Protein 2OVL (pdb70)

Secondary structure (DSSP, 8-state):
-EEEEEEEEEEEPPSS--B-TTT---EEEEEEEEEETTS-EEEEEEEEESSSHHHHH--TTTTHHHHTTS-TT-HHHHHH---TT-TT-SSTHHHHHHHHHHHHHHHHHHHHTTSBHHHHTT---SEEE--B---BTTS-HHHHHHHHHHHHHTT-S-B-----SSHHHHHHHHHHHHHHH-TTS---B-----HHHHHHHHHHHGGG--S-EE--S-TT-HHHHHHHHHHH-S-EEE-TT--SHHHHHHHHHHT--SEE---TTTTTSHHHHHHHHHHHHHT--B---S-HHHHHHHHTS-TTB------TT------BTTEEE---SSBT-----HHHHHTTB-/-EEEEEEEEEEE---TT-BBTTTB--EEEEEEEEEETTS-EEEEEEEEESSSHHHHH--TTTTHHHHTTS-TT-HHHHHH---TT-TT-SSTTHHHHHHHHHHHHHHHHHHHTTSBHHHHTT---SEEE--B---BTTS-HHHHHHHHHHHHHTT-S-B-----SSHHHHHHHHHHHHHHH-TTS---B-----HHHHHHHHHHHGGG--S-EE--S-TT-HHHHHHHHHHH-S-EEE-TT--SHHHHHHHHHHT--SEE---HHHHTHHHHHHHHHHHHHHT--B---S-HHHHHHHHTT-TTB---B--TT------BTTEEE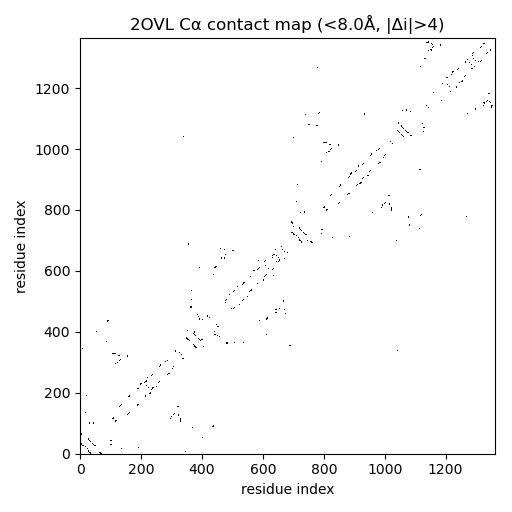---SSBT-----HHHHHTTB-/-EEEEEEEEEEEPPSS--B-TTT---EEEEEEEEEETTS-EEEEEEEESSSSHHHHH--TTTTHHHHBTS-TT-HHHHHH---TT-TT-SSTHHHHHHHHHHHHHHHHHHHHTTSBHHHHTT---SEEE--B---BSSS-HHHHHHHHHHHHHTT-S-B-----SSHHHHHHHHHHHHHHH-SSS---B-----HHHHHHHHHHHGGG--S-EE--S-TT-HHHHHHHHHHH-S-EEE-TT--SHHHHHHHHHTT--SEE---HHHHTSHHHHHHHHHHHHHT--B---S-HHHHHHHHTT-TTB---B--TT------BTTEEE---SSBT-----HHHHTTTB-/-EEEEEEEEEEE---EEEEEEEEEETTS-EEEEEEEEESSSHHHHH--TTTTHHHHTTS-TT-HHHHHH---TTTTTTSSTTHHHHHHHHHHHHHHHHHHHTTSBHHHHTT-S-SEEE--B----TTS-HHHHHHHHHHHHHTT---B-----SSHHHHHHHHHHHHHHH-TTS---B-----HHHHHHHHHHHGGG--S-EE--S-TT-HHHHHHHHHHH-S-EEE-TT--SHHHHHHHHHHT--SEE---TTTTTHHHHHHHHHHHHHHT--B---S-HHHHHHHHHT-TTB-------BTTEEE---SSBT-----HHHHHH-

Sequence (1364 aa):
LIERVRTDLYRIPLPTRLTDSTHGADFELITVRIEDSDGATGLGYTYTVNHGGAAVATVDKDLRGCLLGADAEQIEKIWQSWWRLHYAGRGGHATSAISAVDIALWDLKGIRARTPLWKLFGGYDPVVPVYAGGIDLELPVADLKTQADRFLAGGFRAIKKVGRPDLKED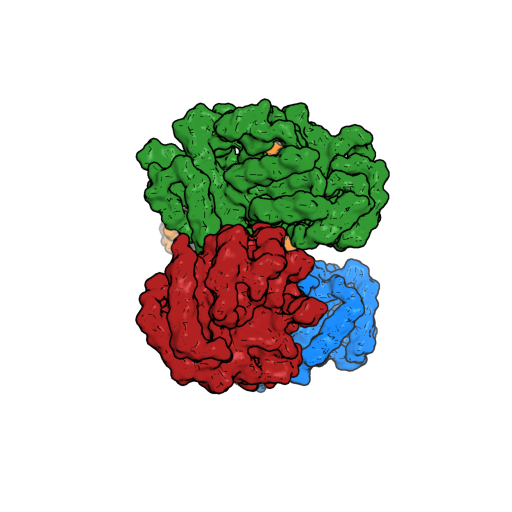VDRVSALREHLGDSFPLVDANKWTVDGAIRAARALAPFDLHWIEEPTIPDDLVGNARIVRESGHTIAGGENLHTLYDFHNAVRAGSLTLPEPDVSNIGGYTTFRKVAALAEANNLLTSHGVHDLTVHALASVPHRTYEAHLHAYAEPAVTDGCVSAPDRPGHGVVLDFERLGRLAVLIERVRTDLYRIPLPTRLTDSTHGADFELITVRIEDSDGATGLGYTYTVNHGGAAVATVDKDLRGCLLGADAEQIEKIWQSWWRLHYAGRGGHATSAISAVDIALWDLKGIRARTPLWKLFGGYDPVVPVYAGGIDLELPVADLKTQADRFLAGGFRAIKKVGRPDLKEDVDRVSALREHLGDSFPLVDANKWTVDGAIRAARALAPFDLHWIEEPTIPDDLVGNARIVRESGHTIAGGENLHTLYDFHNAVRAGSLTLPEPDVSNIGGYTTFRKVAALAEANNLLTSHGVHDLTVHALASVPHRTYEAHLHAYAEPAVTDGCVSAPDRPGHGVVLDFERLGRLAVLIERVRTDLYRIPLPTRLTDSTHGADFELITVRIEDSDGATGLGYTYTVNHGGAAVATVDKDLRGCLLGADAEQIEKIWQSWWRLHYAGRGGHATSAISAVDIALWDLKGIRARTPLWKLFGGYDPVVPVYAGGIDLELPVADLKTQADRFLAGGFRAIKKVGRPDLKEDVDRVSALREHLGDSFPLVDANKWTVDGAIRAARALAPFDLHWIEEPTIPDDLVGNARIVRESGHTIAGGENLHTLYDFHNAVRAGSLTLPEPDVSNIGGYTTFRKVAALAEANNLLTSHGVHDLTVHALASVPHRTYEAHLHAYAEPAVTDGCVSAPDRPGHGVVLDFERLGRLAVLIERVRTDLYRIPLDFELITVRIEDSDGATGLGYTYTVNHGGAAVATVDKDLRGCLLGADAEQIEKIWQSWWRLHYAGRGGHATSAISAVDIALWDLKGIRARTPLWKLFGGYDPVVPVYAGGIDLELPVADLKTQADRFLAGGFRAIKKVGRPDLKEDVDRVSALREHLGDSFPLVDANKWTVDGAIRAARALAPFDLHWIEEPTIPDDLVGNARIVRESGHTIAGGENLHTLYDFHNAVRAGSLTLPEPDVSNIGGYTTFRKVAALAEANNLLTSHGVHDLTVHALASVPHRTYEAHAVTDGCVSAPDRPGHGVVLDFERLGRL

Organism: Streptomyces coelicolor (strain ATCC BAA-471 / A3(2) / M145) (NCBI:txid100226)

Foldseek 3Di:
DWADKDKFKFFADDPDQFAAQPRSGGKIKIKIWIADPVGDIFIFIFIGRPDDNVVLSVLVVFLVVLGHPDDLVPLVVSLVCVVSPVVVPPAPSPLLSLLRVSQRSQLRVLQVVFWELLVVLPFDAQKAFAEAEGRDAPPDLVVVLVVVVVCVVQQAQAYEEDAPPDLVVRLVSLVSNLVSSDQPGAYYENVHDDLVRLLVSLVSCVVSVHQAYECSDDLVDLPSLQVCQVRNPGQYEYACRGAELVSLVSNLVSNSGREYAHESSRNRHLVSVLVSLVVCVVSPAYEYDDDVLSVSSSQRNHDRYHYYDNLVVFPDGGHHNRIDGQDTGGGSPDDGNVVVSVVRTD/DWADKDKFKFFADDDWQQAAQPVGTTKIKIWIWIADPVGFIFIFIFIGPPDDNVVLSVLVVQLVVLGHPDDLVPLVVSLVVVVSPVVVCVAPSPLLSLLRSSQRSQLSVLVVVFWELLVVLPFDAQWAFAEEEGSHAVPDLVVVLVVVVVVVVQQAQAYEEDAPPDLVVRLVSLVSNLVSNDLVGAYYENVHDDLVRLLVSLVSNVVSPHQAYEPSDDLVDLPSLQVSQVRRPGQYEYACRGAELVSLVSNVVSVSGREYAHESSRNRHLVRVLVSLVVNVVSPAYEYDDDCLSVSSSLRNHDRYHYYDDLPVFPDDGHHNRTDGQDTGGGSPDDGNVVVSVVRTD/DWADKDKFKFFADDPDAFAAQPPTGGKIKIKIWIADPVGFIFIFIFIDHPDPNVVLSVLVVQLVVLGHPDDLQCLVVSLVVVVSQVVVPVAPSPLLSLLRSSQRSQLRVLQVVFWELLVVLPFDAQKAFAEEEGRDAPPDLVVVLVVVVVCVVQQAQAYEEDADPDLVVRLVSLVSVLVSNDLPGAYYENVHDDLVRLLVSLVSCVVSPHQAYECSDDLVDLPSLQVCQVRNPGQYEYACRPAELVSLVSNLVSVSGREYAYESSRNRHLVSVLVSLVVCVVSPAYEYDDDCLSVSSSQRNHDRYHYYDHLCVFPDGGRHNSIDGQDTGRGSPDDGNVVVSVVRGD/DWADWDWDWFQVPCGKTKIKIWIAHPVGQIFIFIFIDGPDDNVVLSVLVVFLVVLGHPDDLVPLVVSLVVVVSQVVVPVAPSPLLSLLRVSLRSQLSVLVVVFWELLVVLPFDAQKAFAEEEDPDAVPDLVVVLVVVVVCVVLQAQAYEEDAPPDLVVVLVSLVSNLVSSDQPGAYYEDVHADLVRLLVSLVSNVVSPHQAYEPSDDLVDLPSLQVCQVRNPGQYEYACRQAELVSLVSNVVSVSGREYAHESSRNRHLVSVVVSLVVCVVSPAYEYDDDCLSCSSSLRNHDRYHYYDVNHHNRIDGQDTGGGSPDDDPVVVSVVD

Structure (mmCIF, N/CA/C/O backbone):
data_2OVL
#
_entry.id   2OVL
#
_cell.length_a   177.603
_cell.length_b   177.603
_cell.length_c   111.812
_cell.angle_alpha   90.00
_cell.angle_beta   90.00
_cell.angle_gamma   90.00
#
_symmetry.space_group_name_H-M   'P 4 21 2'
#
loop_
_entity.id
_entity.type
_entity.pdbx_description
1 polymer 'Putative racemase'
2 non-polymer 'SODIUM ION'
3 water water
#
loop_
_atom_site.group_PDB
_atom_site.id
_atom_site.type_symbol
_atom_site.label_atom_id
_atom_site.label_alt_id
_atom_site.label_comp_id
_atom_site.label_asym_id
_atom_site.label_entity_id
_atom_site.label_seq_id
_atom_site.pdbx_PDB_ins_code
_atom_site.Cartn_x
_atom_site.Cartn_y
_atom_site.Cartn_z
_atom_site.occupancy
_atom_site.B_iso_or_equiv
_atom_site.auth_seq_id
_atom_site.auth_comp_id
_atom_site.auth_asym_id
_atom_site.auth_atom_id
_atom_site.pdbx_PDB_model_num
ATOM 1 N N . LEU A 1 3 ? 2.237 15.589 49.099 1.00 25.35 3 LEU A N 1
ATOM 2 C CA . LEU A 1 3 ? 2.917 16.726 48.412 1.00 26.77 3 LEU A CA 1
ATOM 3 C C . LEU A 1 3 ? 4.432 16.574 48.424 1.00 26.88 3 LEU A C 1
ATOM 4 O O . LEU A 1 3 ? 5.013 16.105 49.408 1.00 27.42 3 LEU A O 1
ATOM 9 N N . ILE A 1 4 ? 5.063 16.977 47.324 1.00 25.97 4 ILE A N 1
ATOM 10 C CA . ILE A 1 4 ? 6.515 16.904 47.187 1.00 24.60 4 ILE A CA 1
ATOM 11 C C . ILE A 1 4 ? 7.130 18.114 47.878 1.00 26.25 4 ILE A C 1
ATOM 12 O O . ILE A 1 4 ? 6.776 19.254 47.576 1.00 22.90 4 ILE A O 1
ATOM 17 N N . GLU A 1 5 ? 8.053 17.870 48.802 1.00 25.92 5 GLU A N 1
ATOM 18 C CA . GLU A 1 5 ? 8.669 18.974 49.519 1.00 30.36 5 GLU A CA 1
ATOM 19 C C . GLU A 1 5 ? 10.126 19.229 49.159 1.00 30.46 5 GLU A C 1
ATOM 20 O O . GLU A 1 5 ? 10.632 20.334 49.360 1.00 30.84 5 GLU A O 1
ATOM 26 N N . ARG A 1 6 ? 10.799 18.223 48.615 1.00 30.38 6 ARG A N 1
ATOM 27 C CA . ARG A 1 6 ? 12.195 18.392 48.242 1.00 31.18 6 ARG A CA 1
ATOM 28 C C . ARG A 1 6 ? 12.620 17.536 47.062 1.00 29.38 6 ARG A C 1
ATOM 29 O O . ARG A 1 6 ? 12.219 16.379 46.938 1.00 27.03 6 ARG A O 1
ATOM 37 N N . VAL A 1 7 ? 13.433 18.128 46.194 1.00 29.12 7 VAL A N 1
ATOM 38 C CA . VAL A 1 7 ? 13.962 17.438 45.032 1.00 29.47 7 VAL A CA 1
ATOM 39 C C . VAL A 1 7 ? 15.470 17.669 44.985 1.00 28.81 7 VAL A C 1
ATOM 40 O O . VAL A 1 7 ? 15.926 18.799 44.804 1.00 27.75 7 VAL A O 1
ATOM 44 N N . ARG A 1 8 ? 16.238 16.601 45.155 1.00 27.37 8 ARG A N 1
ATOM 45 C CA . ARG A 1 8 ? 17.693 16.703 45.119 1.00 28.49 8 ARG A CA 1
ATOM 46 C C . ARG A 1 8 ? 18.287 16.072 43.871 1.00 25.70 8 ARG A C 1
ATOM 47 O O . ARG A 1 8 ? 18.116 14.878 43.631 1.00 23.55 8 ARG A O 1
ATOM 55 N N . THR A 1 9 ? 19.007 16.873 43.092 1.00 23.99 9 THR A N 1
ATOM 56 C CA . THR A 1 9 ? 19.640 16.373 41.879 1.00 24.95 9 THR A CA 1
ATOM 57 C C . THR A 1 9 ? 21.158 16.330 42.071 1.00 25.17 9 THR A C 1
ATOM 58 O O . THR A 1 9 ? 21.760 17.278 42.580 1.00 25.66 9 THR A O 1
ATOM 62 N N . ASP A 1 10 ? 21.773 15.222 41.681 1.00 25.02 10 ASP A N 1
ATOM 63 C CA . ASP A 1 10 ? 23.216 15.089 41.809 1.00 26.14 10 ASP A CA 1
ATOM 64 C C . ASP A 1 10 ? 23.817 14.482 40.551 1.00 26.55 10 ASP A C 1
ATOM 65 O O . ASP A 1 10 ? 23.211 13.619 39.912 1.00 26.28 10 ASP A O 1
ATOM 70 N N . LEU A 1 11 ? 25.013 14.947 40.202 1.00 26.56 11 LEU A N 1
ATOM 71 C CA . LEU A 1 11 ? 25.718 14.480 39.013 1.00 26.45 11 LEU A CA 1
ATOM 72 C C . LEU A 1 11 ? 27.058 13.848 39.383 1.00 27.94 11 LEU A C 1
ATOM 73 O O . LEU A 1 11 ? 27.906 14.490 40.001 1.00 27.53 11 LEU A O 1
ATOM 78 N N . TYR A 1 12 ? 27.244 12.588 39.000 1.00 28.47 12 TYR A N 1
ATOM 79 C CA . TYR A 1 12 ? 28.486 11.881 39.290 1.00 31.11 12 TYR A CA 1
ATOM 80 C C . TYR A 1 12 ? 29.121 11.332 38.021 1.00 32.86 12 TYR A C 1
ATOM 81 O O . TYR A 1 12 ? 28.439 11.053 37.032 1.00 31.31 12 TYR A O 1
ATOM 90 N N . ARG A 1 13 ? 30.438 11.180 38.063 1.00 34.74 13 ARG A N 1
ATOM 91 C CA . ARG A 1 13 ? 31.178 10.643 36.940 1.00 37.53 13 ARG A CA 1
ATOM 92 C C . ARG A 1 13 ? 31.778 9.328 37.416 1.00 38.84 13 ARG A C 1
ATOM 93 O O . ARG A 1 13 ? 32.838 9.307 38.035 1.00 39.88 13 ARG A O 1
ATOM 101 N N . ILE A 1 14 ? 31.076 8.232 37.152 1.00 39.92 14 ILE A N 1
ATOM 102 C CA . ILE A 1 14 ? 31.546 6.918 37.557 1.00 41.66 14 ILE A CA 1
ATOM 103 C C . ILE A 1 14 ? 32.556 6.395 36.548 1.00 43.94 14 ILE A C 1
ATOM 104 O O . ILE A 1 14 ? 32.272 6.312 35.353 1.00 43.68 14 ILE A O 1
ATOM 109 N N . PRO A 1 15 ? 33.761 6.046 37.020 1.00 46.90 15 PRO A N 1
ATOM 110 C CA . PRO A 1 15 ? 34.805 5.528 36.134 1.00 48.47 15 PRO A CA 1
ATOM 111 C C . PRO A 1 15 ? 34.577 4.046 35.856 1.00 49.74 15 PRO A C 1
ATOM 112 O O . PRO A 1 15 ? 34.143 3.300 36.737 1.00 49.93 15 PRO A O 1
ATOM 116 N N . LEU A 1 16 ? 34.860 3.625 34.630 1.00 50.29 16 LEU A N 1
ATOM 117 C CA . LEU A 1 16 ? 34.697 2.228 34.260 1.00 52.09 16 LEU A CA 1
ATOM 118 C C . LEU A 1 16 ? 35.973 1.467 34.610 1.00 54.16 16 LEU A C 1
ATOM 119 O O . LEU A 1 16 ? 37.080 1.964 34.399 1.00 54.93 16 LEU A O 1
ATOM 124 N N . PRO A 1 17 ? 35.831 0.249 35.156 1.00 56.05 17 PRO A N 1
ATOM 125 C CA . PRO A 1 17 ? 36.970 -0.591 35.546 1.00 57.06 17 PRO A CA 1
ATOM 126 C C . PRO A 1 17 ? 37.896 -0.917 34.380 1.00 57.54 17 PRO A C 1
ATOM 127 O O . PRO A 1 17 ? 39.096 -1.130 34.561 1.00 57.61 17 PRO A O 1
ATOM 131 N N . THR A 1 18 ? 37.323 -0.951 33.182 1.00 57.83 18 THR A N 1
ATOM 132 C CA . THR A 1 18 ? 38.074 -1.252 31.971 1.00 57.60 18 THR A CA 1
ATOM 133 C C . THR A 1 18 ? 37.591 -0.316 30.875 1.00 56.76 18 THR A C 1
ATOM 134 O O . THR A 1 18 ? 36.483 0.214 30.956 1.00 55.83 18 THR A O 1
ATOM 138 N N . ARG A 1 19 ? 38.419 -0.100 29.858 1.00 56.01 19 ARG A N 1
ATOM 139 C CA . ARG A 1 19 ? 38.014 0.770 28.764 1.00 55.27 19 ARG A CA 1
ATOM 140 C C . ARG A 1 19 ? 37.127 0.009 27.792 1.00 53.72 19 ARG A C 1
ATOM 141 O O . ARG A 1 19 ? 37.602 -0.761 26.956 1.00 54.90 19 ARG A O 1
ATOM 149 N N . LEU A 1 20 ? 35.826 0.229 27.926 1.00 51.13 20 LEU A N 1
ATOM 150 C CA . LEU A 1 20 ? 34.841 -0.417 27.078 1.00 48.71 20 LEU A CA 1
ATOM 151 C C . LEU A 1 20 ? 34.802 0.302 25.731 1.00 47.00 20 LEU A C 1
ATOM 152 O O . LEU A 1 20 ? 35.104 1.495 25.648 1.00 46.54 20 LEU A O 1
ATOM 157 N N . THR A 1 21 ? 34.433 -0.420 24.678 1.00 44.46 21 THR A N 1
ATOM 158 C CA . THR A 1 21 ? 34.378 0.171 23.346 1.00 42.74 21 THR A CA 1
ATOM 159 C C . THR A 1 21 ? 33.290 -0.416 22.450 1.00 41.53 21 THR A C 1
ATOM 160 O O . THR A 1 21 ? 32.975 -1.604 22.529 1.00 39.21 21 THR A O 1
ATOM 164 N N . ASP A 1 22 ? 32.706 0.434 21.611 1.00 41.30 22 ASP A N 1
ATOM 165 C CA . ASP A 1 22 ? 31.704 -0.008 20.648 1.00 41.13 22 ASP A CA 1
ATOM 166 C C . ASP A 1 22 ? 32.040 0.685 19.331 1.00 40.63 22 ASP A C 1
ATOM 167 O O . ASP A 1 22 ? 33.011 1.439 19.255 1.00 38.73 22 ASP A O 1
ATOM 172 N N . SER A 1 23 ? 31.246 0.433 18.298 1.00 40.56 23 SER A N 1
ATOM 173 C CA . SER A 1 23 ? 31.501 1.010 16.985 1.00 40.99 23 SER A CA 1
ATOM 174 C C . SER A 1 23 ? 31.203 2.497 16.831 1.00 43.38 23 SER A C 1
ATOM 175 O O . SER A 1 23 ? 31.762 3.141 15.947 1.00 43.55 23 SER A O 1
ATOM 178 N N . THR A 1 24 ? 30.341 3.046 17.683 1.00 46.64 24 THR A N 1
ATOM 179 C CA . THR A 1 24 ? 29.960 4.453 17.566 1.00 51.64 24 THR A CA 1
ATOM 180 C C . THR A 1 24 ? 30.646 5.471 18.478 1.00 54.38 24 THR A C 1
ATOM 181 O O . THR A 1 24 ? 30.946 6.584 18.045 1.00 54.85 24 THR A O 1
ATOM 185 N N . HIS A 1 25 ? 30.870 5.115 19.739 1.00 58.53 25 HIS A N 1
ATOM 186 C CA . HIS A 1 25 ? 31.526 6.031 20.674 1.00 61.72 25 HIS A CA 1
ATOM 187 C C . HIS A 1 25 ? 32.588 5.334 21.515 1.00 62.92 25 HIS A C 1
ATOM 188 O O . HIS A 1 25 ? 32.995 5.839 22.565 1.00 63.90 25 HIS A O 1
ATOM 195 N N . GLY A 1 26 ? 33.031 4.178 21.024 1.00 63.54 26 GLY A N 1
ATOM 196 C CA . GLY A 1 26 ? 34.041 3.367 21.689 1.00 63.32 26 GLY A CA 1
ATOM 197 C C . GLY A 1 26 ? 34.731 3.906 22.928 1.00 63.60 26 GLY A C 1
ATOM 198 O O . GLY A 1 26 ? 34.637 3.304 23.997 1.00 65.08 26 GLY A O 1
ATOM 199 N N . ALA A 1 27 ? 35.409 5.037 22.820 1.00 62.36 27 ALA A N 1
ATOM 200 C CA . ALA A 1 27 ? 36.174 5.619 23.910 1.00 61.30 27 ALA A CA 1
ATOM 201 C C . ALA A 1 27 ? 35.301 5.855 25.135 1.00 60.06 27 ALA A C 1
ATOM 202 O O . ALA A 1 27 ? 34.897 6.995 25.417 1.00 59.35 27 ALA A O 1
ATOM 220 N N . ASP A 1 30 ? 34.444 6.499 31.327 1.00 56.72 30 ASP A N 1
ATOM 221 C CA . ASP A 1 30 ? 33.549 6.810 32.430 1.00 53.81 30 ASP A CA 1
ATOM 222 C C . ASP A 1 30 ? 32.182 7.226 31.898 1.00 50.59 30 ASP A C 1
ATOM 223 O O . ASP A 1 30 ? 32.044 7.598 30.733 1.00 50.59 30 ASP A O 1
ATOM 228 N N . PHE A 1 31 ? 31.174 7.164 32.759 1.00 46.52 31 PHE A N 1
ATOM 229 C CA . PHE A 1 31 ? 29.837 7.563 32.365 1.00 42.45 31 PHE A CA 1
ATOM 230 C C . PHE A 1 31 ? 29.265 8.481 33.431 1.00 39.07 31 PHE A C 1
ATOM 231 O O . PHE A 1 31 ? 29.632 8.393 34.604 1.00 37.35 31 PHE A O 1
ATOM 239 N N . GLU A 1 32 ? 28.384 9.377 33.006 1.00 35.27 32 GLU A N 1
ATOM 240 C CA . GLU A 1 32 ? 27.761 10.337 33.902 1.00 34.57 32 GLU A CA 1
ATOM 241 C C . GLU A 1 32 ? 26.475 9.772 34.494 1.00 33.74 32 GLU A C 1
ATOM 242 O O . GLU A 1 32 ? 25.646 9.202 33.781 1.00 34.32 32 GLU A O 1
ATOM 248 N N . LEU A 1 33 ? 26.320 9.935 35.803 1.00 30.44 33 LEU A N 1
ATOM 249 C CA . LEU A 1 33 ? 25.144 9.448 36.512 1.00 27.09 33 LEU A CA 1
ATOM 250 C C . LEU A 1 33 ? 24.387 10.624 37.110 1.00 26.89 33 LEU A C 1
ATOM 251 O O . LEU A 1 33 ? 24.972 11.453 37.811 1.00 26.31 33 LEU A O 1
ATOM 256 N N . ILE A 1 34 ? 23.096 10.713 36.812 1.00 24.30 34 ILE A N 1
ATOM 257 C CA . ILE A 1 34 ? 22.269 11.766 37.376 1.00 23.05 34 ILE A CA 1
ATOM 258 C C . ILE A 1 34 ? 21.251 11.078 38.271 1.00 24.09 34 ILE A C 1
ATOM 259 O O . ILE A 1 34 ? 20.445 10.265 37.801 1.00 24.72 34 ILE A O 1
ATOM 264 N N . THR A 1 35 ? 21.303 11.384 39.563 1.00 23.92 35 THR A N 1
ATOM 265 C CA . THR A 1 35 ? 20.375 10.797 40.520 1.00 22.68 35 THR A CA 1
ATOM 266 C C . THR A 1 35 ? 19.361 11.853 40.909 1.00 22.29 35 THR A C 1
ATOM 267 O O . THR A 1 35 ? 19.670 13.047 40.932 1.00 21.70 35 THR A O 1
ATOM 271 N N . VAL A 1 36 ? 18.150 11.406 41.212 1.00 21.48 36 VAL A N 1
ATOM 272 C CA . VAL A 1 36 ? 17.086 12.306 41.619 1.00 22.14 36 VAL A CA 1
ATOM 273 C C . VAL A 1 36 ? 16.418 11.714 42.853 1.00 22.79 36 VAL A C 1
ATOM 274 O O . VAL A 1 36 ? 15.940 10.576 42.828 1.00 24.50 36 VAL A O 1
ATOM 278 N N . ARG A 1 37 ? 16.408 12.478 43.940 1.00 21.92 37 ARG A N 1
ATOM 279 C CA . ARG A 1 37 ? 15.778 12.029 45.179 1.00 22.93 37 ARG A CA 1
ATOM 280 C C . ARG A 1 37 ? 14.610 12.955 45.484 1.00 22.51 37 ARG A C 1
ATOM 281 O O . ARG A 1 37 ? 14.787 14.169 45.641 1.00 21.00 37 ARG A O 1
ATOM 289 N N . ILE A 1 38 ? 13.412 12.372 45.544 1.00 22.35 38 ILE A N 1
ATOM 290 C CA . ILE A 1 38 ? 12.188 13.131 45.780 1.00 22.78 38 ILE A CA 1
ATOM 291 C C . ILE A 1 38 ? 11.577 12.786 47.125 1.00 22.96 38 ILE A C 1
ATOM 292 O O . ILE A 1 38 ? 11.213 11.632 47.374 1.00 22.44 38 ILE A O 1
ATOM 297 N N . GLU A 1 39 ? 11.432 13.796 47.972 1.00 22.21 39 GLU A N 1
ATOM 298 C CA . GLU A 1 39 ? 10.881 13.607 49.306 1.00 24.09 39 GLU A CA 1
ATOM 299 C C . GLU A 1 39 ? 9.469 14.182 49.430 1.00 23.94 39 GLU A C 1
ATOM 300 O O . GLU A 1 39 ? 9.223 15.329 49.060 1.00 24.26 39 GLU A O 1
ATOM 306 N N . ASP A 1 40 ? 8.536 13.385 49.940 1.00 24.96 40 ASP A N 1
ATOM 307 C CA . ASP A 1 40 ? 7.182 13.885 50.113 1.00 27.10 40 ASP A CA 1
ATOM 308 C C . ASP A 1 40 ? 6.998 14.431 51.530 1.00 28.49 40 ASP A C 1
ATOM 309 O O . ASP A 1 40 ? 7.913 14.365 52.356 1.00 28.10 40 ASP A O 1
ATOM 314 N N . SER A 1 41 ? 5.814 14.966 51.800 1.00 27.12 41 SER A N 1
ATOM 315 C CA . SER A 1 41 ? 5.505 15.558 53.092 1.00 29.48 41 SER A CA 1
ATOM 316 C C . SER A 1 41 ? 5.512 14.599 54.281 1.00 30.00 41 SER A C 1
ATOM 317 O O . SER A 1 41 ? 5.434 15.035 55.423 1.00 31.79 41 SER A O 1
ATOM 320 N N . ASP A 1 42 ? 5.598 13.300 54.023 1.00 30.50 42 ASP A N 1
ATOM 321 C CA . ASP A 1 42 ? 5.630 12.331 55.110 1.00 29.98 42 ASP A CA 1
ATOM 322 C C . ASP A 1 42 ? 7.053 11.841 55.354 1.00 29.46 42 ASP A C 1
ATOM 323 O O . ASP A 1 42 ? 7.275 10.911 56.128 1.00 29.58 42 ASP A O 1
ATOM 328 N N . GLY A 1 43 ? 8.015 12.469 54.681 1.00 28.47 43 GLY A N 1
ATOM 329 C CA . GLY A 1 43 ? 9.412 12.101 54.863 1.00 25.92 43 GLY A CA 1
ATOM 330 C C . GLY A 1 43 ? 9.931 10.946 54.031 1.00 24.45 43 GLY A C 1
ATOM 331 O O . GLY A 1 43 ? 11.112 10.610 54.108 1.00 24.59 43 GLY A O 1
ATOM 332 N N . ALA A 1 44 ? 9.065 10.315 53.249 1.00 24.09 44 ALA A N 1
ATOM 333 C CA . ALA A 1 44 ? 9.508 9.211 52.402 1.00 25.42 44 ALA A CA 1
ATOM 334 C C . ALA A 1 44 ? 10.263 9.812 51.214 1.00 25.60 44 ALA A C 1
ATOM 335 O O . ALA A 1 44 ? 9.877 10.866 50.701 1.00 24.89 44 ALA A O 1
ATOM 337 N N . THR A 1 45 ? 11.341 9.150 50.794 1.00 25.21 45 THR A N 1
ATOM 338 C CA . THR A 1 45 ? 12.144 9.625 49.669 1.00 25.74 45 THR A CA 1
ATOM 339 C C . THR A 1 45 ? 12.248 8.577 48.567 1.00 24.77 45 THR A C 1
ATOM 340 O O . THR A 1 45 ? 12.607 7.428 48.822 1.00 26.29 45 THR A O 1
ATOM 344 N N . GLY A 1 46 ? 11.925 8.985 47.344 1.00 23.19 46 GLY A N 1
ATOM 345 C CA . GLY A 1 46 ? 12.012 8.083 46.212 1.00 19.60 46 GLY A CA 1
ATOM 346 C C . GLY A 1 46 ? 13.290 8.355 45.439 1.00 20.12 46 GLY A C 1
ATOM 347 O O . GLY A 1 46 ? 13.723 9.504 45.309 1.00 19.89 46 GLY A O 1
ATOM 348 N N . LEU A 1 47 ? 13.902 7.292 44.937 1.00 18.77 47 LEU A N 1
ATOM 349 C CA . LEU A 1 47 ? 15.135 7.397 44.182 1.00 20.06 47 LEU A CA 1
ATOM 350 C C . LEU A 1 47 ? 14.919 7.100 42.704 1.00 20.15 47 LEU A C 1
ATOM 351 O O . LEU A 1 47 ? 14.212 6.167 42.348 1.00 18.87 47 LEU A O 1
ATOM 356 N N . GLY A 1 48 ? 15.548 7.907 41.859 1.00 20.97 48 GLY A N 1
ATOM 357 C CA . GLY A 1 48 ? 15.475 7.711 40.429 1.00 21.17 48 GLY A CA 1
ATOM 358 C C . GLY A 1 48 ? 16.809 8.146 39.848 1.00 21.87 48 GLY A C 1
ATOM 359 O O . GLY A 1 48 ? 17.496 8.997 40.425 1.00 21.43 48 GLY A O 1
ATOM 360 N N . TYR A 1 49 ? 17.200 7.558 38.726 1.00 20.46 49 TYR A N 1
ATOM 361 C CA . TYR A 1 49 ? 18.447 7.956 38.098 1.00 20.41 49 TYR A CA 1
ATOM 362 C C . TYR A 1 49 ? 18.524 7.574 36.627 1.00 20.52 49 TYR A C 1
ATOM 363 O O . TYR A 1 49 ? 17.832 6.669 36.162 1.00 21.01 49 TYR A O 1
ATOM 372 N N . THR A 1 50 ? 19.353 8.306 35.896 1.00 20.85 50 THR A N 1
ATOM 373 C CA . THR A 1 50 ? 19.574 8.056 34.483 1.00 21.09 50 THR A CA 1
ATOM 374 C C . THR A 1 50 ? 21.060 8.322 34.248 1.00 23.79 50 THR A C 1
ATOM 375 O O . THR A 1 50 ? 21.772 8.753 35.161 1.00 23.67 50 THR A O 1
ATOM 379 N N . TYR A 1 51 ? 21.537 8.074 33.038 1.00 25.84 51 TYR A N 1
ATOM 380 C CA . TYR A 1 51 ? 22.950 8.285 32.756 1.00 27.90 51 TYR A CA 1
ATOM 381 C C . TYR A 1 51 ? 23.176 8.595 31.283 1.00 29.15 51 TYR A C 1
ATOM 382 O O . TYR A 1 51 ? 22.265 8.493 30.465 1.00 27.63 51 TYR A O 1
ATOM 391 N N . THR A 1 52 ? 24.403 8.983 30.961 1.00 30.35 52 THR A N 1
ATOM 392 C CA . THR A 1 52 ? 24.790 9.264 29.592 1.00 32.90 52 THR A CA 1
ATOM 393 C C . THR A 1 52 ? 26.184 8.677 29.461 1.00 35.48 52 THR A C 1
ATOM 394 O O . THR A 1 52 ? 26.784 8.256 30.451 1.00 36.39 52 THR A O 1
ATOM 398 N N . VAL A 1 53 ? 26.697 8.625 28.243 1.00 37.88 53 VAL A N 1
ATOM 399 C CA . VAL A 1 53 ? 28.036 8.107 28.049 1.00 39.65 53 VAL A CA 1
ATOM 400 C C . VAL A 1 53 ? 28.935 9.256 27.612 1.00 38.58 53 VAL A C 1
ATOM 401 O O . VAL A 1 53 ? 28.745 9.839 26.548 1.00 41.14 53 VAL A O 1
ATOM 405 N N . ASN A 1 54 ? 29.880 9.608 28.471 1.00 37.43 54 ASN A N 1
ATOM 406 C CA . ASN A 1 54 ? 30.829 10.666 28.174 1.00 37.56 54 ASN A CA 1
ATOM 407 C C . ASN A 1 54 ? 30.309 12.101 28.068 1.00 35.74 54 ASN A C 1
ATOM 408 O O . ASN A 1 54 ? 31.022 13.022 28.458 1.00 37.25 54 ASN A O 1
ATOM 413 N N . HIS A 1 55 ? 29.097 12.316 27.552 1.00 32.15 55 HIS A N 1
ATOM 414 C CA . HIS A 1 55 ? 28.590 13.691 27.422 1.00 30.07 55 HIS A CA 1
ATOM 415 C C . HIS A 1 55 ? 27.100 13.905 27.691 1.00 27.45 55 HIS A C 1
ATOM 416 O O . HIS A 1 55 ? 26.298 12.977 27.616 1.00 25.87 55 HIS A O 1
ATOM 423 N N . GLY A 1 56 ? 26.749 15.153 27.990 1.00 24.62 56 GLY A N 1
ATOM 424 C CA . GLY A 1 56 ? 25.363 15.513 28.241 1.00 25.33 56 GLY A CA 1
ATOM 425 C C . GLY A 1 56 ? 24.857 15.347 29.664 1.00 24.55 56 GLY A C 1
ATOM 426 O O . GLY A 1 56 ? 23.714 15.691 29.959 1.00 23.92 56 GLY A O 1
ATOM 427 N N . GLY A 1 57 ? 25.698 14.821 30.548 1.00 24.50 57 GLY A N 1
ATOM 428 C CA . GLY A 1 57 ? 25.284 14.621 31.925 1.00 24.48 57 GLY A CA 1
ATOM 429 C C . GLY A 1 57 ? 24.855 15.895 32.628 1.00 23.84 57 GLY A C 1
ATOM 430 O O . GLY A 1 57 ? 23.785 15.942 33.240 1.00 23.39 57 GLY A O 1
ATOM 431 N N . ALA A 1 58 ? 25.687 16.931 32.551 1.00 21.25 58 ALA A N 1
ATOM 432 C CA . ALA A 1 58 ? 25.378 18.202 33.198 1.00 21.90 58 ALA A CA 1
ATOM 433 C C . ALA A 1 58 ? 24.091 18.806 32.648 1.00 22.85 58 ALA A C 1
ATOM 434 O O . ALA A 1 58 ? 23.317 19.424 33.388 1.00 23.77 58 ALA A O 1
ATOM 436 N N . ALA A 1 59 ? 23.870 18.643 31.348 1.00 21.91 59 ALA A N 1
ATOM 437 C CA . ALA A 1 59 ? 22.661 19.167 30.717 1.00 22.60 59 ALA A CA 1
ATOM 438 C C . ALA A 1 59 ? 21.432 18.491 31.319 1.00 21.75 59 ALA A C 1
ATOM 439 O O . ALA A 1 59 ? 20.457 19.156 31.656 1.00 20.80 59 ALA A O 1
ATOM 441 N N . VAL A 1 60 ? 21.484 17.167 31.451 1.00 22.63 60 VAL A N 1
ATOM 442 C CA . VAL A 1 60 ? 20.364 16.419 32.021 1.00 23.27 60 VAL A CA 1
ATOM 443 C C . VAL A 1 60 ? 20.099 16.863 33.460 1.00 24.52 60 VAL A C 1
ATOM 444 O O . VAL A 1 60 ? 18.955 17.151 33.837 1.00 24.35 60 VAL A O 1
ATOM 448 N N . ALA A 1 61 ? 21.162 16.918 34.260 1.00 23.32 61 ALA A N 1
ATOM 449 C CA . ALA A 1 61 ? 21.039 17.323 35.656 1.00 23.44 61 ALA A CA 1
ATOM 450 C C . ALA A 1 61 ? 20.427 18.712 35.750 1.00 22.37 61 ALA A C 1
ATOM 451 O O . ALA A 1 61 ? 19.615 18.983 36.638 1.00 19.97 61 ALA A O 1
ATOM 453 N N . THR A 1 62 ? 20.808 19.584 34.817 1.00 22.80 62 THR A N 1
ATOM 454 C CA . THR A 1 62 ? 20.309 20.958 34.789 1.00 22.29 62 THR A CA 1
ATOM 455 C C . THR A 1 62 ? 18.816 21.016 34.472 1.00 24.05 62 THR A C 1
ATOM 456 O O . THR A 1 62 ? 18.087 21.870 34.995 1.00 21.39 62 THR A O 1
ATOM 468 N N . VAL A 1 64 ? 16.589 18.686 35.192 1.00 23.82 64 VAL A N 1
ATOM 469 C CA . VAL A 1 64 ? 15.861 18.279 36.389 1.00 24.51 64 VAL A CA 1
ATOM 470 C C . VAL A 1 64 ? 15.836 19.442 37.394 1.00 25.61 64 VAL A C 1
ATOM 471 O O . VAL A 1 64 ? 14.773 19.926 37.789 1.00 24.71 64 VAL A O 1
ATOM 475 N N . ASP A 1 65 ? 17.022 19.905 37.773 1.00 26.82 65 ASP A N 1
ATOM 476 C CA . ASP A 1 65 ? 17.167 20.967 38.764 1.00 28.34 65 ASP A CA 1
ATOM 477 C C . ASP A 1 65 ? 16.560 22.332 38.439 1.00 28.53 65 ASP A C 1
ATOM 478 O O . ASP A 1 65 ? 15.916 22.933 39.300 1.00 28.06 65 ASP A O 1
ATOM 483 N N . LYS A 1 66 ? 16.744 22.829 37.217 1.00 26.94 66 LYS A N 1
ATOM 484 C CA . LYS A 1 66 ? 16.209 24.143 36.869 1.00 27.86 66 LYS A CA 1
ATOM 485 C C . LYS A 1 66 ? 14.843 24.145 36.190 1.00 28.37 66 LYS A C 1
ATOM 486 O O . LYS A 1 66 ? 14.072 25.094 36.354 1.00 26.27 66 LYS A O 1
ATOM 492 N N . ASP A 1 67 ? 14.538 23.099 35.426 1.00 27.10 67 ASP A N 1
ATOM 493 C CA . ASP A 1 67 ? 13.268 23.059 34.714 1.00 26.88 67 ASP A CA 1
ATOM 494 C C . ASP A 1 67 ? 12.158 22.223 35.342 1.00 25.91 67 ASP A C 1
ATOM 495 O O . ASP A 1 67 ? 11.060 22.716 35.548 1.00 27.77 67 ASP A O 1
ATOM 500 N N . LEU A 1 68 ? 12.436 20.960 35.643 1.00 25.65 68 LEU A N 1
ATOM 501 C CA . LEU A 1 68 ? 11.409 20.087 36.199 1.00 25.66 68 LEU A CA 1
ATOM 502 C C . LEU A 1 68 ? 11.070 20.317 37.672 1.00 26.97 68 LEU A C 1
ATOM 503 O O . LEU A 1 68 ? 9.942 20.066 38.100 1.00 26.55 68 LEU A O 1
ATOM 508 N N . ARG A 1 69 ? 12.040 20.801 38.441 1.00 28.24 69 ARG A N 1
ATOM 509 C CA . ARG A 1 69 ? 11.830 21.073 39.864 1.00 31.06 69 ARG A CA 1
ATOM 510 C C . ARG A 1 69 ? 10.508 21.800 40.109 1.00 29.70 69 ARG A C 1
ATOM 511 O O . ARG A 1 69 ? 9.739 21.424 40.994 1.00 27.67 69 ARG A O 1
ATOM 519 N N . GLY A 1 70 ? 10.258 22.835 39.312 1.00 30.05 70 GLY A N 1
ATOM 520 C CA . GLY A 1 70 ? 9.041 23.621 39.436 1.00 29.56 70 GLY A CA 1
ATOM 521 C C . GLY A 1 70 ? 7.740 22.874 39.182 1.00 30.84 70 GLY A C 1
ATOM 522 O O . GLY A 1 70 ? 6.676 23.348 39.573 1.00 30.27 70 GLY A O 1
ATOM 523 N N . CYS A 1 71 ? 7.807 21.726 38.511 1.00 30.20 71 CYS A N 1
ATOM 524 C CA . CYS A 1 71 ? 6.605 20.926 38.248 1.00 30.43 71 CYS A CA 1
ATOM 525 C C . CYS A 1 71 ? 6.397 19.965 39.411 1.00 27.45 71 CYS A C 1
ATOM 526 O O . CYS A 1 71 ? 5.333 19.358 39.556 1.00 28.43 71 CYS A O 1
ATOM 529 N N . LEU A 1 72 ? 7.432 19.814 40.222 1.00 24.33 72 LEU A N 1
ATOM 530 C CA . LEU A 1 72 ? 7.391 18.868 41.323 1.00 24.23 72 LEU A CA 1
ATOM 531 C C . LEU A 1 72 ? 7.055 19.444 42.694 1.00 24.26 72 LEU A C 1
ATOM 532 O O . LEU A 1 72 ? 6.147 18.963 43.370 1.00 23.75 72 LEU A O 1
ATOM 537 N N . LEU A 1 73 ? 7.787 20.473 43.101 1.00 24.47 73 LEU A N 1
ATOM 538 C CA . LEU A 1 73 ? 7.571 21.080 44.403 1.00 25.31 73 LEU A CA 1
ATOM 539 C C . LEU A 1 73 ? 6.138 21.551 44.594 1.00 26.56 73 LEU A C 1
ATOM 540 O O . LEU A 1 73 ? 5.628 22.360 43.819 1.00 27.28 73 LEU A O 1
ATOM 545 N N . GLY A 1 74 ? 5.486 21.035 45.634 1.00 27.32 74 GLY A N 1
ATOM 546 C CA . GLY A 1 74 ? 4.112 21.424 45.903 1.00 27.26 74 GLY A CA 1
ATOM 547 C C . GLY A 1 74 ? 3.072 20.587 45.173 1.00 27.87 74 GLY A C 1
ATOM 548 O O . GLY A 1 74 ? 1.878 20.777 45.370 1.00 29.28 74 GLY A O 1
ATOM 549 N N . ALA A 1 75 ? 3.507 19.665 44.321 1.00 27.92 75 ALA A N 1
ATOM 550 C CA . ALA A 1 75 ? 2.555 18.822 43.607 1.00 27.92 75 ALA A CA 1
ATOM 551 C C . ALA A 1 75 ? 2.347 17.521 44.363 1.00 28.32 75 ALA A C 1
ATOM 552 O O . ALA A 1 75 ? 3.205 17.103 45.146 1.00 28.02 75 ALA A O 1
ATOM 554 N N . ASP A 1 76 ? 1.206 16.878 44.135 1.00 27.88 76 ASP A N 1
ATOM 555 C CA . ASP A 1 76 ? 0.932 15.612 44.796 1.00 28.69 76 ASP A CA 1
ATOM 556 C C . ASP A 1 76 ? 1.683 14.517 44.055 1.00 28.75 76 ASP A C 1
ATOM 557 O O . ASP A 1 76 ? 1.377 14.219 42.899 1.00 28.99 76 ASP A O 1
ATOM 562 N N . ALA A 1 77 ? 2.658 13.908 44.725 1.00 28.03 77 ALA A N 1
ATOM 563 C CA . ALA A 1 77 ? 3.467 12.867 44.103 1.00 28.30 77 ALA A CA 1
ATOM 564 C C . ALA A 1 77 ? 2.694 11.618 43.689 1.00 27.34 77 ALA A C 1
ATOM 565 O O . ALA A 1 77 ? 3.195 10.820 42.899 1.00 28.50 77 ALA A O 1
ATOM 567 N N . GLU A 1 78 ? 1.486 11.445 44.214 1.00 24.98 78 GLU A N 1
ATOM 568 C CA . GLU A 1 78 ? 0.686 10.274 43.877 1.00 25.59 78 GLU A CA 1
ATOM 569 C C . GLU A 1 78 ? 0.091 10.357 42.470 1.00 24.12 78 GLU A C 1
ATOM 570 O O . GLU A 1 78 ? -0.364 9.352 41.926 1.00 25.53 78 GLU A O 1
ATOM 576 N N . GLN A 1 79 ? 0.081 11.553 41.892 1.00 21.95 79 GLN A N 1
ATOM 577 C CA . GLN A 1 79 ? -0.449 11.745 40.543 1.00 22.35 79 GLN A CA 1
ATOM 578 C C . GLN A 1 79 ? 0.718 11.727 39.544 1.00 19.93 79 GLN A C 1
ATOM 579 O O . GLN A 1 79 ? 1.066 12.744 38.949 1.00 19.73 79 GLN A O 1
ATOM 585 N N . ILE A 1 80 ? 1.312 10.553 39.370 1.00 20.08 80 ILE A N 1
ATOM 586 C CA . ILE A 1 80 ? 2.462 10.394 38.483 1.00 20.80 80 ILE A CA 1
ATOM 587 C C . ILE A 1 80 ? 2.197 10.750 37.014 1.00 21.88 80 ILE A C 1
ATOM 588 O O . ILE A 1 80 ? 3.003 11.450 36.383 1.00 21.21 80 ILE A O 1
ATOM 593 N N . GLU A 1 81 ? 1.078 10.278 36.468 1.00 19.77 81 GLU A N 1
ATOM 594 C CA . GLU A 1 81 ? 0.753 10.559 35.070 1.00 19.70 81 GLU A CA 1
ATOM 595 C C . GLU A 1 81 ? 0.580 12.061 34.862 1.00 19.98 81 GLU A C 1
ATOM 596 O O . GLU A 1 81 ? 1.052 12.628 33.872 1.00 19.84 81 GLU A O 1
ATOM 602 N N . LYS A 1 82 ? -0.107 12.706 35.796 1.00 19.73 82 LYS A N 1
ATOM 603 C CA . LYS A 1 82 ? -0.320 14.139 35.716 1.00 20.11 82 LYS A CA 1
ATOM 604 C C . LYS A 1 82 ? 1.034 14.851 35.731 1.00 20.59 82 LYS A C 1
ATOM 605 O O . LYS A 1 82 ? 1.261 15.781 34.961 1.00 19.51 82 LYS A O 1
ATOM 611 N N . ILE A 1 83 ? 1.939 14.411 36.601 1.00 20.84 83 ILE A N 1
ATOM 612 C CA . ILE A 1 83 ? 3.257 15.043 36.666 1.00 22.40 83 ILE A CA 1
ATOM 613 C C . ILE A 1 83 ? 4.035 14.782 35.369 1.00 19.68 83 ILE A C 1
ATOM 614 O O . ILE A 1 83 ? 4.670 15.684 34.836 1.00 20.02 83 ILE A O 1
ATOM 619 N N . TRP A 1 84 ? 3.968 13.557 34.860 1.00 19.79 84 TRP A N 1
ATOM 620 C CA . TRP A 1 84 ? 4.675 13.201 33.626 1.00 19.96 84 TRP A CA 1
ATOM 621 C C . TRP A 1 84 ? 4.284 14.151 32.491 1.00 19.34 84 TRP A C 1
ATOM 622 O O . TRP A 1 84 ? 5.143 14.720 31.807 1.00 18.82 84 TRP A O 1
ATOM 633 N N . GLN A 1 85 ? 2.983 14.339 32.301 1.00 19.74 85 GLN A N 1
ATOM 634 C CA . GLN A 1 85 ? 2.506 15.215 31.242 1.00 20.24 85 GLN A CA 1
ATOM 635 C C . GLN A 1 85 ? 2.966 16.658 31.450 1.00 20.01 85 GLN A C 1
ATOM 636 O O . GLN A 1 85 ? 3.335 17.341 30.495 1.00 17.25 85 GLN A O 1
ATOM 642 N N . SER A 1 86 ? 2.943 17.133 32.692 1.00 20.08 86 SER A N 1
ATOM 643 C CA . SER A 1 86 ? 3.371 18.504 32.950 1.00 22.42 86 SER A CA 1
ATOM 644 C C . SER A 1 86 ? 4.852 18.665 32.601 1.00 20.16 86 SER A C 1
ATOM 645 O O . SER A 1 86 ? 5.263 19.697 32.075 1.00 21.72 86 SER A O 1
ATOM 656 N N . TRP A 1 88 ? 6.601 16.742 30.410 1.00 21.52 88 TRP A N 1
ATOM 657 C CA . TRP A 1 88 ? 6.721 16.579 28.966 1.00 21.37 88 TRP A CA 1
ATOM 658 C C . TRP A 1 88 ? 6.458 17.928 28.300 1.00 22.62 88 TRP A C 1
ATOM 659 O O . TRP A 1 88 ? 7.219 18.359 27.434 1.00 20.34 88 TRP A O 1
ATOM 670 N N . TRP A 1 89 ? 5.397 18.612 28.723 1.00 21.20 89 TRP A N 1
ATOM 671 C CA . TRP A 1 89 ? 5.086 19.909 28.136 1.00 21.76 89 TRP A CA 1
ATOM 672 C C . TRP A 1 89 ? 5.998 21.038 28.605 1.00 22.53 89 TRP A C 1
ATOM 673 O O . TRP A 1 89 ? 6.210 22.011 27.886 1.00 19.22 89 TRP A O 1
ATOM 684 N N . ARG A 1 90 ? 6.559 20.905 29.799 1.00 22.42 90 ARG A N 1
ATOM 685 C CA . ARG A 1 90 ? 7.456 21.936 30.293 1.00 23.77 90 ARG A CA 1
ATOM 686 C C . ARG A 1 90 ? 8.729 22.025 29.437 1.00 23.06 90 ARG A C 1
ATOM 687 O O . ARG A 1 90 ? 9.250 23.120 29.198 1.00 21.77 90 ARG A O 1
ATOM 695 N N . LEU A 1 91 ? 9.231 20.877 28.986 1.00 20.81 91 LEU A N 1
ATOM 696 C CA . LEU A 1 91 ? 10.429 20.847 28.154 1.00 21.07 91 LEU A CA 1
ATOM 697 C C . LEU A 1 91 ? 10.110 20.542 26.688 1.00 21.80 91 LEU A C 1
ATOM 698 O O . LEU A 1 91 ? 10.989 20.126 25.929 1.00 21.80 91 LEU A O 1
ATOM 703 N N . HIS A 1 92 ? 8.863 20.761 26.284 1.00 20.13 92 HIS A N 1
ATOM 704 C CA . HIS A 1 92 ? 8.458 20.469 24.911 1.00 20.55 92 HIS A CA 1
ATOM 705 C C . HIS A 1 92 ? 9.108 21.387 23.874 1.00 21.22 92 HIS A C 1
ATOM 706 O O . HIS A 1 92 ? 9.588 20.929 22.833 1.00 19.35 92 HIS A O 1
ATOM 713 N N . TYR A 1 93 ? 9.119 22.684 24.147 1.00 20.34 93 TYR A N 1
ATOM 714 C CA . TYR A 1 93 ? 9.738 23.622 23.223 1.00 23.92 93 TYR A CA 1
ATOM 715 C C . TYR A 1 93 ? 11.210 23.230 23.079 1.00 23.04 93 TYR A C 1
ATOM 716 O O . TYR A 1 93 ? 11.946 23.203 24.070 1.00 21.77 93 TYR A O 1
ATOM 725 N N . ALA A 1 94 ? 11.626 22.917 21.851 1.00 20.20 94 ALA A N 1
ATOM 726 C CA . ALA A 1 94 ? 13.001 22.505 21.560 1.00 19.53 94 ALA A CA 1
ATOM 727 C C . ALA A 1 94 ? 13.310 21.110 22.100 1.00 19.42 94 ALA A C 1
ATOM 728 O O . ALA A 1 94 ? 14.418 20.598 21.915 1.00 19.61 94 ALA A O 1
ATOM 730 N N . GLY A 1 95 ? 12.335 20.501 22.771 1.00 16.99 95 GLY A N 1
ATOM 731 C CA . GLY A 1 95 ? 12.534 19.167 23.317 1.00 18.00 95 GLY A CA 1
ATOM 732 C C . GLY A 1 95 ? 11.821 18.087 22.519 1.00 19.58 95 GLY A C 1
ATOM 733 O O . GLY A 1 95 ? 12.238 17.759 21.401 1.00 18.77 95 GLY A O 1
ATOM 734 N N . ARG A 1 96 ? 10.752 17.525 23.090 1.00 18.16 96 ARG A N 1
ATOM 735 C CA . ARG A 1 96 ? 9.970 16.476 22.421 1.00 19.39 96 ARG A CA 1
ATOM 736 C C . ARG A 1 96 ? 10.926 15.418 21.883 1.00 20.29 96 ARG A C 1
ATOM 737 O O . ARG A 1 96 ? 10.972 15.142 20.681 1.00 20.90 96 ARG A O 1
ATOM 745 N N . GLY A 1 97 ? 11.683 14.832 22.804 1.00 19.17 97 GLY A N 1
ATOM 746 C CA . GLY A 1 97 ? 12.682 13.837 22.466 1.00 18.60 97 GLY A CA 1
ATOM 747 C C . GLY A 1 97 ? 13.980 14.386 23.036 1.00 18.41 97 GLY A C 1
ATOM 748 O O . GLY A 1 97 ? 13.957 15.413 23.720 1.00 18.30 97 GLY A O 1
ATOM 749 N N . GLY A 1 98 ? 15.104 13.722 22.783 1.00 17.91 98 GLY A N 1
ATOM 750 C CA . GLY A 1 98 ? 16.369 14.222 23.298 1.00 18.41 98 GLY A CA 1
ATOM 751 C C . GLY A 1 98 ? 16.605 14.045 24.793 1.00 18.66 98 GLY A C 1
ATOM 752 O O . GLY A 1 98 ? 15.898 13.294 25.465 1.00 18.27 98 GLY A O 1
ATOM 753 N N . HIS A 1 99 ? 17.606 14.753 25.312 1.00 17.98 99 HIS A N 1
ATOM 754 C CA . HIS A 1 99 ? 17.980 14.673 26.721 1.00 18.05 99 HIS A CA 1
ATOM 755 C C . HIS A 1 99 ? 16.854 14.928 27.714 1.00 18.16 99 HIS A C 1
ATOM 756 O O . HIS A 1 99 ? 16.896 14.420 28.827 1.00 18.13 99 HIS A O 1
ATOM 763 N N . ALA A 1 100 ? 15.854 15.710 27.318 1.00 18.43 100 ALA A N 1
ATOM 764 C CA . ALA A 1 100 ? 14.725 15.991 28.193 1.00 20.16 100 ALA A CA 1
ATOM 765 C C . ALA A 1 100 ? 14.011 14.716 28.637 1.00 20.19 100 ALA A C 1
ATOM 766 O O . ALA A 1 100 ? 13.489 14.655 29.755 1.00 19.50 100 ALA A O 1
ATOM 768 N N . THR A 1 101 ? 13.991 13.696 27.776 1.00 20.39 101 THR A N 1
ATOM 769 C CA . THR A 1 101 ? 13.312 12.446 28.120 1.00 19.95 101 THR A CA 1
ATOM 770 C C . THR A 1 101 ? 14.065 11.648 29.185 1.00 19.94 101 THR A C 1
ATOM 771 O O . THR A 1 101 ? 13.456 10.882 29.930 1.00 21.79 101 THR A O 1
ATOM 775 N N . SER A 1 102 ? 15.384 11.825 29.260 1.00 18.34 102 SER A N 1
ATOM 776 C CA . SER A 1 102 ? 16.186 11.135 30.273 1.00 15.70 102 SER A CA 1
ATOM 777 C C . SER A 1 102 ? 15.937 11.809 31.620 1.00 16.33 102 SER A C 1
ATOM 778 O O . SER A 1 102 ? 15.850 11.145 32.652 1.00 16.49 102 SER A O 1
ATOM 781 N N . ALA A 1 103 ? 15.839 13.136 31.597 1.00 14.17 103 ALA A N 1
ATOM 782 C CA . ALA A 1 103 ? 15.571 13.909 32.801 1.00 16.95 103 ALA A CA 1
ATOM 783 C C . ALA A 1 103 ? 14.219 13.468 33.350 1.00 17.78 103 ALA A C 1
ATOM 784 O O . ALA A 1 103 ? 14.060 13.257 34.554 1.00 17.19 103 ALA A O 1
ATOM 786 N N . ILE A 1 104 ? 13.250 13.325 32.449 1.00 16.85 104 ILE A N 1
ATOM 787 C CA . ILE A 1 104 ? 11.907 12.912 32.825 1.00 17.29 104 ILE A CA 1
ATOM 788 C C . ILE A 1 104 ? 11.902 11.491 33.389 1.00 17.53 104 ILE A C 1
ATOM 789 O O . ILE A 1 104 ? 11.217 11.209 34.377 1.00 16.63 104 ILE A O 1
ATOM 794 N N . SER A 1 105 ? 12.686 10.611 32.774 1.00 16.59 105 SER A N 1
ATOM 795 C CA . SER A 1 105 ? 12.783 9.226 33.216 1.00 17.63 105 SER A CA 1
ATOM 796 C C . SER A 1 105 ? 13.243 9.130 34.680 1.00 18.91 105 SER A C 1
ATOM 797 O O . SER A 1 105 ? 12.666 8.375 35.465 1.00 17.80 105 SER A O 1
ATOM 800 N N . ALA A 1 106 ? 14.285 9.882 35.033 1.00 18.25 106 ALA A N 1
ATOM 801 C CA . ALA A 1 106 ? 14.822 9.871 36.393 1.00 18.89 106 ALA A CA 1
ATOM 802 C C . ALA A 1 106 ? 13.748 10.280 37.400 1.00 18.19 106 ALA A C 1
ATOM 803 O O . ALA A 1 106 ? 13.568 9.632 38.426 1.00 21.54 106 ALA A O 1
ATOM 805 N N . VAL A 1 107 ? 13.039 11.357 37.098 1.00 19.81 107 VAL A N 1
ATOM 806 C CA . VAL A 1 107 ? 11.970 11.836 37.961 1.00 20.02 107 VAL A CA 1
ATOM 807 C C . VAL A 1 107 ? 10.857 10.789 38.064 1.00 20.48 107 VAL A C 1
ATOM 808 O O . VAL A 1 107 ? 10.434 10.420 39.167 1.00 20.45 107 VAL A O 1
ATOM 812 N N . ASP A 1 108 ? 10.388 10.319 36.909 1.00 20.72 108 ASP A N 1
ATOM 813 C CA . ASP A 1 108 ? 9.318 9.318 36.854 1.00 18.46 108 ASP A CA 1
ATOM 814 C C . ASP A 1 108 ? 9.655 8.114 37.723 1.00 18.91 108 ASP A C 1
ATOM 815 O O . ASP A 1 108 ? 8.826 7.647 38.508 1.00 19.34 108 ASP A O 1
ATOM 820 N N . ILE A 1 109 ? 10.872 7.609 37.561 1.00 18.24 109 ILE A N 1
ATOM 821 C CA . ILE A 1 109 ? 11.356 6.459 38.315 1.00 17.66 109 ILE A CA 1
ATOM 822 C C . ILE A 1 109 ? 11.305 6.719 39.822 1.00 19.50 109 ILE A C 1
ATOM 823 O O . ILE A 1 109 ? 10.939 5.832 40.603 1.00 18.10 109 ILE A O 1
ATOM 828 N N . ALA A 1 110 ? 11.664 7.935 40.228 1.00 18.17 110 ALA A N 1
ATOM 829 C CA . ALA A 1 110 ? 11.649 8.292 41.649 1.00 21.06 110 ALA A CA 1
ATOM 830 C C . ALA A 1 110 ? 10.214 8.356 42.176 1.00 19.56 110 ALA A C 1
ATOM 831 O O . ALA A 1 110 ? 9.948 7.984 43.322 1.00 22.58 110 ALA A O 1
ATOM 833 N N . LEU A 1 111 ? 9.295 8.841 41.347 1.00 19.47 111 LEU A N 1
ATOM 834 C CA . LEU A 1 111 ? 7.900 8.948 41.761 1.00 20.28 111 LEU A CA 1
ATOM 835 C C . LEU A 1 111 ? 7.295 7.562 41.953 1.00 18.94 111 LEU A C 1
ATOM 836 O O . LEU A 1 111 ? 6.539 7.339 42.897 1.00 20.96 111 LEU A O 1
ATOM 841 N N . TRP A 1 112 ? 7.634 6.623 41.079 1.00 16.72 112 TRP A N 1
ATOM 842 C CA . TRP A 1 112 ? 7.104 5.272 41.225 1.00 18.33 112 TRP A CA 1
ATOM 843 C C . TRP A 1 112 ? 7.691 4.605 42.471 1.00 20.66 112 TRP A C 1
ATOM 844 O O . TRP A 1 112 ? 6.997 3.880 43.192 1.00 20.41 112 TRP A O 1
ATOM 855 N N . ASP A 1 113 ? 8.975 4.853 42.712 1.00 20.00 113 ASP A N 1
ATOM 856 C CA . ASP A 1 113 ? 9.672 4.304 43.870 1.00 22.73 113 ASP A CA 1
ATOM 857 C C . ASP A 1 113 ? 8.910 4.773 45.110 1.00 21.60 113 ASP A C 1
ATOM 858 O O . ASP A 1 113 ? 8.613 3.994 46.010 1.00 19.59 113 ASP A O 1
ATOM 863 N N . LEU A 1 114 ? 8.581 6.059 45.112 1.00 22.09 114 LEU A N 1
ATOM 864 C CA . LEU A 1 114 ? 7.858 6.695 46.196 1.00 23.23 114 LEU A CA 1
ATOM 865 C C . LEU A 1 114 ? 6.464 6.081 46.366 1.00 24.28 114 LEU A C 1
ATOM 866 O O . LEU A 1 114 ? 6.005 5.859 47.489 1.00 22.81 114 LEU A O 1
ATOM 871 N N . LYS A 1 115 ? 5.790 5.806 45.254 1.00 21.88 115 LYS A N 1
ATOM 872 C CA . LYS A 1 115 ? 4.458 5.213 45.317 1.00 22.18 115 LYS A CA 1
ATOM 873 C C . LYS A 1 115 ? 4.551 3.799 45.901 1.00 21.11 115 LYS A C 1
ATOM 874 O O . LYS A 1 115 ? 3.692 3.385 46.682 1.00 20.03 115 LYS A O 1
ATOM 880 N N . GLY A 1 116 ? 5.601 3.069 45.528 1.00 21.06 116 GLY A N 1
ATOM 881 C CA . GLY A 1 116 ? 5.775 1.708 46.015 1.00 20.56 116 GLY A CA 1
ATOM 882 C C . GLY A 1 116 ? 6.089 1.664 47.499 1.00 22.74 116 GLY A C 1
ATOM 883 O O . GLY A 1 116 ? 5.643 0.771 48.234 1.00 20.73 116 GLY A O 1
ATOM 884 N N . ILE A 1 117 ? 6.875 2.635 47.940 1.00 22.08 117 ILE A N 1
ATOM 885 C CA . ILE A 1 117 ? 7.242 2.729 49.341 1.00 22.86 117 ILE A CA 1
ATOM 886 C C . ILE A 1 117 ? 5.986 3.004 50.169 1.00 24.63 117 ILE A C 1
ATOM 887 O O . ILE A 1 117 ? 5.720 2.312 51.152 1.00 25.01 117 ILE A O 1
ATOM 892 N N . ARG A 1 118 ? 5.203 3.999 49.766 1.00 25.49 118 ARG A N 1
ATOM 893 C CA . ARG A 1 118 ? 3.981 4.323 50.496 1.00 28.37 118 ARG A CA 1
ATOM 894 C C . ARG A 1 118 ? 3.001 3.145 50.514 1.00 28.73 118 ARG A C 1
ATOM 895 O O . ARG A 1 118 ? 2.334 2.906 51.517 1.00 27.43 118 ARG A O 1
ATOM 903 N N . ALA A 1 119 ? 2.915 2.414 49.403 1.00 27.22 119 ALA A N 1
ATOM 904 C CA . ALA A 1 119 ? 2.015 1.267 49.310 1.00 26.18 119 ALA A CA 1
ATOM 905 C C . ALA A 1 119 ? 2.646 0.034 49.945 1.00 26.22 119 ALA A C 1
ATOM 906 O O . ALA A 1 119 ? 2.020 -1.021 50.030 1.00 24.63 119 ALA A O 1
ATOM 908 N N . ARG A 1 120 ? 3.895 0.173 50.372 1.00 25.92 120 ARG A N 1
ATOM 909 C CA . ARG A 1 120 ? 4.631 -0.921 50.992 1.00 27.01 120 ARG A CA 1
ATOM 910 C C . ARG A 1 120 ? 4.654 -2.169 50.115 1.00 25.91 120 ARG A C 1
ATOM 911 O O . ARG A 1 120 ? 4.389 -3.274 50.590 1.00 25.42 120 ARG A O 1
ATOM 919 N N . THR A 1 121 ? 4.984 -1.999 48.839 1.00 23.87 121 THR A N 1
ATOM 920 C CA . THR A 1 121 ? 5.016 -3.134 47.929 1.00 21.75 121 THR A CA 1
ATOM 921 C C . THR A 1 121 ? 6.062 -2.930 46.830 1.00 19.62 121 THR A C 1
ATOM 922 O O . THR A 1 121 ? 6.281 -1.812 46.382 1.00 18.33 121 THR A O 1
ATOM 926 N N . PRO A 1 122 ? 6.733 -4.010 46.399 1.00 17.71 122 PRO A N 1
ATOM 927 C CA . PRO A 1 122 ? 7.740 -3.872 45.342 1.00 19.57 122 PRO A CA 1
ATOM 928 C C . PRO A 1 122 ? 7.051 -3.461 44.036 1.00 21.36 122 PRO A C 1
ATOM 929 O O . PRO A 1 122 ? 5.896 -3.816 43.795 1.00 20.30 122 PRO A O 1
ATOM 933 N N . LEU A 1 123 ? 7.755 -2.727 43.187 1.00 20.79 123 LEU A N 1
ATOM 934 C CA . LEU A 1 123 ? 7.146 -2.269 41.951 1.00 20.56 123 LEU A CA 1
ATOM 935 C C . LEU A 1 123 ? 6.604 -3.347 41.021 1.00 19.54 123 LEU A C 1
ATOM 936 O O . LEU A 1 123 ? 5.562 -3.137 40.396 1.00 19.91 123 LEU A O 1
ATOM 941 N N . TRP A 1 124 ? 7.276 -4.494 40.919 1.00 20.76 124 TRP A N 1
ATOM 942 C CA . TRP A 1 124 ? 6.781 -5.531 40.015 1.00 21.17 124 TRP A CA 1
ATOM 943 C C . TRP A 1 124 ? 5.369 -5.992 40.387 1.00 21.99 124 TRP A C 1
ATOM 944 O O . TRP A 1 124 ? 4.592 -6.380 39.510 1.00 20.62 124 TRP A O 1
ATOM 955 N N . LYS A 1 125 ? 5.033 -5.938 41.675 1.00 20.74 125 LYS A N 1
ATOM 956 C CA . LYS A 1 125 ? 3.695 -6.327 42.123 1.00 20.69 125 LYS A CA 1
ATOM 957 C C . LYS A 1 125 ? 2.753 -5.145 41.930 1.00 20.83 125 LYS A C 1
ATOM 958 O O . LYS A 1 125 ? 1.592 -5.314 41.546 1.00 20.35 125 LYS A O 1
ATOM 964 N N . LEU A 1 126 ? 3.257 -3.945 42.200 1.00 20.00 126 LEU A N 1
ATOM 965 C CA . LEU A 1 126 ? 2.461 -2.736 42.039 1.00 21.30 126 LEU A CA 1
ATOM 966 C C . LEU A 1 126 ? 1.992 -2.594 40.588 1.00 21.80 126 LEU A C 1
ATOM 967 O O . LEU A 1 126 ? 0.866 -2.156 40.335 1.00 21.60 126 LEU A O 1
ATOM 972 N N . PHE A 1 127 ? 2.855 -2.970 39.646 1.00 20.75 127 PHE A N 1
ATOM 973 C CA . PHE A 1 127 ? 2.534 -2.883 38.219 1.00 21.64 127 PHE A CA 1
ATOM 974 C C . PHE A 1 127 ? 1.545 -3.950 37.744 1.00 24.01 127 PHE A C 1
ATOM 975 O O . PHE A 1 127 ? 0.958 -3.818 36.672 1.00 22.61 127 PHE A O 1
ATOM 983 N N . GLY A 1 128 ? 1.373 -5.012 38.528 1.00 24.24 128 GLY A N 1
ATOM 984 C CA . GLY A 1 128 ? 0.462 -6.069 38.133 1.00 26.14 128 GLY A CA 1
ATOM 985 C C . GLY A 1 128 ? 0.978 -7.414 38.595 1.00 26.96 128 GLY A C 1
ATOM 986 O O . GLY A 1 128 ? 0.219 -8.235 39.111 1.00 29.90 128 GLY A O 1
ATOM 987 N N . GLY A 1 129 ? 2.272 -7.643 38.397 1.00 25.46 129 GLY A N 1
ATOM 988 C CA . GLY A 1 129 ? 2.891 -8.884 38.831 1.00 23.53 129 GLY A CA 1
ATOM 989 C C . GLY A 1 129 ? 2.759 -10.090 37.919 1.00 23.65 129 GLY A C 1
ATOM 990 O O . GLY A 1 129 ? 1.671 -10.647 37.756 1.00 23.40 129 GLY A O 1
ATOM 991 N N . TYR A 1 130 ? 3.870 -10.501 37.318 1.00 21.52 130 TYR A N 1
ATOM 992 C CA . TYR A 1 130 ? 3.851 -11.664 36.446 1.00 22.92 130 TYR A CA 1
ATOM 993 C C . TYR A 1 130 ? 4.737 -12.770 37.015 1.00 23.43 130 TYR A C 1
ATOM 994 O O . TYR A 1 130 ? 4.251 -13.837 37.403 1.00 24.74 130 TYR A O 1
ATOM 1003 N N . ASP A 1 131 ? 6.039 -12.505 37.061 1.00 23.62 131 ASP A N 1
ATOM 1004 C CA . ASP A 1 131 ? 7.013 -13.458 37.576 1.00 23.07 131 ASP A CA 1
ATOM 1005 C C . ASP A 1 131 ? 8.271 -12.666 37.930 1.00 24.01 131 ASP A C 1
ATOM 1006 O O . ASP A 1 131 ? 8.881 -12.042 37.057 1.00 23.61 131 ASP A O 1
ATOM 1011 N N . PRO A 1 132 ? 8.686 -12.692 39.211 1.00 23.59 132 PRO A N 1
ATOM 1012 C CA . PRO A 1 132 ? 9.875 -11.959 39.659 1.00 23.69 132 PRO A CA 1
ATOM 1013 C C . PRO A 1 132 ? 11.208 -12.485 39.141 1.00 23.38 132 PRO A C 1
ATOM 1014 O O . PRO A 1 132 ? 12.214 -11.784 39.210 1.00 23.40 132 PRO A O 1
ATOM 1018 N N . VAL A 1 133 ? 11.221 -13.720 38.647 1.00 23.60 133 VAL A N 1
ATOM 1019 C CA . VAL A 1 133 ? 12.440 -14.312 38.106 1.00 25.00 133 VAL A CA 1
ATOM 1020 C C . VAL A 1 133 ? 12.529 -13.920 36.627 1.00 25.71 133 VAL A C 1
ATOM 1021 O O . VAL A 1 133 ? 11.730 -14.374 35.805 1.00 24.76 133 VAL A O 1
ATOM 1025 N N . VAL A 1 134 ? 13.503 -13.072 36.307 1.00 24.32 134 VAL A N 1
ATOM 1026 C CA . VAL A 1 134 ? 13.701 -12.574 34.948 1.00 23.88 134 VAL A CA 1
ATOM 1027 C C . VAL A 1 134 ? 15.010 -13.060 34.326 1.00 24.34 134 VAL A C 1
ATOM 1028 O O . VAL A 1 134 ? 16.082 -12.900 34.911 1.00 22.41 134 VAL A O 1
ATOM 1032 N N . PRO A 1 135 ? 14.939 -13.659 33.127 1.00 23.65 135 PRO A N 1
ATOM 1033 C CA . PRO A 1 135 ? 16.151 -14.146 32.463 1.00 24.49 135 PRO A CA 1
ATOM 1034 C C . PRO A 1 135 ? 17.004 -12.950 32.048 1.00 24.91 135 PRO A C 1
ATOM 1035 O O . PRO A 1 135 ? 16.470 -11.884 31.722 1.00 23.87 135 PRO A O 1
ATOM 1039 N N . VAL A 1 136 ? 18.324 -13.116 32.066 1.00 23.36 136 VAL A N 1
ATOM 1040 C CA . VAL A 1 136 ? 19.214 -12.019 31.697 1.00 24.46 136 VAL A CA 1
ATOM 1041 C C . VAL A 1 136 ? 20.314 -12.425 30.723 1.00 22.76 136 VAL A C 1
ATOM 1042 O O . VAL A 1 136 ? 20.539 -13.605 30.471 1.00 22.32 136 VAL A O 1
ATOM 1046 N N . TYR A 1 137 ? 20.982 -11.429 30.159 1.00 21.70 137 TYR A N 1
ATOM 1047 C CA . TYR A 1 137 ? 22.092 -11.690 29.263 1.00 23.38 137 TYR A CA 1
ATOM 1048 C C . TYR A 1 137 ? 23.158 -10.652 29.596 1.00 23.87 137 TYR A C 1
ATOM 1049 O O . TYR A 1 137 ? 22.837 -9.526 29.993 1.00 21.86 137 TYR A O 1
ATOM 1058 N N . ALA A 1 138 ? 24.420 -11.046 29.460 1.00 25.75 138 ALA A N 1
ATOM 1059 C CA . ALA A 1 138 ? 25.536 -10.154 29.749 1.00 28.56 138 ALA A CA 1
ATOM 1060 C C . ALA A 1 138 ? 25.839 -9.311 28.523 1.00 29.79 138 ALA A C 1
ATOM 1061 O O . ALA A 1 138 ? 26.181 -9.844 27.461 1.00 30.61 138 ALA A O 1
ATOM 1063 N N . GLY A 1 139 ? 25.708 -7.997 28.669 1.00 32.18 139 GLY A N 1
ATOM 1064 C CA . GLY A 1 139 ? 25.974 -7.099 27.560 1.00 34.68 139 GLY A CA 1
ATOM 1065 C C . GLY A 1 139 ? 27.403 -6.588 27.579 1.00 35.85 139 GLY A C 1
ATOM 1066 O O . GLY A 1 139 ? 27.714 -5.618 28.266 1.00 35.98 139 GLY A O 1
ATOM 1067 N N . GLY A 1 140 ? 28.277 -7.241 26.823 1.00 36.67 140 GLY A N 1
ATOM 1068 C CA . GLY A 1 140 ? 29.664 -6.816 26.784 1.00 35.57 140 GLY A CA 1
ATOM 1069 C C . GLY A 1 140 ? 29.882 -5.630 25.866 1.00 36.46 140 GLY A C 1
ATOM 1070 O O . GLY A 1 140 ? 29.253 -5.528 24.811 1.00 37.54 140 GLY A O 1
ATOM 1071 N N . ILE A 1 141 ? 30.757 -4.720 26.286 1.00 35.31 141 ILE A N 1
ATOM 1072 C CA . ILE A 1 141 ? 31.108 -3.534 25.510 1.00 36.31 141 ILE A CA 1
ATOM 1073 C C . ILE A 1 141 ? 32.575 -3.830 25.214 1.00 36.21 141 ILE A C 1
ATOM 1074 O O . ILE A 1 141 ? 33.488 -3.262 25.816 1.00 36.03 141 ILE A O 1
ATOM 1079 N N . ASP A 1 142 ? 32.764 -4.722 24.247 1.00 34.89 142 ASP A N 1
ATOM 1080 C CA . ASP A 1 142 ? 34.067 -5.268 23.895 1.00 32.67 142 ASP A CA 1
ATOM 1081 C C . ASP A 1 142 ? 34.501 -5.232 22.429 1.00 32.51 142 ASP A C 1
ATOM 1082 O O . ASP A 1 142 ? 35.228 -6.133 22.000 1.00 31.85 142 ASP A O 1
ATOM 1087 N N . LEU A 1 143 ? 34.100 -4.228 21.657 1.00 31.48 143 LEU A N 1
ATOM 1088 C CA . LEU A 1 143 ? 34.477 -4.231 20.242 1.00 33.41 143 LEU A CA 1
ATOM 1089 C C . LEU A 1 143 ? 35.984 -4.324 19.965 1.00 35.32 143 LEU A C 1
ATOM 1090 O O . LEU A 1 143 ? 36.410 -5.079 19.092 1.00 35.21 143 LEU A O 1
ATOM 1095 N N . GLU A 1 144 ? 36.779 -3.563 20.709 1.00 36.47 144 GLU A N 1
ATOM 1096 C CA . GLU A 1 144 ? 38.229 -3.558 20.533 1.00 38.96 144 GLU A CA 1
ATOM 1097 C C . GLU A 1 144 ? 38.947 -4.598 21.389 1.00 39.64 144 GLU A C 1
ATOM 1098 O O . GLU A 1 144 ? 40.176 -4.585 21.496 1.00 40.86 144 GLU A O 1
ATOM 1104 N N . LEU A 1 145 ? 38.186 -5.507 21.985 1.00 38.53 145 LEU A N 1
ATOM 1105 C CA . LEU A 1 145 ? 38.766 -6.531 22.840 1.00 37.83 145 LEU A CA 1
ATOM 1106 C C . LEU A 1 145 ? 39.345 -7.671 22.013 1.00 38.29 145 LEU A C 1
ATOM 1107 O O . LEU A 1 145 ? 38.687 -8.192 21.112 1.00 38.04 145 LEU A O 1
ATOM 1112 N N . PRO A 1 146 ? 40.596 -8.066 22.301 1.00 38.10 146 PRO A N 1
ATOM 1113 C CA . PRO A 1 146 ? 41.224 -9.158 21.555 1.00 38.56 146 PRO A CA 1
ATOM 1114 C C . PRO A 1 146 ? 40.390 -10.424 21.720 1.00 39.00 146 PRO A C 1
ATOM 1115 O O . PRO A 1 146 ? 39.854 -10.681 22.800 1.00 40.43 146 PRO A O 1
ATOM 1119 N N . VAL A 1 147 ? 40.282 -11.206 20.651 1.00 39.26 147 VAL A N 1
ATOM 1120 C CA . VAL A 1 147 ? 39.500 -12.435 20.675 1.00 39.82 147 VAL A CA 1
ATOM 1121 C C . VAL A 1 147 ? 39.802 -13.285 21.903 1.00 39.70 147 VAL A C 1
ATOM 1122 O O . VAL A 1 147 ? 38.896 -13.852 22.510 1.00 39.42 147 VAL A O 1
ATOM 1126 N N . ALA A 1 148 ? 41.079 -13.369 22.263 1.00 39.80 148 ALA A N 1
ATOM 1127 C CA . ALA A 1 148 ? 41.505 -14.152 23.418 1.00 38.94 148 ALA A CA 1
ATOM 1128 C C . ALA A 1 148 ? 40.833 -13.653 24.691 1.00 37.87 148 ALA A C 1
ATOM 1129 O O . ALA A 1 148 ? 40.346 -14.444 25.500 1.00 37.45 148 ALA A O 1
ATOM 1131 N N . ASP A 1 149 ? 40.818 -12.337 24.868 1.00 36.34 149 ASP A N 1
ATOM 1132 C CA . ASP A 1 149 ? 40.207 -11.751 26.043 1.00 35.86 149 ASP A CA 1
ATOM 1133 C C . ASP A 1 149 ? 38.684 -11.798 25.945 1.00 35.94 149 ASP A C 1
ATOM 1134 O O . ASP A 1 149 ? 37.994 -11.766 26.960 1.00 33.72 149 ASP A O 1
ATOM 1139 N N . LEU A 1 150 ? 38.166 -11.884 24.723 1.00 34.96 150 LEU A N 1
ATOM 1140 C CA . LEU A 1 150 ? 36.722 -11.949 24.523 1.00 33.67 150 LEU A CA 1
ATOM 1141 C C . LEU A 1 150 ? 36.229 -13.273 25.102 1.00 33.66 150 LEU A C 1
ATOM 1142 O O . LEU A 1 150 ? 35.179 -13.334 25.751 1.00 32.03 150 LEU A O 1
ATOM 1147 N N . LYS A 1 151 ? 37.000 -14.330 24.863 1.00 33.65 151 LYS A N 1
ATOM 1148 C CA . LYS A 1 151 ? 36.665 -15.660 25.357 1.00 35.32 151 LYS A CA 1
ATOM 1149 C C . LYS A 1 151 ? 36.789 -15.703 26.874 1.00 35.69 151 LYS A C 1
ATOM 1150 O O . LYS A 1 151 ? 35.992 -16.340 27.557 1.00 35.26 151 LYS A O 1
ATOM 1156 N N . THR A 1 152 ? 37.807 -15.025 27.391 1.00 36.95 152 THR A N 1
ATOM 1157 C CA . THR A 1 152 ? 38.036 -14.969 28.828 1.00 37.78 152 THR A CA 1
ATOM 1158 C C . THR A 1 152 ? 36.859 -14.262 29.479 1.00 36.28 152 THR A C 1
ATOM 1159 O O . THR A 1 152 ? 36.300 -14.748 30.463 1.00 35.66 152 THR A O 1
ATOM 1163 N N . GLN A 1 153 ? 36.485 -13.115 28.918 1.00 35.76 153 GLN A N 1
ATOM 1164 C CA . GLN A 1 153 ? 35.368 -12.342 29.442 1.00 34.56 153 GLN A CA 1
ATOM 1165 C C . GLN A 1 153 ? 34.145 -13.241 29.474 1.00 32.60 153 GLN A C 1
ATOM 1166 O O . GLN A 1 153 ? 33.394 -13.251 30.445 1.00 34.02 153 GLN A O 1
ATOM 1172 N N . ALA A 1 154 ? 33.960 -14.010 28.409 1.00 31.58 154 ALA A N 1
ATOM 1173 C CA . ALA A 1 154 ? 32.830 -14.924 28.323 1.00 32.65 154 ALA A CA 1
ATOM 1174 C C . ALA A 1 154 ? 32.880 -15.917 29.483 1.00 33.45 154 ALA A C 1
ATOM 1175 O O . ALA A 1 154 ? 31.856 -16.217 30.103 1.00 31.87 154 ALA A O 1
ATOM 1177 N N . ASP A 1 155 ? 34.074 -16.430 29.771 1.00 32.91 155 ASP A N 1
ATOM 1178 C CA . ASP A 1 155 ? 34.222 -17.375 30.865 1.00 32.76 155 ASP A CA 1
ATOM 1179 C C . ASP A 1 155 ? 33.789 -16.732 32.173 1.00 30.30 155 ASP A C 1
ATOM 1180 O O . ASP A 1 155 ? 33.167 -17.381 33.008 1.00 31.70 155 ASP A O 1
ATOM 1185 N N . ARG A 1 156 ? 34.108 -15.456 32.348 1.00 29.58 156 ARG A N 1
ATOM 1186 C CA . ARG A 1 156 ? 33.713 -14.754 33.561 1.00 31.46 156 ARG A CA 1
ATOM 1187 C C . ARG A 1 156 ? 32.192 -14.585 33.637 1.00 31.62 156 ARG A C 1
ATOM 1188 O O . ARG A 1 156 ? 31.607 -14.687 34.720 1.00 31.85 156 ARG A O 1
ATOM 1196 N N . PHE A 1 157 ? 31.551 -14.330 32.495 1.00 31.07 157 PHE A N 1
ATOM 1197 C CA . PHE A 1 157 ? 30.096 -14.179 32.472 1.00 29.97 157 PHE A CA 1
ATOM 1198 C C . PHE A 1 157 ? 29.472 -15.508 32.876 1.00 30.71 157 PHE A C 1
ATOM 1199 O O . PHE A 1 157 ? 28.512 -15.548 33.651 1.00 31.03 157 PHE A O 1
ATOM 1207 N N . LEU A 1 158 ? 30.023 -16.594 32.341 1.00 31.41 158 LEU A N 1
ATOM 1208 C CA . LEU A 1 158 ? 29.528 -17.932 32.645 1.00 33.84 158 LEU A CA 1
ATOM 1209 C C . LEU A 1 158 ? 29.661 -18.207 34.136 1.00 34.67 158 LEU A C 1
ATOM 1210 O O . LEU A 1 158 ? 28.687 -18.569 34.800 1.00 33.55 158 LEU A O 1
ATOM 1215 N N . ALA A 1 159 ? 30.870 -18.032 34.659 1.00 34.76 159 ALA A N 1
ATOM 1216 C CA . ALA A 1 159 ? 31.114 -18.259 36.078 1.00 36.30 159 ALA A CA 1
ATOM 1217 C C . ALA A 1 159 ? 30.191 -17.367 36.900 1.00 36.62 159 ALA A C 1
ATOM 1218 O O . ALA A 1 159 ? 29.822 -17.709 38.020 1.00 37.46 159 ALA A O 1
ATOM 1220 N N . GLY A 1 160 ? 29.815 -16.224 36.331 1.00 36.82 160 GLY A N 1
ATOM 1221 C CA . GLY A 1 160 ? 28.941 -15.298 37.029 1.00 36.13 160 GLY A CA 1
ATOM 1222 C C . GLY A 1 160 ? 27.468 -15.677 37.020 1.00 34.95 160 GLY A C 1
ATOM 1223 O O . GLY A 1 160 ? 26.652 -15.000 37.638 1.00 36.23 160 GLY A O 1
ATOM 1224 N N . GLY A 1 161 ? 27.119 -16.744 36.312 1.00 34.94 161 GLY A N 1
ATOM 1225 C CA . GLY A 1 161 ? 25.731 -17.173 36.270 1.00 33.29 161 GLY A CA 1
ATOM 1226 C C . GLY A 1 161 ? 24.985 -16.931 34.966 1.00 31.82 161 GLY A C 1
ATOM 1227 O O . GLY A 1 161 ? 23.886 -17.461 34.775 1.00 30.74 161 GLY A O 1
ATOM 1228 N N . PHE A 1 162 ? 25.570 -16.146 34.068 1.00 30.06 162 PHE A N 1
ATOM 1229 C CA . PHE A 1 162 ? 24.938 -15.837 32.780 1.00 29.81 162 PHE A CA 1
ATOM 1230 C C . PHE A 1 162 ? 24.859 -17.023 31.829 1.00 29.39 162 PHE A C 1
ATOM 1231 O O . PHE A 1 162 ? 25.821 -17.769 31.671 1.00 30.08 162 PHE A O 1
ATOM 1239 N N . ARG A 1 163 ? 23.704 -17.182 31.190 1.00 29.16 163 ARG A N 1
ATOM 1240 C CA . ARG A 1 163 ? 23.495 -18.259 30.230 1.00 29.38 163 ARG A CA 1
ATOM 1241 C C . ARG A 1 163 ? 23.116 -17.681 28.866 1.00 27.95 163 ARG A C 1
ATOM 1242 O O . ARG A 1 163 ? 22.460 -18.327 28.056 1.00 26.37 163 ARG A O 1
ATOM 1250 N N . ALA A 1 164 ? 23.547 -16.446 28.631 1.00 27.43 164 ALA A N 1
ATOM 1251 C CA . ALA A 1 164 ? 23.305 -15.746 27.375 1.00 25.81 164 ALA A CA 1
ATOM 1252 C C . ALA A 1 164 ? 24.285 -14.587 27.361 1.00 24.94 164 ALA A C 1
ATOM 1253 O O . ALA A 1 164 ? 24.466 -13.919 28.379 1.00 24.51 164 ALA A O 1
ATOM 1255 N N . ILE A 1 165 ? 24.920 -14.356 26.216 1.00 22.36 165 ILE A N 1
ATOM 1256 C CA . ILE A 1 165 ? 25.904 -13.289 26.093 1.00 23.64 165 ILE A CA 1
ATOM 1257 C C . ILE A 1 165 ? 25.764 -12.485 24.799 1.00 23.06 165 ILE A C 1
ATOM 1258 O O . ILE A 1 165 ? 25.468 -13.041 23.732 1.00 21.90 165 ILE A O 1
ATOM 1263 N N . LYS A 1 166 ? 25.965 -11.175 24.909 1.00 23.22 166 LYS A N 1
ATOM 1264 C CA . LYS A 1 166 ? 25.922 -10.283 23.755 1.00 23.16 166 LYS A CA 1
ATOM 1265 C C . LYS A 1 166 ? 27.318 -9.686 23.586 1.00 24.32 166 LYS A C 1
ATOM 1266 O O . LYS A 1 166 ? 27.936 -9.261 24.560 1.00 23.79 166 LYS A O 1
ATOM 1280 N N . LYS A 1 168 ? 29.922 -7.129 20.876 1.00 26.32 168 LYS A N 1
ATOM 1281 C CA . LYS A 1 168 ? 29.832 -6.042 19.915 1.00 25.96 168 LYS A CA 1
ATOM 1282 C C . LYS A 1 168 ? 30.346 -6.451 18.543 1.00 25.87 168 LYS A C 1
ATOM 1283 O O . LYS A 1 168 ? 31.234 -7.295 18.428 1.00 26.29 168 LYS A O 1
ATOM 1289 N N . VAL A 1 169 ? 29.761 -5.865 17.503 1.00 24.84 169 VAL A N 1
ATOM 1290 C CA . VAL A 1 169 ? 30.206 -6.096 16.134 1.00 23.88 169 VAL A CA 1
ATOM 1291 C C . VAL A 1 169 ? 30.225 -4.709 15.523 1.00 24.93 169 VAL A C 1
ATOM 1292 O O . VAL A 1 169 ? 29.883 -3.732 16.194 1.00 23.17 169 VAL A O 1
ATOM 1296 N N . GLY A 1 170 ? 30.616 -4.615 14.260 1.00 26.69 170 GLY A N 1
ATOM 1297 C CA . GLY A 1 170 ? 30.683 -3.315 13.621 1.00 29.85 170 GLY A CA 1
ATOM 1298 C C . GLY A 1 170 ? 32.122 -2.885 13.392 1.00 31.45 170 GLY A C 1
ATOM 1299 O O . GLY A 1 170 ? 32.420 -1.690 13.344 1.00 31.72 170 GLY A O 1
ATOM 1300 N N . ARG A 1 171 ? 33.023 -3.857 13.265 1.00 32.61 171 ARG A N 1
ATOM 1301 C CA . ARG A 1 171 ? 34.432 -3.555 13.017 1.00 33.72 171 ARG A CA 1
ATOM 1302 C C . ARG A 1 171 ? 34.516 -3.041 11.582 1.00 33.82 171 ARG A C 1
ATOM 1303 O O . ARG A 1 171 ? 33.654 -3.345 10.756 1.00 32.59 171 ARG A O 1
ATOM 1311 N N . PRO A 1 172 ? 35.552 -2.251 11.267 1.00 35.28 172 PRO A N 1
ATOM 1312 C CA . PRO A 1 172 ? 35.726 -1.703 9.916 1.00 35.90 172 PRO A CA 1
ATOM 1313 C C . PRO A 1 172 ? 35.609 -2.767 8.820 1.00 35.43 172 PRO A C 1
ATOM 1314 O O . PRO A 1 172 ? 34.989 -2.537 7.783 1.00 36.66 172 PRO A O 1
ATOM 1318 N N . ASP A 1 173 ? 36.208 -3.930 9.062 1.00 34.93 173 ASP A N 1
ATOM 1319 C CA . ASP A 1 173 ? 36.186 -5.038 8.107 1.00 35.58 173 ASP A CA 1
ATOM 1320 C C . ASP A 1 173 ? 35.245 -6.127 8.619 1.00 34.82 173 ASP A C 1
ATOM 1321 O O . ASP A 1 173 ? 35.459 -6.673 9.704 1.00 33.59 173 ASP A O 1
ATOM 1326 N N . LEU A 1 174 ? 34.212 -6.440 7.838 1.00 32.94 174 LEU A N 1
ATOM 1327 C CA . LEU A 1 174 ? 33.239 -7.463 8.216 1.00 31.09 174 LEU A CA 1
ATOM 1328 C C . LEU A 1 174 ? 33.942 -8.763 8.585 1.00 31.63 174 LEU A C 1
ATOM 1329 O O . LEU A 1 174 ? 33.531 -9.469 9.510 1.00 29.94 174 LEU A O 1
ATOM 1334 N N . LYS A 1 175 ? 35.009 -9.066 7.853 1.00 31.74 175 LYS A N 1
ATOM 1335 C CA . LYS A 1 175 ? 35.808 -10.267 8.084 1.00 33.95 175 LYS A CA 1
ATOM 1336 C C . LYS A 1 175 ? 36.186 -10.424 9.557 1.00 32.61 175 LYS A C 1
ATOM 1337 O O . LYS A 1 175 ? 36.174 -11.532 10.097 1.00 32.17 175 LYS A O 1
ATOM 1343 N N . GLU A 1 176 ? 36.524 -9.311 10.199 1.00 31.40 176 GLU A N 1
ATOM 1344 C CA . GLU A 1 176 ? 36.912 -9.333 11.604 1.00 33.83 176 GLU A CA 1
ATOM 1345 C C . GLU A 1 176 ? 35.751 -9.699 12.527 1.00 32.37 176 GLU A C 1
ATOM 1346 O O . GLU A 1 176 ? 35.948 -10.403 13.518 1.00 34.07 176 GLU A O 1
ATOM 1352 N N . ASP A 1 177 ? 34.546 -9.229 12.207 1.00 30.29 177 ASP A N 1
ATOM 1353 C CA . ASP A 1 177 ? 33.377 -9.563 13.012 1.00 27.84 177 ASP A CA 1
ATOM 1354 C C . ASP A 1 177 ? 33.069 -11.043 12.816 1.00 28.38 177 ASP A C 1
ATOM 1355 O O . ASP A 1 177 ? 32.750 -11.757 13.771 1.00 28.18 177 ASP A O 1
ATOM 1360 N N . VAL A 1 178 ? 33.172 -11.502 11.571 1.00 28.82 178 VAL A N 1
ATOM 1361 C CA . VAL A 1 178 ? 32.904 -12.899 11.254 1.00 29.95 178 VAL A CA 1
ATOM 1362 C C . VAL A 1 178 ? 33.818 -13.859 12.020 1.00 30.75 178 VAL A C 1
ATOM 1363 O O . VAL A 1 178 ? 33.366 -14.906 12.497 1.00 30.44 178 VAL A O 1
ATOM 1367 N N . ASP A 1 179 ? 35.097 -13.510 12.137 1.00 29.98 179 ASP A N 1
ATOM 1368 C CA . ASP A 1 179 ? 36.041 -14.374 12.842 1.00 29.79 179 ASP A CA 1
ATOM 1369 C C . ASP A 1 179 ? 35.795 -14.364 14.344 1.00 28.29 179 ASP A C 1
ATOM 1370 O O . ASP A 1 179 ? 35.912 -15.395 15.007 1.00 28.07 179 ASP A O 1
ATOM 1375 N N . ARG A 1 180 ? 35.462 -13.194 14.876 1.00 27.56 180 ARG A N 1
ATOM 1376 C CA . ARG A 1 180 ? 35.199 -13.049 16.304 1.00 28.34 180 ARG A CA 1
ATOM 1377 C C . ARG A 1 180 ? 33.915 -13.771 16.723 1.00 28.82 180 ARG A C 1
ATOM 1378 O O . ARG A 1 180 ? 33.892 -14.460 17.740 1.00 29.78 180 ARG A O 1
ATOM 1386 N N . VAL A 1 181 ? 32.851 -13.616 15.940 1.00 28.69 181 VAL A N 1
ATOM 1387 C CA . VAL A 1 181 ? 31.577 -14.269 16.247 1.00 27.42 181 VAL A CA 1
ATOM 1388 C C . VAL A 1 181 ? 31.766 -15.778 16.128 1.00 28.42 181 VAL A C 1
ATOM 1389 O O . VAL A 1 181 ? 31.275 -16.549 16.956 1.00 25.95 181 VAL A O 1
ATOM 1393 N N . SER A 1 182 ? 32.484 -16.189 15.089 1.00 28.18 182 SER A N 1
ATOM 1394 C CA . SER A 1 182 ? 32.772 -17.599 14.860 1.00 32.14 182 SER A CA 1
ATOM 1395 C C . SER A 1 182 ? 33.548 -18.165 16.050 1.00 32.12 182 SER A C 1
ATOM 1396 O O . SER A 1 182 ? 33.256 -19.258 16.539 1.00 32.87 182 SER A O 1
ATOM 1399 N N . ALA A 1 183 ? 34.536 -17.408 16.513 1.00 33.08 183 ALA A N 1
ATOM 1400 C CA . ALA A 1 183 ? 35.361 -17.833 17.635 1.00 34.68 183 ALA A CA 1
ATOM 1401 C C . ALA A 1 183 ? 34.549 -17.986 18.917 1.00 35.67 183 ALA A C 1
ATOM 1402 O O . ALA A 1 183 ? 34.673 -18.985 19.626 1.00 35.73 183 ALA A O 1
ATOM 1404 N N . LEU A 1 184 ? 33.709 -17.002 19.213 1.00 35.18 184 LEU A N 1
ATOM 1405 C CA . LEU A 1 184 ? 32.912 -17.061 20.430 1.00 36.42 184 LEU A CA 1
ATOM 1406 C C . LEU A 1 184 ? 31.817 -18.125 20.361 1.00 35.74 184 LEU A C 1
ATOM 1407 O O . LEU A 1 184 ? 31.446 -18.709 21.378 1.00 36.01 184 LEU A O 1
ATOM 1412 N N . ARG A 1 185 ? 31.307 -18.386 19.162 1.00 35.75 185 ARG A N 1
ATOM 1413 C CA . ARG A 1 185 ? 30.269 -19.394 18.988 1.00 36.49 185 ARG A CA 1
ATOM 1414 C C . ARG A 1 185 ? 30.806 -20.792 19.293 1.00 38.76 185 ARG A C 1
ATOM 1415 O O . ARG A 1 185 ? 30.188 -21.556 20.036 1.00 38.10 185 ARG A O 1
ATOM 1423 N N . GLU A 1 186 ? 31.953 -21.134 18.714 1.00 39.89 186 GLU A N 1
ATOM 1424 C CA . GLU A 1 186 ? 32.520 -22.451 18.956 1.00 41.41 186 GLU A CA 1
ATOM 1425 C C . GLU A 1 186 ? 32.968 -22.572 20.405 1.00 40.98 186 GLU A C 1
ATOM 1426 O O . GLU A 1 186 ? 32.980 -23.661 20.970 1.00 41.90 186 GLU A O 1
ATOM 1432 N N . HIS A 1 187 ? 33.324 -21.443 21.005 1.00 40.55 187 HIS A N 1
ATOM 1433 C CA . HIS A 1 187 ? 33.760 -21.417 22.394 1.00 41.47 187 HIS A CA 1
ATOM 1434 C C . HIS A 1 187 ? 32.586 -21.664 23.344 1.00 40.79 187 HIS A C 1
ATOM 1435 O O . HIS A 1 187 ? 32.661 -22.518 24.228 1.00 39.39 187 HIS A O 1
ATOM 1442 N N . LEU A 1 188 ? 31.503 -20.917 23.147 1.00 39.22 188 LEU A N 1
ATOM 1443 C CA . LEU A 1 188 ? 30.317 -21.030 23.988 1.00 38.00 188 LEU A CA 1
ATOM 1444 C C . LEU A 1 188 ? 29.477 -22.263 23.706 1.00 38.26 188 LEU A C 1
ATOM 1445 O O . LEU A 1 188 ? 28.740 -22.728 24.573 1.00 39.24 188 LEU A O 1
ATOM 1450 N N . GLY A 1 189 ? 29.573 -22.788 22.493 1.00 37.92 189 GLY A N 1
ATOM 1451 C CA . GLY A 1 189 ? 28.792 -23.960 22.161 1.00 39.05 189 GLY A CA 1
ATOM 1452 C C . GLY A 1 189 ? 27.629 -23.664 21.235 1.00 40.13 189 GLY A C 1
ATOM 1453 O O . GLY A 1 189 ? 27.171 -22.530 21.119 1.00 38.81 189 GLY A O 1
ATOM 1454 N N . ASP A 1 190 ? 27.145 -24.720 20.595 1.00 41.41 190 ASP A N 1
ATOM 1455 C CA . ASP A 1 190 ? 26.053 -24.664 19.634 1.00 42.77 190 ASP A CA 1
ATOM 1456 C C . ASP A 1 190 ? 24.727 -24.042 20.071 1.00 42.80 190 ASP A C 1
ATOM 1457 O O . ASP A 1 190 ? 24.195 -23.170 19.384 1.00 43.36 190 ASP A O 1
ATOM 1462 N N . SER A 1 191 ? 24.188 -24.487 21.201 1.00 40.94 191 SER A N 1
ATOM 1463 C CA . SER A 1 191 ? 22.896 -23.987 21.659 1.00 39.66 191 SER A CA 1
ATOM 1464 C C . SER A 1 191 ? 22.931 -22.806 22.617 1.00 37.09 191 SER A C 1
ATOM 1465 O O . SER A 1 191 ? 21.904 -22.451 23.202 1.00 38.35 191 SER A O 1
ATOM 1468 N N . PHE A 1 192 ? 24.095 -22.190 22.777 1.00 33.14 192 PHE A N 1
ATOM 1469 C CA . PHE A 1 192 ? 24.220 -21.056 23.686 1.00 30.14 192 PHE A CA 1
ATOM 1470 C C . PHE A 1 192 ? 23.705 -19.767 23.042 1.00 28.11 192 PHE A C 1
ATOM 1471 O O . PHE A 1 192 ? 24.116 -19.415 21.938 1.00 26.00 192 PHE A O 1
ATOM 1479 N N . PRO A 1 193 ? 22.791 -19.051 23.724 1.00 26.60 193 PRO A N 1
ATOM 1480 C CA . PRO A 1 193 ? 22.242 -17.796 23.187 1.00 23.87 193 PRO A CA 1
ATOM 1481 C C . PRO A 1 193 ? 23.342 -16.744 23.048 1.00 23.33 193 PRO A C 1
ATOM 1482 O O . PRO A 1 193 ? 23.938 -16.327 24.037 1.00 20.87 193 PRO A O 1
ATOM 1486 N N . LEU A 1 194 ? 23.608 -16.328 21.816 1.00 21.73 194 LEU A N 1
ATOM 1487 C CA . LEU A 1 194 ? 24.629 -15.321 21.549 1.00 21.69 194 LEU A CA 1
ATOM 1488 C C . LEU A 1 194 ? 24.029 -14.232 20.666 1.00 21.45 194 LEU A C 1
ATOM 1489 O O . LEU A 1 194 ? 23.557 -14.507 19.564 1.00 20.47 194 LEU A O 1
ATOM 1502 N N . VAL A 1 196 ? 24.400 -10.109 18.998 1.00 22.99 196 VAL A N 1
ATOM 1503 C CA . VAL A 1 196 ? 25.410 -9.135 18.604 1.00 22.17 196 VAL A CA 1
ATOM 1504 C C . VAL A 1 196 ? 24.795 -7.746 18.558 1.00 22.32 196 VAL A C 1
ATOM 1505 O O . VAL A 1 196 ? 23.594 -7.590 18.330 1.00 21.49 196 VAL A O 1
ATOM 1509 N N . ASP A 1 197 ? 25.634 -6.741 18.789 1.00 20.74 197 ASP A N 1
ATOM 1510 C CA . ASP A 1 197 ? 25.204 -5.351 18.813 1.00 21.07 197 ASP A CA 1
ATOM 1511 C C . ASP A 1 197 ? 26.121 -4.531 17.912 1.00 22.17 197 ASP A C 1
ATOM 1512 O O . ASP A 1 197 ? 27.306 -4.374 18.210 1.00 21.71 197 ASP A O 1
ATOM 1517 N N . ALA A 1 198 ? 25.575 -4.010 16.816 1.00 21.13 198 ALA A N 1
ATOM 1518 C CA . ALA A 1 198 ? 26.360 -3.212 15.874 1.00 21.34 198 ALA A CA 1
ATOM 1519 C C . ALA A 1 198 ? 26.360 -1.730 16.241 1.00 22.34 198 ALA A C 1
ATOM 1520 O O . ALA A 1 198 ? 27.097 -0.935 15.652 1.00 20.87 198 ALA A O 1
ATOM 1522 N N . ASN A 1 199 ? 25.528 -1.366 17.213 1.00 21.32 199 ASN A N 1
ATOM 1523 C CA . ASN A 1 199 ? 25.420 0.018 17.676 1.00 21.85 199 ASN A CA 1
ATOM 1524 C C . ASN A 1 199 ? 25.295 1.060 16.557 1.00 21.52 199 ASN A C 1
ATOM 1525 O O . ASN A 1 199 ? 25.958 2.105 16.581 1.00 18.56 199 ASN A O 1
ATOM 1538 N N . LYS A 1 201 ? 26.346 1.007 13.564 1.00 22.36 201 LYS A N 1
ATOM 1539 C CA . LYS A 1 201 ? 27.520 1.148 12.708 1.00 23.86 201 LYS A CA 1
ATOM 1540 C C . LYS A 1 201 ? 27.371 0.928 11.205 1.00 23.80 201 LYS A C 1
ATOM 1541 O O . LYS A 1 201 ? 28.018 1.619 10.420 1.00 23.76 201 LYS A O 1
ATOM 1547 N N . TRP A 1 202 ? 26.528 -0.015 10.798 1.00 20.79 202 TRP A N 1
ATOM 1548 C CA . TRP A 1 202 ? 26.376 -0.317 9.379 1.00 20.56 202 TRP A CA 1
ATOM 1549 C C . TRP A 1 202 ? 25.395 0.533 8.574 1.00 20.88 202 TRP A C 1
ATOM 1550 O O . TRP A 1 202 ? 24.493 1.178 9.115 1.00 18.58 202 TRP A O 1
ATOM 1561 N N . THR A 1 203 ? 25.593 0.525 7.263 1.00 20.00 203 THR A N 1
ATOM 1562 C CA . THR A 1 203 ? 24.685 1.209 6.358 1.00 19.25 203 THR A CA 1
ATOM 1563 C C . THR A 1 203 ? 23.615 0.132 6.179 1.00 19.30 203 THR A C 1
ATOM 1564 O O . THR A 1 203 ? 23.791 -1.006 6.636 1.00 19.20 203 THR A O 1
ATOM 1568 N N . VAL A 1 204 ? 22.516 0.465 5.521 1.00 19.35 204 VAL A N 1
ATOM 1569 C CA . VAL A 1 204 ? 21.472 -0.519 5.314 1.00 19.46 204 VAL A CA 1
ATOM 1570 C C . VAL A 1 204 ? 21.996 -1.715 4.524 1.00 20.42 204 VAL A C 1
ATOM 1571 O O . VAL A 1 204 ? 21.775 -2.866 4.910 1.00 19.32 204 VAL A O 1
ATOM 1575 N N . ASP A 1 205 ? 22.699 -1.447 3.426 1.00 19.34 205 ASP A N 1
ATOM 1576 C CA . ASP A 1 205 ? 23.254 -2.526 2.605 1.00 20.70 205 ASP A CA 1
ATOM 1577 C C . ASP A 1 205 ? 24.301 -3.333 3.384 1.00 19.68 205 ASP A C 1
ATOM 1578 O O . ASP A 1 205 ? 24.367 -4.559 3.276 1.00 17.51 205 ASP A O 1
ATOM 1583 N N . GLY A 1 206 ? 25.124 -2.628 4.154 1.00 20.03 206 GLY A N 1
ATOM 1584 C CA . GLY A 1 206 ? 26.168 -3.285 4.925 1.00 18.90 206 GLY A CA 1
ATOM 1585 C C . GLY A 1 206 ? 25.627 -4.207 5.998 1.00 19.45 206 GLY A C 1
ATOM 1586 O O . GLY A 1 206 ? 26.199 -5.265 6.268 1.00 19.04 206 GLY A O 1
ATOM 1587 N N . ALA A 1 207 ? 24.521 -3.799 6.613 1.00 20.87 207 ALA A N 1
ATOM 1588 C CA . ALA A 1 207 ? 23.881 -4.586 7.666 1.00 20.42 207 ALA A CA 1
ATOM 1589 C C . ALA A 1 207 ? 23.387 -5.910 7.099 1.00 20.78 207 ALA A C 1
ATOM 1590 O O . ALA A 1 207 ? 23.618 -6.970 7.676 1.00 20.84 207 ALA A O 1
ATOM 1592 N N . ILE A 1 208 ? 22.690 -5.834 5.970 1.00 21.54 208 ILE A N 1
ATOM 1593 C CA . ILE A 1 208 ? 22.163 -7.019 5.309 1.00 22.08 208 ILE A CA 1
ATOM 1594 C C . ILE A 1 208 ? 23.327 -7.920 4.882 1.00 23.23 208 ILE A C 1
ATOM 1595 O O . ILE A 1 208 ? 23.274 -9.139 5.041 1.00 25.67 208 ILE A O 1
ATOM 1600 N N . ARG A 1 209 ? 24.383 -7.317 4.351 1.00 23.04 209 ARG A N 1
ATOM 1601 C CA . ARG A 1 209 ? 25.560 -8.081 3.942 1.00 22.95 209 ARG A CA 1
ATOM 1602 C C . ARG A 1 209 ? 26.147 -8.784 5.175 1.00 21.52 209 ARG A C 1
ATOM 1603 O O . ARG A 1 209 ? 26.536 -9.945 5.112 1.00 20.70 209 ARG A O 1
ATOM 1611 N N . ALA A 1 210 ? 26.186 -8.073 6.298 1.00 20.97 210 ALA A N 1
ATOM 1612 C CA . ALA A 1 210 ? 26.725 -8.628 7.536 1.00 20.42 210 ALA A CA 1
ATOM 1613 C C . ALA A 1 210 ? 25.835 -9.770 8.035 1.00 21.78 210 ALA A C 1
ATOM 1614 O O . ALA A 1 210 ? 26.324 -10.813 8.487 1.00 19.79 210 ALA A O 1
ATOM 1616 N N . ALA A 1 211 ? 24.523 -9.571 7.936 1.00 22.16 211 ALA A N 1
ATOM 1617 C CA . ALA A 1 211 ? 23.560 -10.581 8.361 1.00 21.37 211 ALA A CA 1
ATOM 1618 C C . ALA A 1 211 ? 23.780 -11.895 7.608 1.00 22.60 211 ALA A C 1
ATOM 1619 O O . ALA A 1 211 ? 23.737 -12.968 8.211 1.00 20.74 211 ALA A O 1
ATOM 1621 N N . ARG A 1 212 ? 24.009 -11.813 6.296 1.00 22.98 212 ARG A N 1
ATOM 1622 C CA . ARG A 1 212 ? 24.243 -13.017 5.500 1.00 25.51 212 ARG A CA 1
ATOM 1623 C C . ARG A 1 212 ? 25.507 -13.732 5.970 1.00 25.68 212 ARG A C 1
ATOM 1624 O O . ARG A 1 212 ? 25.534 -14.953 6.080 1.00 24.46 212 ARG A O 1
ATOM 1632 N N . ALA A 1 213 ? 26.556 -12.961 6.230 1.00 26.02 213 ALA A N 1
ATOM 1633 C CA . ALA A 1 213 ? 27.826 -13.530 6.676 1.00 27.65 213 ALA A CA 1
ATOM 1634 C C . ALA A 1 213 ? 27.764 -14.129 8.087 1.00 28.11 213 ALA A C 1
ATOM 1635 O O . ALA A 1 213 ? 28.527 -15.042 8.407 1.00 28.22 213 ALA A O 1
ATOM 1637 N N . LEU A 1 214 ? 26.859 -13.631 8.929 1.00 28.48 214 LEU A N 1
ATOM 1638 C CA . LEU A 1 214 ? 26.755 -14.144 10.297 1.00 26.10 214 LEU A CA 1
ATOM 1639 C C . LEU A 1 214 ? 25.662 -15.195 10.481 1.00 27.24 214 LEU A C 1
ATOM 1640 O O . LEU A 1 214 ? 25.521 -15.773 11.560 1.00 27.58 214 LEU A O 1
ATOM 1645 N N . ALA A 1 215 ? 24.901 -15.453 9.424 1.00 26.32 215 ALA A N 1
ATOM 1646 C CA . ALA A 1 215 ? 23.821 -16.432 9.477 1.00 27.97 215 ALA A CA 1
ATOM 1647 C C . ALA A 1 215 ? 24.262 -17.806 9.988 1.00 29.51 215 ALA A C 1
ATOM 1648 O O . ALA A 1 215 ? 23.601 -18.400 10.837 1.00 29.86 215 ALA A O 1
ATOM 1650 N N . PRO A 1 216 ? 25.392 -18.325 9.482 1.00 29.91 216 PRO A N 1
ATOM 1651 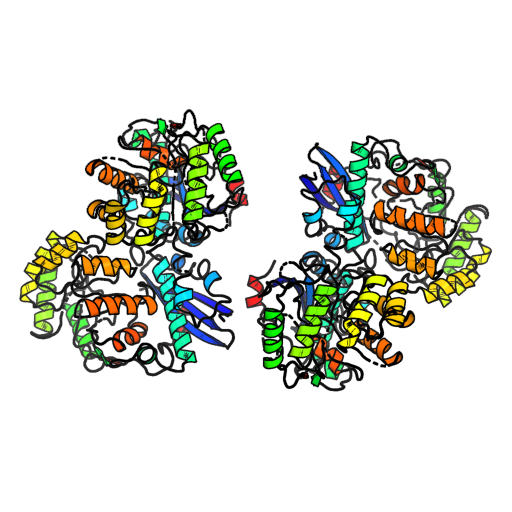C CA . PRO A 1 216 ? 25.880 -19.638 9.911 1.00 29.93 216 PRO A CA 1
ATOM 1652 C C . PRO A 1 216 ? 25.989 -19.844 11.418 1.00 30.17 216 PRO A C 1
ATOM 1653 O O . PRO A 1 216 ? 25.918 -20.976 11.898 1.00 28.69 216 PRO A O 1
ATOM 1657 N N . PHE A 1 217 ? 26.145 -18.756 12.163 1.00 28.19 217 PHE A N 1
ATOM 1658 C CA . PHE A 1 217 ? 26.320 -18.850 13.605 1.00 28.99 217 PHE A CA 1
ATOM 1659 C C . PHE A 1 217 ? 25.060 -18.810 14.465 1.00 29.18 217 PHE A C 1
ATOM 1660 O O . PHE A 1 217 ? 25.148 -18.780 15.691 1.00 28.86 217 PHE A O 1
ATOM 1668 N N . ASP A 1 218 ? 23.896 -18.813 13.819 1.00 29.94 218 ASP A N 1
ATOM 1669 C CA . ASP A 1 218 ? 22.610 -18.816 14.521 1.00 29.50 218 ASP A CA 1
ATOM 1670 C C . ASP A 1 218 ? 22.562 -17.828 15.693 1.00 27.13 218 ASP A C 1
ATOM 1671 O O . ASP A 1 218 ? 22.311 -18.209 16.833 1.00 25.04 218 ASP A O 1
ATOM 1676 N N . LEU A 1 219 ? 22.793 -16.552 15.406 1.00 26.74 219 LEU A N 1
ATOM 1677 C CA . LEU A 1 219 ? 22.766 -15.534 16.448 1.00 24.83 219 LEU A CA 1
ATOM 1678 C C . LEU A 1 219 ? 21.338 -15.332 16.934 1.00 24.35 219 LEU A C 1
ATOM 1679 O O . LEU A 1 219 ? 20.393 -15.381 16.143 1.00 24.25 219 LEU A O 1
ATOM 1684 N N . HIS A 1 220 ? 21.185 -15.105 18.235 1.00 23.40 220 HIS A N 1
ATOM 1685 C CA . HIS A 1 220 ? 19.869 -14.919 18.830 1.00 24.27 220 HIS A CA 1
ATOM 1686 C C . HIS A 1 220 ? 19.220 -13.642 18.292 1.00 24.43 220 HIS A C 1
ATOM 1687 O O . HIS A 1 220 ? 17.999 -13.579 18.110 1.00 22.20 220 HIS A O 1
ATOM 1694 N N . TRP A 1 221 ? 20.043 -12.623 18.056 1.00 21.62 221 TRP A N 1
ATOM 1695 C CA . TRP A 1 221 ? 19.564 -11.381 17.477 1.00 21.44 221 TRP A CA 1
ATOM 1696 C C . TRP A 1 221 ? 20.677 -10.406 17.147 1.00 21.67 221 TRP A C 1
ATOM 1697 O O . TRP A 1 221 ? 21.801 -10.516 17.649 1.00 23.15 221 TRP A O 1
ATOM 1708 N N . ILE A 1 222 ? 20.352 -9.474 16.261 1.00 21.33 222 ILE A N 1
ATOM 1709 C CA . ILE A 1 222 ? 21.272 -8.432 15.835 1.00 20.19 222 ILE A CA 1
ATOM 1710 C C . ILE A 1 222 ? 20.624 -7.143 16.309 1.00 19.68 222 ILE A C 1
ATOM 1711 O O . ILE A 1 222 ? 19.477 -6.850 15.971 1.00 20.34 222 ILE A O 1
ATOM 1716 N N . GLU A 1 223 ? 21.360 -6.387 17.108 1.00 18.55 223 GLU A N 1
ATOM 1717 C CA . GLU A 1 223 ? 20.870 -5.144 17.673 1.00 18.68 223 GLU A CA 1
ATOM 1718 C C . GLU A 1 223 ? 21.404 -3.898 16.957 1.00 19.12 223 GLU A C 1
ATOM 1719 O O . GLU A 1 223 ? 22.587 -3.814 16.628 1.00 15.60 223 GLU A O 1
ATOM 1725 N N . GLU A 1 224 ? 20.513 -2.936 16.734 1.00 18.64 224 GLU A N 1
ATOM 1726 C CA . GLU A 1 224 ? 20.845 -1.674 16.086 1.00 22.05 224 GLU A CA 1
ATOM 1727 C C . GLU A 1 224 ? 21.798 -1.791 14.900 1.00 20.94 224 GLU A C 1
ATOM 1728 O O . GLU A 1 224 ? 22.917 -1.281 14.939 1.00 21.22 224 GLU A O 1
ATOM 1734 N N . PRO A 1 225 ? 21.361 -2.462 13.825 1.00 20.77 225 PRO A N 1
ATOM 1735 C CA . PRO A 1 225 ? 22.208 -2.626 12.638 1.00 19.71 225 PRO A CA 1
ATOM 1736 C C . PRO A 1 225 ? 22.620 -1.291 11.998 1.00 20.08 225 PRO A C 1
ATOM 1737 O O . PRO A 1 225 ? 23.754 -1.139 11.542 1.00 21.74 225 PRO A O 1
ATOM 1741 N N . THR A 1 226 ? 21.709 -0.323 11.972 1.00 19.66 226 THR A N 1
ATOM 1742 C CA . THR A 1 226 ? 22.015 0.991 11.407 1.00 17.34 226 THR A CA 1
ATOM 1743 C C . THR A 1 226 ? 21.379 2.062 12.298 1.00 17.71 226 THR A C 1
ATOM 1744 O O . THR A 1 226 ? 20.910 1.745 13.389 1.00 18.85 226 THR A O 1
ATOM 1748 N N . ILE A 1 227 ? 21.378 3.323 11.874 1.00 15.98 227 ILE A N 1
ATOM 1749 C CA . ILE A 1 227 ? 20.769 4.358 12.706 1.00 18.48 227 ILE A CA 1
ATOM 1750 C C . ILE A 1 227 ? 19.268 4.099 12.840 1.00 19.27 227 ILE A C 1
ATOM 1751 O O . ILE A 1 227 ? 18.627 3.607 11.916 1.00 20.85 227 ILE A O 1
ATOM 1756 N N . PRO A 1 228 ? 18.693 4.424 14.003 1.00 20.77 228 PRO A N 1
ATOM 1757 C CA . PRO A 1 228 ? 17.264 4.214 14.268 1.00 19.32 228 PRO A CA 1
ATOM 1758 C C . PRO A 1 228 ? 16.289 5.151 13.566 1.00 19.98 228 PRO A C 1
ATOM 1759 O O . PRO A 1 228 ? 15.118 4.808 13.385 1.00 19.19 228 PRO A O 1
ATOM 1763 N N . ASP A 1 229 ? 16.761 6.330 13.176 1.00 19.73 229 ASP A N 1
ATOM 1764 C CA . ASP A 1 229 ? 15.899 7.318 12.524 1.00 19.55 229 ASP A CA 1
ATOM 1765 C C . ASP A 1 229 ? 15.343 6.841 11.183 1.00 21.99 229 ASP A C 1
ATOM 1766 O O . ASP A 1 229 ? 14.288 7.297 10.745 1.00 22.70 229 ASP A O 1
ATOM 1771 N N . ASP A 1 230 ? 16.062 5.923 10.543 1.00 20.29 230 ASP A N 1
ATOM 1772 C CA . ASP A 1 230 ? 15.681 5.406 9.230 1.00 19.23 230 ASP A CA 1
ATOM 1773 C C . ASP A 1 230 ? 14.673 4.261 9.267 1.00 17.91 230 ASP A C 1
ATOM 1774 O O . ASP A 1 230 ? 15.046 3.089 9.230 1.00 17.91 230 ASP A O 1
ATOM 1779 N N . LEU A 1 231 ? 13.391 4.601 9.329 1.00 17.78 231 LEU A N 1
ATOM 1780 C CA . LEU A 1 231 ? 12.349 3.584 9.378 1.00 18.19 231 LEU A CA 1
ATOM 1781 C C . LEU A 1 231 ? 12.340 2.698 8.128 1.00 19.44 231 LEU A C 1
ATOM 1782 O O . LEU A 1 231 ? 12.264 1.471 8.232 1.00 18.10 231 LEU A O 1
ATOM 1787 N N . VAL A 1 232 ? 12.423 3.320 6.952 1.00 19.29 232 VAL A N 1
ATOM 1788 C CA . VAL A 1 232 ? 12.410 2.591 5.682 1.00 19.60 232 VAL A CA 1
ATOM 1789 C C . VAL A 1 232 ? 13.556 1.583 5.594 1.00 19.69 232 VAL A C 1
ATOM 1790 O O . VAL A 1 232 ? 13.334 0.394 5.344 1.00 19.92 232 VAL A O 1
ATOM 1794 N N . GLY A 1 233 ? 14.781 2.070 5.798 1.00 19.45 233 GLY A N 1
ATOM 1795 C CA . GLY A 1 233 ? 15.951 1.209 5.727 1.00 15.81 233 GLY A CA 1
ATOM 1796 C C . GLY A 1 233 ? 15.963 0.074 6.739 1.00 15.09 233 GLY A C 1
ATOM 1797 O O . GLY A 1 233 ? 16.372 -1.043 6.420 1.00 15.19 233 GLY A O 1
ATOM 1798 N N . ASN A 1 234 ? 15.537 0.349 7.966 1.00 13.31 234 ASN A N 1
ATOM 1799 C CA . ASN A 1 234 ? 15.512 -0.702 8.977 1.00 15.34 234 ASN A CA 1
ATOM 1800 C C . ASN A 1 234 ? 14.467 -1.762 8.607 1.00 14.92 234 ASN A C 1
ATOM 1801 O O . ASN A 1 234 ? 14.677 -2.960 8.825 1.00 17.03 234 ASN A O 1
ATOM 1806 N N . ALA A 1 235 ? 13.350 -1.321 8.040 1.00 14.91 235 ALA A N 1
ATOM 1807 C CA . ALA A 1 235 ? 12.295 -2.242 7.618 1.00 16.21 235 ALA A CA 1
ATOM 1808 C C . ALA A 1 235 ? 12.887 -3.156 6.552 1.00 17.41 235 ALA A C 1
ATOM 1809 O O . ALA A 1 235 ? 12.558 -4.335 6.470 1.00 17.85 235 ALA A O 1
ATOM 1811 N N . ARG A 1 236 ? 13.775 -2.599 5.737 1.00 16.78 236 ARG A N 1
ATOM 1812 C CA . ARG A 1 236 ? 14.414 -3.377 4.685 1.00 18.28 236 ARG A CA 1
ATOM 1813 C C . ARG A 1 236 ? 15.367 -4.408 5.313 1.00 17.13 236 ARG A C 1
ATOM 1814 O O . ARG A 1 236 ? 15.457 -5.551 4.861 1.00 15.49 236 ARG A O 1
ATOM 1822 N N . ILE A 1 237 ? 16.078 -4.004 6.359 1.00 16.67 237 ILE A N 1
ATOM 1823 C CA . ILE A 1 237 ? 16.986 -4.916 7.045 1.00 17.10 237 ILE A CA 1
ATOM 1824 C C . ILE A 1 237 ? 16.155 -6.052 7.674 1.00 17.53 237 ILE A C 1
ATOM 1825 O O . ILE A 1 237 ? 16.549 -7.214 7.645 1.00 19.23 237 ILE A O 1
ATOM 1830 N N . VAL A 1 238 ? 14.999 -5.710 8.231 1.00 15.96 238 VAL A N 1
ATOM 1831 C CA . VAL A 1 238 ? 14.125 -6.711 8.843 1.00 15.90 238 VAL A CA 1
ATOM 1832 C C . VAL A 1 238 ? 13.651 -7.703 7.787 1.00 17.91 238 VAL A C 1
ATOM 1833 O O . VAL A 1 238 ? 13.652 -8.919 8.007 1.00 16.08 238 VAL A O 1
ATOM 1837 N N . ARG A 1 239 ? 13.252 -7.183 6.633 1.00 20.25 239 ARG A N 1
ATOM 1838 C CA . ARG A 1 239 ? 12.758 -8.027 5.554 1.00 24.39 239 ARG A CA 1
ATOM 1839 C C . ARG A 1 239 ? 13.790 -8.975 4.944 1.00 25.32 239 ARG A C 1
ATOM 1840 O O . ARG A 1 239 ? 13.443 -10.082 4.544 1.00 24.77 239 ARG A O 1
ATOM 1848 N N . GLU A 1 240 ? 15.048 -8.547 4.890 1.00 24.91 240 GLU A N 1
ATOM 1849 C CA . GLU A 1 240 ? 16.100 -9.339 4.251 1.00 26.64 240 GLU A CA 1
ATOM 1850 C C . GLU A 1 240 ? 17.214 -9.963 5.097 1.00 24.75 240 GLU A C 1
ATOM 1851 O O . GLU A 1 240 ? 18.001 -10.745 4.570 1.00 25.29 240 GLU A O 1
ATOM 1857 N N . SER A 1 241 ? 17.303 -9.643 6.383 1.00 23.02 241 SER A N 1
ATOM 1858 C CA . SER A 1 241 ? 18.404 -10.178 7.186 1.00 23.67 241 SER A CA 1
ATOM 1859 C C . SER A 1 241 ? 18.253 -11.591 7.741 1.00 22.26 241 SER A C 1
ATOM 1860 O O . SER A 1 241 ? 19.248 -12.210 8.106 1.00 21.50 241 SER A O 1
ATOM 1863 N N . GLY A 1 242 ? 17.024 -12.096 7.819 1.00 22.58 242 GLY A N 1
ATOM 1864 C CA . GLY A 1 242 ? 16.815 -13.435 8.352 1.00 21.42 242 GLY A CA 1
ATOM 1865 C C . GLY A 1 242 ? 17.229 -13.549 9.815 1.00 23.32 242 GLY A C 1
ATOM 1866 O O . GLY A 1 242 ? 17.684 -14.604 10.258 1.00 22.36 242 GLY A O 1
ATOM 1867 N N . HIS A 1 243 ? 17.076 -12.459 10.566 1.00 22.33 243 HIS A N 1
ATOM 1868 C CA . HIS A 1 243 ? 17.439 -12.421 11.986 1.00 20.85 243 HIS A CA 1
ATOM 1869 C C . HIS A 1 243 ? 16.434 -11.605 12.789 1.00 21.71 243 HIS A C 1
ATOM 1870 O O . HIS A 1 243 ? 15.675 -10.808 12.237 1.00 17.72 243 HIS A O 1
ATOM 1877 N N . THR A 1 244 ? 16.449 -11.802 14.101 1.00 20.19 244 THR A N 1
ATOM 1878 C CA . THR A 1 244 ? 15.621 -11.003 14.981 1.00 20.03 244 THR A CA 1
ATOM 1879 C C . THR A 1 244 ? 16.379 -9.676 14.987 1.00 20.12 244 THR A C 1
ATOM 1880 O O . THR A 1 244 ? 17.607 -9.666 15.111 1.00 20.49 244 THR A O 1
ATOM 1884 N N . ILE A 1 245 ? 15.667 -8.570 14.816 1.00 19.26 245 ILE A N 1
ATOM 1885 C CA . ILE A 1 245 ? 16.299 -7.250 14.814 1.00 19.87 245 ILE A CA 1
ATOM 1886 C C . ILE A 1 245 ? 15.829 -6.483 16.050 1.00 18.78 245 ILE A C 1
ATOM 1887 O O . ILE A 1 245 ? 14.670 -6.062 16.135 1.00 18.37 245 ILE A O 1
ATOM 1892 N N . ALA A 1 246 ? 16.738 -6.313 17.001 1.00 18.06 246 ALA A N 1
ATOM 1893 C CA . ALA A 1 246 ? 16.456 -5.614 18.250 1.00 18.54 246 ALA A CA 1
ATOM 1894 C C . ALA A 1 246 ? 16.868 -4.148 18.165 1.00 19.68 246 ALA A C 1
ATOM 1895 O O . ALA A 1 246 ? 17.933 -3.816 17.625 1.00 20.85 246 ALA A O 1
ATOM 1897 N N . GLY A 1 247 ? 16.021 -3.274 18.697 1.00 19.31 247 GLY A N 1
ATOM 1898 C CA . GLY A 1 247 ? 16.313 -1.851 18.679 1.00 20.78 247 GLY A CA 1
ATOM 1899 C C . GLY A 1 247 ? 15.419 -1.093 19.643 1.00 21.54 247 GLY A C 1
ATOM 1900 O O . GLY A 1 247 ? 14.348 -1.577 20.019 1.00 20.73 247 GLY A O 1
ATOM 1901 N N . GLY A 1 248 ? 15.855 0.090 20.057 1.00 20.56 248 GLY A N 1
ATOM 1902 C CA . GLY A 1 248 ? 15.046 0.881 20.960 1.00 19.60 248 GLY A CA 1
ATOM 1903 C C . GLY A 1 248 ? 15.776 1.657 22.038 1.00 20.33 248 GLY A C 1
ATOM 1904 O O . GLY A 1 248 ? 15.201 2.576 22.617 1.00 18.30 248 GLY A O 1
ATOM 1905 N N . GLU A 1 249 ? 17.029 1.306 22.326 1.00 21.48 249 GLU A N 1
ATOM 1906 C CA . GLU A 1 249 ? 17.763 2.017 23.369 1.00 23.46 249 GLU A CA 1
ATOM 1907 C C . GLU A 1 249 ? 17.969 3.482 22.982 1.00 22.15 249 GLU A C 1
ATOM 1908 O O . GLU A 1 249 ? 18.188 4.339 23.843 1.00 22.47 249 GLU A O 1
ATOM 1914 N N . ASN A 1 250 ? 17.888 3.773 21.688 1.00 18.37 250 ASN A N 1
ATOM 1915 C CA . ASN A 1 250 ? 18.052 5.143 21.234 1.00 19.82 250 ASN A CA 1
ATOM 1916 C C . ASN A 1 250 ? 16.742 5.836 20.860 1.00 19.09 250 ASN A C 1
ATOM 1917 O O . ASN A 1 250 ? 16.744 6.996 20.436 1.00 20.94 250 ASN A O 1
ATOM 1922 N N . LEU A 1 251 ? 15.626 5.129 21.026 1.00 17.17 251 LEU A N 1
ATOM 1923 C CA . LEU A 1 251 ? 14.309 5.709 20.757 1.00 17.89 251 LEU A CA 1
ATOM 1924 C C . LEU A 1 251 ? 13.935 6.373 22.082 1.00 19.66 251 LEU A C 1
ATOM 1925 O O . LEU A 1 251 ? 14.197 5.818 23.156 1.00 19.92 251 LEU A O 1
ATOM 1930 N N . HIS A 1 252 ? 13.327 7.554 22.025 1.00 18.31 252 HIS A N 1
ATOM 1931 C CA . HIS A 1 252 ? 13.044 8.280 23.261 1.00 17.62 252 HIS A CA 1
ATOM 1932 C C . HIS A 1 252 ? 11.621 8.690 23.575 1.00 17.57 252 HIS A C 1
ATOM 1933 O O . HIS A 1 252 ? 11.375 9.363 24.580 1.00 17.46 252 HIS A O 1
ATOM 1940 N N . THR A 1 253 ? 10.683 8.308 22.721 1.00 15.77 253 THR A N 1
ATOM 1941 C CA . THR A 1 253 ? 9.285 8.633 22.972 1.00 15.89 253 THR A CA 1
ATOM 1942 C C . THR A 1 253 ? 8.443 7.433 22.592 1.00 16.70 253 THR A C 1
ATOM 1943 O O . THR A 1 253 ? 8.887 6.550 21.857 1.00 14.54 253 THR A O 1
ATOM 1947 N N . LEU A 1 254 ? 7.228 7.402 23.119 1.00 16.61 254 LEU A N 1
ATOM 1948 C CA . LEU A 1 254 ? 6.294 6.341 22.813 1.00 16.61 254 LEU A CA 1
ATOM 1949 C C . LEU A 1 254 ? 6.055 6.369 21.297 1.00 15.73 254 LEU A C 1
ATOM 1950 O O . LEU A 1 254 ? 5.931 5.330 20.664 1.00 17.37 254 LEU A O 1
ATOM 1955 N N . TYR A 1 255 ? 6.014 7.566 20.717 1.00 16.08 255 TYR A N 1
ATOM 1956 C CA . TYR A 1 255 ? 5.779 7.696 19.275 1.00 16.06 255 TYR A CA 1
ATOM 1957 C C . TYR A 1 255 ? 6.882 7.057 18.428 1.00 16.96 255 TYR A C 1
ATOM 1958 O O . TYR A 1 255 ? 6.592 6.490 17.370 1.00 15.46 255 TYR A O 1
ATOM 1967 N N . ASP A 1 256 ? 8.138 7.143 18.885 1.00 17.35 256 ASP A N 1
ATOM 1968 C CA . ASP A 1 256 ? 9.258 6.529 18.159 1.00 17.64 256 ASP A CA 1
ATOM 1969 C C . ASP A 1 256 ? 9.014 5.028 18.033 1.00 17.84 256 ASP A C 1
ATOM 1970 O O . ASP A 1 256 ? 9.220 4.443 16.973 1.00 18.52 256 ASP A O 1
ATOM 1975 N N . PHE A 1 257 ? 8.602 4.407 19.136 1.00 17.53 257 PHE A N 1
ATOM 1976 C CA . PHE A 1 257 ? 8.338 2.969 19.156 1.00 17.16 257 PHE A CA 1
ATOM 1977 C C . PHE A 1 257 ? 7.122 2.625 18.310 1.00 16.70 257 PHE A C 1
ATOM 1978 O O . PHE A 1 257 ? 7.089 1.596 17.643 1.00 16.21 257 PHE A O 1
ATOM 1986 N N . HIS A 1 258 ? 6.127 3.500 18.344 1.00 17.88 258 HIS A N 1
ATOM 1987 C CA . HIS A 1 258 ? 4.913 3.323 17.561 1.00 18.01 258 HIS A CA 1
ATOM 1988 C C . HIS A 1 258 ? 5.300 3.308 16.076 1.00 17.77 258 HIS A C 1
ATOM 1989 O O . HIS A 1 258 ? 4.893 2.411 15.331 1.00 15.74 258 HIS A O 1
ATOM 1996 N N . ASN A 1 259 ? 6.093 4.295 15.659 1.00 17.02 259 ASN A N 1
ATOM 1997 C CA . ASN A 1 259 ? 6.554 4.385 14.270 1.00 17.34 259 ASN A CA 1
ATOM 1998 C C . ASN A 1 259 ? 7.300 3.130 13.859 1.00 17.97 259 ASN A C 1
ATOM 1999 O O . ASN A 1 259 ? 7.012 2.542 12.821 1.00 19.67 259 ASN A O 1
ATOM 2004 N N . ALA A 1 260 ? 8.285 2.741 14.666 1.00 17.56 260 ALA A N 1
ATOM 2005 C CA . ALA A 1 260 ? 9.091 1.565 14.350 1.00 18.54 260 ALA A CA 1
ATOM 2006 C C . ALA A 1 260 ? 8.248 0.305 14.234 1.00 18.83 260 ALA A C 1
ATOM 2007 O O . ALA A 1 260 ? 8.409 -0.474 13.295 1.00 18.44 260 ALA A O 1
ATOM 2009 N N . VAL A 1 261 ? 7.355 0.100 15.198 1.00 20.49 261 VAL A N 1
ATOM 2010 C CA . VAL A 1 261 ? 6.494 -1.079 15.191 1.00 20.98 261 VAL A CA 1
ATOM 2011 C C . VAL A 1 261 ? 5.568 -1.063 13.976 1.00 21.77 261 VAL A C 1
ATOM 2012 O O . VAL A 1 261 ? 5.453 -2.055 13.253 1.00 19.83 261 VAL A O 1
ATOM 2016 N N . ARG A 1 262 ? 4.931 0.079 13.740 1.00 21.21 262 ARG A N 1
ATOM 2017 C CA . ARG A 1 262 ? 4.018 0.217 12.620 1.00 22.61 262 ARG A CA 1
ATOM 2018 C C . ARG A 1 262 ? 4.737 0.025 11.285 1.00 23.42 262 ARG A C 1
ATOM 2019 O O . ARG A 1 262 ? 4.175 -0.554 10.355 1.00 23.26 262 ARG A O 1
ATOM 2027 N N . ALA A 1 263 ? 5.980 0.494 11.190 1.00 20.64 263 ALA A N 1
ATOM 2028 C CA . ALA A 1 263 ? 6.751 0.343 9.960 1.00 20.07 263 ALA A CA 1
ATOM 2029 C C . ALA A 1 263 ? 7.435 -1.027 9.851 1.00 21.04 263 ALA A C 1
ATOM 2030 O O . ALA A 1 263 ? 7.996 -1.363 8.808 1.00 21.01 263 ALA A O 1
ATOM 2032 N N . GLY A 1 264 ? 7.385 -1.820 10.918 1.00 21.15 264 GLY A N 1
ATOM 2033 C CA . GLY A 1 264 ? 8.036 -3.119 10.895 1.00 20.33 264 GLY A CA 1
ATOM 2034 C C . GLY A 1 264 ? 9.542 -2.939 10.741 1.00 21.74 264 GLY A C 1
ATOM 2035 O O . GLY A 1 264 ? 10.222 -3.723 10.069 1.00 19.54 264 GLY A O 1
ATOM 2036 N N . SER A 1 265 ? 10.069 -1.897 11.373 1.00 21.39 265 SER A N 1
ATOM 2037 C CA . SER A 1 265 ? 11.485 -1.611 11.283 1.00 22.70 265 SER A CA 1
ATOM 2038 C C . SER A 1 265 ? 12.310 -2.299 12.377 1.00 21.27 265 SER A C 1
ATOM 2039 O O . SER A 1 265 ? 13.509 -2.081 12.494 1.00 19.42 265 SER A O 1
ATOM 2042 N N . LEU A 1 266 ? 11.653 -3.138 13.170 1.00 20.92 266 LEU A N 1
ATOM 2043 C CA . LEU A 1 266 ? 12.323 -3.924 14.210 1.00 20.04 266 LEU A CA 1
ATOM 2044 C C . LEU A 1 266 ? 11.393 -5.072 14.593 1.00 20.59 266 LEU A C 1
ATOM 2045 O O . LEU A 1 266 ? 10.174 -4.959 14.444 1.00 20.02 266 LEU A O 1
ATOM 2050 N N . THR A 1 267 ? 11.953 -6.182 15.061 1.00 19.39 267 THR A N 1
ATOM 2051 C CA . THR A 1 267 ? 11.127 -7.322 15.451 1.00 18.76 267 THR A CA 1
ATOM 2052 C C . THR A 1 267 ? 11.110 -7.538 16.964 1.00 18.47 267 THR A C 1
ATOM 2053 O O . THR A 1 267 ? 10.284 -8.294 17.476 1.00 15.98 267 THR A O 1
ATOM 2057 N N . LEU A 1 268 ? 12.019 -6.875 17.672 1.00 18.53 268 LEU A N 1
ATOM 2058 C CA . LEU A 1 268 ? 12.099 -6.993 19.123 1.00 17.75 268 LEU A CA 1
ATOM 2059 C C . LEU A 1 268 ? 12.430 -5.640 19.756 1.00 17.36 268 LEU A C 1
ATOM 2060 O O . LEU A 1 268 ? 13.564 -5.171 19.697 1.00 15.97 268 LEU A O 1
ATOM 2065 N N . PRO A 1 269 ? 11.434 -4.992 20.365 1.00 16.78 269 PRO A N 1
ATOM 2066 C CA . PRO A 1 269 ? 11.688 -3.688 20.990 1.00 17.48 269 PRO A CA 1
ATOM 2067 C C . PRO A 1 269 ? 12.557 -3.745 22.256 1.00 18.41 269 PRO A C 1
ATOM 2068 O O . PRO A 1 269 ? 12.387 -4.631 23.101 1.00 18.23 269 PRO A O 1
ATOM 2072 N N . GLU A 1 270 ? 13.488 -2.797 22.373 1.00 20.37 270 GLU A N 1
ATOM 2073 C CA . GLU A 1 270 ? 14.398 -2.720 23.524 1.00 23.22 270 GLU A CA 1
ATOM 2074 C C . GLU A 1 270 ? 14.360 -1.349 24.178 1.00 22.61 270 GLU A C 1
ATOM 2075 O O . GLU A 1 270 ? 15.290 -0.556 24.004 1.00 22.54 270 GLU A O 1
ATOM 2081 N N . PRO A 1 271 ? 13.301 -1.038 24.930 1.00 22.43 271 PRO A N 1
ATOM 2082 C CA . PRO A 1 271 ? 13.320 0.292 25.541 1.00 21.28 271 PRO A CA 1
ATOM 2083 C C . PRO A 1 271 ? 14.277 0.345 26.732 1.00 21.22 271 PRO A C 1
ATOM 2084 O O . PRO A 1 271 ? 14.635 -0.691 27.305 1.00 20.67 271 PRO A O 1
ATOM 2088 N N . ASP A 1 272 ? 14.701 1.557 27.076 1.00 19.46 272 ASP A N 1
ATOM 2089 C CA . ASP A 1 272 ? 15.580 1.787 28.216 1.00 21.46 272 ASP A CA 1
ATOM 2090 C C . ASP A 1 272 ? 14.769 2.668 29.161 1.00 19.11 272 ASP A C 1
ATOM 2091 O O . ASP A 1 272 ? 14.548 3.839 28.888 1.00 20.41 272 ASP A O 1
ATOM 2096 N N . VAL A 1 273 ? 14.316 2.095 30.266 1.00 20.79 273 VAL A N 1
ATOM 2097 C CA . VAL A 1 273 ? 13.508 2.830 31.231 1.00 19.20 273 VAL A CA 1
ATOM 2098 C C . VAL A 1 273 ? 14.133 4.167 31.641 1.00 20.41 273 VAL A C 1
ATOM 2099 O O . VAL A 1 273 ? 13.421 5.097 32.036 1.00 19.71 273 VAL A O 1
ATOM 2103 N N . SER A 1 274 ? 15.456 4.282 31.526 1.00 19.25 274 SER A N 1
ATOM 2104 C CA . SER A 1 274 ? 16.110 5.520 31.929 1.00 19.29 274 SER A CA 1
ATOM 2105 C C . SER A 1 274 ? 16.119 6.625 30.877 1.00 18.14 274 SER A C 1
ATOM 2106 O O . SER A 1 274 ? 16.597 7.721 31.149 1.00 18.04 274 SER A O 1
ATOM 2109 N N . ASN A 1 275 ? 15.598 6.361 29.681 1.00 17.78 275 ASN A N 1
ATOM 2110 C CA . ASN A 1 275 ? 15.544 7.429 28.678 1.00 17.31 275 ASN A CA 1
ATOM 2111 C C . ASN A 1 275 ? 14.234 7.444 27.887 1.00 17.63 275 ASN A C 1
ATOM 2112 O O . ASN A 1 275 ? 13.939 8.417 27.190 1.00 17.47 275 ASN A O 1
ATOM 2117 N N . ILE A 1 276 ? 13.438 6.383 28.019 1.00 17.69 276 ILE A N 1
ATOM 2118 C CA . ILE A 1 276 ? 12.160 6.294 27.302 1.00 18.25 276 ILE A CA 1
ATOM 2119 C C . ILE A 1 276 ? 11.052 7.084 27.997 1.00 18.74 276 ILE A C 1
ATOM 2120 O O . ILE A 1 276 ? 9.985 7.317 27.426 1.00 19.00 276 ILE A O 1
ATOM 2125 N N . GLY A 1 277 ? 11.313 7.501 29.233 1.00 20.54 277 GLY A N 1
ATOM 2126 C CA . GLY A 1 277 ? 10.329 8.266 29.981 1.00 20.00 277 GLY A CA 1
ATOM 2127 C C . GLY A 1 277 ? 9.997 7.660 31.334 1.00 22.05 277 GLY A C 1
ATOM 2128 O O . GLY A 1 277 ? 9.041 8.079 31.992 1.00 21.51 277 GLY A O 1
ATOM 2129 N N . GLY A 1 278 ? 10.780 6.667 31.749 1.00 19.88 278 GLY A N 1
ATOM 2130 C CA . GLY A 1 278 ? 10.540 6.019 33.027 1.00 20.01 278 GLY A CA 1
ATOM 2131 C C . GLY A 1 278 ? 9.592 4.838 32.924 1.00 19.91 278 GLY A C 1
ATOM 2132 O O . GLY A 1 278 ? 9.225 4.403 31.820 1.00 18.57 278 GLY A O 1
ATOM 2133 N N . TYR A 1 279 ? 9.195 4.304 34.075 1.00 17.91 279 TYR A N 1
ATOM 2134 C CA . TYR A 1 279 ? 8.278 3.169 34.107 1.00 17.39 279 TYR A CA 1
ATOM 2135 C C . TYR A 1 279 ? 6.966 3.533 33.401 1.00 17.05 279 TYR A C 1
ATOM 2136 O O . TYR A 1 279 ? 6.351 2.702 32.736 1.00 17.06 279 TYR A O 1
ATOM 2145 N N . THR A 1 280 ? 6.538 4.776 33.561 1.00 16.85 280 THR A N 1
ATOM 2146 C CA . THR A 1 280 ? 5.298 5.230 32.936 1.00 19.86 280 THR A CA 1
ATOM 2147 C C . THR A 1 280 ? 5.281 4.945 31.433 1.00 20.05 280 THR A C 1
ATOM 2148 O O . THR A 1 280 ? 4.378 4.274 30.931 1.00 18.66 280 THR A O 1
ATOM 2152 N N . THR A 1 281 ? 6.290 5.429 30.714 1.00 18.88 281 THR A N 1
ATOM 2153 C CA . THR A 1 281 ? 6.325 5.212 29.274 1.00 18.69 281 THR A CA 1
ATOM 2154 C C . THR A 1 281 ? 6.757 3.794 28.916 1.00 18.59 281 THR A C 1
ATOM 2155 O O . THR A 1 281 ? 6.274 3.215 27.933 1.00 18.64 281 THR A O 1
ATOM 2159 N N . PHE A 1 282 ? 7.656 3.231 29.716 1.00 17.55 282 PHE A N 1
ATOM 2160 C CA . PHE A 1 282 ? 8.140 1.879 29.479 1.00 18.18 282 PHE A CA 1
ATOM 2161 C C . PHE A 1 282 ? 6.958 0.914 29.397 1.00 19.29 282 PHE A C 1
ATOM 2162 O O . PHE A 1 282 ? 6.854 0.128 28.455 1.00 18.25 282 PHE A O 1
ATOM 2170 N N . ARG A 1 283 ? 6.069 0.976 30.385 1.00 18.33 283 ARG A N 1
ATOM 2171 C CA . ARG A 1 283 ? 4.905 0.090 30.405 1.00 19.54 283 ARG A CA 1
ATOM 2172 C C . ARG A 1 283 ? 3.995 0.297 29.185 1.00 18.38 283 ARG A C 1
ATOM 2173 O O . ARG A 1 283 ? 3.347 -0.644 28.722 1.00 17.98 283 ARG A O 1
ATOM 2181 N N . LYS A 1 284 ? 3.953 1.517 28.657 1.00 15.97 284 LYS A N 1
ATOM 2182 C CA . LYS A 1 284 ? 3.131 1.789 27.481 1.00 15.97 284 LYS A CA 1
ATOM 2183 C C . LYS A 1 284 ? 3.758 1.151 26.235 1.00 17.23 284 LYS A C 1
ATOM 2184 O O . LYS A 1 284 ? 3.047 0.623 25.368 1.00 17.28 284 LYS A O 1
ATOM 2190 N N . VAL A 1 285 ? 5.086 1.183 26.155 1.00 17.32 285 VAL A N 1
ATOM 2191 C CA . VAL A 1 285 ? 5.800 0.561 25.048 1.00 16.33 285 VAL A CA 1
ATOM 2192 C C . VAL A 1 285 ? 5.567 -0.954 25.163 1.00 17.67 285 VAL A C 1
ATOM 2193 O O . VAL A 1 285 ? 5.368 -1.648 24.161 1.00 18.40 285 VAL A O 1
ATOM 2197 N N . ALA A 1 286 ? 5.574 -1.454 26.395 1.00 15.42 286 ALA A N 1
ATOM 2198 C CA . ALA A 1 286 ? 5.352 -2.875 26.652 1.00 16.06 286 ALA A CA 1
ATOM 2199 C C . ALA A 1 286 ? 3.974 -3.297 26.129 1.00 15.32 286 ALA A C 1
ATOM 2200 O O . ALA A 1 286 ? 3.819 -4.384 25.574 1.00 16.65 286 ALA A O 1
ATOM 2202 N N . ALA A 1 287 ? 2.974 -2.442 26.319 1.00 16.06 287 ALA A N 1
ATOM 2203 C CA . ALA A 1 287 ? 1.623 -2.753 25.850 1.00 17.68 287 ALA A CA 1
ATOM 2204 C C . ALA A 1 287 ? 1.589 -2.802 24.317 1.00 17.70 287 ALA A C 1
ATOM 2205 O O . ALA A 1 287 ? 0.904 -3.645 23.732 1.00 17.96 287 ALA A O 1
ATOM 2207 N N . LEU A 1 288 ? 2.334 -1.907 23.669 1.00 17.90 288 LEU A N 1
ATOM 2208 C CA . LEU A 1 288 ? 2.386 -1.885 22.205 1.00 17.65 288 LEU A CA 1
ATOM 2209 C C . LEU A 1 288 ? 2.971 -3.190 21.693 1.00 17.48 288 LEU A C 1
ATOM 2210 O O . LEU A 1 288 ? 2.462 -3.783 20.743 1.00 16.53 288 LEU A O 1
ATOM 2215 N N . ALA A 1 289 ? 4.048 -3.636 22.331 1.00 17.79 289 ALA A N 1
ATOM 2216 C CA . ALA A 1 289 ? 4.706 -4.879 21.936 1.00 17.34 289 ALA A CA 1
ATOM 2217 C C . ALA A 1 289 ? 3.773 -6.079 22.121 1.00 16.61 289 ALA A C 1
ATOM 2218 O O . ALA A 1 289 ? 3.708 -6.965 21.270 1.00 18.40 289 ALA A O 1
ATOM 2220 N N . GLU A 1 290 ? 3.046 -6.097 23.231 1.00 16.60 290 GLU A N 1
ATOM 2221 C CA . GLU A 1 290 ? 2.134 -7.194 23.524 1.00 14.78 290 GLU A CA 1
ATOM 2222 C C . GLU A 1 290 ? 1.021 -7.243 22.483 1.00 16.96 290 GLU A C 1
ATOM 2223 O O . GLU A 1 290 ? 0.637 -8.316 22.021 1.00 16.40 290 GLU A O 1
ATOM 2229 N N . ALA A 1 291 ? 0.516 -6.074 22.107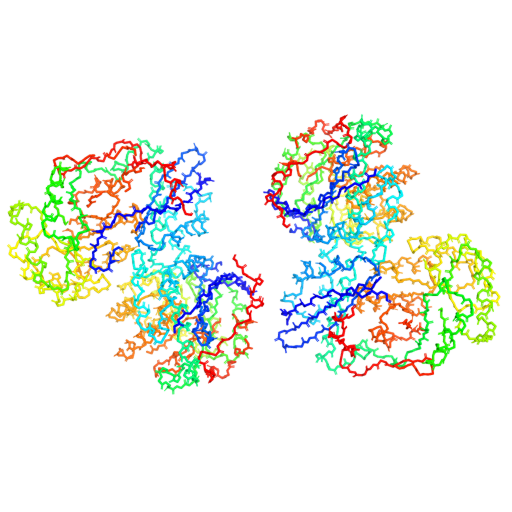 1.00 16.20 291 ALA A N 1
ATOM 2230 C CA . ALA A 1 291 ? -0.548 -5.985 21.117 1.00 18.10 291 ALA A CA 1
ATOM 2231 C C . ALA A 1 291 ? -0.077 -6.502 19.762 1.00 18.74 291 ALA A C 1
ATOM 2232 O O . ALA A 1 291 ? -0.844 -7.099 19.011 1.00 17.32 291 ALA A O 1
ATOM 2234 N N . ASN A 1 292 ? 1.193 -6.273 19.458 1.00 19.62 292 ASN A N 1
ATOM 2235 C CA . ASN A 1 292 ? 1.759 -6.692 18.178 1.00 19.46 292 ASN A CA 1
ATOM 2236 C C . ASN A 1 292 ? 2.385 -8.079 18.198 1.00 18.66 292 ASN A C 1
ATOM 2237 O O . ASN A 1 292 ? 3.132 -8.433 17.290 1.00 16.00 292 ASN A O 1
ATOM 2242 N N . ASN A 1 293 ? 2.080 -8.857 19.233 1.00 18.05 293 ASN A N 1
ATOM 2243 C CA . ASN A 1 293 ? 2.612 -10.208 19.380 1.00 17.73 293 ASN A CA 1
ATOM 2244 C C . ASN A 1 293 ? 4.139 -10.211 19.296 1.00 19.09 293 ASN A C 1
ATOM 2245 O O . ASN A 1 293 ? 4.730 -10.975 18.530 1.00 20.19 293 ASN A O 1
ATOM 2258 N N . LEU A 1 295 ? 7.939 -9.962 21.681 1.00 16.69 295 LEU A N 1
ATOM 2259 C CA . LEU A 1 295 ? 8.527 -10.172 22.997 1.00 16.98 295 LEU A CA 1
ATOM 2260 C C . LEU A 1 295 ? 9.047 -8.793 23.380 1.00 17.72 295 LEU A C 1
ATOM 2261 O O . LEU A 1 295 ? 8.972 -7.856 22.577 1.00 16.27 295 LEU A O 1
ATOM 2266 N N . LEU A 1 296 ? 9.577 -8.662 24.592 1.00 16.99 296 LEU A N 1
ATOM 2267 C CA . LEU A 1 296 ? 10.091 -7.381 25.053 1.00 17.35 296 LEU A CA 1
ATOM 2268 C C . LEU A 1 296 ? 11.403 -7.554 25.810 1.00 18.79 296 LEU A C 1
ATOM 2269 O O . LEU A 1 296 ? 11.492 -8.351 26.741 1.00 19.54 296 LEU A O 1
ATOM 2274 N N . THR A 1 297 ? 12.433 -6.826 25.393 1.00 20.94 297 THR A N 1
ATOM 2275 C CA . THR A 1 297 ? 13.711 -6.892 26.083 1.00 21.02 297 THR A CA 1
ATOM 2276 C C . THR A 1 297 ? 14.014 -5.481 26.563 1.00 22.16 297 THR A C 1
ATOM 2277 O O . THR A 1 297 ? 13.142 -4.613 26.535 1.00 19.91 297 THR A O 1
ATOM 2281 N N . SER A 1 298 ? 15.234 -5.236 27.012 1.00 22.28 298 SER A N 1
ATOM 2282 C CA . SER A 1 298 ? 15.557 -3.906 27.496 1.00 24.04 298 SER A CA 1
ATOM 2283 C C . SER A 1 298 ? 17.041 -3.622 27.483 1.00 24.40 298 SER A C 1
ATOM 2284 O O . SER A 1 298 ? 17.866 -4.507 27.255 1.00 25.48 298 SER A O 1
ATOM 2287 N N . HIS A 1 299 ? 17.367 -2.370 27.748 1.00 24.42 299 HIS A N 1
ATOM 2288 C CA . HIS A 1 299 ? 18.746 -1.938 27.779 1.00 27.95 299 HIS A CA 1
ATOM 2289 C C . HIS A 1 299 ? 18.967 -1.045 28.994 1.00 27.18 299 HIS A C 1
ATOM 2290 O O . HIS A 1 299 ? 18.143 -0.175 29.299 1.00 27.25 299 HIS A O 1
ATOM 2297 N N . GLY A 1 300 ? 20.059 -1.294 29.706 1.00 24.89 300 GLY A N 1
ATOM 2298 C CA . GLY A 1 300 ? 20.398 -0.472 30.853 1.00 23.48 300 GLY A CA 1
ATOM 2299 C C . GLY A 1 300 ? 19.691 -0.686 32.179 1.00 25.31 300 GLY A C 1
ATOM 2300 O O . GLY A 1 300 ? 18.608 -1.293 32.264 1.00 23.08 300 GLY A O 1
ATOM 2301 N N . VAL A 1 301 ? 20.346 -0.171 33.219 1.00 23.00 301 VAL A N 1
ATOM 2302 C CA . VAL A 1 301 ? 19.874 -0.203 34.598 1.00 22.95 301 VAL A CA 1
ATOM 2303 C C . VAL A 1 301 ? 18.929 -1.361 34.921 1.00 23.17 301 VAL A C 1
ATOM 2304 O O . VAL A 1 301 ? 17.776 -1.144 35.289 1.00 24.08 301 VAL A O 1
ATOM 2308 N N . HIS A 1 302 ? 19.419 -2.591 34.803 1.00 23.90 302 HIS A N 1
ATOM 2309 C CA . HIS A 1 302 ? 18.573 -3.746 35.064 1.00 24.86 302 HIS A CA 1
ATOM 2310 C C . HIS A 1 302 ? 18.048 -3.823 36.499 1.00 26.11 302 HIS A C 1
ATOM 2311 O O . HIS A 1 302 ? 17.044 -4.493 36.759 1.00 22.78 302 HIS A O 1
ATOM 2318 N N . ASP A 1 303 ? 18.724 -3.139 37.422 1.00 25.92 303 ASP A N 1
ATOM 2319 C CA . ASP A 1 303 ? 18.311 -3.130 38.822 1.00 27.20 303 ASP A CA 1
ATOM 2320 C C . ASP A 1 303 ? 16.966 -2.410 38.957 1.00 27.35 303 ASP A C 1
ATOM 2321 O O . ASP A 1 303 ? 16.173 -2.697 39.864 1.00 27.11 303 ASP A O 1
ATOM 2326 N N . LEU A 1 304 ? 16.714 -1.466 38.055 1.00 24.22 304 LEU A N 1
ATOM 2327 C CA . LEU A 1 304 ? 15.455 -0.736 38.064 1.00 24.22 304 LEU A CA 1
ATOM 2328 C C . LEU A 1 304 ? 14.502 -1.442 37.107 1.00 24.53 304 LEU A C 1
ATOM 2329 O O . LEU A 1 304 ? 13.321 -1.646 37.404 1.00 23.51 304 LEU A O 1
ATOM 2334 N N . THR A 1 305 ? 15.050 -1.835 35.961 1.00 23.70 305 THR A N 1
ATOM 2335 C CA . THR A 1 305 ? 14.295 -2.492 34.906 1.00 21.12 305 THR A CA 1
ATOM 2336 C C . THR A 1 305 ? 13.673 -3.832 35.281 1.00 20.40 305 THR A C 1
ATOM 2337 O O . THR A 1 305 ? 12.615 -4.182 34.768 1.00 18.03 305 THR A O 1
ATOM 2341 N N . VAL A 1 306 ? 14.311 -4.575 36.177 1.00 20.26 306 VAL A N 1
ATOM 2342 C CA . VAL A 1 306 ? 13.784 -5.875 36.568 1.00 19.25 306 VAL A CA 1
ATOM 2343 C C . VAL A 1 306 ? 12.308 -5.806 36.979 1.00 20.99 306 VAL A C 1
ATOM 2344 O O . VAL A 1 306 ? 11.542 -6.732 36.699 1.00 19.53 306 VAL A O 1
ATOM 2348 N N . HIS A 1 307 ? 11.906 -4.712 37.620 1.00 19.80 307 HIS A N 1
ATOM 2349 C CA . HIS A 1 307 ? 10.521 -4.554 38.054 1.00 21.74 307 HIS A CA 1
ATOM 2350 C C . HIS A 1 307 ? 9.543 -4.454 36.894 1.00 22.81 307 HIS A C 1
ATOM 2351 O O . HIS A 1 307 ? 8.436 -4.999 36.962 1.00 22.06 307 HIS A O 1
ATOM 2358 N N . ALA A 1 308 ? 9.950 -3.771 35.829 1.00 21.16 308 ALA A N 1
ATOM 2359 C CA . ALA A 1 308 ? 9.095 -3.639 34.650 1.00 21.36 308 ALA A CA 1
ATOM 2360 C C . ALA A 1 308 ? 8.950 -4.977 33.918 1.00 21.63 308 ALA A C 1
ATOM 2361 O O . ALA A 1 308 ? 7.848 -5.356 33.525 1.00 23.43 308 ALA A O 1
ATOM 2363 N N . LEU A 1 309 ? 10.053 -5.705 33.749 1.00 19.79 309 LEU A N 1
ATOM 2364 C CA . LEU A 1 309 ? 9.990 -6.979 33.034 1.00 18.90 309 LEU A CA 1
ATOM 2365 C C . LEU A 1 309 ? 9.402 -8.123 33.853 1.00 19.30 309 LEU A C 1
ATOM 2366 O O . LEU A 1 309 ? 9.020 -9.164 33.304 1.00 18.75 309 LEU A O 1
ATOM 2371 N N . ALA A 1 310 ? 9.318 -7.925 35.162 1.00 17.65 310 ALA A N 1
ATOM 2372 C CA . ALA A 1 310 ? 8.755 -8.932 36.053 1.00 19.62 310 ALA A CA 1
ATOM 2373 C C . ALA A 1 310 ? 7.231 -8.753 36.093 1.00 19.79 310 ALA A C 1
ATOM 2374 O O . ALA A 1 310 ? 6.514 -9.584 36.644 1.00 19.91 310 ALA A O 1
ATOM 2376 N N . SER A 1 311 ? 6.745 -7.665 35.502 1.00 19.84 311 SER A N 1
ATOM 2377 C CA . SER A 1 311 ? 5.315 -7.396 35.494 1.00 21.88 311 SER A CA 1
ATOM 2378 C C . SER A 1 311 ? 4.663 -7.581 34.128 1.00 21.01 311 SER A C 1
ATOM 2379 O O . SER A 1 311 ? 3.477 -7.311 33.981 1.00 21.75 311 SER A O 1
ATOM 2382 N N . VAL A 1 312 ? 5.429 -8.019 33.129 1.00 19.79 312 VAL A N 1
ATOM 2383 C CA . VAL A 1 312 ? 4.861 -8.248 31.804 1.00 18.61 312 VAL A CA 1
ATOM 2384 C C . VAL A 1 312 ? 5.068 -9.706 31.412 1.00 19.59 312 VAL A C 1
ATOM 2385 O O . VAL A 1 312 ? 6.079 -10.324 31.755 1.00 19.40 312 VAL A O 1
ATOM 2389 N N . PRO A 1 313 ? 4.108 -10.278 30.676 1.00 20.42 313 PRO A N 1
ATOM 2390 C CA . PRO A 1 313 ? 4.206 -11.676 30.263 1.00 20.69 313 PRO A CA 1
ATOM 2391 C C . PRO A 1 313 ? 5.141 -12.016 29.108 1.00 20.61 313 PRO A C 1
ATOM 2392 O O . PRO A 1 313 ? 5.669 -13.130 29.047 1.00 19.44 313 PRO A O 1
ATOM 2396 N N . HIS A 1 314 ? 5.366 -11.057 28.214 1.00 18.35 314 HIS A N 1
ATOM 2397 C CA . HIS A 1 314 ? 6.186 -11.294 27.025 1.00 19.29 314 HIS A CA 1
ATOM 2398 C C . HIS A 1 314 ? 7.666 -10.920 27.113 1.00 18.80 314 HIS A C 1
ATOM 2399 O O . HIS A 1 314 ? 8.351 -10.825 26.089 1.00 17.63 314 HIS A O 1
ATOM 2406 N N . ARG A 1 315 ? 8.163 -10.722 28.327 1.00 19.04 315 ARG A N 1
ATOM 2407 C CA . ARG A 1 315 ? 9.570 -10.369 28.513 1.00 21.02 315 ARG A CA 1
ATOM 2408 C C . ARG A 1 315 ? 10.510 -11.486 28.057 1.00 20.21 315 ARG A C 1
ATOM 2409 O O . ARG A 1 315 ? 10.142 -12.660 28.052 1.00 19.48 315 ARG A O 1
ATOM 2417 N N . THR A 1 316 ? 11.715 -11.110 27.632 1.00 19.73 316 THR A N 1
ATOM 2418 C CA . THR A 1 316 ? 12.718 -12.101 27.251 1.00 18.11 316 THR A CA 1
ATOM 2419 C C . THR A 1 316 ? 14.028 -11.621 27.877 1.00 18.14 316 THR A C 1
ATOM 2420 O O . THR A 1 316 ? 14.012 -10.695 28.680 1.00 20.12 316 THR A O 1
ATOM 2424 N N . TYR A 1 317 ? 15.145 -12.253 27.541 1.00 21.01 317 TYR A N 1
ATOM 2425 C CA . TYR A 1 317 ? 16.454 -11.883 28.095 1.00 21.83 317 TYR A CA 1
ATOM 2426 C C . TYR A 1 317 ? 16.651 -10.387 28.337 1.00 21.11 317 TYR A C 1
ATOM 2427 O O . TYR A 1 317 ? 16.588 -9.590 27.404 1.00 23.00 317 TYR A O 1
ATOM 2444 N N . GLU A 1 319 ? 19.012 -7.177 29.522 1.00 22.94 319 GLU A N 1
ATOM 2445 C CA . GLU A 1 319 ? 20.422 -6.815 29.555 1.00 27.33 319 GLU A CA 1
ATOM 2446 C C . GLU A 1 319 ? 20.865 -6.507 30.978 1.00 29.89 319 GLU A C 1
ATOM 2447 O O . GLU A 1 319 ? 20.313 -5.620 31.630 1.00 28.17 319 GLU A O 1
ATOM 2453 N N . ALA A 1 320 ? 21.862 -7.245 31.456 1.00 33.29 320 ALA A N 1
ATOM 2454 C CA . ALA A 1 320 ? 22.377 -7.037 32.803 1.00 39.54 320 ALA A CA 1
ATOM 2455 C C . ALA A 1 320 ? 23.868 -6.742 32.767 1.00 44.11 320 ALA A C 1
ATOM 2456 O O . ALA A 1 320 ? 24.621 -7.244 33.598 1.00 46.48 320 ALA A O 1
ATOM 2458 N N . HIS A 1 321 ? 24.292 -5.925 31.806 1.00 48.07 321 HIS A N 1
ATOM 2459 C CA . HIS A 1 321 ? 25.703 -5.572 31.676 1.00 52.64 321 HIS A CA 1
ATOM 2460 C C . HIS A 1 321 ? 26.236 -4.920 32.952 1.00 52.61 321 HIS A C 1
ATOM 2461 O O . HIS A 1 321 ? 26.604 -3.743 32.961 1.00 53.70 321 HIS A O 1
ATOM 2468 N N . LEU A 1 325 ? 27.124 0.191 38.682 1.00 46.77 325 LEU A N 1
ATOM 2469 C CA . LEU A 1 325 ? 26.758 0.823 39.947 1.00 46.77 325 LEU A CA 1
ATOM 2470 C C . LEU A 1 325 ? 26.645 -0.172 41.093 1.00 45.85 325 LEU A C 1
ATOM 2471 O O . LEU A 1 325 ? 26.465 0.224 42.243 1.00 45.40 325 LEU A O 1
ATOM 2476 N N . HIS A 1 326 ? 26.746 -1.459 40.778 1.00 45.93 326 HIS A N 1
ATOM 2477 C CA . HIS A 1 326 ? 26.642 -2.503 41.789 1.00 46.43 326 HIS A CA 1
ATOM 2478 C C . HIS A 1 326 ? 27.609 -2.324 42.950 1.00 46.87 326 HIS A C 1
ATOM 2479 O O . HIS A 1 326 ? 27.315 -2.726 44.078 1.00 45.46 326 HIS A O 1
ATOM 2486 N N . ALA A 1 327 ? 28.763 -1.728 42.672 1.00 46.40 327 ALA A N 1
ATOM 2487 C CA . ALA A 1 327 ? 29.765 -1.505 43.703 1.00 45.38 327 ALA A CA 1
ATOM 2488 C C . ALA A 1 327 ? 29.255 -0.482 44.707 1.00 44.80 327 ALA A C 1
ATOM 2489 O O . ALA A 1 327 ? 29.721 -0.429 45.847 1.00 44.63 327 ALA A O 1
ATOM 2491 N N . TYR A 1 328 ? 28.282 0.315 44.279 1.00 42.72 328 TYR A N 1
ATOM 2492 C CA . TYR A 1 328 ? 27.714 1.358 45.124 1.00 41.87 328 TYR A CA 1
ATOM 2493 C C . TYR A 1 328 ? 26.315 1.025 45.633 1.00 41.27 328 TYR A C 1
ATOM 2494 O O . TYR A 1 328 ? 25.628 1.885 46.185 1.00 39.05 328 TYR A O 1
ATOM 2511 N N . ALA A 1 330 ? 23.558 -1.308 47.973 1.00 43.44 330 ALA A N 1
ATOM 2512 C CA . ALA A 1 330 ? 23.411 -2.050 49.219 1.00 43.23 330 ALA A CA 1
ATOM 2513 C C . ALA A 1 330 ? 23.398 -3.550 48.949 1.00 44.09 330 ALA A C 1
ATOM 2514 O O . ALA A 1 330 ? 24.308 -4.277 49.352 1.00 43.71 330 ALA A O 1
ATOM 2516 N N . GLU A 1 331 ? 22.360 -4.015 48.267 1.00 44.23 331 GLU A N 1
ATOM 2517 C CA . GLU A 1 331 ? 22.255 -5.428 47.954 1.00 44.94 331 GLU A CA 1
ATOM 2518 C C . GLU A 1 331 ? 21.807 -5.669 46.524 1.00 42.76 331 GLU A C 1
ATOM 2519 O O . GLU A 1 331 ? 20.617 -5.821 46.243 1.00 43.07 331 GLU A O 1
ATOM 2525 N N . PRO A 1 332 ? 22.769 -5.695 45.592 1.00 40.20 332 PRO A N 1
ATOM 2526 C CA . PRO A 1 332 ? 22.464 -5.923 44.180 1.00 38.30 332 PRO A CA 1
ATOM 2527 C C . PRO A 1 332 ? 22.044 -7.377 43.970 1.00 36.86 332 PRO A C 1
ATOM 2528 O O . PRO A 1 332 ? 22.477 -8.268 44.704 1.00 35.29 332 PRO A O 1
ATOM 2540 N N . ALA A 1 334 ? 21.799 -11.120 42.554 1.00 32.42 334 ALA A N 1
ATOM 2541 C CA . ALA A 1 334 ? 22.807 -12.069 42.113 1.00 31.88 334 ALA A CA 1
ATOM 2542 C C . ALA A 1 334 ? 22.210 -12.838 40.948 1.00 31.64 334 ALA A C 1
ATOM 2543 O O . ALA A 1 334 ? 21.002 -13.076 40.910 1.00 31.05 334 ALA A O 1
ATOM 2545 N N . VAL A 1 335 ? 23.051 -13.215 39.994 1.00 30.24 335 VAL A N 1
ATOM 2546 C CA . VAL A 1 335 ? 22.586 -13.968 38.843 1.00 31.67 335 VAL A CA 1
ATOM 2547 C C . VAL A 1 335 ? 22.711 -15.454 39.160 1.00 33.22 335 VAL A C 1
ATOM 2548 O O . VAL A 1 335 ? 23.795 -15.939 39.490 1.00 32.64 335 VAL A O 1
ATOM 2552 N N . THR A 1 336 ? 21.592 -16.167 39.075 1.00 33.73 336 THR A N 1
ATOM 2553 C CA . THR A 1 336 ? 21.571 -17.598 39.356 1.00 34.43 336 THR A CA 1
ATOM 2554 C C . THR A 1 336 ? 20.878 -18.355 38.234 1.00 35.00 336 THR A C 1
ATOM 2555 O O . THR A 1 336 ? 19.710 -18.100 37.928 1.00 34.22 336 THR A O 1
ATOM 2559 N N . ASP A 1 337 ? 21.606 -19.286 37.627 1.00 35.39 337 ASP A N 1
ATOM 2560 C CA . ASP A 1 337 ? 21.080 -20.095 36.539 1.00 35.84 337 ASP A CA 1
ATOM 2561 C C . ASP A 1 337 ? 20.478 -19.235 35.424 1.00 34.18 337 ASP A C 1
ATOM 2562 O O . ASP A 1 337 ? 19.392 -19.521 34.924 1.00 32.03 337 ASP A O 1
ATOM 2567 N N . GLY A 1 338 ? 21.191 -18.176 35.054 1.00 31.94 338 GLY A N 1
ATOM 2568 C CA . GLY A 1 338 ? 20.739 -17.299 33.989 1.00 30.46 338 GLY A CA 1
ATOM 2569 C C . GLY A 1 338 ? 19.616 -16.326 34.306 1.00 30.28 338 GLY A C 1
ATOM 2570 O O . GLY A 1 338 ? 19.027 -15.763 33.386 1.00 31.72 338 GLY A O 1
ATOM 2571 N N . CYS A 1 339 ? 19.322 -16.105 35.586 1.00 28.21 339 CYS A N 1
ATOM 2572 C CA . CYS A 1 339 ? 18.241 -15.195 35.963 1.00 27.71 339 CYS A CA 1
ATOM 2573 C C . CYS A 1 339 ? 18.536 -14.400 37.225 1.00 27.15 339 CYS A C 1
ATOM 2574 O O . CYS A 1 339 ? 19.459 -14.719 37.972 1.00 28.43 339 CYS A O 1
ATOM 2577 N N . VAL A 1 340 ? 17.741 -13.353 37.441 1.00 26.83 340 VAL A N 1
ATOM 2578 C CA . VAL A 1 340 ? 17.819 -12.523 38.639 1.00 25.92 340 VAL A CA 1
ATOM 2579 C C . VAL A 1 340 ? 16.384 -12.490 39.178 1.00 27.16 340 VAL A C 1
ATOM 2580 O O . VAL A 1 340 ? 15.437 -12.760 38.438 1.00 27.89 340 VAL A O 1
ATOM 2584 N N . SER A 1 341 ? 16.216 -12.188 40.459 1.00 26.50 341 SER A N 1
ATOM 2585 C CA . SER A 1 341 ? 14.879 -12.120 41.043 1.00 26.36 341 SER A CA 1
ATOM 2586 C C . SER A 1 341 ? 14.610 -10.710 41.536 1.00 26.27 341 SER A C 1
ATOM 2587 O O . SER A 1 341 ? 15.405 -10.147 42.292 1.00 26.66 341 SER A O 1
ATOM 2590 N N . ALA A 1 342 ? 13.499 -10.128 41.095 1.00 23.90 342 ALA A N 1
ATOM 2591 C CA . ALA A 1 342 ? 13.152 -8.782 41.525 1.00 25.20 342 ALA A CA 1
ATOM 2592 C C . ALA A 1 342 ? 12.990 -8.851 43.041 1.00 26.06 342 ALA A C 1
ATOM 2593 O O . ALA A 1 342 ? 12.377 -9.781 43.558 1.00 23.94 342 ALA A O 1
ATOM 2595 N N . PRO A 1 343 ? 13.562 -7.882 43.774 1.00 25.69 343 PRO A N 1
ATOM 2596 C CA . PRO A 1 343 ? 13.425 -7.918 45.233 1.00 27.60 343 PRO A CA 1
ATOM 2597 C C . PRO A 1 343 ? 11.997 -7.592 45.666 1.00 29.22 343 PRO A C 1
ATOM 2598 O O . PRO A 1 343 ? 11.217 -7.035 44.889 1.00 29.57 343 PRO A O 1
ATOM 2602 N N . ASP A 1 344 ? 11.652 -7.944 46.901 1.00 29.75 344 ASP A N 1
ATOM 2603 C CA . ASP A 1 344 ? 10.309 -7.692 47.400 1.00 31.18 344 ASP A CA 1
ATOM 2604 C C . ASP A 1 344 ? 10.144 -6.490 48.319 1.00 31.03 344 ASP A C 1
ATOM 2605 O O . ASP A 1 344 ? 9.065 -6.281 48.879 1.00 32.58 344 ASP A O 1
ATOM 2610 N N . ARG A 1 345 ? 11.195 -5.694 48.473 1.00 29.00 345 ARG A N 1
ATOM 2611 C CA . ARG A 1 345 ? 11.120 -4.514 49.321 1.00 26.88 345 ARG A CA 1
ATOM 2612 C C . ARG A 1 345 ? 10.234 -3.476 48.640 1.00 26.14 345 ARG A C 1
ATOM 2613 O O . ARG A 1 345 ? 10.060 -3.502 47.426 1.00 26.56 345 ARG A O 1
ATOM 2621 N N . PRO A 1 346 ? 9.642 -2.560 49.417 1.00 26.01 346 PRO A N 1
ATOM 2622 C CA . PRO A 1 346 ? 8.782 -1.521 48.838 1.00 26.27 346 PRO A CA 1
ATOM 2623 C C . PRO A 1 346 ? 9.567 -0.683 47.818 1.00 25.50 346 PRO A C 1
ATOM 2624 O O . PRO A 1 346 ? 10.746 -0.399 48.019 1.00 22.76 346 PRO A O 1
ATOM 2628 N N . GLY A 1 347 ? 8.912 -0.285 46.730 1.00 24.09 347 GLY A N 1
ATOM 2629 C CA . GLY A 1 347 ? 9.598 0.498 45.714 1.00 20.89 347 GLY A CA 1
ATOM 2630 C C . GLY A 1 347 ? 10.411 -0.409 44.806 1.00 20.54 347 GLY A C 1
ATOM 2631 O O . GLY A 1 347 ? 10.048 -1.565 44.597 1.00 19.39 347 GLY A O 1
ATOM 2632 N N . HIS A 1 348 ? 11.514 0.096 44.263 1.00 20.57 348 HIS A N 1
ATOM 2633 C CA . HIS A 1 348 ? 12.334 -0.733 43.384 1.00 22.07 348 HIS A CA 1
ATOM 2634 C C . HIS A 1 348 ? 13.398 -1.473 44.178 1.00 22.01 348 HIS A C 1
ATOM 2635 O O . HIS A 1 348 ? 14.076 -2.357 43.647 1.00 21.31 348 HIS A O 1
ATOM 2642 N N . GLY A 1 349 ? 13.539 -1.098 45.452 1.00 21.34 349 GLY A N 1
ATOM 2643 C CA . GLY A 1 349 ? 14.495 -1.751 46.329 1.00 20.02 349 GLY A CA 1
ATOM 2644 C C . GLY A 1 349 ? 15.961 -1.416 46.125 1.00 22.30 349 GLY A C 1
ATOM 2645 O O . GLY A 1 349 ? 16.829 -2.049 46.734 1.00 21.01 349 GLY A O 1
ATOM 2646 N N . VAL A 1 350 ? 16.255 -0.432 45.283 1.00 19.36 350 VAL A N 1
ATOM 2647 C CA . VAL A 1 350 ? 17.647 -0.059 45.047 1.00 20.89 350 VAL A CA 1
ATOM 2648 C C . VAL A 1 350 ? 18.067 1.026 46.027 1.00 21.49 350 VAL A C 1
ATOM 2649 O O . VAL A 1 350 ? 17.348 2.001 46.231 1.00 20.64 350 VAL A O 1
ATOM 2653 N N . VAL A 1 351 ? 19.231 0.836 46.635 1.00 23.49 351 VAL A N 1
ATOM 2654 C CA . VAL A 1 351 ? 19.776 1.798 47.580 1.00 25.81 351 VAL A CA 1
ATOM 2655 C C . VAL A 1 351 ? 21.220 2.079 47.180 1.00 25.14 351 VAL A C 1
ATOM 2656 O O . VAL A 1 351 ? 22.035 1.164 47.077 1.00 25.51 351 VAL A O 1
ATOM 2660 N N . LEU A 1 352 ? 21.530 3.344 46.925 1.00 26.93 352 LEU A N 1
ATOM 2661 C CA . LEU A 1 352 ? 22.887 3.720 46.539 1.00 27.77 352 LEU A CA 1
ATOM 2662 C C . LEU A 1 352 ? 23.636 4.284 47.737 1.00 28.90 352 LEU A C 1
ATOM 2663 O O . LEU A 1 352 ? 23.040 4.896 48.624 1.00 28.62 352 LEU A O 1
ATOM 2668 N N . ASP A 1 353 ? 24.946 4.069 47.760 1.00 30.46 353 ASP A N 1
ATOM 2669 C CA . ASP A 1 353 ? 25.770 4.580 48.845 1.00 29.73 353 ASP A CA 1
ATOM 2670 C C . ASP A 1 353 ? 26.202 5.972 48.423 1.00 29.65 353 ASP A C 1
ATOM 2671 O O . ASP A 1 353 ? 27.261 6.147 47.809 1.00 28.01 353 ASP A O 1
ATOM 2676 N N . PHE A 1 354 ? 25.376 6.963 48.746 1.00 28.66 354 PHE A N 1
ATOM 2677 C CA . PHE A 1 354 ? 25.665 8.335 48.377 1.00 30.46 354 PHE A CA 1
ATOM 2678 C C . PHE A 1 354 ? 26.913 8.910 49.036 1.00 32.15 354 PHE A C 1
ATOM 2679 O O . PHE A 1 354 ? 27.509 9.852 48.514 1.00 31.39 354 PHE A O 1
ATOM 2687 N N . GLU A 1 355 ? 27.320 8.362 50.175 1.00 34.00 355 GLU A N 1
ATOM 2688 C CA . GLU A 1 355 ? 28.530 8.872 50.815 1.00 36.30 355 GLU A CA 1
ATOM 2689 C C . GLU A 1 355 ? 29.689 8.515 49.899 1.00 35.25 355 GLU A C 1
ATOM 2690 O O . GLU A 1 355 ? 30.500 9.364 49.531 1.00 36.52 355 GLU A O 1
ATOM 2696 N N . ARG A 1 356 ? 29.738 7.250 49.509 1.00 34.45 356 ARG A N 1
ATOM 2697 C CA . ARG A 1 356 ? 30.786 6.760 48.636 1.00 35.66 356 ARG A CA 1
ATOM 2698 C C . ARG A 1 356 ? 30.746 7.440 47.266 1.00 35.91 356 ARG A C 1
ATOM 2699 O O . ARG A 1 356 ? 31.789 7.651 46.639 1.00 36.49 356 ARG A O 1
ATOM 2707 N N . LEU A 1 357 ? 29.549 7.791 46.803 1.00 34.58 357 LEU A N 1
ATOM 2708 C CA . LEU A 1 357 ? 29.404 8.454 45.510 1.00 33.06 357 LEU A CA 1
ATOM 2709 C C . LEU A 1 357 ? 29.848 9.913 45.579 1.00 32.50 357 LEU A C 1
ATOM 2710 O O . LEU A 1 357 ? 30.272 10.487 44.576 1.00 29.97 357 LEU A O 1
ATOM 2715 N N . GLY A 1 358 ? 29.747 10.511 46.763 1.00 33.54 358 GLY A N 1
ATOM 2716 C CA . GLY A 1 358 ? 30.143 11.900 46.926 1.00 35.80 358 GLY A CA 1
ATOM 2717 C C . GLY A 1 358 ? 31.522 12.182 46.353 1.00 37.46 358 GLY A C 1
ATOM 2718 O O . GLY A 1 358 ? 31.788 13.265 45.829 1.00 37.31 358 GLY A O 1
ATOM 2719 N N . ARG A 1 359 ? 32.395 11.188 46.448 1.00 39.20 359 ARG A N 1
ATOM 2720 C CA . ARG A 1 359 ? 33.761 11.286 45.947 1.00 41.54 359 ARG A CA 1
ATOM 2721 C C . ARG A 1 359 ? 33.825 11.466 44.428 1.00 41.49 359 ARG A C 1
ATOM 2722 O O . ARG A 1 359 ? 34.780 12.047 43.904 1.00 39.61 359 ARG A O 1
ATOM 2730 N N . LEU A 1 360 ? 32.813 10.966 43.725 1.00 39.41 360 LEU A N 1
ATOM 2731 C CA . LEU A 1 360 ? 32.781 11.065 42.269 1.00 39.24 360 LEU A CA 1
ATOM 2732 C C . LEU A 1 360 ? 31.857 12.171 41.775 1.00 39.51 360 LEU A C 1
ATOM 2733 O O . LEU A 1 360 ? 31.563 12.261 40.581 1.00 39.32 360 LEU A O 1
ATOM 2738 N N . ALA A 1 361 ? 31.404 13.016 42.694 1.00 39.47 361 ALA A N 1
ATOM 2739 C CA . ALA A 1 361 ? 30.511 14.110 42.339 1.00 40.27 361 ALA A CA 1
ATOM 2740 C C . ALA A 1 361 ? 31.210 15.127 41.446 1.00 41.94 361 ALA A C 1
ATOM 2741 O O . ALA A 1 361 ? 32.392 15.425 41.630 1.00 39.81 361 ALA A O 1
ATOM 2743 N N . VAL A 1 362 ? 30.468 15.649 40.475 1.00 43.66 362 VAL A N 1
ATOM 2744 C CA . VAL A 1 362 ? 30.991 16.650 39.553 1.00 46.27 362 VAL A CA 1
ATOM 2745 C C . VAL A 1 362 ? 30.162 17.928 39.643 1.00 48.51 362 VAL A C 1
ATOM 2746 O O . VAL A 1 362 ? 30.761 18.996 39.905 1.00 49.76 362 VAL A O 1
ATOM 2750 N N . LEU B 1 3 ? 41.761 27.848 12.326 1.00 29.83 3 LEU B N 1
ATOM 2751 C CA . LEU B 1 3 ? 41.533 27.143 13.619 1.00 30.39 3 LEU B CA 1
ATOM 2752 C C . LEU B 1 3 ? 40.771 28.005 14.616 1.00 30.61 3 LEU B C 1
ATOM 2753 O O . LEU B 1 3 ? 40.996 29.212 14.715 1.00 29.37 3 LEU B O 1
ATOM 2758 N N . ILE B 1 4 ? 39.868 27.367 15.353 1.00 30.70 4 ILE B N 1
ATOM 2759 C CA . ILE B 1 4 ? 39.062 28.042 16.363 1.00 29.35 4 ILE B CA 1
ATOM 2760 C C . ILE B 1 4 ? 39.875 28.142 17.654 1.00 29.86 4 ILE B C 1
ATOM 2761 O O . ILE B 1 4 ? 40.378 27.135 18.158 1.00 27.46 4 ILE B O 1
ATOM 2766 N N . GLU B 1 5 ? 40.002 29.353 18.184 1.00 30.85 5 GLU B N 1
ATOM 2767 C CA . GLU B 1 5 ? 40.769 29.558 19.408 1.00 34.71 5 GLU B CA 1
ATOM 2768 C C . GLU B 1 5 ? 39.915 29.992 20.597 1.00 35.38 5 GLU B C 1
ATOM 2769 O O . GLU B 1 5 ? 40.332 29.850 21.749 1.00 35.31 5 GLU B O 1
ATOM 2775 N N . ARG B 1 6 ? 38.722 30.515 20.324 1.00 35.25 6 ARG B N 1
ATOM 2776 C CA . ARG B 1 6 ? 37.831 30.945 21.395 1.00 35.85 6 ARG B CA 1
ATOM 2777 C C . ARG B 1 6 ? 36.359 30.661 21.117 1.00 33.90 6 ARG B C 1
ATOM 2778 O O . ARG B 1 6 ? 35.878 30.832 19.998 1.00 32.89 6 ARG B O 1
ATOM 2786 N N . VAL B 1 7 ? 35.657 30.225 22.157 1.00 32.82 7 VAL B N 1
ATOM 2787 C CA . VAL B 1 7 ? 34.232 29.927 22.083 1.00 32.94 7 VAL B CA 1
ATOM 2788 C C . VAL B 1 7 ? 33.561 30.482 23.335 1.00 32.29 7 VAL B C 1
ATOM 2789 O O . VAL B 1 7 ? 33.730 29.939 24.425 1.00 32.99 7 VAL B O 1
ATOM 2793 N N . ARG B 1 8 ? 32.811 31.567 23.172 1.00 32.27 8 ARG B N 1
ATOM 2794 C CA . ARG B 1 8 ? 32.105 32.204 24.279 1.00 33.07 8 ARG B CA 1
ATOM 2795 C C . ARG B 1 8 ? 30.607 31.926 24.224 1.00 31.68 8 ARG B C 1
ATOM 2796 O O . ARG B 1 8 ? 29.931 32.304 23.263 1.00 31.41 8 ARG B O 1
ATOM 2804 N N . THR B 1 9 ? 30.092 31.274 25.262 1.00 29.72 9 THR B N 1
ATOM 2805 C CA . THR B 1 9 ? 28.670 30.963 25.345 1.00 30.06 9 THR B CA 1
ATOM 2806 C C . THR B 1 9 ? 28.052 31.782 26.474 1.00 30.78 9 THR B C 1
ATOM 2807 O O . THR B 1 9 ? 28.579 31.814 27.589 1.00 29.69 9 THR B O 1
ATOM 2811 N N . ASP B 1 10 ? 26.939 32.445 26.179 1.00 29.66 10 ASP B N 1
ATOM 2812 C CA . ASP B 1 10 ? 26.245 33.249 27.172 1.00 30.63 10 ASP B CA 1
ATOM 2813 C C . ASP B 1 10 ? 24.745 32.980 27.147 1.00 31.54 10 ASP B C 1
ATOM 2814 O O . ASP B 1 10 ? 24.164 32.692 26.096 1.00 29.73 10 ASP B O 1
ATOM 2819 N N . LEU B 1 11 ? 24.125 33.083 28.317 1.00 31.08 11 LEU B N 1
ATOM 2820 C CA . LEU B 1 11 ? 22.698 32.850 28.464 1.00 30.63 11 LEU B CA 1
ATOM 2821 C C . LEU B 1 11 ? 22.001 34.096 28.992 1.00 31.86 11 LEU B C 1
ATOM 2822 O O . LEU B 1 11 ? 22.361 34.621 30.047 1.00 32.01 11 LEU B O 1
ATOM 2827 N N . TYR B 1 12 ? 20.996 34.567 28.266 1.00 30.94 12 TYR B N 1
ATOM 2828 C CA . TYR B 1 12 ? 20.264 35.745 28.694 1.00 32.88 12 TYR B CA 1
ATOM 2829 C C . TYR B 1 12 ? 18.785 35.447 28.866 1.00 33.70 12 TYR B C 1
ATOM 2830 O O . TYR B 1 12 ? 18.203 34.646 28.127 1.00 30.90 12 TYR B O 1
ATOM 2839 N N . ARG B 1 13 ? 18.192 36.099 29.858 1.00 34.12 13 ARG B N 1
ATOM 2840 C CA . ARG B 1 13 ? 16.776 35.957 30.151 1.00 38.19 13 ARG B CA 1
ATOM 2841 C C . ARG B 1 13 ? 16.080 37.187 29.627 1.00 38.41 13 ARG B C 1
ATOM 2842 O O . ARG B 1 13 ? 16.018 38.205 30.310 1.00 40.53 13 ARG B O 1
ATOM 2850 N N . ILE B 1 14 ? 15.566 37.110 28.411 1.00 39.12 14 ILE B N 1
ATOM 2851 C CA . ILE B 1 14 ? 14.878 38.257 27.858 1.00 40.18 14 ILE B CA 1
ATOM 2852 C C . ILE B 1 14 ? 13.430 38.219 28.308 1.00 41.63 14 ILE B C 1
ATOM 2853 O O . ILE B 1 14 ? 12.669 37.322 27.935 1.00 42.01 14 ILE B O 1
ATOM 2858 N N . PRO B 1 15 ? 13.035 39.194 29.139 1.00 42.28 15 PRO B N 1
ATOM 2859 C CA . PRO B 1 15 ? 11.669 39.284 29.656 1.00 43.04 15 PRO B CA 1
ATOM 2860 C C . PRO B 1 15 ? 10.664 39.537 28.544 1.00 43.82 15 PRO B C 1
ATOM 2861 O O . PRO B 1 15 ? 10.927 40.299 27.617 1.00 44.32 15 PRO B O 1
ATOM 2865 N N . LEU B 1 16 ? 9.514 38.886 28.639 1.00 45.57 16 LEU B N 1
ATOM 2866 C CA . LEU B 1 16 ? 8.466 39.052 27.645 1.00 46.68 16 LEU B CA 1
ATOM 2867 C C . LEU B 1 16 ? 7.234 39.673 28.278 1.00 47.83 16 LEU B C 1
ATOM 2868 O O . LEU B 1 16 ? 6.899 39.378 29.424 1.00 47.21 16 LEU B O 1
ATOM 2873 N N . PRO B 1 17 ? 6.555 40.562 27.541 1.00 49.16 17 PRO B N 1
ATOM 2874 C CA . PRO B 1 17 ? 5.347 41.224 28.042 1.00 50.01 17 PRO B CA 1
ATOM 2875 C C . PRO B 1 17 ? 4.261 40.185 28.306 1.00 50.12 17 PRO B C 1
ATOM 2876 O O . PRO B 1 17 ? 4.333 39.064 27.803 1.00 49.89 17 PRO B O 1
ATOM 2880 N N . THR B 1 18 ? 3.264 40.555 29.101 1.00 50.01 18 THR B N 1
ATOM 2881 C CA . THR B 1 18 ? 2.167 39.646 29.387 1.00 50.20 18 THR B CA 1
ATOM 2882 C C . THR B 1 18 ? 1.308 39.636 28.122 1.00 50.10 18 THR B C 1
ATOM 2883 O O . THR B 1 18 ? 1.553 40.414 27.199 1.00 49.97 18 THR B O 1
ATOM 2887 N N . ARG B 1 19 ? 0.319 38.750 28.071 1.00 49.68 19 ARG B N 1
ATOM 2888 C CA . ARG B 1 19 ? -0.573 38.650 26.916 1.00 50.38 19 ARG B CA 1
ATOM 2889 C C . ARG B 1 19 ? -0.020 37.936 25.684 1.00 49.06 19 ARG B C 1
ATOM 2890 O O . ARG B 1 19 ? -0.673 37.912 24.639 1.00 48.28 19 ARG B O 1
ATOM 2898 N N . LEU B 1 20 ? 1.180 37.374 25.790 1.00 47.27 20 LEU B N 1
ATOM 2899 C CA . LEU B 1 20 ? 1.754 36.620 24.679 1.00 45.42 20 LEU B CA 1
ATOM 2900 C C . LEU B 1 20 ? 1.419 35.170 24.990 1.00 44.30 20 LEU B C 1
ATOM 2901 O O . LEU B 1 20 ? 2.118 34.513 25.766 1.00 45.17 20 LEU B O 1
ATOM 2906 N N . THR B 1 21 ? 0.345 34.671 24.388 1.00 41.70 21 THR B N 1
ATOM 2907 C CA . THR B 1 21 ? -0.092 33.311 24.663 1.00 40.36 21 THR B CA 1
ATOM 2908 C C . THR B 1 21 ? -0.573 32.514 23.456 1.00 38.61 21 THR B C 1
ATOM 2909 O O . THR B 1 21 ? -1.084 33.072 22.481 1.00 38.05 21 THR B O 1
ATOM 2913 N N . ASP B 1 22 ? -0.406 31.198 23.538 1.00 37.72 22 ASP B N 1
ATOM 2914 C CA . ASP B 1 22 ? -0.880 30.298 22.498 1.00 37.47 22 ASP B CA 1
ATOM 2915 C C . ASP B 1 22 ? -1.590 29.144 23.195 1.00 37.69 22 ASP B C 1
ATOM 2916 O O . ASP B 1 22 ? -1.629 29.083 24.426 1.00 36.20 22 ASP B O 1
ATOM 2921 N N . SER B 1 23 ? -2.144 28.227 22.414 1.00 37.72 23 SER B N 1
ATOM 2922 C CA . SER B 1 23 ? -2.908 27.118 22.970 1.00 38.18 23 SER B CA 1
ATOM 2923 C C . SER B 1 23 ? -2.213 26.118 23.889 1.00 38.03 23 SER B C 1
ATOM 2924 O O . SER B 1 23 ? -2.813 25.661 24.858 1.00 39.17 23 SER B O 1
ATOM 2927 N N . THR B 1 24 ? -0.962 25.773 23.602 1.00 38.74 24 THR B N 1
ATOM 2928 C CA . THR B 1 24 ? -0.282 24.761 24.403 1.00 38.22 24 THR B CA 1
ATOM 2929 C C . THR B 1 24 ? 0.907 25.184 25.254 1.00 38.87 24 THR B C 1
ATOM 2930 O O . THR B 1 24 ? 1.189 24.556 26.274 1.00 38.58 24 THR B O 1
ATOM 2934 N N . HIS B 1 25 ? 1.622 26.218 24.835 1.00 39.46 25 HIS B N 1
ATOM 2935 C CA . HIS B 1 25 ? 2.776 26.670 25.605 1.00 40.33 25 HIS B CA 1
ATOM 2936 C C . HIS B 1 25 ? 2.315 27.561 26.754 1.00 42.02 25 HIS B C 1
ATOM 2937 O O . HIS B 1 25 ? 3.032 27.754 27.740 1.00 41.52 25 HIS B O 1
ATOM 2944 N N . GLY B 1 26 ? 1.106 28.094 26.621 1.00 42.61 26 GLY B N 1
ATOM 2945 C CA . GLY B 1 26 ? 0.572 28.960 27.652 1.00 44.60 26 GLY B CA 1
ATOM 2946 C C . GLY B 1 26 ? 1.206 30.337 27.603 1.00 45.52 26 GLY B C 1
ATOM 2947 O O . GLY B 1 26 ? 1.657 30.791 26.546 1.00 44.75 26 GLY B O 1
ATOM 2948 N N . ALA B 1 27 ? 1.241 31.000 28.752 1.00 45.36 27 ALA B N 1
ATOM 2949 C CA . ALA B 1 27 ? 1.815 32.334 28.817 1.00 45.90 27 ALA B CA 1
ATOM 2950 C C . ALA B 1 27 ? 3.334 32.286 28.737 1.00 45.49 27 ALA B C 1
ATOM 2951 O O . ALA B 1 27 ? 3.991 31.553 29.470 1.00 44.58 27 ALA B O 1
ATOM 2969 N N . ASP B 1 30 ? 9.188 34.634 29.245 1.00 45.80 30 ASP B N 1
ATOM 2970 C CA . ASP B 1 30 ? 10.470 35.055 28.713 1.00 45.91 30 ASP B CA 1
ATOM 2971 C C . ASP B 1 30 ? 11.079 33.990 27.827 1.00 44.65 30 ASP B C 1
ATOM 2972 O O . ASP B 1 30 ? 10.726 32.816 27.919 1.00 45.17 30 ASP B O 1
ATOM 2977 N N . PHE B 1 31 ? 11.983 34.393 26.947 1.00 42.78 31 PHE B N 1
ATOM 2978 C CA . PHE B 1 31 ? 12.649 33.394 26.144 1.00 43.22 31 PHE B CA 1
ATOM 2979 C C . PHE B 1 31 ? 14.117 33.459 26.518 1.00 40.66 31 PHE B C 1
ATOM 2980 O O . PHE B 1 31 ? 14.683 34.537 26.698 1.00 41.17 31 PHE B O 1
ATOM 2988 N N . GLU B 1 32 ? 14.705 32.284 26.704 1.00 38.76 32 GLU B N 1
ATOM 2989 C CA . GLU B 1 32 ? 16.095 32.166 27.100 1.00 36.47 32 GLU B CA 1
ATOM 2990 C C . GLU B 1 32 ? 17.011 32.114 25.886 1.00 35.82 32 GLU B C 1
ATOM 2991 O O . GLU B 1 32 ? 17.066 31.115 25.163 1.00 34.41 32 GLU B O 1
ATOM 2997 N N . LEU B 1 33 ? 17.727 33.217 25.683 1.00 32.84 33 LEU B N 1
ATOM 2998 C CA . LEU B 1 33 ? 18.642 33.384 24.562 1.00 30.32 33 LEU B CA 1
ATOM 2999 C C . LEU B 1 33 ? 20.041 32.846 24.848 1.00 28.68 33 LEU B C 1
ATOM 3000 O O . LEU B 1 33 ? 20.689 33.249 25.819 1.00 28.03 33 LEU B O 1
ATOM 3005 N N . ILE B 1 34 ? 20.496 31.924 24.006 1.00 25.36 34 ILE B N 1
ATOM 3006 C CA . ILE B 1 34 ? 21.828 31.347 24.138 1.00 24.63 34 ILE B CA 1
ATOM 3007 C C . ILE B 1 34 ? 22.648 31.856 22.951 1.00 25.36 34 ILE B C 1
ATOM 3008 O O . ILE B 1 34 ? 22.314 31.569 21.794 1.00 22.82 34 ILE B O 1
ATOM 3013 N N . THR B 1 35 ? 23.695 32.634 23.238 1.00 24.81 35 THR B N 1
ATOM 3014 C CA . THR B 1 35 ? 24.565 33.180 22.196 1.00 25.37 35 THR B CA 1
ATOM 3015 C C . THR B 1 35 ? 25.894 32.448 22.167 1.00 25.37 35 THR B C 1
ATOM 3016 O O . THR B 1 35 ? 26.413 32.029 23.206 1.00 25.54 35 THR B O 1
ATOM 3020 N N . VAL B 1 36 ? 26.440 32.294 20.968 1.00 25.18 36 VAL B N 1
ATOM 3021 C CA . VAL B 1 36 ? 27.719 31.626 20.791 1.00 25.16 36 VAL B CA 1
ATOM 3022 C C . VAL B 1 36 ? 28.572 32.518 19.900 1.00 26.92 36 VAL B C 1
ATOM 3023 O O . VAL B 1 36 ? 28.162 32.907 18.799 1.00 24.35 36 VAL B O 1
ATOM 3027 N N . ARG B 1 37 ? 29.754 32.861 20.397 1.00 27.59 37 ARG B N 1
ATOM 3028 C CA . ARG B 1 37 ? 30.682 33.702 19.656 1.00 27.52 37 ARG B CA 1
ATOM 3029 C C . ARG B 1 37 ? 31.954 32.893 19.480 1.00 27.68 37 ARG B C 1
ATOM 3030 O O . ARG B 1 37 ? 32.582 32.475 20.455 1.00 28.26 37 ARG B O 1
ATOM 3038 N N . ILE B 1 38 ? 32.303 32.634 18.225 1.00 27.18 38 ILE B N 1
ATOM 3039 C CA . ILE B 1 38 ? 33.480 31.842 17.906 1.00 27.99 38 ILE B CA 1
ATOM 3040 C C . ILE B 1 38 ? 34.559 32.689 17.237 1.00 28.65 38 ILE B C 1
ATOM 3041 O O . ILE B 1 38 ? 34.283 33.423 16.290 1.00 27.71 38 ILE B O 1
ATOM 3046 N N . GLU B 1 39 ? 35.785 32.582 17.741 1.00 30.23 39 GLU B N 1
ATOM 3047 C CA . GLU B 1 39 ? 36.913 33.334 17.198 1.00 31.93 39 GLU B CA 1
ATOM 3048 C C . GLU B 1 39 ? 37.978 32.393 16.635 1.00 31.65 39 GLU B C 1
ATOM 3049 O O . GLU B 1 39 ? 38.371 31.427 17.295 1.00 31.56 39 GLU B O 1
ATOM 3055 N N . ASP B 1 40 ? 38.435 32.664 15.415 1.00 32.45 40 ASP B N 1
ATOM 3056 C CA . ASP B 1 40 ? 39.469 31.831 14.808 1.00 34.19 40 ASP B CA 1
ATOM 3057 C C . ASP B 1 40 ? 40.846 32.472 14.987 1.00 35.28 40 ASP B C 1
ATOM 3058 O O . ASP B 1 40 ? 40.956 33.598 15.466 1.00 33.58 40 ASP B O 1
ATOM 3063 N N . SER B 1 41 ? 41.889 31.752 14.586 1.00 37.71 41 SER B N 1
ATOM 3064 C CA . SER B 1 41 ? 43.263 32.224 14.727 1.00 40.31 41 SER B CA 1
ATOM 3065 C C . SER B 1 41 ? 43.602 33.543 14.032 1.00 41.31 41 SER B C 1
ATOM 3066 O O . SER B 1 41 ? 44.681 34.094 14.242 1.00 42.34 41 SER B O 1
ATOM 3069 N N . ASP B 1 42 ? 42.688 34.057 13.216 1.00 42.40 42 ASP B N 1
ATOM 3070 C CA . ASP B 1 42 ? 42.932 35.317 12.522 1.00 42.00 42 ASP B CA 1
ATOM 3071 C C . ASP B 1 42 ? 42.191 36.474 13.179 1.00 40.79 42 ASP B C 1
ATOM 3072 O O . ASP B 1 42 ? 42.218 37.595 12.679 1.00 40.38 42 ASP B O 1
ATOM 3077 N N . GLY B 1 43 ? 41.521 36.199 14.294 1.00 40.39 43 GLY B N 1
ATOM 3078 C CA . GLY B 1 43 ? 40.801 37.247 14.994 1.00 38.61 43 GLY B CA 1
ATOM 3079 C C . GLY B 1 43 ? 39.381 37.503 14.523 1.00 38.65 43 GLY B C 1
ATOM 3080 O O . GLY B 1 43 ? 38.706 38.389 15.048 1.00 39.38 43 GLY B O 1
ATOM 3081 N N . ALA B 1 44 ? 38.922 36.747 13.529 1.00 38.63 44 ALA B N 1
ATOM 3082 C CA . ALA B 1 44 ? 37.559 36.915 13.029 1.00 37.43 44 ALA B CA 1
ATOM 3083 C C . ALA B 1 44 ? 36.615 36.180 13.977 1.00 36.69 44 ALA B C 1
ATOM 3084 O O . ALA B 1 44 ? 36.940 35.097 14.472 1.00 35.20 44 ALA B O 1
ATOM 3086 N N . THR B 1 45 ? 35.458 36.779 14.241 1.00 36.61 45 THR B N 1
ATOM 3087 C CA . THR B 1 45 ? 34.481 36.179 15.144 1.00 37.71 45 THR B CA 1
ATOM 3088 C C . THR B 1 45 ? 33.126 35.988 14.481 1.00 37.07 45 THR B C 1
ATOM 3089 O O . THR B 1 45 ? 32.641 36.868 13.774 1.00 39.02 45 THR B O 1
ATOM 3093 N N . GLY B 1 46 ? 32.519 34.830 14.720 1.00 35.02 46 GLY B N 1
ATOM 3094 C CA . GLY B 1 46 ? 31.215 34.550 14.154 1.00 32.05 46 GLY B CA 1
ATOM 3095 C C . GLY B 1 46 ? 30.175 34.515 15.256 1.00 30.24 46 GLY B C 1
ATOM 3096 O O . GLY B 1 46 ? 30.434 34.002 16.348 1.00 29.54 46 GLY B O 1
ATOM 3097 N N . LEU B 1 47 ? 28.999 35.068 14.977 1.00 27.48 47 LEU B N 1
ATOM 3098 C CA . LEU B 1 47 ? 27.927 35.088 15.957 1.00 26.57 47 LEU B CA 1
ATOM 3099 C C . LEU B 1 47 ? 26.805 34.112 15.624 1.00 26.82 47 LEU B C 1
ATOM 3100 O O . LEU B 1 47 ? 26.311 34.080 14.500 1.00 25.95 47 LEU B O 1
ATOM 3105 N N . GLY B 1 48 ? 26.400 33.333 16.621 1.00 26.87 48 GLY B N 1
ATOM 3106 C CA . GLY B 1 48 ? 25.317 32.389 16.436 1.00 27.52 48 GLY B CA 1
ATOM 3107 C C . GLY B 1 48 ? 24.457 32.345 17.687 1.00 28.11 48 GLY B C 1
ATOM 3108 O O . GLY B 1 48 ? 24.953 32.588 18.793 1.00 27.52 48 GLY B O 1
ATOM 3109 N N . TYR B 1 49 ? 23.168 32.060 17.527 1.00 26.86 49 TYR B N 1
ATOM 3110 C CA . TYR B 1 49 ? 22.291 31.971 18.686 1.00 26.88 49 TYR B CA 1
ATOM 3111 C C . TYR B 1 49 ? 21.010 31.194 18.449 1.00 25.54 49 TYR B C 1
ATOM 3112 O O . TYR B 1 49 ? 20.615 30.933 17.313 1.00 24.20 49 TYR B O 1
ATOM 3121 N N . THR B 1 50 ? 20.386 30.812 19.555 1.00 24.25 50 THR B N 1
ATOM 3122 C CA . THR B 1 50 ? 19.133 30.085 19.554 1.00 24.49 50 THR B CA 1
ATOM 3123 C C . THR B 1 50 ? 18.447 30.499 20.848 1.00 26.49 50 THR B C 1
ATOM 3124 O O . THR B 1 50 ? 19.063 31.145 21.699 1.00 24.65 50 THR B O 1
ATOM 3128 N N . TYR B 1 51 ? 17.185 30.119 20.998 1.00 27.16 51 TYR B N 1
ATOM 3129 C CA . TYR B 1 51 ? 16.408 30.492 22.171 1.00 29.10 51 TYR B CA 1
ATOM 3130 C C . TYR B 1 51 ? 15.387 29.413 22.502 1.00 28.69 51 TYR B C 1
ATOM 3131 O O . TYR B 1 51 ? 15.090 28.547 21.680 1.00 29.12 51 TYR B O 1
ATOM 3140 N N . THR B 1 52 ? 14.861 29.473 23.718 1.00 28.40 52 THR B N 1
ATOM 3141 C CA . THR B 1 52 ? 13.822 28.558 24.158 1.00 28.41 52 THR B CA 1
ATOM 3142 C C . THR B 1 52 ? 12.775 29.459 24.779 1.00 29.55 52 THR B C 1
ATOM 3143 O O . THR B 1 52 ? 13.033 30.637 25.051 1.00 28.68 52 THR B O 1
ATOM 3147 N N . VAL B 1 53 ? 11.588 28.916 24.985 1.00 28.75 53 VAL B N 1
ATOM 3148 C CA . VAL B 1 53 ? 10.529 29.680 25.606 1.00 29.94 53 VAL B CA 1
ATOM 3149 C C . VAL B 1 53 ? 10.330 29.149 27.026 1.00 28.78 53 VAL B C 1
ATOM 3150 O O . VAL B 1 53 ? 10.061 27.967 27.219 1.00 27.05 53 VAL B O 1
ATOM 3154 N N . ASN B 1 54 ? 10.511 30.024 28.010 1.00 28.91 54 ASN B N 1
ATOM 3155 C CA . ASN B 1 54 ? 10.337 29.687 29.423 1.00 31.04 54 ASN B CA 1
ATOM 3156 C C . ASN B 1 54 ? 11.343 28.736 30.069 1.00 31.28 54 ASN B C 1
ATOM 3157 O O . ASN B 1 54 ? 11.902 29.061 31.117 1.00 33.67 54 ASN B O 1
ATOM 3162 N N . HIS B 1 55 ? 11.581 27.570 29.473 1.00 29.44 55 HIS B N 1
ATOM 3163 C CA . HIS B 1 55 ? 12.525 26.622 30.066 1.00 29.46 55 HIS B CA 1
ATOM 3164 C C . HIS B 1 55 ? 13.481 25.971 29.084 1.00 27.37 55 HIS B C 1
ATOM 3165 O O . HIS B 1 55 ? 13.281 26.033 27.872 1.00 26.53 55 HIS B O 1
ATOM 3172 N N . GLY B 1 56 ? 14.515 25.340 29.637 1.00 26.35 56 GLY B N 1
ATOM 3173 C CA . GLY B 1 56 ? 15.504 24.634 28.839 1.00 27.21 56 GLY B CA 1
ATOM 3174 C C . GLY B 1 56 ? 16.728 25.410 28.396 1.00 26.86 56 GLY B C 1
ATOM 3175 O O . GLY B 1 56 ? 17.685 24.823 27.894 1.00 27.98 56 GLY B O 1
ATOM 3176 N N . GLY B 1 57 ? 16.705 26.724 28.577 1.00 26.70 57 GLY B N 1
ATOM 3177 C CA . GLY B 1 57 ? 17.829 27.545 28.163 1.00 27.17 57 GLY B CA 1
ATOM 3178 C C . GLY B 1 57 ? 19.166 27.191 28.783 1.00 26.91 57 GLY B C 1
ATOM 3179 O O . GLY B 1 57 ? 20.168 27.041 28.073 1.00 25.85 57 GLY B O 1
ATOM 3180 N N . ALA B 1 58 ? 19.191 27.062 30.107 1.00 24.84 58 ALA B N 1
ATOM 3181 C CA . ALA B 1 58 ? 20.418 26.731 30.815 1.00 24.41 58 ALA B CA 1
ATOM 3182 C C . ALA B 1 58 ? 20.974 25.404 30.313 1.00 24.05 58 ALA B C 1
ATOM 3183 O O . ALA B 1 58 ? 22.190 25.231 30.191 1.00 24.44 58 ALA B O 1
ATOM 3185 N N . ALA B 1 59 ? 20.080 24.465 30.018 1.00 22.53 59 ALA B N 1
ATOM 3186 C CA . ALA B 1 59 ? 20.496 23.161 29.520 1.00 22.69 59 ALA B CA 1
ATOM 3187 C C . ALA B 1 59 ? 21.181 23.318 28.154 1.00 22.71 59 ALA B C 1
ATOM 3188 O O . ALA B 1 59 ? 22.221 22.714 27.895 1.00 22.78 59 ALA B O 1
ATOM 3190 N N . VAL B 1 60 ? 20.597 24.138 27.286 1.00 22.73 60 VAL B N 1
ATOM 3191 C CA . VAL B 1 60 ? 21.170 24.370 25.961 1.00 23.00 60 VAL B CA 1
ATOM 3192 C C . VAL B 1 60 ? 22.569 24.978 26.055 1.00 23.87 60 VAL B C 1
ATOM 3193 O O . VAL B 1 60 ? 23.507 24.510 25.403 1.00 22.05 60 VAL B O 1
ATOM 3197 N N . ALA B 1 61 ? 22.695 26.024 26.870 1.00 24.14 61 ALA B N 1
ATOM 3198 C CA . ALA B 1 61 ? 23.972 26.707 27.067 1.00 24.63 61 ALA B CA 1
ATOM 3199 C C . ALA B 1 61 ? 24.999 25.733 27.640 1.00 25.16 61 ALA B C 1
ATOM 3200 O O . ALA B 1 61 ? 26.180 25.767 27.280 1.00 24.98 61 ALA B O 1
ATOM 3202 N N . THR B 1 62 ? 24.536 24.858 28.526 1.00 23.65 62 THR B N 1
ATOM 3203 C CA . THR B 1 62 ? 25.403 23.869 29.147 1.00 24.99 62 THR B CA 1
ATOM 3204 C C . THR B 1 62 ? 25.943 22.892 28.106 1.00 25.28 62 THR B C 1
ATOM 3205 O O . THR B 1 62 ? 27.101 22.480 28.170 1.00 25.06 62 THR B O 1
ATOM 3217 N N . VAL B 1 64 ? 26.427 23.464 24.832 1.00 23.50 64 VAL B N 1
ATOM 3218 C CA . VAL B 1 64 ? 27.419 24.135 24.005 1.00 25.21 64 VAL B CA 1
ATOM 3219 C C . VAL B 1 64 ? 28.712 24.322 24.788 1.00 26.08 64 VAL B C 1
ATOM 3220 O O . VAL B 1 64 ? 29.783 23.905 24.353 1.00 26.72 64 VAL B O 1
ATOM 3224 N N . ASP B 1 65 ? 28.596 24.928 25.964 1.00 29.37 65 ASP B N 1
ATOM 3225 C CA . ASP B 1 65 ? 29.755 25.207 26.800 1.00 31.38 65 ASP B CA 1
ATOM 3226 C C . ASP B 1 65 ? 30.489 23.990 27.355 1.00 32.51 65 ASP B C 1
ATOM 3227 O O . ASP B 1 65 ? 31.721 23.968 27.380 1.00 33.36 65 ASP B O 1
ATOM 3232 N N . LYS B 1 66 ? 29.756 22.976 27.799 1.00 32.27 66 LYS B N 1
ATOM 3233 C CA . LYS B 1 66 ? 30.406 21.796 28.358 1.00 31.45 66 LYS B CA 1
ATOM 3234 C C . LYS B 1 66 ? 30.642 20.647 27.379 1.00 31.01 66 LYS B C 1
ATOM 3235 O O . LYS B 1 66 ? 31.699 20.023 27.399 1.00 31.37 66 LYS B O 1
ATOM 3241 N N . ASP B 1 67 ? 29.674 20.365 26.513 1.00 29.14 67 ASP B N 1
ATOM 3242 C CA . ASP B 1 67 ? 29.827 19.238 25.590 1.00 28.04 67 ASP B CA 1
ATOM 3243 C C . ASP B 1 67 ? 30.395 19.537 24.203 1.00 26.51 67 ASP B C 1
ATOM 3244 O O . ASP B 1 67 ? 31.248 18.807 23.718 1.00 28.13 67 ASP B O 1
ATOM 3249 N N . LEU B 1 68 ? 29.933 20.605 23.570 1.00 26.11 68 LEU B N 1
ATOM 3250 C CA . LEU B 1 68 ? 30.384 20.937 22.222 1.00 26.43 68 LEU B CA 1
ATOM 3251 C C . LEU B 1 68 ? 31.703 21.706 22.122 1.00 29.68 68 LEU B C 1
ATOM 3252 O O . LEU B 1 68 ? 32.427 21.579 21.130 1.00 27.05 68 LEU B O 1
ATOM 3257 N N . ARG B 1 69 ? 32.014 22.501 23.141 1.00 32.75 69 ARG B N 1
ATOM 3258 C CA . ARG B 1 69 ? 33.257 23.269 23.159 1.00 35.04 69 ARG B CA 1
ATOM 3259 C C . ARG B 1 69 ? 34.444 22.417 22.707 1.00 35.17 69 ARG B C 1
ATOM 3260 O O . ARG B 1 69 ? 35.306 22.888 21.966 1.00 36.55 69 ARG B O 1
ATOM 3268 N N . GLY B 1 70 ? 34.476 21.162 23.150 1.00 35.23 70 GLY B N 1
ATOM 3269 C CA . GLY B 1 70 ? 35.557 20.259 22.790 1.00 35.19 70 GLY B CA 1
ATOM 3270 C C . GLY B 1 70 ? 35.610 19.865 21.321 1.00 35.96 70 GLY B C 1
ATOM 3271 O O . GLY B 1 70 ? 36.633 19.366 20.848 1.00 35.05 70 GLY B O 1
ATOM 3272 N N . CYS B 1 71 ? 34.510 20.069 20.602 1.00 34.82 71 CYS B N 1
ATOM 3273 C CA . CYS B 1 71 ? 34.443 19.752 19.177 1.00 33.36 71 CYS B CA 1
ATOM 3274 C C . CYS B 1 71 ? 34.866 20.985 18.386 1.00 32.56 71 CYS B C 1
ATOM 3275 O O . CYS B 1 71 ? 35.116 20.910 17.182 1.00 33.11 71 CYS B O 1
ATOM 3278 N N . LEU B 1 72 ? 34.930 22.121 19.071 1.00 31.05 72 LEU B N 1
ATOM 3279 C CA . LEU B 1 72 ? 35.271 23.385 18.433 1.00 31.43 72 LEU B CA 1
ATOM 3280 C C . LEU B 1 72 ? 36.723 23.844 18.576 1.00 30.82 72 LEU B C 1
ATOM 3281 O O . LEU B 1 72 ? 37.400 24.089 17.578 1.00 29.16 72 LEU B O 1
ATOM 3286 N N . LEU B 1 73 ? 37.191 23.975 19.815 1.00 30.44 73 LEU B N 1
ATOM 3287 C CA . LEU B 1 73 ? 38.551 24.428 20.068 1.00 29.78 73 LEU B CA 1
ATOM 3288 C C . LEU B 1 73 ? 39.595 23.601 19.334 1.00 29.91 73 LEU B C 1
ATOM 3289 O O . LEU B 1 73 ? 39.650 22.375 19.473 1.00 26.93 73 LEU B O 1
ATOM 3294 N N . GLY B 1 74 ? 40.410 24.282 18.531 1.00 31.33 74 GLY B N 1
ATOM 3295 C CA . GLY B 1 74 ? 41.458 23.599 17.787 1.00 31.68 74 GLY B CA 1
ATOM 3296 C C . GLY B 1 74 ? 41.010 23.022 16.457 1.00 33.12 74 GLY B C 1
ATOM 3297 O O . GLY B 1 74 ? 41.819 22.470 15.705 1.00 33.05 74 GLY B O 1
ATOM 3298 N N . ALA B 1 75 ? 39.720 23.136 16.158 1.00 32.63 75 ALA B N 1
ATOM 3299 C CA . ALA B 1 75 ? 39.204 22.618 14.900 1.00 31.49 75 ALA B CA 1
ATOM 3300 C C . ALA B 1 75 ? 39.200 23.722 13.853 1.00 30.50 75 ALA B C 1
ATOM 3301 O O . ALA B 1 75 ? 39.130 24.905 14.191 1.00 30.38 75 ALA B O 1
ATOM 3303 N N . ASP B 1 76 ? 39.289 23.336 12.583 1.00 31.02 76 ASP B N 1
ATOM 3304 C CA . ASP B 1 76 ? 39.274 24.307 11.491 1.00 30.13 76 ASP B CA 1
ATOM 3305 C C . ASP B 1 76 ? 37.819 24.700 11.263 1.00 29.38 76 ASP B C 1
ATOM 3306 O O . ASP B 1 76 ? 37.016 23.886 10.804 1.00 30.06 76 ASP B O 1
ATOM 3311 N N . ALA B 1 77 ? 37.484 25.942 11.588 1.00 27.30 77 ALA B N 1
ATOM 3312 C CA . ALA B 1 77 ? 36.121 26.436 11.434 1.00 29.00 77 ALA B CA 1
ATOM 3313 C C . ALA B 1 77 ? 35.585 26.312 10.013 1.00 29.17 77 ALA B C 1
ATOM 3314 O O . ALA B 1 77 ? 34.374 26.263 9.810 1.00 32.28 77 ALA B O 1
ATOM 3316 N N . GLU B 1 78 ? 36.481 26.253 9.032 1.00 29.87 78 GLU B N 1
ATOM 3317 C CA . GLU B 1 78 ? 36.073 26.138 7.636 1.00 29.62 78 GLU B CA 1
ATOM 3318 C C . GLU B 1 78 ? 35.397 24.804 7.306 1.00 27.39 78 GLU B C 1
ATOM 3319 O O . GLU B 1 78 ? 34.734 24.686 6.278 1.00 28.17 78 GLU B O 1
ATOM 3325 N N . GLN B 1 79 ? 35.567 23.803 8.164 1.00 24.15 79 GLN B N 1
ATOM 3326 C CA . GLN B 1 79 ? 34.956 22.497 7.931 1.00 24.73 79 GLN B CA 1
ATOM 3327 C C . GLN B 1 79 ? 33.641 22.369 8.716 1.00 23.55 79 GLN B C 1
ATOM 3328 O O . GLN B 1 79 ? 33.496 21.508 9.582 1.00 22.61 79 GLN B O 1
ATOM 3334 N N . ILE B 1 80 ? 32.690 23.238 8.385 1.00 22.66 80 ILE B N 1
ATOM 3335 C CA . ILE B 1 80 ? 31.388 23.283 9.043 1.00 22.24 80 ILE B CA 1
ATOM 3336 C C . ILE B 1 80 ? 30.677 21.931 9.083 1.00 22.78 80 ILE B C 1
ATOM 3337 O O . ILE B 1 80 ? 30.203 21.503 10.138 1.00 23.27 80 ILE B O 1
ATOM 3342 N N . GLU B 1 81 ? 30.627 21.247 7.947 1.00 23.77 81 GLU B N 1
ATOM 3343 C CA . GLU B 1 81 ? 29.963 19.949 7.873 1.00 24.88 81 GLU B CA 1
ATOM 3344 C C . GLU B 1 81 ? 30.638 18.894 8.759 1.00 24.73 81 GLU B C 1
ATOM 3345 O O . GLU B 1 81 ? 29.961 18.069 9.379 1.00 25.74 81 GLU B O 1
ATOM 3351 N N . LYS B 1 82 ? 31.967 18.908 8.823 1.00 24.04 82 LYS B N 1
ATOM 3352 C CA . LYS B 1 82 ? 32.678 17.940 9.650 1.00 23.32 82 LYS B CA 1
ATOM 3353 C C . LYS B 1 82 ? 32.395 18.225 11.123 1.00 23.43 82 LYS B C 1
ATOM 3354 O O . LYS B 1 82 ? 32.186 17.307 11.915 1.00 21.77 82 LYS B O 1
ATOM 3360 N N . ILE B 1 83 ? 32.398 19.503 11.486 1.00 21.78 83 ILE B N 1
ATOM 3361 C CA . ILE B 1 83 ? 32.127 19.887 12.862 1.00 22.07 83 ILE B CA 1
ATOM 3362 C C . ILE B 1 83 ? 30.665 19.557 13.209 1.00 22.00 83 ILE B C 1
ATOM 3363 O O . ILE B 1 83 ? 30.381 19.102 14.322 1.00 20.78 83 ILE B O 1
ATOM 3368 N N . TRP B 1 84 ? 29.749 19.774 12.259 1.00 20.90 84 TRP B N 1
ATOM 3369 C CA . TRP B 1 84 ? 28.325 19.480 12.486 1.00 19.47 84 TRP B CA 1
ATOM 3370 C C . TRP B 1 84 ? 28.166 18.015 12.902 1.00 19.98 84 TRP B C 1
ATOM 3371 O O . TRP B 1 84 ? 27.550 17.712 13.929 1.00 19.13 84 TRP B O 1
ATOM 3382 N N . GLN B 1 85 ? 28.734 17.110 12.107 1.00 18.52 85 GLN B N 1
ATOM 3383 C CA . GLN B 1 85 ? 28.647 15.679 12.389 1.00 19.82 85 GLN B CA 1
ATOM 3384 C C . GLN B 1 85 ? 29.257 15.267 13.736 1.00 21.35 85 GLN B C 1
ATOM 3385 O O . GLN B 1 85 ? 28.683 14.444 14.453 1.00 19.87 85 GLN B O 1
ATOM 3391 N N . SER B 1 86 ? 30.414 15.829 14.084 1.00 21.41 86 SER B N 1
ATOM 3392 C CA . SER B 1 86 ? 31.059 15.483 15.350 1.00 20.84 86 SER B CA 1
ATOM 3393 C C . SER B 1 86 ? 30.207 15.950 16.531 1.00 19.00 86 SER B C 1
ATOM 3394 O O . SER B 1 86 ? 30.178 15.304 17.579 1.00 19.00 86 SER B O 1
ATOM 3405 N N . TRP B 1 88 ? 26.858 16.269 16.417 1.00 23.48 88 TRP B N 1
ATOM 3406 C CA . TRP B 1 88 ? 25.680 15.405 16.383 1.00 22.39 88 TRP B CA 1
ATOM 3407 C C . TRP B 1 88 ? 25.999 14.114 17.127 1.00 22.21 88 TRP B C 1
ATOM 3408 O O . TRP B 1 88 ? 25.209 13.646 17.949 1.00 19.44 88 TRP B O 1
ATOM 3419 N N . TRP B 1 89 ? 27.174 13.554 16.859 1.00 20.53 89 TRP B N 1
ATOM 3420 C CA . TRP B 1 89 ? 27.568 12.322 17.511 1.00 22.78 89 TRP B CA 1
ATOM 3421 C C . TRP B 1 89 ? 27.982 12.496 18.970 1.00 23.64 89 TRP B C 1
ATOM 3422 O O . TRP B 1 89 ? 27.717 11.622 19.798 1.00 20.40 89 TRP B O 1
ATOM 3433 N N . ARG B 1 90 ? 28.602 13.623 19.303 1.00 21.15 90 ARG B N 1
ATOM 3434 C CA . ARG B 1 90 ? 29.000 13.835 20.682 1.00 25.86 90 ARG B CA 1
ATOM 3435 C C . ARG B 1 90 ? 27.797 13.842 21.638 1.00 25.82 90 ARG B C 1
ATOM 3436 O O . ARG B 1 90 ? 27.896 13.350 22.763 1.00 25.05 90 ARG B O 1
ATOM 3444 N N . LEU B 1 91 ? 26.669 14.392 21.190 1.00 24.18 91 LEU B N 1
ATOM 3445 C CA . LEU B 1 91 ? 25.456 14.449 22.010 1.00 23.22 91 LEU B CA 1
ATOM 3446 C C . LEU B 1 91 ? 24.395 13.436 21.564 1.00 22.51 91 LEU B C 1
ATOM 3447 O O . LEU B 1 91 ? 23.221 13.558 21.919 1.00 22.15 91 LEU B O 1
ATOM 3452 N N . HIS B 1 92 ? 24.805 12.430 20.802 1.00 23.33 92 HIS B N 1
ATOM 3453 C CA . HIS B 1 92 ? 23.862 11.433 20.299 1.00 22.07 92 HIS B CA 1
ATOM 3454 C C . HIS B 1 92 ? 23.244 10.522 21.366 1.00 22.40 92 HIS B C 1
ATOM 3455 O O . HIS B 1 92 ? 22.056 10.209 21.298 1.00 23.66 92 HIS B O 1
ATOM 3462 N N . TYR B 1 93 ? 24.025 10.077 22.341 1.00 21.31 93 TYR B N 1
ATOM 3463 C CA . TYR B 1 93 ? 23.438 9.215 23.365 1.00 24.71 93 TYR B CA 1
ATOM 3464 C C . TYR B 1 93 ? 22.495 10.071 24.214 1.00 23.45 93 TYR B C 1
ATOM 3465 O O . TYR B 1 93 ? 22.908 11.089 24.772 1.00 21.75 93 TYR B O 1
ATOM 3474 N N . ALA B 1 94 ? 21.231 9.652 24.294 1.00 22.27 94 ALA B N 1
ATOM 3475 C CA . ALA B 1 94 ? 20.182 10.366 25.036 1.00 19.78 94 ALA B CA 1
ATOM 3476 C C . ALA B 1 94 ? 19.740 11.622 24.287 1.00 18.84 94 ALA B C 1
ATOM 3477 O O . ALA B 1 94 ? 18.852 12.349 24.743 1.00 18.82 94 ALA B O 1
ATOM 3479 N N . GLY B 1 95 ? 20.367 11.871 23.139 1.00 18.43 95 GLY B N 1
ATOM 3480 C CA . GLY B 1 95 ? 20.031 13.032 22.336 1.00 14.74 95 GLY B CA 1
ATOM 3481 C C . GLY B 1 95 ? 19.335 12.625 21.042 1.00 18.78 95 GLY B C 1
ATOM 3482 O O . GLY B 1 95 ? 18.187 12.173 21.076 1.00 16.64 95 GLY B O 1
ATOM 3483 N N . ARG B 1 96 ? 20.024 12.766 19.906 1.00 16.14 96 ARG B N 1
ATOM 3484 C CA . ARG B 1 96 ? 19.442 12.422 18.598 1.00 17.60 96 ARG B CA 1
ATOM 3485 C C . ARG B 1 96 ? 18.072 13.103 18.485 1.00 18.56 96 ARG B C 1
ATOM 3486 O O . ARG B 1 96 ? 17.052 12.470 18.200 1.00 17.22 96 ARG B O 1
ATOM 3494 N N . GLY B 1 97 ? 18.083 14.411 18.703 1.00 17.89 97 GLY B N 1
ATOM 3495 C CA . GLY B 1 97 ? 16.879 15.211 18.663 1.00 18.51 97 GLY B CA 1
ATOM 3496 C C . GLY B 1 97 ? 16.882 15.997 19.960 1.00 19.61 97 GLY B C 1
ATOM 3497 O O . GLY B 1 97 ? 17.873 15.961 20.689 1.00 18.76 97 GLY B O 1
ATOM 3498 N N . GLY B 1 98 ? 15.796 16.701 20.256 1.00 17.96 98 GLY B N 1
ATOM 3499 C CA . GLY B 1 98 ? 15.743 17.462 21.487 1.00 19.00 98 GLY B CA 1
ATOM 3500 C C . GLY B 1 98 ? 16.613 18.708 21.512 1.00 19.34 98 GLY B C 1
ATOM 3501 O O . GLY B 1 98 ? 17.073 19.193 20.470 1.00 17.72 98 GLY B O 1
ATOM 3502 N N . HIS B 1 99 ? 16.839 19.214 22.723 1.00 18.78 99 HIS B N 1
ATOM 3503 C CA . HIS B 1 99 ? 17.613 20.427 22.960 1.00 18.93 99 HIS B CA 1
ATOM 3504 C C . HIS B 1 99 ? 19.005 20.430 22.347 1.00 17.56 99 HIS B C 1
ATOM 3505 O O . HIS B 1 99 ? 19.507 21.478 21.963 1.00 20.95 99 HIS B O 1
ATOM 3512 N N . ALA B 1 100 ? 19.633 19.268 22.268 1.00 17.07 100 ALA B N 1
ATOM 3513 C CA . ALA B 1 100 ? 20.949 19.191 21.654 1.00 18.98 100 ALA B CA 1
ATOM 3514 C C . ALA B 1 100 ? 20.923 19.794 20.243 1.00 18.90 100 ALA B C 1
ATOM 3515 O O . ALA B 1 100 ? 21.931 20.341 19.795 1.00 18.54 100 ALA B O 1
ATOM 3517 N N . THR B 1 101 ? 19.787 19.708 19.544 1.00 18.36 101 THR B N 1
ATOM 3518 C CA . THR B 1 101 ? 19.743 20.245 18.176 1.00 19.02 101 THR B CA 1
ATOM 3519 C C . THR B 1 101 ? 19.736 21.772 18.138 1.00 20.84 101 THR B C 1
ATOM 3520 O O . THR B 1 101 ? 20.149 22.379 17.140 1.00 20.61 101 THR B O 1
ATOM 3524 N N . SER B 1 102 ? 19.276 22.394 19.222 1.00 20.70 102 SER B N 1
ATOM 3525 C CA . SER B 1 102 ? 19.259 23.855 19.310 1.00 18.86 102 SER B CA 1
ATOM 3526 C C . SER B 1 102 ? 20.678 24.322 19.651 1.00 20.72 102 SER B C 1
ATOM 3527 O O . SER B 1 102 ? 21.141 25.355 19.165 1.00 20.69 102 SER B O 1
ATOM 3530 N N . ALA B 1 103 ? 21.359 23.551 20.493 1.00 19.79 103 ALA B N 1
ATOM 3531 C CA . ALA B 1 103 ? 22.733 23.855 20.867 1.00 20.76 103 ALA B CA 1
ATOM 3532 C C . ALA B 1 103 ? 23.559 23.790 19.589 1.00 21.30 103 ALA B C 1
ATOM 3533 O O . ALA B 1 103 ? 24.362 24.678 19.304 1.00 19.46 103 ALA B O 1
ATOM 3535 N N . ILE B 1 104 ? 23.350 22.717 18.827 1.00 20.35 104 ILE B N 1
ATOM 3536 C CA . ILE B 1 104 ? 24.052 22.511 17.569 1.00 19.61 104 ILE B CA 1
ATOM 3537 C C . ILE B 1 104 ? 23.794 23.643 16.571 1.00 19.36 104 ILE B C 1
ATOM 3538 O O . ILE B 1 104 ? 24.731 24.127 15.932 1.00 17.14 104 ILE B O 1
ATOM 3543 N N . SER B 1 105 ? 22.537 24.070 16.460 1.00 19.15 105 SER B N 1
ATOM 3544 C CA . SER B 1 105 ? 22.153 25.148 15.543 1.00 20.86 105 SER B CA 1
ATOM 3545 C C . SER B 1 105 ? 22.886 26.459 15.850 1.00 21.88 105 SER B C 1
ATOM 3546 O O . SER B 1 105 ? 23.332 27.155 14.937 1.00 20.16 105 SER B O 1
ATOM 3549 N N . ALA B 1 106 ? 22.972 26.807 17.134 1.00 21.83 106 ALA B N 1
ATOM 3550 C CA . ALA B 1 106 ? 23.648 28.034 17.545 1.00 20.78 106 ALA B CA 1
ATOM 3551 C C . ALA B 1 106 ? 25.088 28.005 17.031 1.00 19.95 106 ALA B C 1
ATOM 3552 O O . ALA B 1 106 ? 25.557 28.959 16.411 1.00 20.71 106 ALA B O 1
ATOM 3554 N N . VAL B 1 107 ? 25.782 26.901 17.290 1.00 19.46 107 VAL B N 1
ATOM 3555 C CA . VAL B 1 107 ? 27.165 26.745 16.846 1.00 20.63 107 VAL B CA 1
ATOM 3556 C C . VAL B 1 107 ? 27.268 26.817 15.318 1.00 20.91 107 VAL B C 1
ATOM 3557 O O . VAL B 1 107 ? 28.110 27.544 14.780 1.00 18.94 107 VAL B O 1
ATOM 3561 N N . ASP B 1 108 ? 26.403 26.074 14.627 1.00 21.04 108 ASP B N 1
ATOM 3562 C CA . ASP B 1 108 ? 26.391 26.048 13.163 1.00 19.60 108 ASP B CA 1
ATOM 3563 C C . ASP B 1 108 ? 26.204 27.448 12.573 1.00 20.90 108 ASP B C 1
ATOM 3564 O O . ASP B 1 108 ? 26.904 27.832 11.633 1.00 20.11 108 ASP B O 1
ATOM 3569 N N . ILE B 1 109 ? 25.257 28.206 13.122 1.00 21.69 109 ILE B N 1
ATOM 3570 C CA . ILE B 1 109 ? 24.986 29.565 12.651 1.00 21.96 109 ILE B CA 1
ATOM 3571 C C . ILE B 1 109 ? 26.225 30.467 12.809 1.00 24.66 109 ILE B C 1
ATOM 3572 O O . ILE B 1 109 ? 26.524 31.294 11.938 1.00 23.80 109 ILE B O 1
ATOM 3577 N N . ALA B 1 110 ? 26.944 30.297 13.916 1.00 23.87 110 ALA B N 1
ATOM 3578 C CA . ALA B 1 110 ? 28.154 31.082 14.176 1.00 24.36 110 ALA B CA 1
ATOM 3579 C C . ALA B 1 110 ? 29.256 30.704 13.192 1.00 24.16 110 ALA B C 1
ATOM 3580 O O . ALA B 1 110 ? 30.016 31.562 12.751 1.00 26.31 110 ALA B O 1
ATOM 3582 N N . LEU B 1 111 ? 29.345 29.415 12.865 1.00 23.72 111 LEU B N 1
ATOM 3583 C CA . LEU B 1 111 ? 30.350 28.927 11.929 1.00 22.82 111 LEU B CA 1
ATOM 3584 C C . LEU B 1 111 ? 30.092 29.472 10.533 1.00 21.86 111 LEU B C 1
ATOM 3585 O O . LEU B 1 111 ? 31.022 29.851 9.831 1.00 22.21 111 LEU B O 1
ATOM 3590 N N . TRP B 1 112 ? 28.831 29.514 10.122 1.00 21.02 112 TRP B N 1
ATOM 3591 C CA . TRP B 1 112 ? 28.513 30.047 8.805 1.00 21.08 112 TRP B CA 1
ATOM 3592 C C . TRP B 1 112 ? 28.784 31.547 8.757 1.00 22.53 112 TRP B C 1
ATOM 3593 O O . TRP B 1 112 ? 29.310 32.060 7.764 1.00 22.34 112 TRP B O 1
ATOM 3604 N N . ASP B 1 113 ? 28.412 32.240 9.830 1.00 21.21 113 ASP B N 1
ATOM 3605 C CA . ASP B 1 113 ? 28.620 33.681 9.940 1.00 23.99 113 ASP B CA 1
ATOM 3606 C C . ASP B 1 113 ? 30.110 33.985 9.751 1.00 23.84 113 ASP B C 1
ATOM 3607 O O . ASP B 1 113 ? 30.485 34.883 8.996 1.00 24.92 113 ASP B O 1
ATOM 3612 N N . LEU B 1 114 ? 30.947 33.208 10.430 1.00 25.49 114 LEU B N 1
ATOM 3613 C CA . LEU B 1 114 ? 32.398 33.356 10.365 1.00 26.72 114 LEU B CA 1
ATOM 3614 C C . LEU B 1 114 ? 32.901 33.123 8.936 1.00 27.18 114 LEU B C 1
ATOM 3615 O O . LEU B 1 114 ? 33.787 33.830 8.455 1.00 26.80 114 LEU B O 1
ATOM 3620 N N . LYS B 1 115 ? 32.339 32.121 8.264 1.00 26.15 115 LYS B N 1
ATOM 3621 C CA . LYS B 1 115 ? 32.740 31.804 6.896 1.00 25.88 115 LYS B CA 1
ATOM 3622 C C . LYS B 1 115 ? 32.362 32.941 5.952 1.00 25.13 115 LYS B C 1
ATOM 3623 O O . LYS B 1 115 ? 33.108 33.258 5.026 1.00 25.06 115 LYS B O 1
ATOM 3629 N N . GLY B 1 116 ? 31.203 33.550 6.194 1.00 24.80 116 GLY B N 1
ATOM 3630 C CA . GLY B 1 116 ? 30.750 34.650 5.361 1.00 26.34 116 GLY B CA 1
ATOM 3631 C C . GLY B 1 116 ? 31.595 35.891 5.592 1.00 28.23 116 GLY B C 1
ATOM 3632 O O . GLY B 1 116 ? 31.907 36.641 4.660 1.00 26.60 116 GLY B O 1
ATOM 3633 N N . ILE B 1 117 ? 31.964 36.115 6.848 1.00 29.42 117 ILE B N 1
ATOM 3634 C CA . ILE B 1 117 ? 32.791 37.260 7.187 1.00 30.30 117 ILE B CA 1
ATOM 3635 C C . ILE B 1 117 ? 34.153 37.114 6.517 1.00 29.80 117 ILE B C 1
ATOM 3636 O O . ILE B 1 117 ? 34.677 38.071 5.953 1.00 29.60 117 ILE B O 1
ATOM 3641 N N . ARG B 1 118 ? 34.711 35.909 6.555 1.00 31.44 118 ARG B N 1
ATOM 3642 C CA . ARG B 1 118 ? 36.017 35.660 5.954 1.00 32.07 118 ARG B CA 1
ATOM 3643 C C . ARG B 1 118 ? 35.985 35.713 4.429 1.00 32.92 118 ARG B C 1
ATOM 3644 O O . ARG B 1 118 ? 36.989 36.036 3.797 1.00 32.13 118 ARG B O 1
ATOM 3652 N N . ALA B 1 119 ? 34.834 35.399 3.840 1.00 31.67 119 ALA B N 1
ATOM 3653 C CA . ALA B 1 119 ? 34.690 35.439 2.390 1.00 29.73 119 ALA B CA 1
ATOM 3654 C C . ALA B 1 119 ? 34.208 36.827 1.984 1.00 29.96 119 ALA B C 1
ATOM 3655 O O . ALA B 1 119 ? 34.020 37.106 0.802 1.00 28.43 119 ALA B O 1
ATOM 3657 N N . ARG B 1 120 ? 34.006 37.690 2.977 1.00 29.84 120 ARG B N 1
ATOM 3658 C CA . ARG B 1 120 ? 33.534 39.048 2.742 1.00 31.39 120 ARG B CA 1
ATOM 3659 C C . ARG B 1 120 ? 32.242 39.061 1.928 1.00 30.89 120 ARG B C 1
ATOM 3660 O O . ARG B 1 120 ? 32.073 39.886 1.027 1.00 30.34 120 ARG B O 1
ATOM 3668 N N . THR B 1 121 ? 31.318 38.158 2.251 1.00 29.21 121 THR B N 1
ATOM 3669 C CA . THR B 1 121 ? 30.061 38.108 1.513 1.00 27.11 121 THR B CA 1
ATOM 3670 C C . THR B 1 121 ? 28.858 37.755 2.394 1.00 24.98 121 THR B C 1
ATOM 3671 O O . THR B 1 121 ? 28.980 36.996 3.358 1.00 24.49 121 THR B O 1
ATOM 3675 N N . PRO B 1 122 ? 27.681 38.327 2.087 1.00 23.93 122 PRO B N 1
ATOM 3676 C CA . PRO B 1 122 ? 26.480 38.032 2.874 1.00 24.27 122 PRO B CA 1
ATOM 3677 C C . PRO B 1 122 ? 26.094 36.571 2.661 1.00 24.76 122 PRO B C 1
ATOM 3678 O O . PRO B 1 122 ? 26.282 36.027 1.573 1.00 24.30 122 PRO B O 1
ATOM 3682 N N . LEU B 1 123 ? 25.561 35.937 3.698 1.00 24.63 123 LEU B N 1
ATOM 3683 C CA . LEU B 1 123 ? 25.197 34.528 3.601 1.00 23.64 123 LEU B CA 1
ATOM 3684 C C . LEU B 1 123 ? 24.263 34.141 2.459 1.00 23.52 123 LEU B C 1
ATOM 3685 O O . LEU B 1 123 ? 24.434 33.071 1.877 1.00 23.31 123 LEU B O 1
ATOM 3690 N N . TRP B 1 124 ? 23.294 34.986 2.111 1.00 24.20 124 TRP B N 1
ATOM 3691 C CA . TRP B 1 124 ? 22.379 34.609 1.035 1.00 25.31 124 TRP B CA 1
ATOM 3692 C C . TRP B 1 124 ? 23.088 34.417 -0.307 1.00 27.14 124 TRP B C 1
ATOM 3693 O O . TRP B 1 124 ? 22.614 33.664 -1.166 1.00 26.35 124 TRP B O 1
ATOM 3704 N N . LYS B 1 125 ? 24.222 35.094 -0.482 1.00 24.89 125 LYS B N 1
ATOM 3705 C CA . LYS B 1 125 ? 24.999 34.971 -1.705 1.00 24.07 125 LYS B CA 1
ATOM 3706 C C . LYS B 1 125 ? 25.930 33.773 -1.574 1.00 23.63 125 LYS B C 1
ATOM 3707 O O . LYS B 1 125 ? 26.136 33.033 -2.531 1.00 24.12 125 LYS B O 1
ATOM 3713 N N . LEU B 1 126 ? 26.491 33.582 -0.384 1.00 22.63 126 LEU B N 1
ATOM 3714 C CA . LEU B 1 126 ? 27.380 32.454 -0.142 1.00 23.21 126 LEU B CA 1
ATOM 3715 C C . LEU B 1 126 ? 26.624 31.140 -0.411 1.00 24.36 126 LEU B C 1
ATOM 3716 O O . LEU B 1 126 ? 27.185 30.203 -0.984 1.00 23.53 126 LEU B O 1
ATOM 3721 N N . PHE B 1 127 ? 25.353 31.083 -0.010 1.00 24.49 127 PHE B N 1
ATOM 3722 C CA . PHE B 1 127 ? 24.524 29.884 -0.200 1.00 26.43 127 PHE B CA 1
ATOM 3723 C C . PHE B 1 127 ? 24.102 29.604 -1.642 1.00 27.36 127 PHE B C 1
ATOM 3724 O O . PHE B 1 127 ? 23.597 28.522 -1.945 1.00 28.23 127 PHE B O 1
ATOM 3732 N N . GLY B 1 128 ? 24.291 30.570 -2.529 1.00 27.96 128 GLY B N 1
ATOM 3733 C CA . GLY B 1 128 ? 23.902 30.358 -3.912 1.00 30.62 128 GLY B CA 1
ATOM 3734 C C . GLY B 1 128 ? 23.321 31.623 -4.492 1.00 31.04 128 GLY B C 1
ATOM 3735 O O . GLY B 1 128 ? 23.754 32.083 -5.554 1.00 33.97 128 GLY B O 1
ATOM 3736 N N . GLY B 1 129 ? 22.332 32.181 -3.799 1.00 28.78 129 GLY B N 1
ATOM 3737 C CA . GLY B 1 129 ? 21.722 33.423 -4.237 1.00 26.55 129 GLY B CA 1
ATOM 3738 C C . GLY B 1 129 ? 20.499 33.351 -5.128 1.00 26.93 129 GLY B C 1
ATOM 3739 O O . GLY B 1 129 ? 20.599 32.994 -6.304 1.00 28.21 129 GLY B O 1
ATOM 3740 N N . TYR B 1 130 ? 19.340 33.696 -4.571 1.00 25.18 130 TYR B N 1
ATOM 3741 C CA . TYR B 1 130 ? 18.109 33.706 -5.344 1.00 24.97 130 TYR B CA 1
ATOM 3742 C C . TYR B 1 130 ? 17.566 35.132 -5.471 1.00 27.17 130 TYR B C 1
ATOM 3743 O O . TYR B 1 130 ? 17.572 35.711 -6.558 1.00 27.02 130 TYR B O 1
ATOM 3752 N N . ASP B 1 131 ? 17.101 35.685 -4.353 1.00 27.13 131 ASP B N 1
ATOM 3753 C CA . ASP B 1 131 ? 16.545 37.035 -4.313 1.00 27.42 131 ASP B CA 1
ATOM 3754 C C . ASP B 1 131 ? 16.554 37.480 -2.843 1.00 28.74 131 ASP B C 1
ATOM 3755 O O . ASP B 1 131 ? 15.942 36.834 -1.989 1.00 26.75 131 ASP B O 1
ATOM 3760 N N . PRO B 1 132 ? 17.249 38.590 -2.532 1.00 29.81 132 PRO B N 1
ATOM 3761 C CA . PRO B 1 132 ? 17.327 39.100 -1.158 1.00 28.71 132 PRO B CA 1
ATOM 3762 C C . PRO B 1 132 ? 16.021 39.673 -0.616 1.00 27.88 132 PRO B C 1
ATOM 3763 O O . PRO B 1 132 ? 15.870 39.843 0.592 1.00 27.86 132 PRO B O 1
ATOM 3767 N N . VAL B 1 133 ? 15.082 39.979 -1.505 1.00 26.49 133 VAL B N 1
ATOM 3768 C CA . VAL B 1 133 ? 13.796 40.520 -1.078 1.00 27.21 133 VAL B CA 1
ATOM 3769 C C . VAL B 1 133 ? 12.876 39.354 -0.722 1.00 27.91 133 VAL B C 1
ATOM 3770 O O . VAL B 1 133 ? 12.369 38.664 -1.605 1.00 27.85 133 VAL B O 1
ATOM 3774 N N . VAL B 1 134 ? 12.673 39.138 0.578 1.00 28.91 134 VAL B N 1
ATOM 3775 C CA . VAL B 1 134 ? 11.843 38.038 1.072 1.00 27.08 134 VAL B CA 1
ATOM 3776 C C . VAL B 1 134 ? 10.517 38.505 1.671 1.00 27.90 134 VAL B C 1
ATOM 3777 O O . VAL B 1 134 ? 10.490 39.371 2.554 1.00 27.27 134 VAL B O 1
ATOM 3781 N N . PRO B 1 135 ? 9.392 37.938 1.198 1.00 27.53 135 PRO B N 1
ATOM 3782 C CA . PRO B 1 135 ? 8.082 38.332 1.729 1.00 26.52 135 PRO B CA 1
ATOM 3783 C C . PRO B 1 135 ? 7.918 37.794 3.149 1.00 26.32 135 PRO B C 1
ATOM 3784 O O . PRO B 1 135 ? 8.416 36.718 3.474 1.00 24.53 135 PRO B O 1
ATOM 3788 N N . VAL B 1 136 ? 7.217 38.540 3.994 1.00 26.03 136 VAL B N 1
ATOM 3789 C CA . VAL B 1 136 ? 7.031 38.125 5.375 1.00 24.46 136 VAL B CA 1
ATOM 3790 C C . VAL B 1 136 ? 5.579 38.223 5.805 1.00 25.39 136 VAL B C 1
ATOM 3791 O O . VAL B 1 136 ? 4.741 38.757 5.081 1.00 24.92 136 VAL B O 1
ATOM 3795 N N . TYR B 1 137 ? 5.290 37.688 6.988 1.00 24.94 137 TYR B N 1
ATOM 3796 C CA . TYR B 1 137 ? 3.958 37.762 7.563 1.00 26.20 137 TYR B CA 1
ATOM 3797 C C . TYR B 1 137 ? 4.146 37.991 9.059 1.00 27.32 137 TYR B C 1
ATOM 3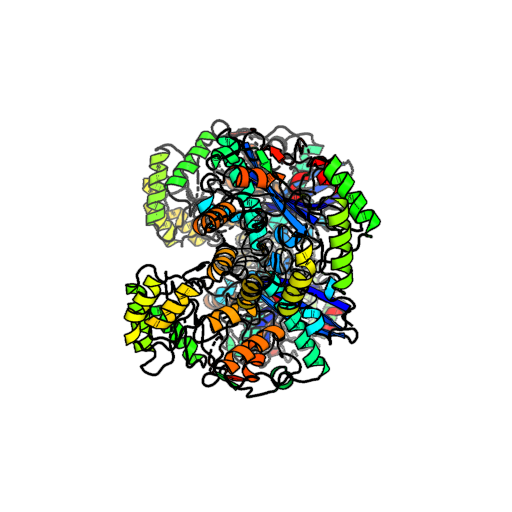798 O O . TYR B 1 137 ? 5.140 37.551 9.643 1.00 26.96 137 TYR B O 1
ATOM 3807 N N . ALA B 1 138 ? 3.212 38.709 9.672 1.00 28.83 138 ALA B N 1
ATOM 3808 C CA . ALA B 1 138 ? 3.298 38.989 11.098 1.00 29.91 138 ALA B CA 1
ATOM 3809 C C . ALA B 1 138 ? 2.691 37.841 11.887 1.00 31.05 138 ALA B C 1
ATOM 3810 O O . ALA B 1 138 ? 1.513 37.522 11.730 1.00 32.11 138 ALA B O 1
ATOM 3812 N N . GLY B 1 139 ? 3.503 37.218 12.735 1.00 32.72 139 GLY B N 1
ATOM 3813 C CA . GLY B 1 139 ? 3.013 36.111 13.537 1.00 33.99 139 GLY B CA 1
ATOM 3814 C C . GLY B 1 139 ? 2.661 36.530 14.952 1.00 33.81 139 GLY B C 1
ATOM 3815 O O . GLY B 1 139 ? 3.537 36.650 15.802 1.00 33.53 139 GLY B O 1
ATOM 3816 N N . GLY B 1 140 ? 1.375 36.745 15.209 1.00 34.69 140 GLY B N 1
ATOM 3817 C CA . GLY B 1 140 ? 0.955 37.145 16.540 1.00 33.98 140 GLY B CA 1
ATOM 3818 C C . GLY B 1 140 ? 0.810 35.982 17.508 1.00 33.76 140 GLY B C 1
ATOM 3819 O O . GLY B 1 140 ? 0.511 34.860 17.105 1.00 35.12 140 GLY B O 1
ATOM 3820 N N . ILE B 1 141 ? 1.064 36.246 18.785 1.00 32.22 141 ILE B N 1
ATOM 3821 C CA . ILE B 1 141 ? 0.926 35.243 19.842 1.00 32.93 141 ILE B CA 1
ATOM 3822 C C . ILE B 1 141 ? -0.190 35.887 20.657 1.00 33.01 141 ILE B C 1
ATOM 3823 O O . ILE B 1 141 ? 0.016 36.395 21.762 1.00 33.92 141 ILE B O 1
ATOM 3828 N N . ASP B 1 142 ? -1.380 35.839 20.071 1.00 31.97 142 ASP B N 1
ATOM 3829 C CA . ASP B 1 142 ? -2.573 36.500 20.587 1.00 30.99 142 ASP B CA 1
ATOM 3830 C C . ASP B 1 142 ? -3.807 35.653 20.906 1.00 30.75 142 ASP B C 1
ATOM 3831 O O . ASP B 1 142 ? -4.925 36.153 20.801 1.00 30.85 142 ASP B O 1
ATOM 3836 N N . LEU B 1 143 ? -3.644 34.398 21.298 1.00 32.15 143 LEU B N 1
ATOM 3837 C CA . LEU B 1 143 ? -4.823 33.574 21.557 1.00 33.97 143 LEU B CA 1
ATOM 3838 C C . LEU B 1 143 ? -5.833 34.150 22.556 1.00 37.40 143 LEU B C 1
ATOM 3839 O O . LEU B 1 143 ? -7.038 34.150 22.290 1.00 37.76 143 LEU B O 1
ATOM 3844 N N . GLU B 1 144 ? -5.356 34.633 23.700 1.00 39.35 144 GLU B N 1
ATOM 3845 C CA . GLU B 1 144 ? -6.253 35.181 24.721 1.00 41.27 144 GLU B CA 1
ATOM 3846 C C . GLU B 1 144 ? -6.568 36.660 24.536 1.00 42.21 144 GLU B C 1
ATOM 3847 O O . GLU B 1 144 ? -7.300 37.252 25.331 1.00 42.71 144 GLU B O 1
ATOM 3853 N N . LEU B 1 145 ? -6.012 37.252 23.486 1.00 42.38 145 LEU B N 1
ATOM 3854 C CA . LEU B 1 145 ? -6.227 38.660 23.185 1.00 41.56 145 LEU B CA 1
ATOM 3855 C C . LEU B 1 145 ? -7.683 38.875 22.763 1.00 42.53 145 LEU B C 1
ATOM 3856 O O . LEU B 1 145 ? -8.222 38.109 21.968 1.00 42.68 145 LEU B O 1
ATOM 3861 N N . PRO B 1 146 ? -8.347 39.909 23.310 1.00 43.16 146 PRO B N 1
ATOM 3862 C CA . PRO B 1 146 ? -9.745 40.191 22.957 1.00 41.72 146 PRO B CA 1
ATOM 3863 C C . PRO B 1 146 ? -9.873 40.563 21.483 1.00 40.02 146 PRO B C 1
ATOM 3864 O O . PRO B 1 146 ? -8.996 41.215 20.923 1.00 39.97 146 PRO B O 1
ATOM 3868 N N . VAL B 1 147 ? -10.971 40.154 20.860 1.00 39.20 147 VAL B N 1
ATOM 3869 C CA . VAL B 1 147 ? -11.194 40.444 19.449 1.00 37.74 147 VAL B CA 1
ATOM 3870 C C . VAL B 1 147 ? -10.880 41.891 19.063 1.00 37.26 147 VAL B C 1
ATOM 3871 O O . VAL B 1 147 ? -10.225 42.138 18.049 1.00 35.10 147 VAL B O 1
ATOM 3875 N N . ALA B 1 148 ? -11.353 42.846 19.862 1.00 36.74 148 ALA B N 1
ATOM 3876 C CA . ALA B 1 148 ? -11.105 44.262 19.576 1.00 36.21 148 ALA B CA 1
ATOM 3877 C C . ALA B 1 148 ? -9.604 44.530 19.491 1.00 33.92 148 ALA B C 1
ATOM 3878 O O . ALA B 1 148 ? -9.138 45.231 18.598 1.00 34.11 148 ALA B O 1
ATOM 3880 N N . ASP B 1 149 ? -8.854 43.960 20.425 1.00 33.56 149 ASP B N 1
ATOM 3881 C CA . ASP B 1 149 ? -7.406 44.122 20.457 1.00 33.85 149 ASP B CA 1
ATOM 3882 C C . ASP B 1 149 ? -6.751 43.341 19.309 1.00 34.17 149 ASP B C 1
ATOM 3883 O O . ASP B 1 149 ? -5.665 43.690 18.842 1.00 33.35 149 ASP B O 1
ATOM 3888 N N . LEU B 1 150 ? -7.416 42.283 18.858 1.00 33.43 150 LEU B N 1
ATOM 3889 C CA . LEU B 1 150 ? -6.884 41.477 17.766 1.00 32.78 150 LEU B CA 1
ATOM 3890 C C . LEU B 1 150 ? -6.847 42.322 16.494 1.00 31.01 150 LEU B C 1
ATOM 3891 O O . LEU B 1 150 ? -5.846 42.335 15.770 1.00 29.03 150 LEU B O 1
ATOM 3896 N N . LYS B 1 151 ? -7.935 43.039 16.233 1.00 31.18 151 LYS B N 1
ATOM 3897 C CA . LYS B 1 151 ? -8.012 43.902 15.059 1.00 32.06 151 LYS B CA 1
ATOM 3898 C C . LYS B 1 151 ? -7.014 45.047 15.211 1.00 33.34 151 LYS B C 1
ATOM 3899 O O . LYS B 1 151 ? -6.351 45.445 14.249 1.00 32.82 151 LYS B O 1
ATOM 3905 N N . THR B 1 152 ? -6.928 45.575 16.430 1.00 32.76 152 THR B N 1
ATOM 3906 C CA . THR B 1 152 ? -6.022 46.678 16.736 1.00 33.87 152 THR B CA 1
ATOM 3907 C C . THR B 1 152 ? -4.605 46.260 16.376 1.00 33.02 152 THR B C 1
ATOM 3908 O O . THR B 1 152 ? -3.882 46.994 15.709 1.00 32.57 152 THR B O 1
ATOM 3912 N N . GLN B 1 153 ? -4.219 45.072 16.830 1.00 33.53 153 GLN B N 1
ATOM 3913 C CA . GLN B 1 153 ? -2.890 44.538 16.560 1.00 33.52 153 GLN B CA 1
ATOM 3914 C C . GLN B 1 153 ? -2.690 44.425 15.050 1.00 33.07 153 GLN B C 1
ATOM 3915 O O . GLN B 1 153 ? -1.599 44.681 14.531 1.00 32.88 153 GLN B O 1
ATOM 3921 N N . ALA B 1 154 ? -3.760 44.058 14.351 1.00 32.35 154 ALA B N 1
ATOM 3922 C CA . ALA B 1 154 ? -3.727 43.914 12.899 1.00 32.35 154 ALA B CA 1
ATOM 3923 C C . ALA B 1 154 ? -3.420 45.246 12.222 1.00 32.26 154 ALA B C 1
ATOM 3924 O O . ALA B 1 154 ? -2.677 45.298 11.240 1.00 30.28 154 ALA B O 1
ATOM 3926 N N . ASP B 1 155 ? -4.000 46.324 12.743 1.00 33.07 155 ASP B N 1
ATOM 3927 C CA . ASP B 1 155 ? -3.770 47.650 12.175 1.00 33.61 155 ASP B CA 1
ATOM 3928 C C . ASP B 1 155 ? -2.306 48.036 12.349 1.00 32.57 155 ASP B C 1
ATOM 3929 O O . ASP B 1 155 ? -1.690 48.625 11.456 1.00 32.15 155 ASP B O 1
ATOM 3934 N N . ARG B 1 156 ? -1.754 47.695 13.507 1.00 32.81 156 ARG B N 1
ATOM 3935 C CA . ARG B 1 156 ? -0.360 47.988 13.800 1.00 34.46 156 ARG B CA 1
ATOM 3936 C C . ARG B 1 156 ? 0.549 47.217 12.843 1.00 33.94 156 ARG B C 1
ATOM 3937 O O . ARG B 1 156 ? 1.588 47.727 12.411 1.00 33.71 156 ARG B O 1
ATOM 3945 N N . PHE B 1 157 ? 0.162 45.985 12.515 1.00 33.60 157 PHE B N 1
ATOM 3946 C CA . PHE B 1 157 ? 0.952 45.173 11.594 1.00 32.05 157 PHE B CA 1
ATOM 3947 C C . PHE B 1 157 ? 0.930 45.818 10.217 1.00 31.96 157 PHE B C 1
ATOM 3948 O O . PHE B 1 157 ? 1.963 45.925 9.553 1.00 32.89 157 PHE B O 1
ATOM 3956 N N . LEU B 1 158 ? -0.252 46.244 9.788 1.00 31.87 158 LEU B N 1
ATOM 3957 C CA . LEU B 1 158 ? -0.388 46.890 8.490 1.00 34.65 158 LEU B CA 1
ATOM 3958 C C . LEU B 1 158 ? 0.460 48.156 8.476 1.00 35.65 158 LEU B C 1
ATOM 3959 O O . LEU B 1 158 ? 1.190 48.421 7.517 1.00 36.17 158 LEU B O 1
ATOM 3964 N N . ALA B 1 159 ? 0.364 48.934 9.549 1.00 36.19 159 ALA B N 1
ATOM 3965 C CA . ALA B 1 159 ? 1.137 50.167 9.663 1.00 36.20 159 ALA B CA 1
ATOM 3966 C C . ALA B 1 159 ? 2.611 49.812 9.554 1.00 35.14 159 ALA B C 1
ATOM 3967 O O . ALA B 1 159 ? 3.409 50.591 9.040 1.00 35.49 159 ALA B O 1
ATOM 3969 N N . GLY B 1 160 ? 2.961 48.622 10.034 1.00 34.02 160 GLY B N 1
ATOM 3970 C CA . GLY B 1 160 ? 4.345 48.183 9.987 1.00 32.29 160 GLY B CA 1
ATOM 3971 C C . GLY B 1 160 ? 4.822 47.703 8.626 1.00 30.85 160 GLY B C 1
ATOM 3972 O O . GLY B 1 160 ? 5.987 47.348 8.478 1.00 32.61 160 GLY B O 1
ATOM 3973 N N . GLY B 1 161 ? 3.933 47.681 7.635 1.00 30.66 161 GLY B N 1
ATOM 3974 C CA . GLY B 1 161 ? 4.322 47.242 6.304 1.00 29.33 161 GLY B CA 1
ATOM 3975 C C . GLY B 1 161 ? 3.939 45.815 5.927 1.00 30.28 161 GLY B C 1
ATOM 3976 O O . GLY B 1 161 ? 4.146 45.399 4.779 1.00 29.50 161 GLY B O 1
ATOM 3977 N N . PHE B 1 162 ? 3.381 45.068 6.878 1.00 29.60 162 PHE B N 1
ATOM 3978 C CA . PHE B 1 162 ? 2.968 43.677 6.650 1.00 30.43 162 PHE B CA 1
ATOM 3979 C C . PHE B 1 162 ? 1.744 43.539 5.748 1.00 30.22 162 PHE B C 1
ATOM 3980 O O . PHE B 1 162 ? 0.780 44.294 5.868 1.00 30.03 162 PHE B O 1
ATOM 3988 N N . ARG B 1 163 ? 1.785 42.556 4.854 1.00 30.06 163 ARG B N 1
ATOM 3989 C CA . ARG B 1 163 ? 0.676 42.309 3.946 1.00 31.18 163 ARG B CA 1
ATOM 3990 C C . ARG B 1 163 ? 0.162 40.878 4.110 1.00 30.65 163 ARG B C 1
ATOM 3991 O O . ARG B 1 163 ? -0.530 40.341 3.244 1.00 29.23 163 ARG B O 1
ATOM 3999 N N . ALA B 1 164 ? 0.512 40.272 5.239 1.00 28.65 164 ALA B N 1
ATOM 4000 C CA . ALA B 1 164 ? 0.095 38.914 5.563 1.00 26.13 164 ALA B CA 1
ATOM 4001 C C . ALA B 1 164 ? 0.168 38.801 7.081 1.00 25.60 164 ALA B C 1
ATOM 4002 O O . ALA B 1 164 ? 1.146 39.227 7.696 1.00 24.62 164 ALA B O 1
ATOM 4004 N N . ILE B 1 165 ? -0.865 38.230 7.687 1.00 24.31 165 ILE B N 1
ATOM 4005 C CA . ILE B 1 165 ? -0.903 38.109 9.137 1.00 24.20 165 ILE B CA 1
ATOM 4006 C C . ILE B 1 165 ? -1.339 36.725 9.599 1.00 23.98 165 ILE B C 1
ATOM 4007 O O . ILE B 1 165 ? -2.203 36.099 8.987 1.00 21.50 165 ILE B O 1
ATOM 4012 N N . LYS B 1 166 ? -0.735 36.258 10.686 1.00 23.48 166 LYS B N 1
ATOM 4013 C CA . LYS B 1 166 ? -1.095 34.968 11.253 1.00 24.24 166 LYS B CA 1
ATOM 4014 C C . LYS B 1 166 ? -1.628 35.227 12.654 1.00 24.42 166 LYS B C 1
ATOM 4015 O O . LYS B 1 166 ? -1.082 36.056 13.377 1.00 24.60 166 LYS B O 1
ATOM 4029 N N . LYS B 1 168 ? -3.472 33.263 16.330 1.00 23.88 168 LYS B N 1
ATOM 4030 C CA . LYS B 1 168 ? -3.555 31.993 17.039 1.00 24.73 168 LYS B CA 1
ATOM 4031 C C . LYS B 1 168 ? -4.988 31.461 17.130 1.00 26.54 168 LYS B C 1
ATOM 4032 O O . LYS B 1 168 ? -5.946 32.229 17.222 1.00 26.01 168 LYS B O 1
ATOM 4038 N N . VAL B 1 169 ? -5.121 30.139 17.079 1.00 25.34 169 VAL B N 1
ATOM 4039 C CA . VAL B 1 169 ? -6.417 29.482 17.224 1.00 25.54 169 VAL B CA 1
ATOM 4040 C C . VAL B 1 169 ? -6.201 28.349 18.217 1.00 25.68 169 VAL B C 1
ATOM 4041 O O . VAL B 1 169 ? -5.091 28.160 18.721 1.00 24.38 169 VAL B O 1
ATOM 4045 N N . GLY B 1 170 ? -7.252 27.600 18.516 1.00 27.03 170 GLY B N 1
ATOM 4046 C CA . GLY B 1 170 ? -7.103 26.518 19.469 1.00 28.17 170 GLY B CA 1
ATOM 4047 C C . GLY B 1 170 ? -7.752 26.817 20.808 1.00 30.40 170 GLY B C 1
ATOM 4048 O O . GLY B 1 170 ? -7.360 26.250 21.832 1.00 29.50 170 GLY B O 1
ATOM 4049 N N . ARG B 1 171 ? -8.732 27.718 20.803 1.00 30.87 171 ARG B N 1
ATOM 4050 C CA . ARG B 1 171 ? -9.462 28.066 22.018 1.00 33.61 171 ARG B CA 1
ATOM 4051 C C . ARG B 1 171 ? -10.242 26.825 22.435 1.00 35.26 171 ARG B C 1
ATOM 4052 O O . ARG B 1 171 ? -10.513 25.953 21.613 1.00 34.53 171 ARG B O 1
ATOM 4060 N N . PRO B 1 172 ? -10.616 26.730 23.718 1.00 37.13 172 PRO B N 1
ATOM 4061 C CA . PRO B 1 172 ? -11.369 25.571 24.206 1.00 38.11 172 PRO B CA 1
ATOM 4062 C C . PRO B 1 172 ? -12.630 25.299 23.386 1.00 38.03 172 PRO B C 1
ATOM 4063 O O . PRO B 1 172 ? -13.044 24.152 23.226 1.00 38.75 172 PRO B O 1
ATOM 4067 N N . ASP B 1 173 ? -13.233 26.360 22.861 1.00 39.10 173 ASP B N 1
ATOM 4068 C CA . ASP B 1 173 ? -14.448 26.233 22.064 1.00 39.48 173 ASP B CA 1
ATOM 4069 C C . ASP B 1 173 ? -14.250 26.719 20.631 1.00 38.41 173 ASP B C 1
ATOM 4070 O O . ASP B 1 173 ? -13.994 27.902 20.398 1.00 37.73 173 ASP B O 1
ATOM 4075 N N . LEU B 1 174 ? -14.386 25.803 19.675 1.00 35.98 174 LEU B N 1
ATOM 4076 C CA . LEU B 1 174 ? -14.213 26.134 18.263 1.00 35.09 174 LEU B CA 1
ATOM 4077 C C . LEU B 1 174 ? -14.96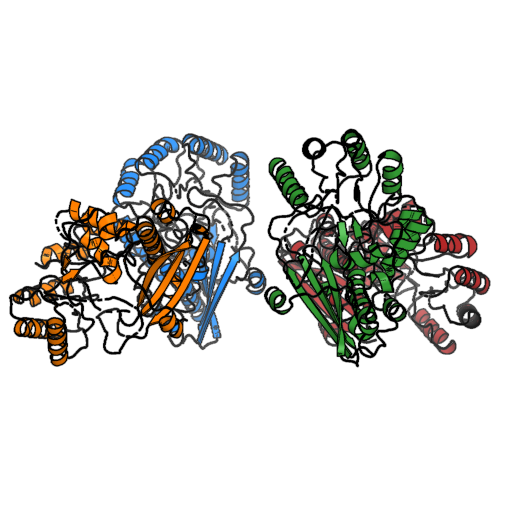0 27.400 17.860 1.00 34.07 174 LEU B C 1
ATOM 4078 O O . LEU B 1 174 ? -14.435 28.237 17.126 1.00 33.16 174 LEU B O 1
ATOM 4083 N N . LYS B 1 175 ? -16.189 27.527 18.346 1.00 34.86 175 LYS B N 1
ATOM 4084 C CA . LYS B 1 175 ? -17.035 28.684 18.060 1.00 33.92 175 LYS B CA 1
ATOM 4085 C C . LYS B 1 175 ? -16.292 30.009 18.274 1.00 32.64 175 LYS B C 1
ATOM 4086 O O . LYS B 1 175 ? -16.477 30.965 17.517 1.00 33.04 175 LYS B O 1
ATOM 4092 N N . GLU B 1 176 ? -15.448 30.065 19.299 1.00 31.16 176 GLU B N 1
ATOM 4093 C CA . GLU B 1 176 ? -14.692 31.280 19.575 1.00 32.16 176 GLU B CA 1
ATOM 4094 C C . GLU B 1 176 ? -13.685 31.547 18.462 1.00 31.41 176 GLU B C 1
ATOM 4095 O O . GLU B 1 176 ? -13.551 32.679 17.991 1.00 29.04 176 GLU B O 1
ATOM 4101 N N . ASP B 1 177 ? -12.972 30.503 18.046 1.00 29.80 177 ASP B N 1
ATOM 4102 C CA . ASP B 1 177 ? -11.995 30.647 16.978 1.00 29.63 177 ASP B CA 1
ATOM 4103 C C . ASP B 1 177 ? -12.675 31.112 15.699 1.00 28.94 177 ASP B C 1
ATOM 4104 O O . ASP B 1 177 ? -12.163 31.990 14.996 1.00 27.22 177 ASP B O 1
ATOM 4109 N N . VAL B 1 178 ? -13.832 30.526 15.402 1.00 29.28 178 VAL B N 1
ATOM 4110 C CA . VAL B 1 178 ? -14.580 30.886 14.200 1.00 30.17 178 VAL B CA 1
ATOM 4111 C C . VAL B 1 178 ? -14.985 32.365 14.196 1.00 31.23 178 VAL B C 1
ATOM 4112 O O . VAL B 1 178 ? -14.820 33.056 13.185 1.00 30.01 178 VAL B O 1
ATOM 4116 N N . ASP B 1 179 ? -15.512 32.850 15.320 1.00 32.44 179 ASP B N 1
ATOM 4117 C CA . ASP B 1 179 ? -15.930 34.249 15.404 1.00 32.65 179 ASP B CA 1
ATOM 4118 C C . ASP B 1 179 ? -14.734 35.182 15.273 1.00 31.33 179 ASP B C 1
ATOM 4119 O O . ASP B 1 179 ? -14.822 36.225 14.631 1.00 32.58 179 ASP B O 1
ATOM 4124 N N . ARG B 1 180 ? -13.610 34.804 15.873 1.00 31.30 180 ARG B N 1
ATOM 4125 C CA . ARG B 1 180 ? -12.407 35.628 15.801 1.00 29.02 180 ARG B CA 1
ATOM 4126 C C . ARG B 1 180 ? -11.837 35.664 14.386 1.00 28.99 180 ARG B C 1
ATOM 4127 O O . ARG B 1 180 ? -11.477 36.734 13.878 1.00 28.15 180 ARG B O 1
ATOM 4135 N N . VAL B 1 181 ? -11.761 34.502 13.743 1.00 27.27 181 VAL B N 1
ATOM 4136 C CA . VAL B 1 181 ? -11.247 34.425 12.380 1.00 25.94 181 VAL B CA 1
ATOM 4137 C C . VAL B 1 181 ? -12.161 35.219 11.448 1.00 25.93 181 VAL B C 1
ATOM 4138 O O . VAL B 1 181 ? -11.697 35.950 10.570 1.00 25.75 181 VAL B O 1
ATOM 4142 N N . SER B 1 182 ? -13.465 35.073 11.647 1.00 25.86 182 SER B N 1
ATOM 4143 C CA . SER B 1 182 ? -14.438 35.785 10.829 1.00 27.19 182 SER B CA 1
ATOM 4144 C C . SER B 1 182 ? -14.285 37.302 10.994 1.00 27.92 182 SER B C 1
ATOM 4145 O O . SER B 1 182 ? -14.338 38.053 10.018 1.00 29.15 182 SER B O 1
ATOM 4148 N N . ALA B 1 183 ? -14.091 37.753 12.227 1.00 27.90 183 ALA B N 1
ATOM 4149 C CA . ALA B 1 183 ? -13.938 39.185 12.475 1.00 29.14 183 ALA B CA 1
ATOM 4150 C C . ALA B 1 183 ? -12.666 39.712 11.816 1.00 29.99 183 ALA B C 1
ATOM 4151 O O . ALA B 1 183 ? -12.656 40.803 11.240 1.00 31.19 183 ALA B O 1
ATOM 4153 N N . LEU B 1 184 ? -11.592 38.935 11.887 1.00 29.92 184 LEU B N 1
ATOM 4154 C CA . LEU B 1 184 ? -10.341 39.372 11.291 1.00 30.53 184 LEU B CA 1
ATOM 4155 C C . LEU B 1 184 ? -10.418 39.335 9.768 1.00 30.92 184 LEU B C 1
ATOM 4156 O O . LEU B 1 184 ? -9.874 40.211 9.096 1.00 30.53 184 LEU B O 1
ATOM 4161 N N . ARG B 1 185 ? -11.095 38.325 9.223 1.00 31.34 185 ARG B N 1
ATOM 4162 C CA . ARG B 1 185 ? -11.257 38.220 7.776 1.00 31.56 185 ARG B CA 1
ATOM 4163 C C . ARG B 1 185 ? -12.062 39.426 7.303 1.00 32.21 185 ARG B C 1
ATOM 4164 O O . ARG B 1 185 ? -11.731 40.055 6.297 1.00 31.17 185 ARG B O 1
ATOM 4172 N N . GLU B 1 186 ? -13.125 39.734 8.038 1.00 34.00 186 GLU B N 1
ATOM 4173 C CA . GLU B 1 186 ? -13.987 40.871 7.723 1.00 37.75 186 GLU B CA 1
ATOM 4174 C C . GLU B 1 186 ? -13.173 42.162 7.788 1.00 37.20 186 GLU B C 1
ATOM 4175 O O . GLU B 1 186 ? -13.257 43.012 6.909 1.00 37.90 186 GLU B O 1
ATOM 4181 N N . HIS B 1 187 ? -12.379 42.284 8.845 1.00 37.21 187 HIS B N 1
ATOM 4182 C CA . HIS B 1 187 ? -11.544 43.454 9.078 1.00 37.36 187 HIS B CA 1
ATOM 4183 C C . HIS B 1 187 ? -10.491 43.690 7.992 1.00 36.80 187 HIS B C 1
ATOM 4184 O O . HIS B 1 187 ? -10.252 44.831 7.591 1.00 35.80 187 HIS B O 1
ATOM 4191 N N . LEU B 1 188 ? -9.882 42.614 7.502 1.00 34.82 188 LEU B N 1
ATOM 4192 C CA . LEU B 1 188 ? -8.822 42.720 6.498 1.00 33.90 188 LEU B CA 1
ATOM 4193 C C . LEU B 1 188 ? -9.231 42.604 5.029 1.00 35.20 188 LEU B C 1
ATOM 4194 O O . LEU B 1 188 ? -8.457 42.966 4.142 1.00 35.56 188 LEU B O 1
ATOM 4199 N N . GLY B 1 189 ? -10.436 42.112 4.763 1.00 36.59 189 GLY B N 1
ATOM 4200 C CA . GLY B 1 189 ? -10.864 41.950 3.382 1.00 37.37 189 GLY B CA 1
ATOM 4201 C C . GLY B 1 189 ? -10.475 40.554 2.929 1.00 39.00 189 GLY B C 1
ATOM 4202 O O . GLY B 1 189 ? -9.395 40.076 3.271 1.00 36.95 189 GLY B O 1
ATOM 4203 N N . ASP B 1 190 ? -11.331 39.898 2.153 1.00 40.95 190 ASP B N 1
ATOM 4204 C CA . ASP B 1 190 ? -11.040 38.532 1.726 1.00 43.43 190 ASP B CA 1
ATOM 4205 C C . ASP B 1 190 ? -9.901 38.325 0.729 1.00 42.88 190 ASP B C 1
ATOM 4206 O O . ASP B 1 190 ? -9.760 37.246 0.157 1.00 44.10 190 ASP B O 1
ATOM 4211 N N . SER B 1 191 ? -9.079 39.345 0.525 1.00 42.31 191 SER B N 1
ATOM 4212 C CA . SER B 1 191 ? -7.949 39.207 -0.387 1.00 40.96 191 SER B CA 1
ATOM 4213 C C . SER B 1 191 ? -6.652 39.199 0.423 1.00 38.73 191 SER B C 1
ATOM 4214 O O . SER B 1 191 ? -5.571 38.931 -0.106 1.00 38.84 191 SER B O 1
ATOM 4217 N N . PHE B 1 192 ? -6.776 39.484 1.716 1.00 33.83 192 PHE B N 1
ATOM 4218 C CA . PHE B 1 192 ? -5.627 39.537 2.610 1.00 31.33 192 PHE B CA 1
ATOM 4219 C C . PHE B 1 192 ? -5.218 38.149 3.111 1.00 28.41 192 PHE B C 1
ATOM 4220 O O . PHE B 1 192 ? -6.044 37.398 3.628 1.00 29.27 192 PHE B O 1
ATOM 4228 N N . PRO B 1 193 ? -3.932 37.794 2.969 1.00 27.39 193 PRO B N 1
ATOM 4229 C CA . PRO B 1 193 ? -3.462 36.481 3.430 1.00 25.68 193 PRO B CA 1
ATOM 4230 C C . PRO B 1 193 ? -3.587 36.363 4.948 1.00 24.57 193 PRO B C 1
ATOM 4231 O O . PRO B 1 193 ? -2.871 37.037 5.687 1.00 24.09 193 PRO B O 1
ATOM 4235 N N . LEU B 1 194 ? -4.498 35.512 5.408 1.00 23.17 194 LEU B N 1
ATOM 4236 C CA . LEU B 1 194 ? -4.702 35.302 6.839 1.00 22.91 194 LEU B CA 1
ATOM 4237 C C . LEU B 1 194 ? -4.425 33.835 7.143 1.00 24.80 194 LEU B C 1
ATOM 4238 O O . LEU B 1 194 ? -4.993 32.940 6.512 1.00 24.31 194 LEU B O 1
ATOM 4251 N N . VAL B 1 196 ? -3.631 30.759 10.319 1.00 23.61 196 VAL B N 1
ATOM 4252 C CA . VAL B 1 196 ? -3.901 30.453 11.718 1.00 23.28 196 VAL B CA 1
ATOM 4253 C C . VAL B 1 196 ? -2.938 29.397 12.234 1.00 23.26 196 VAL B C 1
ATOM 4254 O O . VAL B 1 196 ? -2.495 28.522 11.485 1.00 23.78 196 VAL B O 1
ATOM 4258 N N . ASP B 1 197 ? -2.610 29.500 13.517 1.00 21.53 197 ASP B N 1
ATOM 4259 C CA . ASP B 1 197 ? -1.686 28.579 14.165 1.00 23.48 197 ASP B CA 1
ATOM 4260 C C . ASP B 1 197 ? -2.377 27.975 15.381 1.00 23.43 197 ASP B C 1
ATOM 4261 O O . ASP B 1 197 ? -2.762 28.694 16.303 1.00 24.56 197 ASP B O 1
ATOM 4266 N N . ALA B 1 198 ? -2.541 26.655 15.382 1.00 22.80 198 ALA B N 1
ATOM 4267 C CA . ALA B 1 198 ? -3.195 25.973 16.498 1.00 21.65 198 ALA B CA 1
ATOM 4268 C C . ALA B 1 198 ? -2.190 25.491 17.537 1.00 21.43 198 ALA B C 1
ATOM 4269 O O . ALA B 1 198 ? -2.577 25.041 18.613 1.00 20.88 198 ALA B O 1
ATOM 4271 N N . ASN B 1 199 ? -0.905 25.574 17.205 1.00 21.74 199 ASN B N 1
ATOM 4272 C CA . ASN B 1 199 ? 0.158 25.136 18.107 1.00 23.16 199 ASN B CA 1
ATOM 4273 C C . ASN B 1 199 ? -0.108 23.763 18.735 1.00 23.95 199 ASN B C 1
ATOM 4274 O O . ASN B 1 199 ? 0.023 23.579 19.956 1.00 19.39 199 ASN B O 1
ATOM 4287 N N . LYS B 1 201 ? -2.773 22.206 19.393 1.00 24.22 201 LYS B N 1
ATOM 4288 C CA . LYS B 1 201 ? -3.916 22.094 20.293 1.00 25.50 201 LYS B CA 1
ATOM 4289 C C . LYS B 1 201 ? -4.979 21.033 19.985 1.00 25.45 201 LYS B C 1
ATOM 4290 O O . LYS B 1 201 ? -5.408 20.308 20.881 1.00 21.98 201 LYS B O 1
ATOM 4296 N N . TRP B 1 202 ? -5.401 20.932 18.728 1.00 23.46 202 TRP B N 1
ATOM 4297 C CA . TRP B 1 202 ? -6.465 19.993 18.374 1.00 22.55 202 TRP B CA 1
ATOM 4298 C C . TRP B 1 202 ? -6.140 18.513 18.253 1.00 22.29 202 TRP B C 1
ATOM 4299 O O . TRP B 1 202 ? -4.986 18.111 18.084 1.00 19.96 202 TRP B O 1
ATOM 4310 N N . THR B 1 203 ? -7.192 17.705 18.355 1.00 22.15 203 THR B N 1
ATOM 4311 C CA . THR B 1 203 ? -7.075 16.267 18.181 1.00 21.32 203 THR B CA 1
ATOM 4312 C C . THR B 1 203 ? -7.221 16.136 16.668 1.00 19.92 203 THR B C 1
ATOM 4313 O O . THR B 1 203 ? -7.581 17.106 16.003 1.00 18.17 203 THR B O 1
ATOM 4317 N N . VAL B 1 204 ? -6.944 14.957 16.122 1.00 19.34 204 VAL B N 1
ATOM 4318 C CA . VAL B 1 204 ? -7.075 14.761 14.686 1.00 18.61 204 VAL B CA 1
ATOM 4319 C C . VAL B 1 204 ? -8.506 15.082 14.250 1.00 19.78 204 VAL B C 1
ATOM 4320 O O . VAL B 1 204 ? -8.709 15.898 13.342 1.00 19.48 204 VAL B O 1
ATOM 4324 N N . ASP B 1 205 ? -9.491 14.451 14.898 1.00 19.72 205 ASP B N 1
ATOM 4325 C CA . ASP B 1 205 ? -10.897 14.704 14.563 1.00 21.08 205 ASP B CA 1
ATOM 4326 C C . ASP B 1 205 ? -11.225 16.178 14.779 1.00 19.69 205 ASP B C 1
ATOM 4327 O O . ASP B 1 205 ? -11.909 16.791 13.969 1.00 17.68 205 ASP B O 1
ATOM 4332 N N . GLY B 1 206 ? -10.740 16.729 15.890 1.00 20.08 206 GLY B N 1
ATOM 4333 C CA . GLY B 1 206 ? -10.993 18.124 16.202 1.00 19.68 206 GLY B CA 1
ATOM 4334 C C . GLY B 1 206 ? -10.447 19.070 15.151 1.00 18.79 206 GLY B C 1
ATOM 4335 O O . GLY B 1 206 ? -11.072 20.073 14.813 1.00 20.08 206 GLY B O 1
ATOM 4336 N N . ALA B 1 207 ? -9.273 18.745 14.626 1.00 19.44 207 ALA B N 1
ATOM 4337 C CA . ALA B 1 207 ? -8.635 19.575 13.611 1.00 19.27 207 ALA B CA 1
ATOM 4338 C C . ALA B 1 207 ? -9.426 19.573 12.300 1.00 19.13 207 ALA B C 1
ATOM 4339 O O . ALA B 1 207 ? -9.556 20.604 11.632 1.00 18.68 207 ALA B O 1
ATOM 4341 N N . ILE B 1 208 ? -9.945 18.410 11.925 1.00 20.33 208 ILE B N 1
ATOM 4342 C CA . ILE B 1 208 ? -10.709 18.303 10.689 1.00 20.91 208 ILE B CA 1
ATOM 4343 C C . ILE B 1 208 ? -12.005 19.087 10.867 1.00 21.28 208 ILE B C 1
ATOM 4344 O O . ILE B 1 208 ? -12.432 19.809 9.974 1.00 22.00 208 ILE B O 1
ATOM 4349 N N . ARG B 1 209 ? -12.613 18.956 12.036 1.00 20.89 209 ARG B N 1
ATOM 4350 C CA . ARG B 1 209 ? -13.844 19.679 12.327 1.00 21.69 209 ARG B CA 1
ATOM 4351 C C . ARG B 1 209 ? -13.581 21.191 12.296 1.00 21.04 209 ARG B C 1
ATOM 4352 O O . ARG B 1 209 ? -14.376 21.953 11.749 1.00 18.97 209 ARG B O 1
ATOM 4360 N N . ALA B 1 210 ? -12.457 21.624 12.869 1.00 20.35 210 ALA B N 1
ATOM 4361 C CA . ALA B 1 210 ? -12.128 23.044 12.870 1.00 21.95 210 ALA B CA 1
ATOM 4362 C C . ALA B 1 210 ? -11.961 23.543 11.428 1.00 22.15 210 ALA B C 1
ATOM 4363 O O . ALA B 1 210 ? -12.525 24.569 11.051 1.00 21.93 210 ALA B O 1
ATOM 4365 N N . ALA B 1 211 ? -11.198 22.801 10.627 1.00 22.32 211 ALA B N 1
ATOM 4366 C CA . ALA B 1 211 ? -10.957 23.156 9.225 1.00 21.92 211 ALA B CA 1
ATOM 4367 C C . ALA B 1 211 ? -12.253 23.320 8.430 1.00 22.70 211 ALA B C 1
ATOM 4368 O O . ALA B 1 211 ? -12.357 24.212 7.591 1.00 22.28 211 ALA B O 1
ATOM 4370 N N . ARG B 1 212 ? -13.228 22.447 8.671 1.00 23.08 212 ARG B N 1
ATOM 4371 C CA . ARG B 1 212 ? -14.503 22.550 7.969 1.00 24.54 212 ARG B CA 1
ATOM 4372 C C . ARG B 1 212 ? -15.183 23.858 8.361 1.00 23.87 212 ARG B C 1
ATOM 4373 O O . ARG B 1 212 ? -15.731 24.563 7.517 1.00 23.97 212 ARG B O 1
ATOM 4381 N N . ALA B 1 213 ? -15.142 24.173 9.652 1.00 24.11 213 ALA B N 1
ATOM 4382 C CA . ALA B 1 213 ? -15.762 25.392 10.163 1.00 25.82 213 ALA B CA 1
ATOM 4383 C C . ALA B 1 213 ? -15.087 26.668 9.661 1.00 25.71 213 ALA B C 1
ATOM 4384 O O . ALA B 1 213 ? -15.750 27.687 9.455 1.00 25.15 213 ALA B O 1
ATOM 4386 N N . LEU B 1 214 ? -13.774 26.609 9.451 1.00 25.48 214 LEU B N 1
ATOM 4387 C CA . LEU B 1 214 ? -13.025 27.781 8.998 1.00 24.34 214 LEU B CA 1
ATOM 4388 C C . LEU B 1 214 ? -12.902 27.938 7.477 1.00 24.76 214 LEU B C 1
ATOM 4389 O O . LEU B 1 214 ? -12.471 28.988 6.990 1.00 24.25 214 LEU B O 1
ATOM 4394 N N . ALA B 1 215 ? -13.290 26.905 6.733 1.00 22.77 215 ALA B N 1
ATOM 4395 C CA . ALA B 1 215 ? -13.205 26.925 5.273 1.00 21.98 215 ALA B CA 1
ATOM 4396 C C . ALA B 1 215 ? -13.827 28.160 4.604 1.00 22.59 215 ALA B C 1
ATOM 4397 O O . ALA B 1 215 ? -13.335 28.622 3.576 1.00 21.04 215 ALA B O 1
ATOM 4399 N N . PRO B 1 216 ? -14.910 28.714 5.175 1.00 23.74 216 PRO B N 1
ATOM 4400 C CA . PRO B 1 216 ? -15.527 29.894 4.556 1.00 25.34 216 PRO B CA 1
ATOM 4401 C C . PRO B 1 216 ? -14.623 31.121 4.449 1.00 26.07 216 PRO B C 1
ATOM 4402 O O . PRO B 1 216 ? -14.807 31.956 3.568 1.00 26.44 216 PRO B O 1
ATOM 4406 N N . PHE B 1 217 ? -13.634 31.213 5.332 1.00 26.38 217 PHE B N 1
ATOM 4407 C CA . PHE B 1 217 ? -12.744 32.372 5.364 1.00 26.88 217 PHE B CA 1
ATOM 4408 C C . PHE B 1 217 ? -11.483 32.308 4.515 1.00 26.38 217 PHE B C 1
ATOM 4409 O O . PHE B 1 217 ? -10.655 33.219 4.557 1.00 26.83 217 PHE B O 1
ATOM 4417 N N . ASP B 1 218 ? -11.343 31.238 3.740 1.00 27.30 218 ASP B N 1
ATOM 4418 C CA . ASP B 1 218 ? -10.204 31.075 2.844 1.00 26.56 218 ASP B CA 1
ATOM 4419 C C . ASP B 1 218 ? -8.848 31.390 3.494 1.00 27.50 218 ASP B C 1
ATOM 4420 O O . ASP B 1 218 ? -8.128 32.289 3.061 1.00 24.95 218 ASP B O 1
ATOM 4425 N N . LEU B 1 219 ? -8.510 30.635 4.536 1.00 25.63 219 LEU B N 1
ATOM 4426 C CA . LEU B 1 219 ? -7.247 30.808 5.234 1.00 26.09 219 LEU B CA 1
ATOM 4427 C C . LEU B 1 219 ? -6.100 30.342 4.339 1.00 25.39 219 LEU B C 1
ATOM 4428 O O . LEU B 1 219 ? -6.216 29.326 3.657 1.00 25.09 219 LEU B O 1
ATOM 4433 N N . HIS B 1 220 ? -4.997 31.086 4.345 1.00 24.05 220 HIS B N 1
ATOM 4434 C CA . HIS B 1 220 ? -3.823 30.749 3.543 1.00 23.62 220 HIS B CA 1
ATOM 4435 C C . HIS B 1 220 ? -3.248 29.417 4.028 1.00 22.61 220 HIS B C 1
ATOM 4436 O O . HIS B 1 220 ? -2.701 28.649 3.245 1.00 22.44 220 HIS B O 1
ATOM 4443 N N . TRP B 1 221 ? -3.344 29.163 5.330 1.00 19.80 221 TRP B N 1
ATOM 4444 C CA . TRP B 1 221 ? -2.909 27.887 5.881 1.00 20.06 221 TRP B CA 1
ATOM 4445 C C . TRP B 1 221 ? -3.212 27.702 7.352 1.00 20.38 221 TRP B C 1
ATOM 4446 O O . TRP B 1 221 ? -3.448 28.664 8.088 1.00 20.00 221 TRP B O 1
ATOM 4457 N N . ILE B 1 222 ? -3.221 26.441 7.766 1.00 19.90 222 ILE B N 1
ATOM 4458 C CA . ILE B 1 222 ? -3.455 26.078 9.148 1.00 18.93 222 ILE B CA 1
ATOM 4459 C C . ILE B 1 222 ? -2.140 25.452 9.595 1.00 21.45 222 ILE B C 1
ATOM 4460 O O . ILE B 1 222 ? -1.648 24.500 8.985 1.00 21.59 222 ILE B O 1
ATOM 4465 N N . GLU B 1 223 ? -1.574 26.005 10.659 1.00 20.87 223 GLU B N 1
ATOM 4466 C CA . GLU B 1 223 ? -0.297 25.559 11.180 1.00 21.98 223 GLU B CA 1
ATOM 4467 C C . GLU B 1 223 ? -0.463 24.661 12.404 1.00 23.13 223 GLU B C 1
ATOM 4468 O O . GLU B 1 223 ? -1.272 24.950 13.289 1.00 23.95 223 GLU B O 1
ATOM 4474 N N . GLU B 1 224 ? 0.307 23.576 12.434 1.00 20.04 224 GLU B N 1
ATOM 4475 C CA . GLU B 1 224 ? 0.295 22.611 13.528 1.00 22.14 224 GLU B CA 1
ATOM 4476 C C . GLU B 1 224 ? -1.076 22.300 14.123 1.00 20.66 224 GLU B C 1
ATOM 4477 O O . GLU B 1 224 ? -1.356 22.647 15.279 1.00 19.90 224 GLU B O 1
ATOM 4483 N N . PRO B 1 225 ? -1.945 21.630 13.347 1.00 20.98 225 PRO B N 1
ATOM 4484 C CA . PRO B 1 225 ? -3.285 21.291 13.847 1.00 21.87 225 PRO B CA 1
ATOM 4485 C C . PRO B 1 225 ? -3.269 20.396 15.085 1.00 21.25 225 PRO B C 1
ATOM 4486 O O . PRO B 1 225 ? -4.103 20.557 15.973 1.00 22.30 225 PRO B O 1
ATOM 4490 N N . THR B 1 226 ? -2.335 19.447 15.136 1.00 20.12 226 THR B N 1
ATOM 4491 C CA . THR B 1 226 ? -2.215 18.545 16.281 1.00 17.65 226 THR B CA 1
ATOM 4492 C C . THR B 1 226 ? -0.723 18.281 16.555 1.00 18.98 226 THR B C 1
ATOM 4493 O O . THR B 1 226 ? 0.137 18.967 15.993 1.00 19.07 226 THR B O 1
ATOM 4497 N N . ILE B 1 227 ? -0.397 17.319 17.413 1.00 16.15 227 ILE B N 1
ATOM 4498 C CA . ILE B 1 227 ? 1.019 17.071 17.689 1.00 18.82 227 ILE B CA 1
ATOM 4499 C C . ILE B 1 227 ? 1.753 16.558 16.455 1.00 19.96 227 ILE B C 1
ATOM 4500 O O . ILE B 1 227 ? 1.204 15.799 15.659 1.00 20.03 227 ILE B O 1
ATOM 4505 N N . PRO B 1 228 ? 3.016 16.981 16.282 1.00 20.26 228 PRO B N 1
ATOM 4506 C CA . PRO B 1 228 ? 3.840 16.584 15.141 1.00 20.40 228 PRO B CA 1
ATOM 4507 C C . PRO B 1 228 ? 4.263 15.124 15.090 1.00 20.42 228 PRO B C 1
ATOM 4508 O O . PRO B 1 228 ? 4.536 14.597 14.021 1.00 20.40 228 PRO B O 1
ATOM 4512 N N . ASP B 1 229 ? 4.298 14.472 16.244 1.00 20.07 229 ASP B N 1
ATOM 4513 C CA . ASP B 1 229 ? 4.725 13.079 16.333 1.00 19.28 229 ASP B CA 1
ATOM 4514 C C . ASP B 1 229 ? 3.813 12.101 15.603 1.00 19.85 229 ASP B C 1
ATOM 4515 O O . ASP B 1 229 ? 4.240 11.006 15.229 1.00 20.56 229 ASP B O 1
ATOM 4520 N N . ASP B 1 230 ? 2.559 12.495 15.410 1.00 16.94 230 ASP B N 1
ATOM 4521 C CA . ASP B 1 230 ? 1.571 11.630 14.776 1.00 18.74 230 ASP B CA 1
ATOM 4522 C C . ASP B 1 230 ? 1.526 11.757 13.247 1.00 18.41 230 ASP B C 1
ATOM 4523 O O . ASP B 1 230 ? 0.766 12.550 12.698 1.00 20.37 230 ASP B O 1
ATOM 4528 N N . LEU B 1 231 ? 2.346 10.963 12.566 1.00 18.95 231 LEU B N 1
ATOM 4529 C CA . LEU B 1 231 ? 2.413 10.993 11.106 1.00 18.78 231 LEU B CA 1
ATOM 4530 C C . LEU B 1 231 ? 1.090 10.569 10.457 1.00 17.95 231 LEU B C 1
ATOM 4531 O O . LEU B 1 231 ? 0.603 11.220 9.534 1.00 18.56 231 LEU B O 1
ATOM 4536 N N . VAL B 1 232 ? 0.513 9.481 10.951 1.00 17.94 232 VAL B N 1
ATOM 4537 C CA . VAL B 1 232 ? -0.746 8.957 10.427 1.00 18.46 232 VAL B CA 1
ATOM 4538 C C . VAL B 1 232 ? -1.897 9.953 10.580 1.00 17.20 232 VAL B C 1
ATOM 4539 O O . VAL B 1 232 ? -2.605 10.251 9.618 1.00 16.41 232 VAL B O 1
ATOM 4543 N N . GLY B 1 233 ? -2.080 10.453 11.799 1.00 17.14 233 GLY B N 1
ATOM 4544 C CA . GLY B 1 233 ? -3.136 11.410 12.062 1.00 15.83 233 GLY B CA 1
ATOM 4545 C C . GLY B 1 233 ? -2.970 12.688 11.264 1.00 16.26 233 GLY B C 1
ATOM 4546 O O . GLY B 1 233 ? -3.941 13.228 10.739 1.00 15.82 233 GLY B O 1
ATOM 4547 N N . ASN B 1 234 ? -1.741 13.183 11.171 1.00 16.93 234 ASN B N 1
ATOM 4548 C CA . ASN B 1 234 ? -1.491 14.407 10.414 1.00 15.75 234 ASN B CA 1
ATOM 4549 C C . ASN B 1 234 ? -1.761 14.216 8.924 1.00 15.11 234 ASN B C 1
ATOM 4550 O O . ASN B 1 234 ? -2.260 15.123 8.254 1.00 15.28 234 ASN B O 1
ATOM 4555 N N . ALA B 1 235 ? -1.439 13.036 8.407 1.00 15.71 235 ALA B N 1
ATOM 4556 C CA . ALA B 1 235 ? -1.683 12.742 6.996 1.00 17.49 235 ALA B CA 1
ATOM 4557 C C . ALA B 1 235 ? -3.190 12.716 6.753 1.00 18.13 235 ALA B C 1
ATOM 4558 O O . ALA B 1 235 ? -3.662 13.069 5.678 1.00 19.83 235 ALA B O 1
ATOM 4560 N N . ARG B 1 236 ? -3.945 12.301 7.764 1.00 17.32 236 ARG B N 1
ATOM 4561 C CA . ARG B 1 236 ? -5.395 12.256 7.638 1.00 17.28 236 ARG B CA 1
ATOM 4562 C C . ARG B 1 236 ? -5.945 13.688 7.608 1.00 17.74 236 ARG B C 1
ATOM 4563 O O . ARG B 1 236 ? -6.870 13.995 6.859 1.00 16.95 236 ARG B O 1
ATOM 4571 N N . ILE B 1 237 ? -5.370 14.569 8.416 1.00 17.65 237 ILE B N 1
ATOM 4572 C CA . ILE B 1 237 ? -5.806 15.966 8.427 1.00 16.31 237 ILE B CA 1
ATOM 4573 C C . ILE B 1 237 ? -5.521 16.569 7.043 1.00 17.03 237 ILE B C 1
ATOM 4574 O O . ILE B 1 237 ? -6.346 17.295 6.479 1.00 15.83 237 ILE B O 1
ATOM 4579 N N . VAL B 1 238 ? -4.354 16.257 6.490 1.00 15.56 238 VAL B N 1
ATOM 4580 C CA . VAL B 1 238 ? -3.999 16.758 5.166 1.00 18.40 238 VAL B CA 1
ATOM 4581 C C . VAL B 1 238 ? -5.052 16.322 4.136 1.00 20.30 238 VAL B C 1
ATOM 4582 O O . VAL B 1 238 ? -5.562 17.126 3.362 1.00 21.20 238 VAL B O 1
ATOM 4586 N N . ARG B 1 239 ? -5.391 15.043 4.153 1.00 22.50 239 ARG B N 1
ATOM 4587 C CA . ARG B 1 239 ? -6.368 14.489 3.229 1.00 25.89 239 ARG B CA 1
ATOM 4588 C C . ARG B 1 239 ? -7.789 15.031 3.380 1.00 26.69 239 ARG B C 1
ATOM 4589 O O . ARG B 1 239 ? -8.509 15.166 2.390 1.00 27.37 239 ARG B O 1
ATOM 4597 N N . GLU B 1 240 ? -8.187 15.358 4.606 1.00 26.18 240 GLU B N 1
ATOM 4598 C CA . GLU B 1 240 ? -9.548 15.816 4.859 1.00 26.31 240 GLU B CA 1
ATOM 4599 C C . GLU B 1 240 ? -9.827 17.292 5.141 1.00 26.34 240 GLU B C 1
ATOM 4600 O O . GLU B 1 240 ? -10.975 17.714 5.045 1.00 26.86 240 GLU B O 1
ATOM 4606 N N . SER B 1 241 ? -8.808 18.083 5.461 1.00 23.13 241 SER B N 1
ATOM 4607 C CA . SER B 1 241 ? -9.050 19.478 5.820 1.00 24.35 241 SER B CA 1
ATOM 4608 C C . SER B 1 241 ? -9.265 20.515 4.719 1.00 23.09 241 SER B C 1
ATOM 4609 O O . SER B 1 241 ? -9.812 21.584 4.984 1.00 24.37 241 SER B O 1
ATOM 4612 N N . GLY B 1 242 ? -8.840 20.221 3.498 1.00 22.69 242 GLY B N 1
ATOM 4613 C CA . GLY B 1 242 ? -9.009 21.188 2.430 1.00 22.54 242 GLY B CA 1
ATOM 4614 C C . GLY B 1 242 ? -8.214 22.467 2.651 1.00 22.69 242 GLY B C 1
ATOM 4615 O O . GLY B 1 242 ? -8.587 23.536 2.167 1.00 20.92 242 GLY B O 1
ATOM 4616 N N . HIS B 1 243 ? -7.106 22.359 3.376 1.00 22.34 243 HIS B N 1
ATOM 4617 C CA . HIS B 1 243 ? -6.255 23.516 3.657 1.00 20.13 243 HIS B CA 1
ATOM 4618 C C . HIS B 1 243 ? -4.779 23.195 3.514 1.00 20.80 243 HIS B C 1
ATOM 4619 O O . HIS B 1 243 ? -4.358 22.041 3.591 1.00 18.43 243 HIS B O 1
ATOM 4626 N N . THR B 1 244 ? -3.985 24.238 3.322 1.00 19.95 244 THR B N 1
ATOM 4627 C CA . THR B 1 244 ? -2.552 24.068 3.293 1.00 20.00 244 THR B CA 1
ATOM 4628 C C . THR B 1 244 ? -2.238 23.757 4.763 1.00 19.69 244 THR B C 1
ATOM 4629 O O . THR B 1 244 ? -2.702 24.475 5.655 1.00 17.23 244 THR B O 1
ATOM 4633 N N . ILE B 1 245 ? -1.493 22.684 5.020 1.00 20.30 245 ILE B N 1
ATOM 4634 C CA . ILE B 1 245 ? -1.132 22.318 6.390 1.00 19.73 245 ILE B CA 1
ATOM 4635 C C . ILE B 1 245 ? 0.358 22.584 6.593 1.00 21.19 245 ILE B C 1
ATOM 4636 O O . ILE B 1 245 ? 1.207 21.887 6.032 1.00 21.42 245 ILE B O 1
ATOM 4641 N N . ALA B 1 246 ? 0.673 23.604 7.386 1.00 19.80 246 ALA B N 1
ATOM 4642 C CA . ALA B 1 246 ? 2.065 23.961 7.643 1.00 20.19 246 ALA B CA 1
ATOM 4643 C C . ALA B 1 246 ? 2.529 23.319 8.933 1.00 19.54 246 ALA B C 1
ATOM 4644 O O . ALA B 1 246 ? 1.752 23.168 9.880 1.00 20.51 246 ALA B O 1
ATOM 4646 N N . GLY B 1 247 ? 3.795 22.932 8.968 1.00 18.97 247 GLY B N 1
ATOM 4647 C CA . GLY B 1 247 ? 4.336 22.327 10.167 1.00 18.36 247 GLY B CA 1
ATOM 4648 C C . GLY B 1 247 ? 5.844 22.239 10.060 1.00 20.29 247 GLY B C 1
ATOM 4649 O O . GLY B 1 247 ? 6.397 22.305 8.952 1.00 21.83 247 GLY B O 1
ATOM 4650 N N . GLY B 1 248 ? 6.512 22.094 11.200 1.00 19.36 248 GLY B N 1
ATOM 4651 C CA . GLY B 1 248 ? 7.955 21.973 11.188 1.00 19.44 248 GLY B CA 1
ATOM 4652 C C . GLY B 1 248 ? 8.725 22.670 12.301 1.00 19.16 248 GLY B C 1
ATOM 4653 O O . GLY B 1 248 ? 9.882 22.324 12.551 1.00 19.11 248 GLY B O 1
ATOM 4654 N N . GLU B 1 249 ? 8.114 23.635 12.980 1.00 19.18 249 GLU B N 1
ATOM 4655 C CA . GLU B 1 249 ? 8.849 24.336 14.030 1.00 22.33 249 GLU B CA 1
ATOM 4656 C C . GLU B 1 249 ? 9.239 23.414 15.173 1.00 21.10 249 GLU B C 1
ATOM 4657 O O . GLU B 1 249 ? 10.192 23.690 15.896 1.00 20.19 249 GLU B O 1
ATOM 4663 N N . ASN B 1 250 ? 8.510 22.313 15.337 1.00 19.90 250 ASN B N 1
ATOM 4664 C CA . ASN B 1 250 ? 8.818 21.376 16.410 1.00 19.24 250 ASN B CA 1
ATOM 4665 C C . ASN B 1 250 ? 9.540 20.117 15.940 1.00 19.62 250 ASN B C 1
ATOM 4666 O O . ASN B 1 250 ? 9.779 19.197 16.726 1.00 20.70 250 ASN B O 1
ATOM 4671 N N . LEU B 1 251 ? 9.884 20.077 14.654 1.00 17.01 251 LEU B N 1
ATOM 4672 C CA . LEU B 1 251 ? 10.639 18.954 14.106 1.00 18.29 251 LEU B CA 1
ATOM 4673 C C . LEU B 1 251 ? 12.102 19.388 14.290 1.00 17.95 251 LEU B C 1
ATOM 4674 O O . LEU B 1 251 ? 12.461 20.528 14.004 1.00 18.60 251 LEU B O 1
ATOM 4679 N N . HIS B 1 252 ? 12.949 18.489 14.768 1.00 18.57 252 HIS B N 1
ATOM 4680 C CA . HIS B 1 252 ? 14.327 18.872 15.055 1.00 18.10 252 HIS B CA 1
ATOM 4681 C C . HIS B 1 252 ? 15.444 18.145 14.333 1.00 19.15 252 HIS B C 1
ATOM 4682 O O . HIS B 1 252 ? 16.622 18.343 14.652 1.00 19.29 252 HIS B O 1
ATOM 4689 N N . THR B 1 253 ? 15.088 17.300 13.371 1.00 16.98 253 THR B N 1
ATOM 4690 C CA . THR B 1 253 ? 16.102 16.590 12.606 1.00 15.73 253 THR B CA 1
ATOM 4691 C C . THR B 1 253 ? 15.659 16.483 11.160 1.00 17.69 253 THR B C 1
ATOM 4692 O O . THR B 1 253 ? 14.472 16.598 10.845 1.00 14.44 253 THR B O 1
ATOM 4696 N N . LEU B 1 254 ? 16.630 16.279 10.280 1.00 18.53 254 LEU B N 1
ATOM 4697 C CA . LEU B 1 254 ? 16.344 16.137 8.862 1.00 19.03 254 LEU B CA 1
ATOM 4698 C C . LEU B 1 254 ? 15.420 14.936 8.707 1.00 17.70 254 LEU B C 1
ATOM 4699 O O . LEU B 1 254 ? 14.524 14.930 7.860 1.00 16.35 254 LEU B O 1
ATOM 4704 N N . TYR B 1 255 ? 15.637 13.924 9.540 1.00 14.18 255 TYR B N 1
ATOM 4705 C CA . TYR B 1 255 ? 14.821 12.721 9.466 1.00 16.32 255 TYR B CA 1
ATOM 4706 C C . TYR B 1 255 ? 13.357 12.989 9.804 1.00 15.77 255 TYR B C 1
ATOM 4707 O O . TYR B 1 255 ? 12.471 12.388 9.198 1.00 16.12 255 TYR B O 1
ATOM 4716 N N . ASP B 1 256 ? 13.101 13.878 10.763 1.00 17.08 256 ASP B N 1
ATOM 4717 C CA . ASP B 1 256 ? 11.721 14.223 11.122 1.00 18.34 256 ASP B CA 1
ATOM 4718 C C . ASP B 1 256 ? 11.024 14.778 9.882 1.00 18.84 256 ASP B C 1
ATOM 4719 O O . ASP B 1 256 ? 9.892 14.405 9.576 1.00 19.44 256 ASP B O 1
ATOM 4724 N N . PHE B 1 257 ? 11.699 15.693 9.187 1.00 17.50 257 PHE B N 1
ATOM 4725 C CA . PHE B 1 257 ? 11.131 16.297 7.983 1.00 17.59 257 PHE B CA 1
ATOM 4726 C C . PHE B 1 257 ? 10.976 15.246 6.886 1.00 17.46 257 PHE B C 1
ATOM 4727 O O . PHE B 1 257 ? 9.992 15.246 6.151 1.00 15.79 257 PHE B O 1
ATOM 4735 N N . HIS B 1 258 ? 11.950 14.349 6.785 1.00 18.38 258 HIS B N 1
ATOM 4736 C CA . HIS B 1 258 ? 11.891 13.267 5.807 1.00 20.11 258 HIS B CA 1
ATOM 4737 C C . HIS B 1 258 ? 10.613 12.451 6.063 1.00 19.38 258 HIS B C 1
ATOM 4738 O O . HIS B 1 258 ? 9.838 12.197 5.144 1.00 17.55 258 HIS B O 1
ATOM 4745 N N . ASN B 1 259 ? 10.406 12.049 7.318 1.00 18.68 259 ASN B N 1
ATOM 4746 C CA . ASN B 1 259 ? 9.230 11.259 7.698 1.00 19.72 259 ASN B CA 1
ATOM 4747 C C . ASN B 1 259 ? 7.929 11.952 7.334 1.00 18.39 259 ASN B C 1
ATOM 4748 O O . ASN B 1 259 ? 7.060 11.368 6.687 1.00 20.13 259 ASN B O 1
ATOM 4753 N N . ALA B 1 260 ? 7.793 13.197 7.782 1.00 18.87 260 ALA B N 1
ATOM 4754 C CA . ALA B 1 260 ? 6.582 13.971 7.543 1.00 19.02 260 ALA B CA 1
ATOM 4755 C C . ALA B 1 260 ? 6.287 14.129 6.058 1.00 19.49 260 ALA B C 1
ATOM 4756 O O . ALA B 1 260 ? 5.149 13.939 5.614 1.00 18.02 260 ALA B O 1
ATOM 4758 N N . VAL B 1 261 ? 7.308 14.480 5.288 1.00 17.71 261 VAL B N 1
ATOM 4759 C CA . VAL B 1 261 ? 7.117 14.654 3.856 1.00 19.87 261 VAL B CA 1
ATOM 4760 C C . VAL B 1 261 ? 6.755 13.331 3.183 1.00 20.50 261 VAL B C 1
ATOM 4761 O O . VAL B 1 261 ? 5.824 13.276 2.386 1.00 20.43 261 VAL B O 1
ATOM 4765 N N . ARG B 1 262 ? 7.468 12.260 3.523 1.00 20.86 262 ARG B N 1
ATOM 4766 C CA . ARG B 1 262 ? 7.198 10.953 2.924 1.00 21.11 262 ARG B CA 1
ATOM 4767 C C . ARG B 1 262 ? 5.780 10.463 3.215 1.00 21.67 262 ARG B C 1
ATOM 4768 O O . ARG B 1 262 ? 5.116 9.913 2.342 1.00 20.67 262 ARG B O 1
ATOM 4776 N N . ALA B 1 263 ? 5.310 10.663 4.442 1.00 21.04 263 ALA B N 1
ATOM 4777 C CA . ALA B 1 263 ? 3.969 10.225 4.807 1.00 21.25 263 ALA B CA 1
ATOM 4778 C C . ALA B 1 263 ? 2.898 11.224 4.376 1.00 20.47 263 ALA B C 1
ATOM 4779 O O . ALA B 1 263 ? 1.714 10.951 4.510 1.00 22.62 263 ALA B O 1
ATOM 4781 N N . GLY B 1 264 ? 3.315 12.371 3.848 1.00 20.41 264 GLY B N 1
ATOM 4782 C CA . GLY B 1 264 ? 2.361 13.389 3.436 1.00 17.55 264 GLY B CA 1
ATOM 4783 C C . GLY B 1 264 ? 1.604 13.965 4.631 1.00 20.10 264 GLY B C 1
ATOM 4784 O O . GLY B 1 264 ? 0.421 14.299 4.529 1.00 18.54 264 GLY B O 1
ATOM 4785 N N . SER B 1 265 ? 2.285 14.099 5.767 1.00 17.71 265 SER B N 1
ATOM 4786 C CA . SER B 1 265 ? 1.640 14.612 6.968 1.00 19.09 265 SER B CA 1
ATOM 4787 C C . SER B 1 265 ? 1.598 16.140 7.070 1.00 20.52 265 SER B C 1
ATOM 4788 O O . SER B 1 265 ? 1.139 16.696 8.068 1.00 20.69 265 SER B O 1
ATOM 4791 N N . LEU B 1 266 ? 2.077 16.815 6.030 1.00 20.94 266 LEU B N 1
ATOM 4792 C CA . LEU B 1 266 ? 2.061 18.275 5.967 1.00 19.75 266 LEU B CA 1
ATOM 4793 C C . LEU B 1 266 ? 2.234 18.651 4.499 1.00 19.80 266 LEU B C 1
ATOM 4794 O O . LEU B 1 266 ? 2.763 17.852 3.726 1.00 17.68 266 LEU B O 1
ATOM 4799 N N . THR B 1 267 ? 1.782 19.841 4.109 1.00 17.01 267 THR B N 1
ATOM 4800 C CA . THR B 1 267 ? 1.915 20.275 2.717 1.00 17.81 267 THR B CA 1
ATOM 4801 C C . THR B 1 267 ? 2.888 21.441 2.566 1.00 19.61 267 THR B C 1
ATOM 4802 O O . THR B 1 267 ? 3.291 21.772 1.447 1.00 18.93 267 THR B O 1
ATOM 4806 N N . LEU B 1 268 ? 3.265 22.054 3.690 1.00 17.78 268 LEU B N 1
ATOM 4807 C CA . LEU B 1 268 ? 4.189 23.192 3.694 1.00 18.01 268 LEU B CA 1
ATOM 4808 C C . LEU B 1 268 ? 5.176 23.099 4.857 1.00 17.93 268 LEU B C 1
ATOM 4809 O O . LEU B 1 268 ? 4.820 23.353 6.006 1.00 16.28 268 LEU B O 1
ATOM 4814 N N . PRO B 1 269 ? 6.437 22.740 4.577 1.00 18.39 269 PRO B N 1
ATOM 4815 C CA . PRO B 1 269 ? 7.370 22.652 5.707 1.00 18.22 269 PRO B CA 1
ATOM 4816 C C . PRO B 1 269 ? 7.803 24.006 6.284 1.00 18.09 269 PRO B C 1
ATOM 4817 O O . PRO B 1 269 ? 7.998 24.973 5.538 1.00 16.11 269 PRO B O 1
ATOM 4821 N N . GLU B 1 270 ? 7.935 24.055 7.615 1.00 19.51 270 GLU B N 1
ATOM 4822 C CA . GLU B 1 270 ? 8.329 25.265 8.340 1.00 21.87 270 GLU B CA 1
ATOM 4823 C C . GLU B 1 270 ? 9.507 25.018 9.277 1.00 22.20 270 GLU B C 1
ATOM 4824 O O . GLU B 1 270 ? 9.336 24.971 10.500 1.00 20.90 270 GLU B O 1
ATOM 4830 N N . PRO B 1 271 ? 10.713 24.854 8.732 1.00 21.57 271 PRO B N 1
ATOM 4831 C CA . PRO B 1 271 ? 11.828 24.625 9.649 1.00 21.10 271 PRO B CA 1
ATOM 4832 C C . PRO B 1 271 ? 12.204 25.905 10.404 1.00 21.99 271 PRO B C 1
ATOM 4833 O O . PRO B 1 271 ? 11.864 27.009 9.983 1.00 21.19 271 PRO B O 1
ATOM 4837 N N . ASP B 1 272 ? 12.881 25.737 11.535 1.00 21.44 272 ASP B N 1
ATOM 4838 C CA . ASP B 1 272 ? 13.345 26.861 12.346 1.00 21.20 272 ASP B CA 1
ATOM 4839 C C . ASP B 1 272 ? 14.849 26.667 12.379 1.00 19.11 272 ASP B C 1
ATOM 4840 O O . ASP B 1 272 ? 15.340 25.713 12.987 1.00 17.95 272 ASP B O 1
ATOM 4845 N N . VAL B 1 273 ? 15.575 27.564 11.721 1.00 18.45 273 VAL B N 1
ATOM 4846 C CA . VAL B 1 273 ? 17.030 27.465 11.657 1.00 19.03 273 VAL B CA 1
ATOM 4847 C C . VAL B 1 273 ? 17.688 27.356 13.032 1.00 19.35 273 VAL B C 1
ATOM 4848 O O . VAL B 1 273 ? 18.754 26.755 13.163 1.00 20.05 273 VAL B O 1
ATOM 4852 N N . SER B 1 274 ? 17.043 27.905 14.061 1.00 19.72 274 SER B N 1
ATOM 4853 C CA . SER B 1 274 ? 17.613 27.869 15.408 1.00 19.37 274 SER B CA 1
ATOM 4854 C C . SER B 1 274 ? 17.430 26.547 16.161 1.00 19.09 274 SER B C 1
ATOM 4855 O O . SER B 1 274 ? 17.960 26.387 17.259 1.00 17.71 274 SER B O 1
ATOM 4858 N N . ASN B 1 275 ? 16.688 25.598 15.597 1.00 18.60 275 ASN B N 1
ATOM 4859 C CA . ASN B 1 275 ? 16.537 24.314 16.286 1.00 19.70 275 ASN B CA 1
ATOM 4860 C C . ASN B 1 275 ? 16.668 23.121 15.343 1.00 19.69 275 ASN B C 1
ATOM 4861 O O . ASN B 1 275 ? 16.844 21.987 15.784 1.00 19.04 275 ASN B O 1
ATOM 4866 N N . ILE B 1 276 ? 16.617 23.370 14.039 1.00 20.89 276 ILE B N 1
ATOM 4867 C CA . ILE B 1 276 ? 16.705 22.263 13.098 1.00 21.67 276 ILE B CA 1
ATOM 4868 C C . ILE B 1 276 ? 18.133 21.808 12.808 1.00 20.91 276 ILE B C 1
ATOM 4869 O O . ILE B 1 276 ? 18.335 20.779 12.177 1.00 20.65 276 ILE B O 1
ATOM 4874 N N . GLY B 1 277 ? 19.120 22.570 13.274 1.00 20.52 277 GLY B N 1
ATOM 4875 C CA . GLY B 1 277 ? 20.505 22.198 13.041 1.00 19.58 277 GLY B CA 1
ATOM 4876 C C . GLY B 1 277 ? 21.322 23.309 12.407 1.00 20.50 277 GLY B C 1
ATOM 4877 O O . GLY B 1 277 ? 22.448 23.086 11.965 1.00 20.76 277 GLY B O 1
ATOM 4878 N N . GLY B 1 278 ? 20.757 24.511 12.362 1.00 20.12 278 GLY B N 1
ATOM 4879 C CA . GLY B 1 278 ? 21.457 25.634 11.771 1.00 19.77 278 GLY B CA 1
ATOM 4880 C C . GLY B 1 278 ? 21.194 25.739 10.277 1.00 21.18 278 GLY B C 1
ATOM 4881 O O . GLY B 1 278 ? 20.265 25.110 9.745 1.00 18.78 278 GLY B O 1
ATOM 4882 N N . TYR B 1 279 ? 22.009 26.536 9.595 1.00 18.55 279 TYR B N 1
ATOM 4883 C CA . TYR B 1 279 ? 21.863 26.715 8.154 1.00 18.84 279 TYR B CA 1
ATOM 4884 C C . TYR B 1 279 ? 22.150 25.399 7.446 1.00 19.57 279 TYR B C 1
ATOM 4885 O O . TYR B 1 279 ? 21.508 25.068 6.451 1.00 21.25 279 TYR B O 1
ATOM 4894 N N . THR B 1 280 ? 23.129 24.662 7.957 1.00 17.14 280 THR B N 1
ATOM 4895 C CA . THR B 1 280 ? 23.501 23.387 7.367 1.00 20.01 280 THR B CA 1
ATOM 4896 C C . THR B 1 280 ? 22.299 22.465 7.159 1.00 19.69 280 THR B C 1
ATOM 4897 O O . THR B 1 280 ? 22.046 22.008 6.055 1.00 18.88 280 THR B O 1
ATOM 4901 N N . THR B 1 281 ? 21.541 22.213 8.220 1.00 20.45 281 THR B N 1
ATOM 4902 C CA . THR B 1 281 ? 20.392 21.326 8.120 1.00 18.37 281 THR B CA 1
ATOM 4903 C C . THR B 1 281 ? 19.210 22.002 7.446 1.00 19.30 281 THR B C 1
ATOM 4904 O O . THR B 1 281 ? 18.468 21.371 6.695 1.00 17.72 281 THR B O 1
ATOM 4908 N N . PHE B 1 282 ? 19.043 23.293 7.706 1.00 17.89 282 PHE B N 1
ATOM 4909 C CA . PHE B 1 282 ? 17.944 24.039 7.119 1.00 19.74 282 PHE B CA 1
ATOM 4910 C C . PHE B 1 282 ? 17.957 23.923 5.590 1.00 20.75 282 PHE B C 1
ATOM 4911 O O . PHE B 1 282 ? 16.913 23.710 4.959 1.00 21.20 282 PHE B O 1
ATOM 4919 N N . ARG B 1 283 ? 19.137 24.052 4.996 1.00 18.21 283 ARG B N 1
ATOM 4920 C CA . ARG B 1 283 ? 19.254 23.974 3.545 1.00 20.77 283 ARG B CA 1
ATOM 4921 C C . ARG B 1 283 ? 18.962 22.576 2.994 1.00 19.00 283 ARG B C 1
ATOM 4922 O O . ARG B 1 283 ? 18.485 22.438 1.863 1.00 18.05 283 ARG B O 1
ATOM 4930 N N . LYS B 1 284 ? 19.236 21.550 3.796 1.00 17.96 284 LYS B N 1
ATOM 4931 C CA . LYS B 1 284 ? 18.977 20.165 3.400 1.00 17.36 284 LYS B CA 1
ATOM 4932 C C . LYS B 1 284 ? 17.464 19.927 3.416 1.00 18.90 284 LYS B C 1
ATOM 4933 O O . LYS B 1 284 ? 16.928 19.221 2.559 1.00 18.18 284 LYS B O 1
ATOM 4939 N N . VAL B 1 285 ? 16.780 20.532 4.387 1.00 18.09 285 VAL B N 1
ATOM 4940 C CA . VAL B 1 285 ? 15.331 20.427 4.481 1.00 16.16 285 VAL B CA 1
ATOM 4941 C C . VAL B 1 285 ? 14.721 21.168 3.284 1.00 17.77 285 VAL B C 1
ATOM 4942 O O . VAL B 1 285 ? 13.742 20.711 2.696 1.00 16.16 285 VAL B O 1
ATOM 4946 N N . ALA B 1 286 ? 15.312 22.306 2.913 1.00 17.78 286 ALA B N 1
ATOM 4947 C CA . ALA B 1 286 ? 14.818 23.082 1.775 1.00 16.76 286 ALA B CA 1
ATOM 4948 C C . ALA B 1 286 ? 14.922 22.239 0.498 1.00 16.95 286 ALA B C 1
ATOM 4949 O O . ALA B 1 286 ? 14.054 22.299 -0.371 1.00 18.85 286 ALA B O 1
ATOM 4951 N N . ALA B 1 287 ? 15.995 21.461 0.391 1.00 16.84 287 ALA B N 1
ATOM 4952 C CA . ALA B 1 287 ? 16.207 20.597 -0.765 1.00 17.04 287 ALA B CA 1
ATOM 4953 C C . ALA B 1 287 ? 15.105 19.535 -0.827 1.00 18.37 287 ALA B C 1
ATOM 4954 O O . ALA B 1 287 ? 14.621 19.205 -1.905 1.00 17.98 287 ALA B O 1
ATOM 4956 N N . LEU B 1 288 ? 14.711 18.997 0.326 1.00 17.87 288 LEU B N 1
ATOM 4957 C CA . LEU B 1 288 ? 13.645 18.002 0.356 1.00 17.34 288 LEU B CA 1
ATOM 4958 C C . LEU B 1 288 ? 12.350 18.644 -0.105 1.00 16.04 288 LEU B C 1
ATOM 4959 O O . LEU B 1 288 ? 11.587 18.035 -0.850 1.00 14.55 288 LEU B O 1
ATOM 4964 N N . ALA B 1 289 ? 12.101 19.877 0.336 1.00 13.37 289 ALA B N 1
ATOM 4965 C CA . ALA B 1 289 ? 10.880 20.579 -0.057 1.00 16.98 289 ALA B CA 1
ATOM 4966 C C . ALA B 1 289 ? 10.841 20.818 -1.569 1.00 16.98 289 ALA B C 1
ATOM 4967 O O . ALA B 1 289 ? 9.808 20.611 -2.219 1.00 18.57 289 ALA B O 1
ATOM 4969 N N . GLU B 1 290 ? 11.966 21.251 -2.127 1.00 16.39 290 GLU B N 1
ATOM 4970 C CA . GLU B 1 290 ? 12.042 21.507 -3.561 1.00 16.36 290 GLU B CA 1
ATOM 4971 C C . GLU B 1 290 ? 11.835 20.211 -4.341 1.00 16.73 290 GLU B C 1
ATOM 4972 O O . GLU B 1 290 ? 11.115 20.184 -5.334 1.00 18.75 290 GLU B O 1
ATOM 4978 N N . ALA B 1 291 ? 12.462 19.133 -3.881 1.00 17.18 291 ALA B N 1
ATOM 4979 C CA . ALA B 1 291 ? 12.332 17.837 -4.542 1.00 18.75 291 ALA B CA 1
ATOM 4980 C C . ALA B 1 291 ? 10.883 17.353 -4.558 1.00 19.45 291 ALA B C 1
ATOM 4981 O O . ALA B 1 291 ? 10.456 16.671 -5.493 1.00 18.44 291 ALA B O 1
ATOM 4983 N N . ASN B 1 292 ? 10.135 17.719 -3.524 1.00 17.84 292 ASN B N 1
ATOM 4984 C CA . ASN B 1 292 ? 8.733 17.319 -3.391 1.00 18.31 292 ASN B CA 1
ATOM 4985 C C . ASN B 1 292 ? 7.727 18.330 -3.930 1.00 18.46 292 ASN B C 1
ATOM 4986 O O . ASN B 1 292 ? 6.532 18.241 -3.641 1.00 16.77 292 ASN B O 1
ATOM 4991 N N . ASN B 1 293 ? 8.210 19.292 -4.708 1.00 19.60 293 ASN B N 1
ATOM 4992 C CA . ASN B 1 293 ? 7.340 20.307 -5.293 1.00 19.91 293 ASN B CA 1
ATOM 4993 C C . ASN B 1 293 ? 6.530 21.039 -4.219 1.00 19.97 293 ASN B C 1
ATOM 4994 O O . ASN B 1 293 ? 5.330 21.248 -4.372 1.00 19.74 293 ASN B O 1
ATOM 5007 N N . LEU B 1 295 ? 6.456 24.464 -1.322 1.00 17.37 295 LEU B N 1
ATOM 5008 C CA . LEU B 1 295 ? 7.018 25.782 -1.055 1.00 18.97 295 LEU B CA 1
ATOM 5009 C C . LEU B 1 295 ? 7.773 25.617 0.268 1.00 20.81 295 LEU B C 1
ATOM 5010 O O . LEU B 1 295 ? 7.780 24.529 0.855 1.00 20.17 295 LEU B O 1
ATOM 5015 N N . LEU B 1 296 ? 8.406 26.681 0.744 1.00 19.18 296 LEU B N 1
ATOM 5016 C CA . LEU B 1 296 ? 9.141 26.602 1.999 1.00 21.60 296 LEU B CA 1
ATOM 5017 C C . LEU B 1 296 ? 8.956 27.869 2.814 1.00 22.15 296 LEU B C 1
ATOM 5018 O O . LEU B 1 296 ? 9.145 28.983 2.310 1.00 22.11 296 LEU B O 1
ATOM 5023 N N . THR B 1 297 ? 8.568 27.700 4.072 1.00 23.31 297 THR B N 1
ATOM 5024 C CA . THR B 1 297 ? 8.397 28.840 4.960 1.00 22.54 297 THR B CA 1
ATOM 5025 C C . THR B 1 297 ? 9.305 28.615 6.159 1.00 23.53 297 THR B C 1
ATOM 5026 O O . THR B 1 297 ? 10.167 27.729 6.136 1.00 21.33 297 THR B O 1
ATOM 5030 N N . SER B 1 298 ? 9.127 29.402 7.209 1.00 23.06 298 SER B N 1
ATOM 5031 C CA . SER B 1 298 ? 9.989 29.247 8.365 1.00 26.69 298 SER B CA 1
ATOM 5032 C C . SER B 1 298 ? 9.374 29.829 9.613 1.00 26.79 298 SER B C 1
ATOM 5033 O O . SER B 1 298 ? 8.340 30.485 9.573 1.00 28.99 298 SER B O 1
ATOM 5036 N N . HIS B 1 299 ? 10.040 29.589 10.730 1.00 28.08 299 HIS B N 1
ATOM 5037 C CA . HIS B 1 299 ? 9.573 30.100 12.002 1.00 29.16 299 HIS B CA 1
ATOM 5038 C C . HIS B 1 299 ? 10.767 30.564 12.825 1.00 27.18 299 HIS B C 1
ATOM 5039 O O . HIS B 1 299 ? 11.810 29.905 12.847 1.00 26.27 299 HIS B O 1
ATOM 5046 N N . GLY B 1 300 ? 10.615 31.716 13.470 1.00 24.69 300 GLY B N 1
ATOM 5047 C CA . GLY B 1 300 ? 11.669 32.243 14.320 1.00 24.87 300 GLY B CA 1
ATOM 5048 C C . GLY B 1 300 ? 12.861 32.923 13.667 1.00 25.69 300 GLY B C 1
ATOM 5049 O O . GLY B 1 300 ? 13.180 32.689 12.492 1.00 25.08 300 GLY B O 1
ATOM 5050 N N . VAL B 1 301 ? 13.510 33.773 14.466 1.00 24.61 301 VAL B N 1
ATOM 5051 C CA . VAL B 1 301 ? 14.706 34.529 14.095 1.00 24.26 301 VAL B CA 1
ATOM 5052 C C . VAL B 1 301 ? 14.824 34.894 12.617 1.00 24.30 301 VAL B C 1
ATOM 5053 O O . VAL B 1 301 ? 15.795 34.517 11.954 1.00 23.65 301 VAL B O 1
ATOM 5057 N N . HIS B 1 302 ? 13.860 35.651 12.104 1.00 23.92 302 HIS B N 1
ATOM 5058 C CA . HIS B 1 302 ? 13.893 36.017 10.697 1.00 26.73 302 HIS B CA 1
ATOM 5059 C C . HIS B 1 302 ? 15.145 36.808 10.341 1.00 26.89 302 HIS B C 1
ATOM 5060 O O . HIS B 1 302 ? 15.540 36.867 9.177 1.00 26.52 302 HIS B O 1
ATOM 5067 N N . ASP B 1 303 ? 15.783 37.395 11.349 1.00 26.27 303 ASP B N 1
ATOM 5068 C CA . ASP B 1 303 ? 17.000 38.166 11.129 1.00 26.67 303 ASP B CA 1
ATOM 5069 C C . ASP B 1 303 ? 18.091 37.243 10.587 1.00 24.82 303 ASP B C 1
ATOM 5070 O O . ASP B 1 303 ? 18.885 37.631 9.732 1.00 25.49 303 ASP B O 1
ATOM 5075 N N . LEU B 1 304 ? 18.121 36.016 11.088 1.00 22.59 304 LEU B N 1
ATOM 5076 C CA . LEU B 1 304 ? 19.090 35.024 10.637 1.00 22.56 304 LEU B CA 1
ATOM 5077 C C . LEU B 1 304 ? 18.541 34.275 9.425 1.00 22.91 304 LEU B C 1
ATOM 5078 O O . LEU B 1 304 ? 19.214 34.111 8.413 1.00 23.53 304 LEU B O 1
ATOM 5083 N N . THR B 1 305 ? 17.296 33.838 9.549 1.00 23.49 305 THR B N 1
ATOM 5084 C CA . THR B 1 305 ? 16.600 33.072 8.517 1.00 24.00 305 THR B CA 1
ATOM 5085 C C . THR B 1 305 ? 16.476 33.744 7.147 1.00 23.70 305 THR B C 1
ATOM 5086 O O . THR B 1 305 ? 16.421 33.062 6.120 1.00 20.89 305 THR B O 1
ATOM 5090 N N . VAL B 1 306 ? 16.427 35.072 7.124 1.00 23.73 306 VAL B N 1
ATOM 5091 C CA . VAL B 1 306 ? 16.301 35.786 5.857 1.00 22.61 306 VAL B CA 1
ATOM 5092 C C . VAL B 1 306 ? 17.328 35.320 4.812 1.00 22.80 306 VAL B C 1
ATOM 5093 O O . VAL B 1 306 ? 17.011 35.215 3.628 1.00 23.47 306 VAL B O 1
ATOM 5097 N N . HIS B 1 307 ? 18.549 35.018 5.241 1.00 21.73 307 HIS B N 1
ATOM 5098 C CA . HIS B 1 307 ? 19.574 34.582 4.293 1.00 23.06 307 HIS B CA 1
ATOM 5099 C C . HIS B 1 307 ? 19.256 33.218 3.680 1.00 23.69 307 HIS B C 1
ATOM 5100 O O . HIS B 1 307 ? 19.569 32.960 2.512 1.00 22.21 307 HIS B O 1
ATOM 5107 N N . ALA B 1 308 ? 18.625 32.350 4.464 1.00 22.65 308 ALA B N 1
ATOM 5108 C CA . ALA B 1 308 ? 18.256 31.029 3.973 1.00 24.28 308 ALA B CA 1
ATOM 5109 C C . ALA B 1 308 ? 17.171 31.139 2.900 1.00 23.69 308 ALA B C 1
ATOM 5110 O O . ALA B 1 308 ? 17.338 30.645 1.786 1.00 25.99 308 ALA B O 1
ATOM 5112 N N . LEU B 1 309 ? 16.070 31.808 3.220 1.00 22.92 309 LEU B N 1
ATOM 5113 C CA . LEU B 1 309 ? 14.980 31.937 2.258 1.00 22.39 309 LEU B CA 1
ATOM 5114 C C . LEU B 1 309 ? 15.314 32.831 1.073 1.00 23.64 309 LEU B C 1
ATOM 5115 O O . LEU B 1 309 ? 14.641 32.785 0.041 1.00 24.32 309 LEU B O 1
ATOM 5120 N N . ALA B 1 310 ? 16.346 33.651 1.217 1.00 23.26 310 ALA B N 1
ATOM 5121 C CA . ALA B 1 310 ? 16.756 34.523 0.127 1.00 22.98 310 ALA B CA 1
ATOM 5122 C C . ALA B 1 310 ? 17.605 33.721 -0.861 1.00 22.56 310 ALA B C 1
ATOM 5123 O O . ALA B 1 310 ? 17.928 34.203 -1.946 1.00 23.60 310 ALA B O 1
ATOM 5125 N N . SER B 1 311 ? 17.967 32.499 -0.479 1.00 23.11 311 SER B N 1
ATOM 5126 C CA . SER B 1 311 ? 18.786 31.651 -1.334 1.00 25.36 311 SER B CA 1
ATOM 5127 C C . SER B 1 311 ? 18.035 30.458 -1.937 1.00 25.89 311 SER B C 1
ATOM 5128 O O . SER B 1 311 ? 18.637 29.629 -2.615 1.00 24.64 311 SER B O 1
ATOM 5131 N N . VAL B 1 312 ? 16.732 30.360 -1.688 1.00 24.50 312 VAL B N 1
ATOM 5132 C CA . VAL B 1 312 ? 15.958 29.258 -2.250 1.00 25.09 312 VAL B CA 1
ATOM 5133 C C . VAL B 1 312 ? 14.851 29.817 -3.128 1.00 24.08 312 VAL B C 1
ATOM 5134 O O . VAL B 1 312 ? 14.236 30.829 -2.800 1.00 23.80 312 VAL B O 1
ATOM 5138 N N . PRO B 1 313 ? 14.567 29.149 -4.255 1.00 24.53 313 PRO B N 1
ATOM 5139 C CA . PRO B 1 313 ? 13.530 29.599 -5.185 1.00 24.50 313 PRO B CA 1
ATOM 5140 C C . PRO B 1 313 ? 12.076 29.386 -4.771 1.00 23.92 313 PRO B C 1
ATOM 5141 O O . PRO B 1 313 ? 11.187 30.108 -5.224 1.00 23.77 313 PRO B O 1
ATOM 5145 N N . HIS B 1 314 ? 11.831 28.409 -3.906 1.00 23.38 314 HIS B N 1
ATOM 5146 C CA . HIS B 1 314 ? 10.460 28.084 -3.509 1.00 21.51 314 HIS B CA 1
ATOM 5147 C C . HIS B 1 314 ? 10.014 28.643 -2.168 1.00 22.26 314 HIS B C 1
ATOM 5148 O O . HIS B 1 314 ? 9.074 28.131 -1.563 1.00 21.75 314 HIS B O 1
ATOM 5155 N N . ARG B 1 315 ? 10.682 29.693 -1.703 1.00 20.20 315 ARG B N 1
ATOM 5156 C CA . ARG B 1 315 ? 10.314 30.303 -0.432 1.00 23.21 315 ARG B CA 1
ATOM 5157 C C . ARG B 1 315 ? 8.973 31.023 -0.552 1.00 22.61 315 ARG B C 1
ATOM 5158 O O . ARG B 1 315 ? 8.573 31.437 -1.639 1.00 22.21 315 ARG B O 1
ATOM 5166 N N . THR B 1 316 ? 8.264 31.135 0.565 1.00 23.65 316 THR B N 1
ATOM 5167 C CA . THR B 1 316 ? 6.999 31.856 0.601 1.00 22.12 316 THR B CA 1
ATOM 5168 C C . THR B 1 316 ? 7.082 32.724 1.859 1.00 23.83 316 THR B C 1
ATOM 5169 O O . THR B 1 316 ? 8.159 32.829 2.449 1.00 23.43 316 THR B O 1
ATOM 5173 N N . TYR B 1 317 ? 5.975 33.348 2.262 1.00 23.80 317 TYR B N 1
ATOM 5174 C CA . TYR B 1 317 ? 5.951 34.217 3.449 1.00 25.82 317 TYR B CA 1
ATOM 5175 C C . TYR B 1 317 ? 6.767 33.705 4.638 1.00 25.14 317 TYR B C 1
ATOM 5176 O O . TYR B 1 317 ? 6.533 32.600 5.135 1.00 25.81 317 TYR B O 1
ATOM 5193 N N . GLU B 1 319 ? 8.003 34.040 8.597 1.00 24.33 319 GLU B N 1
ATOM 5194 C CA . GLU B 1 319 ? 7.489 34.559 9.857 1.00 27.94 319 GLU B CA 1
ATOM 5195 C C . GLU B 1 319 ? 8.415 35.610 10.454 1.00 29.18 319 GLU B C 1
ATOM 5196 O O . GLU B 1 319 ? 9.608 35.367 10.628 1.00 27.86 319 GLU B O 1
ATOM 5202 N N . ALA B 1 320 ? 7.853 36.769 10.774 1.00 31.13 320 ALA B N 1
ATOM 5203 C CA . ALA B 1 320 ? 8.619 37.856 11.369 1.00 36.89 320 ALA B CA 1
ATOM 5204 C C . ALA B 1 320 ? 7.867 38.419 12.577 1.00 40.50 320 ALA B C 1
ATOM 5205 O O . ALA B 1 320 ? 6.634 38.369 12.631 1.00 42.15 320 ALA B O 1
ATOM 5207 N N . HIS B 1 321 ? 8.614 38.943 13.546 1.00 44.05 321 HIS B N 1
ATOM 5208 C CA . HIS B 1 321 ? 8.023 39.530 14.751 1.00 45.69 321 HIS B CA 1
ATOM 5209 C C . HIS B 1 321 ? 9.099 40.244 15.562 1.00 46.42 321 HIS B C 1
ATOM 5210 O O . HIS B 1 321 ? 10.287 40.166 15.238 1.00 46.22 321 HIS B O 1
ATOM 5217 N N . LEU B 1 325 ? 13.745 40.572 20.394 1.00 51.35 325 LEU B N 1
ATOM 5218 C CA . LEU B 1 325 ? 15.201 40.643 20.366 1.00 51.31 325 LEU B CA 1
ATOM 5219 C C . LEU B 1 325 ? 15.705 41.846 19.561 1.00 51.91 325 LEU B C 1
ATOM 5220 O O . LEU B 1 325 ? 16.885 42.200 19.636 1.00 51.34 325 LEU B O 1
ATOM 5225 N N . HIS B 1 326 ? 14.812 42.469 18.793 1.00 52.89 326 HIS B N 1
ATOM 5226 C CA . HIS B 1 326 ? 15.173 43.638 17.989 1.00 53.52 326 HIS B CA 1
ATOM 5227 C C . HIS B 1 326 ? 15.675 44.782 18.865 1.00 54.42 326 HIS B C 1
ATOM 5228 O O . HIS B 1 326 ? 16.517 45.575 18.444 1.00 55.17 326 HIS B O 1
ATOM 5235 N N . ALA B 1 327 ? 15.150 44.865 20.083 1.00 54.52 327 ALA B N 1
ATOM 5236 C CA . ALA B 1 327 ? 15.550 45.911 21.014 1.00 55.32 327 ALA B CA 1
ATOM 5237 C C . ALA B 1 327 ? 17.033 45.788 21.328 1.00 55.96 327 ALA B C 1
ATOM 5238 O O . ALA B 1 327 ? 17.649 46.721 21.845 1.00 56.59 327 ALA B O 1
ATOM 5240 N N . TYR B 1 328 ? 17.604 44.632 21.008 1.00 55.43 328 TYR B N 1
ATOM 5241 C CA . TYR B 1 328 ? 19.016 44.385 21.268 1.00 54.73 328 TYR B CA 1
ATOM 5242 C C . TYR B 1 328 ? 19.823 44.287 19.980 1.00 54.15 328 TYR B C 1
ATOM 5243 O O . TYR B 1 328 ? 20.957 43.810 19.985 1.00 54.36 328 TYR B O 1
ATOM 5260 N N . ALA B 1 330 ? 21.365 46.138 16.303 1.00 53.41 330 ALA B N 1
ATOM 5261 C CA . ALA B 1 330 ? 21.862 47.377 15.724 1.00 54.15 330 ALA B CA 1
ATOM 5262 C C . ALA B 1 330 ? 21.038 47.843 14.526 1.00 54.95 330 ALA B C 1
ATOM 5263 O O . ALA B 1 330 ? 20.310 48.833 14.611 1.00 54.81 330 ALA B O 1
ATOM 5265 N N . GLU B 1 331 ? 21.157 47.132 13.409 1.00 55.21 331 GLU B N 1
ATOM 5266 C CA . GLU B 1 331 ? 20.431 47.508 12.200 1.00 55.94 331 GLU B CA 1
ATOM 5267 C C . GLU B 1 331 ? 19.351 46.504 11.814 1.00 54.42 331 GLU B C 1
ATOM 5268 O O . GLU B 1 331 ? 19.528 45.713 10.888 1.00 55.38 331 GLU B O 1
ATOM 5274 N N . PRO B 1 332 ? 18.211 46.527 12.518 1.00 52.36 332 PRO B N 1
ATOM 5275 C CA . PRO B 1 332 ? 17.125 45.595 12.206 1.00 50.56 332 PRO B CA 1
ATOM 5276 C C . PRO B 1 332 ? 16.513 45.938 10.852 1.00 48.54 332 PRO B C 1
ATOM 5277 O O . PRO B 1 332 ? 16.347 47.111 10.522 1.00 48.39 332 PRO B O 1
ATOM 5289 N N . ALA B 1 334 ? 13.872 46.685 8.048 1.00 38.11 334 ALA B N 1
ATOM 5290 C CA . ALA B 1 334 ? 12.575 47.335 8.098 1.00 36.55 334 ALA B CA 1
ATOM 5291 C C . ALA B 1 334 ? 11.682 46.564 7.141 1.00 35.66 334 ALA B C 1
ATOM 5292 O O . ALA B 1 334 ? 12.162 45.994 6.162 1.00 35.48 334 ALA B O 1
ATOM 5294 N N . VAL B 1 335 ? 10.390 46.536 7.432 1.00 34.65 335 VAL B N 1
ATOM 5295 C CA . VAL B 1 335 ? 9.440 45.852 6.573 1.00 35.52 335 VAL B CA 1
ATOM 5296 C C . VAL B 1 335 ? 8.899 46.895 5.609 1.00 36.94 335 VAL B C 1
ATOM 5297 O O . VAL B 1 335 ? 8.396 47.934 6.032 1.00 36.60 335 VAL B O 1
ATOM 5301 N N . THR B 1 336 ? 9.012 46.626 4.315 1.00 37.47 336 THR B N 1
ATOM 5302 C CA . THR B 1 336 ? 8.525 47.567 3.319 1.00 39.04 336 THR B CA 1
ATOM 5303 C C . THR B 1 336 ? 7.745 46.830 2.238 1.00 38.35 336 THR B C 1
ATOM 5304 O O . THR B 1 336 ? 8.230 45.856 1.665 1.00 38.54 336 THR B O 1
ATOM 5308 N N . ASP B 1 337 ? 6.535 47.300 1.963 1.00 37.87 337 ASP B N 1
ATOM 5309 C CA . ASP B 1 337 ? 5.688 46.679 0.955 1.00 37.70 337 ASP B CA 1
ATOM 5310 C C . ASP B 1 337 ? 5.603 45.162 1.150 1.00 36.11 337 ASP B C 1
ATOM 5311 O O . ASP B 1 337 ? 5.674 44.397 0.187 1.00 36.04 337 ASP B O 1
ATOM 5316 N N . GLY B 1 338 ? 5.470 44.740 2.404 1.00 33.03 338 GLY B N 1
ATOM 5317 C CA . GLY B 1 338 ? 5.344 43.328 2.719 1.00 31.59 338 GLY B CA 1
ATOM 5318 C C . GLY B 1 338 ? 6.585 42.454 2.663 1.00 30.51 338 GLY B C 1
ATOM 5319 O O . GLY B 1 338 ? 6.468 41.227 2.705 1.00 29.48 338 GLY B O 1
ATOM 5320 N N . CYS B 1 339 ? 7.769 43.055 2.587 1.00 28.78 339 CYS B N 1
ATOM 5321 C CA . CYS B 1 339 ? 8.999 42.267 2.523 1.00 28.42 339 CYS B CA 1
ATOM 5322 C C . CYS B 1 339 ? 10.135 42.904 3.303 1.00 28.69 339 CYS B C 1
ATOM 5323 O O . CYS B 1 339 ? 10.047 44.062 3.722 1.00 28.31 339 CYS B O 1
ATOM 5326 N N . VAL B 1 340 ? 11.195 42.124 3.505 1.00 26.96 340 VAL B N 1
ATOM 5327 C CA . VAL B 1 340 ? 12.404 42.597 4.167 1.00 27.34 340 VAL B CA 1
ATOM 5328 C C . VAL B 1 340 ? 13.525 42.281 3.189 1.00 29.37 340 VAL B C 1
ATOM 5329 O O . VAL B 1 340 ? 13.356 41.443 2.293 1.00 31.07 340 VAL B O 1
ATOM 5333 N N . SER B 1 341 ? 14.659 42.955 3.340 1.00 28.34 341 SER B N 1
ATOM 5334 C CA . SER B 1 341 ? 15.788 42.725 2.452 1.00 29.46 341 SER B CA 1
ATOM 5335 C C . SER B 1 341 ? 16.989 42.205 3.208 1.00 29.36 341 SER B C 1
ATOM 5336 O O . SER B 1 341 ? 17.445 42.826 4.167 1.00 30.94 341 SER B O 1
ATOM 5339 N N . ALA B 1 342 ? 17.499 41.059 2.778 1.00 29.46 342 ALA B N 1
ATOM 5340 C CA . ALA B 1 342 ? 18.675 40.489 3.406 1.00 31.82 342 ALA B CA 1
ATOM 5341 C C . ALA B 1 342 ? 19.793 41.505 3.192 1.00 33.37 342 ALA B C 1
ATOM 5342 O O . ALA B 1 342 ? 20.062 41.904 2.061 1.00 33.73 342 ALA B O 1
ATOM 5344 N N . PRO B 1 343 ? 20.448 41.952 4.275 1.00 35.31 343 PRO B N 1
ATOM 5345 C CA . PRO B 1 343 ? 21.535 42.931 4.127 1.00 35.99 343 PRO B CA 1
ATOM 5346 C C . PRO B 1 343 ? 22.737 42.331 3.395 1.00 37.42 343 PRO B C 1
ATOM 5347 O O . PRO B 1 343 ? 22.949 41.114 3.432 1.00 38.73 343 PRO B O 1
ATOM 5351 N N . ASP B 1 344 ? 23.520 43.178 2.730 1.00 37.95 344 ASP B N 1
ATOM 5352 C CA . ASP B 1 344 ? 24.687 42.711 1.987 1.00 38.70 344 ASP B CA 1
ATOM 5353 C C . ASP B 1 344 ? 26.009 42.717 2.746 1.00 38.14 344 ASP B C 1
ATOM 5354 O O . ASP B 1 344 ? 27.078 42.607 2.137 1.00 38.09 344 ASP B O 1
ATOM 5359 N N . ARG B 1 345 ? 25.944 42.840 4.067 1.00 35.24 345 ARG B N 1
ATOM 5360 C CA . ARG B 1 345 ? 27.147 42.832 4.888 1.00 32.62 345 ARG B CA 1
ATOM 5361 C C . ARG B 1 345 ? 27.669 41.406 4.990 1.00 31.12 345 ARG B C 1
ATOM 5362 O O . ARG B 1 345 ? 26.908 40.450 4.860 1.00 30.19 345 ARG B O 1
ATOM 5370 N N . PRO B 1 346 ? 28.982 41.243 5.211 1.00 29.26 346 PRO B N 1
ATOM 5371 C CA . PRO B 1 346 ? 29.591 39.914 5.333 1.00 27.96 346 PRO B CA 1
ATOM 5372 C C . PRO B 1 346 ? 28.920 39.083 6.431 1.00 26.93 346 PRO B C 1
ATOM 5373 O O . PRO B 1 346 ? 28.651 39.589 7.519 1.00 27.24 346 PRO B O 1
ATOM 5377 N N . GLY B 1 347 ? 28.652 37.812 6.142 1.00 25.70 347 GLY B N 1
ATOM 5378 C CA . GLY B 1 347 ? 28.000 36.955 7.120 1.00 24.03 347 GLY B CA 1
ATOM 5379 C C . GLY B 1 347 ? 26.501 37.193 7.132 1.00 23.05 347 GLY B C 1
ATOM 5380 O O . GLY B 1 347 ? 25.928 37.548 6.106 1.00 24.88 347 GLY B O 1
ATOM 5381 N N . HIS B 1 348 ? 25.857 37.010 8.281 1.00 23.35 348 HIS B N 1
ATOM 5382 C CA . HIS B 1 348 ? 24.410 37.213 8.370 1.00 23.86 348 HIS B CA 1
ATOM 5383 C C . HIS B 1 348 ? 24.060 38.675 8.639 1.00 23.56 348 HIS B C 1
ATOM 5384 O O . HIS B 1 348 ? 22.910 39.089 8.489 1.00 22.62 348 HIS B O 1
ATOM 5391 N N . GLY B 1 349 ? 25.062 39.454 9.036 1.00 26.04 349 GLY B N 1
ATOM 5392 C CA . GLY B 1 349 ? 24.846 40.870 9.289 1.00 25.88 349 GLY B CA 1
ATOM 5393 C C . GLY B 1 349 ? 24.148 41.255 10.583 1.00 27.16 349 GLY B C 1
ATOM 5394 O O . GLY B 1 349 ? 23.837 42.432 10.783 1.00 27.60 349 GLY B O 1
ATOM 5395 N N . VAL B 1 350 ? 23.892 40.289 11.460 1.00 25.44 350 VAL B N 1
ATOM 5396 C CA . VAL B 1 350 ? 23.232 40.591 12.725 1.00 27.02 350 VAL B CA 1
ATOM 5397 C C . VAL B 1 350 ? 24.264 41.033 13.761 1.00 30.07 350 VAL B C 1
ATOM 5398 O O . VAL B 1 350 ? 25.330 40.428 13.887 1.00 26.60 350 VAL B O 1
ATOM 5402 N N . VAL B 1 351 ? 23.945 42.099 14.491 1.00 31.97 351 VAL B N 1
ATOM 5403 C CA . VAL B 1 351 ? 24.828 42.609 15.533 1.00 34.75 351 VAL B CA 1
ATOM 5404 C C . VAL B 1 351 ? 24.001 42.860 16.789 1.00 35.74 351 VAL B C 1
ATOM 5405 O O . VAL B 1 351 ? 23.036 43.627 16.765 1.00 36.14 351 VAL B O 1
ATOM 5409 N N . LEU B 1 352 ? 24.376 42.204 17.880 1.00 36.00 352 LEU B N 1
ATOM 5410 C CA . LEU B 1 352 ? 23.659 42.349 19.143 1.00 37.29 352 LEU B CA 1
ATOM 5411 C C . LEU B 1 352 ? 24.395 43.271 20.108 1.00 38.13 352 LEU B C 1
ATOM 5412 O O . LEU B 1 352 ? 25.624 43.302 20.132 1.00 37.64 352 LEU B O 1
ATOM 5417 N N . ASP B 1 353 ? 23.635 44.017 20.903 1.00 40.07 353 ASP B N 1
ATOM 5418 C CA . ASP B 1 353 ? 24.222 44.916 21.891 1.00 40.88 353 ASP B CA 1
ATOM 5419 C C . ASP B 1 353 ? 24.495 44.088 23.140 1.00 40.00 353 ASP B C 1
ATOM 5420 O O . ASP B 1 353 ? 23.648 43.999 24.034 1.00 39.55 353 ASP B O 1
ATOM 5425 N N . PHE B 1 354 ? 25.673 43.478 23.198 1.00 38.78 354 PHE B N 1
ATOM 5426 C CA . PHE B 1 354 ? 26.026 42.643 24.335 1.00 39.04 354 PHE B CA 1
ATOM 5427 C C . PHE B 1 354 ? 26.155 43.401 25.656 1.00 41.52 354 PHE B C 1
ATOM 5428 O O . PHE B 1 354 ? 26.123 42.792 26.729 1.00 39.36 354 PHE B O 1
ATOM 5436 N N . GLU B 1 355 ? 26.288 44.724 25.588 1.00 43.06 355 GLU B N 1
ATOM 5437 C CA . GLU B 1 355 ? 26.385 45.518 26.809 1.00 45.91 355 GLU B CA 1
ATOM 5438 C C . GLU B 1 355 ? 25.003 45.539 27.438 1.00 45.90 355 GLU B C 1
ATOM 5439 O O . GLU B 1 355 ? 24.846 45.319 28.640 1.00 46.32 355 GLU B O 1
ATOM 5445 N N . ARG B 1 356 ? 24.001 45.795 26.606 1.00 44.90 356 ARG B N 1
ATOM 5446 C CA . ARG B 1 356 ? 22.624 45.844 27.062 1.00 45.06 356 ARG B CA 1
ATOM 5447 C C . ARG B 1 356 ? 22.163 44.452 27.501 1.00 43.98 356 ARG B C 1
ATOM 5448 O O . ARG B 1 356 ? 21.485 44.307 28.522 1.00 43.42 356 ARG B O 1
ATOM 5456 N N . LEU B 1 357 ? 22.539 43.433 26.732 1.00 41.93 357 LEU B N 1
ATOM 5457 C CA . LEU B 1 357 ? 22.176 42.058 27.062 1.00 40.41 357 LEU B CA 1
ATOM 5458 C C . LEU B 1 357 ? 22.857 41.634 28.361 1.00 39.80 357 LEU B C 1
ATOM 5459 O O . LEU B 1 357 ? 22.298 40.861 29.142 1.00 38.97 357 LEU B O 1
ATOM 5464 N N . GLY B 1 358 ? 24.065 42.142 28.590 1.00 38.75 358 GLY B N 1
ATOM 5465 C CA . GLY B 1 358 ? 24.788 41.798 29.803 1.00 39.73 358 GLY B CA 1
ATOM 5466 C C . GLY B 1 358 ? 23.920 41.977 31.038 1.00 40.28 358 GLY B C 1
ATOM 5467 O O . GLY B 1 358 ? 24.037 41.235 32.013 1.00 40.41 358 GLY B O 1
ATOM 5468 N N . ARG B 1 359 ? 23.042 42.971 30.976 1.00 39.64 359 ARG B N 1
ATOM 5469 C CA . ARG B 1 359 ? 22.117 43.299 32.055 1.00 41.07 359 ARG B CA 1
ATOM 5470 C C . ARG B 1 359 ? 21.135 42.163 32.353 1.00 40.40 359 ARG B C 1
ATOM 5471 O O . ARG B 1 359 ? 20.657 42.018 33.483 1.00 39.18 359 ARG B O 1
ATOM 5479 N N . LEU B 1 360 ? 20.847 41.354 31.336 1.00 39.45 360 LEU B N 1
ATOM 5480 C CA . LEU B 1 360 ? 19.908 40.245 31.467 1.00 38.41 360 LEU B CA 1
ATOM 5481 C C . LEU B 1 360 ? 20.602 38.889 31.550 1.00 38.99 360 LEU B C 1
ATOM 5482 O O . LEU B 1 360 ? 19.951 37.845 31.483 1.00 38.16 360 LEU B O 1
ATOM 5487 N N . ALA B 1 361 ? 21.922 38.907 31.692 1.00 39.31 361 ALA B N 1
ATOM 5488 C CA . ALA B 1 361 ? 22.688 37.673 31.776 1.00 41.61 361 ALA B CA 1
ATOM 5489 C C . ALA B 1 361 ? 22.266 36.889 33.009 1.00 43.46 361 ALA B C 1
ATOM 5490 O O . ALA B 1 361 ? 21.958 37.471 34.047 1.00 44.26 361 ALA B O 1
ATOM 5492 N N . VAL B 1 362 ? 22.245 35.567 32.903 1.00 44.57 362 VAL B N 1
ATOM 5493 C CA . VAL B 1 362 ? 21.856 34.760 34.048 1.00 46.41 362 VAL B CA 1
ATOM 5494 C C . VAL B 1 362 ? 23.062 33.985 34.565 1.00 46.96 362 VAL B C 1
ATOM 5495 O O . VAL B 1 362 ? 23.958 33.683 33.748 1.00 47.22 362 VAL B O 1
ATOM 5499 N N . LEU C 1 3 ? 59.639 41.576 66.630 1.00 44.19 3 LEU C N 1
ATOM 5500 C CA . LEU C 1 3 ? 58.757 40.413 66.938 1.00 44.77 3 LEU C CA 1
ATOM 5501 C C . LEU C 1 3 ? 57.826 40.101 65.774 1.00 45.67 3 LEU C C 1
ATOM 5502 O O . LEU C 1 3 ? 57.450 40.989 65.002 1.00 46.26 3 LEU C O 1
ATOM 5507 N N . ILE C 1 4 ? 57.452 38.832 65.658 1.00 44.31 4 ILE C N 1
ATOM 5508 C CA . ILE C 1 4 ? 56.564 38.384 64.595 1.00 43.62 4 ILE C CA 1
ATOM 5509 C C . ILE C 1 4 ? 55.117 38.560 65.046 1.00 44.93 4 ILE C C 1
ATOM 5510 O O . ILE C 1 4 ? 54.725 38.073 66.103 1.00 44.10 4 ILE C O 1
ATOM 5515 N N . GLU C 1 5 ? 54.329 39.264 64.241 1.00 46.60 5 GLU C N 1
ATOM 5516 C CA . GLU C 1 5 ? 52.934 39.513 64.582 1.00 48.85 5 GLU C CA 1
ATOM 5517 C C . GLU C 1 5 ? 51.942 38.779 63.699 1.00 48.63 5 GLU C C 1
ATOM 5518 O O . GLU C 1 5 ? 50.829 38.475 64.127 1.00 48.93 5 GLU C O 1
ATOM 5524 N N . ARG C 1 6 ? 52.340 38.489 62.468 1.00 48.80 6 ARG C N 1
ATOM 5525 C CA . ARG C 1 6 ? 51.443 37.793 61.565 1.00 48.53 6 ARG C CA 1
ATOM 5526 C C . ARG C 1 6 ? 52.157 36.744 60.732 1.00 47.47 6 ARG C C 1
ATOM 5527 O O . ARG C 1 6 ? 53.267 36.966 60.248 1.00 47.56 6 ARG C O 1
ATOM 5535 N N . VAL C 1 7 ? 51.509 35.595 60.580 1.00 46.15 7 VAL C N 1
ATOM 5536 C CA . VAL C 1 7 ? 52.044 34.498 59.787 1.00 44.68 7 VAL C CA 1
ATOM 5537 C C . VAL C 1 7 ? 50.911 33.978 58.911 1.00 43.54 7 VAL C C 1
ATOM 5538 O O . VAL C 1 7 ? 49.917 33.451 59.413 1.00 42.48 7 VAL C O 1
ATOM 5542 N N . ARG C 1 8 ? 51.059 34.130 57.601 1.00 42.56 8 ARG C N 1
ATOM 5543 C CA . ARG C 1 8 ? 50.029 33.679 56.676 1.00 42.64 8 ARG C CA 1
ATOM 5544 C C . ARG C 1 8 ? 50.484 32.535 55.782 1.00 41.56 8 ARG C C 1
ATOM 5545 O O . ARG C 1 8 ? 51.422 32.680 54.999 1.00 40.08 8 ARG C O 1
ATOM 5553 N N . THR C 1 9 ? 49.804 31.398 55.903 1.00 40.98 9 THR C N 1
ATOM 5554 C CA . THR C 1 9 ? 50.124 30.220 55.105 1.00 41.94 9 THR C CA 1
ATOM 5555 C C . THR C 1 9 ? 49.044 29.978 54.056 1.00 40.93 9 THR C C 1
ATOM 5556 O O . THR C 1 9 ? 47.855 29.963 54.364 1.00 40.16 9 THR C O 1
ATOM 5560 N N . ASP C 1 10 ? 49.468 29.783 52.815 1.00 41.38 10 ASP C N 1
ATOM 5561 C CA . ASP C 1 10 ? 48.542 29.533 51.723 1.00 41.30 10 ASP C CA 1
ATOM 5562 C C . ASP C 1 10 ? 48.991 28.356 50.868 1.00 42.61 10 ASP C C 1
ATOM 5563 O O . ASP C 1 10 ? 50.186 28.096 50.727 1.00 41.73 10 ASP C O 1
ATOM 5568 N N . LEU C 1 11 ? 48.016 27.650 50.301 1.00 43.41 11 LEU C N 1
ATOM 5569 C CA . LEU C 1 11 ? 48.277 26.499 49.445 1.00 43.23 11 LEU C CA 1
ATOM 5570 C C . LEU C 1 11 ? 47.650 26.713 48.072 1.00 43.80 11 LEU C C 1
ATOM 5571 O O . LEU C 1 11 ? 46.451 26.963 47.968 1.00 44.64 11 LEU C O 1
ATOM 5576 N N . TYR C 1 12 ? 48.459 26.613 47.022 1.00 43.97 12 TYR C N 1
ATOM 5577 C CA . TYR C 1 12 ? 47.965 26.783 45.661 1.00 45.47 12 TYR C CA 1
ATOM 5578 C C . TYR C 1 12 ? 48.357 25.592 44.798 1.00 47.22 12 TYR C C 1
ATOM 5579 O O . TYR C 1 12 ? 49.342 24.906 45.078 1.00 47.49 12 TYR C O 1
ATOM 5588 N N . ARG C 1 13 ? 47.580 25.350 43.748 1.00 48.25 13 ARG C N 1
ATOM 5589 C CA . ARG C 1 13 ? 47.868 24.271 42.816 1.00 50.06 13 ARG C CA 1
ATOM 5590 C C . ARG C 1 13 ? 48.181 24.893 41.467 1.00 49.99 13 ARG C C 1
ATOM 5591 O O . ARG C 1 13 ? 47.281 25.332 40.748 1.00 49.63 13 ARG C O 1
ATOM 5599 N N . ILE C 1 14 ? 49.467 24.931 41.138 1.00 49.96 14 ILE C N 1
ATOM 5600 C CA . ILE C 1 14 ? 49.933 25.518 39.892 1.00 50.89 14 ILE C CA 1
ATOM 5601 C C . ILE C 1 14 ? 49.965 24.503 38.759 1.00 52.25 14 ILE C C 1
ATOM 5602 O O . ILE C 1 14 ? 50.678 23.501 38.827 1.00 52.69 14 ILE C O 1
ATOM 5607 N N . PRO C 1 15 ? 49.190 24.752 37.694 1.00 53.25 15 PRO C N 1
ATOM 5608 C CA . PRO C 1 15 ? 49.150 23.841 36.547 1.00 53.28 15 PRO C CA 1
ATOM 5609 C C . PRO C 1 15 ? 50.397 24.005 35.681 1.00 53.20 15 PRO C C 1
ATOM 5610 O O . PRO C 1 15 ? 50.981 25.087 35.618 1.00 52.62 15 PRO C O 1
ATOM 5614 N N . LEU C 1 16 ? 50.802 22.929 35.018 1.00 53.13 16 LEU C N 1
ATOM 5615 C CA . LEU C 1 16 ? 51.980 22.966 34.162 1.00 55.00 16 LEU C CA 1
ATOM 5616 C C . LEU C 1 16 ? 51.557 23.128 32.702 1.00 56.06 16 LEU C C 1
ATOM 5617 O O . LEU C 1 16 ? 50.693 22.398 32.211 1.00 56.76 16 LEU C O 1
ATOM 5622 N N . PRO C 1 17 ? 52.166 24.091 31.989 1.00 57.09 17 PRO C N 1
ATOM 5623 C CA . PRO C 1 17 ? 51.849 24.354 30.580 1.00 57.86 17 PRO C CA 1
ATOM 5624 C C . PRO C 1 17 ? 51.862 23.129 29.671 1.00 58.25 17 PRO C C 1
ATOM 5625 O O . PRO C 1 17 ? 51.224 23.126 28.618 1.00 59.12 17 PRO C O 1
ATOM 5629 N N . THR C 1 18 ? 52.580 22.088 30.076 1.00 58.87 18 THR C N 1
ATOM 5630 C CA . THR C 1 18 ? 52.655 20.867 29.279 1.00 59.04 18 THR C CA 1
ATOM 5631 C C . THR C 1 18 ? 52.744 19.655 30.197 1.00 58.83 18 THR C C 1
ATOM 5632 O O . THR C 1 18 ? 52.762 19.793 31.421 1.00 58.90 18 THR C O 1
ATOM 5636 N N . ARG C 1 19 ? 52.787 18.468 29.603 1.00 58.83 19 ARG C N 1
ATOM 5637 C CA . ARG C 1 19 ? 52.897 17.233 30.366 1.00 58.40 19 ARG C CA 1
ATOM 5638 C C . ARG C 1 19 ? 54.362 16.905 30.610 1.00 57.27 19 ARG C C 1
ATOM 5639 O O . ARG C 1 19 ? 55.106 16.613 29.675 1.00 57.53 19 ARG C O 1
ATOM 5647 N N . LEU C 1 20 ? 54.773 16.964 31.872 1.00 56.13 20 LEU C N 1
ATOM 5648 C CA . LEU C 1 20 ? 56.149 16.665 32.240 1.00 54.47 20 LEU C CA 1
ATOM 5649 C C . LEU C 1 20 ? 56.198 15.238 32.767 1.00 53.48 20 LEU C C 1
ATOM 5650 O O . LEU C 1 20 ? 55.230 14.758 33.361 1.00 52.95 20 LEU C O 1
ATOM 5655 N N . THR C 1 21 ? 57.320 14.557 32.548 1.00 51.33 21 THR C N 1
ATOM 5656 C CA . THR C 1 21 ? 57.459 13.176 32.995 1.00 50.31 21 THR C CA 1
ATOM 5657 C C . THR C 1 21 ? 58.888 12.801 33.389 1.00 48.43 21 THR C C 1
ATOM 5658 O O . THR C 1 21 ? 59.850 13.415 32.929 1.00 47.08 21 THR C O 1
ATOM 5662 N N . ASP C 1 22 ? 59.011 11.792 34.249 1.00 47.29 22 ASP C N 1
ATOM 5663 C CA . ASP C 1 22 ? 60.315 11.297 34.686 1.00 46.26 22 ASP C CA 1
ATOM 5664 C C . ASP C 1 22 ? 60.199 9.826 35.095 1.00 45.59 22 ASP C C 1
ATOM 5665 O O . ASP C 1 22 ? 59.092 9.300 35.242 1.00 44.85 22 ASP C O 1
ATOM 5670 N N . SER C 1 23 ? 61.342 9.170 35.271 1.00 45.08 23 SER C N 1
ATOM 5671 C CA . SER C 1 23 ? 61.395 7.753 35.622 1.00 44.64 23 SER C CA 1
ATOM 5672 C C . SER C 1 23 ? 60.482 7.302 36.757 1.00 45.09 23 SER C C 1
ATOM 5673 O O . SER C 1 23 ? 59.739 6.337 36.611 1.00 44.54 23 SER C O 1
ATOM 5676 N N . THR C 1 24 ? 60.542 7.987 37.891 1.00 47.35 24 THR C N 1
ATOM 5677 C CA . THR C 1 24 ? 59.722 7.612 39.039 1.00 49.62 24 THR C CA 1
ATOM 5678 C C . THR C 1 24 ? 58.576 8.597 39.281 1.00 52.74 24 THR C C 1
ATOM 5679 O O . THR C 1 24 ? 58.796 9.754 39.644 1.00 53.22 24 THR C O 1
ATOM 5683 N N . HIS C 1 25 ? 57.351 8.122 39.073 1.00 57.77 25 HIS C N 1
ATOM 5684 C CA . HIS C 1 25 ? 56.151 8.949 39.231 1.00 61.58 25 HIS C CA 1
ATOM 5685 C C . HIS C 1 25 ? 56.285 10.224 38.407 1.00 62.16 25 HIS C C 1
ATOM 5686 O O . HIS C 1 25 ? 56.362 11.326 38.955 1.00 63.04 25 HIS C O 1
ATOM 5693 N N . GLY C 1 26 ? 56.305 10.060 37.087 1.00 62.58 26 GLY C N 1
ATOM 5694 C CA . GLY C 1 26 ? 56.453 11.194 36.192 1.00 63.23 26 GLY C CA 1
ATOM 5695 C C . GLY C 1 26 ? 55.181 11.929 35.815 1.00 63.61 26 GLY C C 1
ATOM 5696 O O . GLY C 1 26 ? 55.248 13.015 35.237 1.00 64.43 26 GLY C O 1
ATOM 5697 N N . ALA C 1 27 ? 54.028 11.347 36.128 1.00 63.14 27 ALA C N 1
ATOM 5698 C CA . ALA C 1 27 ? 52.772 12.000 35.796 1.00 62.65 27 ALA C CA 1
ATOM 5699 C C . ALA C 1 27 ? 52.634 13.333 36.516 1.00 62.27 27 ALA C C 1
ATOM 5700 O O . ALA C 1 27 ? 52.225 13.367 37.674 1.00 62.36 27 ALA C O 1
ATOM 5718 N N . ASP C 1 30 ? 50.702 19.400 37.407 1.00 61.54 30 ASP C N 1
ATOM 5719 C CA . ASP C 1 30 ? 50.691 20.521 38.338 1.00 58.55 30 ASP C CA 1
ATOM 5720 C C . ASP C 1 30 ? 51.407 20.183 39.642 1.00 55.80 30 ASP C C 1
ATOM 5721 O O . ASP C 1 30 ? 51.643 19.013 39.950 1.00 56.13 30 ASP C O 1
ATOM 5726 N N . PHE C 1 31 ? 51.745 21.217 40.406 1.00 51.99 31 PHE C N 1
ATOM 5727 C CA . PHE C 1 31 ? 52.420 21.033 41.679 1.00 48.17 31 PHE C CA 1
ATOM 5728 C C . PHE C 1 31 ? 51.797 21.914 42.752 1.00 46.16 31 PHE C C 1
ATOM 5729 O O . PHE C 1 31 ? 51.150 22.919 42.454 1.00 44.59 31 PHE C O 1
ATOM 5737 N N . GLU C 1 32 ? 52.000 21.525 44.005 1.00 43.77 32 GLU C N 1
ATOM 5738 C CA . GLU C 1 32 ? 51.445 22.249 45.137 1.00 42.56 32 GLU C CA 1
ATOM 5739 C C . GLU C 1 32 ? 52.421 23.266 45.712 1.00 41.54 32 GLU C C 1
ATOM 5740 O O . GLU C 1 32 ? 53.488 22.911 46.216 1.00 41.11 32 GLU C O 1
ATOM 5746 N N . LEU C 1 33 ? 52.041 24.537 45.632 1.00 38.96 33 LEU C N 1
ATOM 5747 C CA . LEU C 1 33 ? 52.867 25.617 46.145 1.00 36.28 33 LEU C CA 1
ATOM 5748 C C . LEU C 1 33 ? 52.379 26.033 47.517 1.00 35.52 33 LEU C C 1
ATOM 5749 O O . LEU C 1 33 ? 51.185 26.251 47.720 1.00 35.38 33 LEU C O 1
ATOM 5754 N N . ILE C 1 34 ? 53.305 26.114 48.466 1.00 33.78 34 ILE C N 1
ATOM 5755 C CA . ILE C 1 34 ? 52.976 26.541 49.813 1.00 31.08 34 ILE C CA 1
ATOM 5756 C C . ILE C 1 34 ? 53.781 27.811 50.063 1.00 32.42 34 ILE C C 1
ATOM 5757 O O . ILE C 1 34 ? 55.019 27.792 50.062 1.00 31.47 34 ILE C O 1
ATOM 5762 N N . THR C 1 35 ? 53.077 28.919 50.247 1.00 32.22 35 THR C N 1
ATOM 5763 C CA . THR C 1 35 ? 53.729 30.195 50.500 1.00 32.16 35 THR C CA 1
ATOM 5764 C C . THR C 1 35 ? 53.556 30.526 51.966 1.00 31.49 35 THR C C 1
ATOM 5765 O O . THR C 1 35 ? 52.571 30.127 52.587 1.00 30.27 35 THR C O 1
ATOM 5769 N N . VAL C 1 36 ? 54.516 31.260 52.513 1.00 33.59 36 VAL C N 1
ATOM 5770 C CA . VAL C 1 36 ? 54.475 31.663 53.910 1.00 34.76 36 VAL C CA 1
ATOM 5771 C C . VAL C 1 36 ? 54.869 33.135 53.972 1.00 35.93 36 VAL C C 1
ATOM 5772 O O . VAL C 1 36 ? 55.920 33.526 53.458 1.00 35.91 36 VAL C O 1
ATOM 5776 N N . ARG C 1 37 ? 54.018 33.950 54.588 1.00 36.33 37 ARG C N 1
ATOM 5777 C CA . ARG C 1 37 ? 54.285 35.382 54.704 1.00 37.73 37 ARG C CA 1
ATOM 5778 C C . ARG C 1 37 ? 54.354 35.799 56.167 1.00 37.26 37 ARG C C 1
ATOM 5779 O O . ARG C 1 37 ? 53.382 35.657 56.908 1.00 37.40 37 ARG C O 1
ATOM 5787 N N . ILE C 1 38 ? 55.515 36.302 56.576 1.00 38.47 38 ILE C N 1
ATOM 5788 C CA . ILE C 1 38 ? 55.728 36.727 57.957 1.00 41.21 38 ILE C CA 1
ATOM 5789 C C . ILE C 1 38 ? 55.925 38.234 58.068 1.00 41.75 38 ILE C C 1
ATOM 5790 O O . ILE C 1 38 ? 56.771 38.819 57.394 1.00 41.73 38 ILE C O 1
ATOM 5795 N N . GLU C 1 39 ? 55.139 38.851 58.941 1.00 44.05 39 GLU C N 1
ATOM 5796 C CA . GLU C 1 39 ? 55.197 40.290 59.161 1.00 44.87 39 GLU C CA 1
ATOM 5797 C C . GLU C 1 39 ? 55.614 40.572 60.600 1.00 44.93 39 GLU C C 1
ATOM 5798 O O . GLU C 1 39 ? 55.093 39.960 61.533 1.00 44.94 39 GLU C O 1
ATOM 5804 N N . ASP C 1 40 ? 56.557 41.489 60.782 1.00 46.12 40 ASP C N 1
ATOM 5805 C CA . ASP C 1 40 ? 57.007 41.828 62.124 1.00 47.96 40 ASP C CA 1
ATOM 5806 C C . ASP C 1 40 ? 56.269 43.066 62.639 1.00 49.01 40 ASP C C 1
ATOM 5807 O O . ASP C 1 40 ? 55.426 43.632 61.943 1.00 48.76 40 ASP C O 1
ATOM 5812 N N . SER C 1 41 ? 56.603 43.479 63.858 1.00 49.70 41 SER C N 1
ATOM 5813 C CA . SER C 1 41 ? 55.971 44.626 64.500 1.00 50.37 41 SER C CA 1
ATOM 5814 C C . SER C 1 41 ? 56.210 45.973 63.823 1.00 50.79 41 SER C C 1
ATOM 5815 O O . SER C 1 41 ? 55.623 46.977 64.223 1.00 51.67 41 SER C O 1
ATOM 5818 N N . ASP C 1 42 ? 57.067 46.004 62.807 1.00 50.87 42 ASP C N 1
ATOM 5819 C CA . ASP C 1 42 ? 57.339 47.252 62.106 1.00 50.26 42 ASP C CA 1
ATOM 5820 C C . ASP C 1 42 ? 56.706 47.286 60.720 1.00 50.00 42 ASP C C 1
ATOM 5821 O O . ASP C 1 42 ? 57.000 48.171 59.918 1.00 50.08 42 ASP C O 1
ATOM 5826 N N . GLY C 1 43 ? 55.841 46.313 60.439 1.00 49.64 43 GLY C N 1
ATOM 5827 C CA . GLY C 1 43 ? 55.154 46.277 59.158 1.00 49.13 43 GLY C CA 1
ATOM 5828 C C . GLY C 1 43 ? 55.818 45.564 57.995 1.00 48.86 43 GLY C C 1
ATOM 5829 O O . GLY C 1 43 ? 55.183 45.366 56.958 1.00 48.90 43 GLY C O 1
ATOM 5830 N N . ALA C 1 44 ? 57.082 45.177 58.150 1.00 47.82 44 ALA C N 1
ATOM 5831 C CA . ALA C 1 44 ? 57.800 44.488 57.080 1.00 45.58 44 ALA C CA 1
ATOM 5832 C C . ALA C 1 44 ? 57.362 43.029 56.965 1.00 44.54 44 ALA C C 1
ATOM 5833 O O . ALA C 1 44 ? 57.169 42.349 57.974 1.00 43.07 44 ALA C O 1
ATOM 5835 N N . THR C 1 45 ? 57.213 42.551 55.732 1.00 43.33 45 THR C N 1
ATOM 5836 C CA . THR C 1 45 ? 56.793 41.174 55.494 1.00 42.90 45 THR C CA 1
ATOM 5837 C C . THR C 1 45 ? 57.805 40.381 54.667 1.00 42.48 45 THR C C 1
ATOM 5838 O O . THR C 1 45 ? 58.253 40.833 53.611 1.00 43.40 45 THR C O 1
ATOM 5842 N N . GLY C 1 46 ? 58.156 39.195 55.156 1.00 40.45 46 GLY C N 1
ATOM 5843 C CA . GLY C 1 46 ? 59.094 38.349 54.442 1.00 38.13 46 GLY C CA 1
ATOM 5844 C C . GLY C 1 46 ? 58.349 37.216 53.760 1.00 36.71 46 GLY C C 1
ATOM 5845 O O . GLY C 1 46 ? 57.434 36.635 54.339 1.00 36.72 46 GLY C O 1
ATOM 5846 N N . LEU C 1 47 ? 58.732 36.910 52.525 1.00 35.00 47 LEU C N 1
ATOM 5847 C CA . LEU C 1 47 ? 58.094 35.841 51.768 1.00 32.83 47 LEU C CA 1
ATOM 5848 C C . LEU C 1 47 ? 58.947 34.582 51.725 1.00 32.92 47 LEU C C 1
ATOM 5849 O O . LEU C 1 47 ? 60.154 34.641 51.497 1.00 31.44 47 LEU C O 1
ATOM 5854 N N . GLY C 1 48 ? 58.304 33.444 51.946 1.00 31.93 48 GLY C N 1
ATOM 5855 C CA . GLY C 1 48 ? 59.001 32.178 51.900 1.00 32.24 48 GLY C CA 1
ATOM 5856 C C . GLY C 1 48 ? 58.075 31.162 51.268 1.00 32.96 48 GLY C C 1
ATOM 5857 O O . GLY C 1 48 ? 56.856 31.298 51.365 1.00 32.24 48 GLY C O 1
ATOM 5858 N N . TYR C 1 49 ? 58.633 30.157 50.600 1.00 31.69 49 TYR C N 1
ATOM 5859 C CA . TYR C 1 49 ? 57.795 29.142 49.991 1.00 30.91 49 TYR C CA 1
ATOM 5860 C C . TYR C 1 49 ? 58.516 27.845 49.643 1.00 31.81 49 TYR C C 1
ATOM 5861 O O . TYR C 1 49 ? 59.747 27.797 49.555 1.00 31.17 49 TYR C O 1
ATOM 5870 N N . THR C 1 50 ? 57.725 26.791 49.476 1.00 31.17 50 THR C N 1
ATOM 5871 C CA . THR C 1 50 ? 58.225 25.475 49.109 1.00 33.47 50 THR C CA 1
ATOM 5872 C C . THR C 1 50 ? 57.157 24.846 48.217 1.00 35.61 50 THR C C 1
ATOM 5873 O O . THR C 1 50 ? 56.107 25.451 47.980 1.00 36.37 50 THR C O 1
ATOM 5877 N N . TYR C 1 51 ? 57.415 23.642 47.722 1.00 37.38 51 TYR C N 1
ATOM 5878 C CA . TYR C 1 51 ? 56.459 22.982 46.843 1.00 39.85 51 TYR C CA 1
ATOM 5879 C C . TYR C 1 51 ? 56.626 21.473 46.906 1.00 40.59 51 TYR C C 1
ATOM 5880 O O . TYR C 1 51 ? 57.641 20.972 47.385 1.00 39.32 51 TYR C O 1
ATOM 5889 N N . THR C 1 52 ? 55.617 20.756 46.426 1.00 42.27 52 THR C N 1
ATOM 5890 C CA . THR C 1 52 ? 55.663 19.302 46.381 1.00 43.17 52 THR C CA 1
ATOM 5891 C C . THR C 1 52 ? 55.189 18.879 45.002 1.00 44.39 52 THR C C 1
ATOM 5892 O O . THR C 1 52 ? 54.592 19.670 44.268 1.00 44.31 52 THR C O 1
ATOM 5896 N N . VAL C 1 53 ? 55.472 17.636 44.645 1.00 45.39 53 VAL C N 1
ATOM 5897 C CA . VAL C 1 53 ? 55.073 17.118 43.350 1.00 46.35 53 VAL C CA 1
ATOM 5898 C C . VAL C 1 53 ? 53.842 16.223 43.482 1.00 46.52 53 VAL C C 1
ATOM 5899 O O . VAL C 1 53 ? 53.944 15.076 43.920 1.00 46.53 53 VAL C O 1
ATOM 5903 N N . ASN C 1 54 ? 52.680 16.768 43.129 1.00 46.86 54 ASN C N 1
ATOM 5904 C CA . ASN C 1 54 ? 51.424 16.020 43.167 1.00 46.31 54 ASN C CA 1
ATOM 5905 C C . ASN C 1 54 ? 50.802 15.752 44.540 1.00 45.40 54 ASN C C 1
ATOM 5906 O O . ASN C 1 54 ? 49.580 15.789 44.669 1.00 46.07 54 ASN C O 1
ATOM 5911 N N . HIS C 1 55 ? 51.614 15.472 45.559 1.00 43.23 55 HIS C N 1
ATOM 5912 C CA . HIS C 1 55 ? 51.063 15.202 46.892 1.00 42.13 55 HIS C CA 1
ATOM 5913 C C . HIS C 1 55 ? 51.853 15.802 48.051 1.00 39.96 55 HIS C C 1
ATOM 5914 O O . HIS C 1 55 ? 52.942 16.347 47.865 1.00 38.89 55 HIS C O 1
ATOM 5921 N N . GLY C 1 56 ? 51.279 15.696 49.248 1.00 38.40 56 GLY C N 1
ATOM 5922 C CA . GLY C 1 56 ? 51.919 16.209 50.449 1.00 37.28 56 GLY C CA 1
ATOM 5923 C C . GLY C 1 56 ? 51.758 17.700 50.694 1.00 36.55 56 GLY C C 1
ATOM 5924 O O . GLY C 1 56 ? 52.121 18.203 51.760 1.00 34.99 56 GLY C O 1
ATOM 5925 N N . GLY C 1 57 ? 51.203 18.405 49.714 1.00 36.15 57 GLY C N 1
ATOM 5926 C CA . GLY C 1 57 ? 51.025 19.842 49.836 1.00 36.51 57 GLY C CA 1
ATOM 5927 C C . GLY C 1 57 ? 50.223 20.304 51.036 1.00 36.38 57 GLY C C 1
ATOM 5928 O O . GLY C 1 57 ? 50.666 21.175 51.791 1.00 36.18 57 GLY C O 1
ATOM 5929 N N . ALA C 1 58 ? 49.039 19.724 51.209 1.00 36.13 58 ALA C N 1
ATOM 5930 C CA . ALA C 1 58 ? 48.155 20.073 52.314 1.00 35.95 58 ALA C CA 1
ATOM 5931 C C . ALA C 1 58 ? 48.844 19.827 53.644 1.00 36.64 58 ALA C C 1
ATOM 5932 O O . ALA C 1 58 ? 48.705 20.614 54.584 1.00 38.01 58 ALA C O 1
ATOM 5934 N N . ALA C 1 59 ? 49.581 18.723 53.719 1.00 35.65 59 ALA C N 1
ATOM 5935 C CA . ALA C 1 59 ? 50.300 18.363 54.931 1.00 34.74 59 ALA C CA 1
ATOM 5936 C C . ALA C 1 59 ? 51.300 19.456 55.299 1.00 33.85 59 ALA C C 1
ATOM 5937 O O . ALA C 1 59 ? 51.305 19.950 56.427 1.00 34.06 59 ALA C O 1
ATOM 5939 N N . VAL C 1 60 ? 52.142 19.834 54.343 1.00 33.47 60 VAL C N 1
ATOM 5940 C CA . VAL C 1 60 ? 53.145 20.868 54.576 1.00 33.66 60 VAL C CA 1
ATOM 5941 C C . VAL C 1 60 ? 52.503 22.167 55.066 1.00 34.44 60 VAL C C 1
ATOM 5942 O O . VAL C 1 60 ? 52.995 22.793 56.003 1.00 33.80 60 VAL C O 1
ATOM 5946 N N . ALA C 1 61 ? 51.407 22.568 54.429 1.00 34.54 61 ALA C N 1
ATOM 5947 C CA . ALA C 1 61 ? 50.710 23.786 54.822 1.00 34.38 61 ALA C CA 1
ATOM 5948 C C . ALA C 1 61 ? 50.194 23.637 56.253 1.00 33.60 61 ALA C C 1
ATOM 5949 O O . ALA C 1 61 ? 50.296 24.564 57.059 1.00 32.32 61 ALA C O 1
ATOM 5951 N N . THR C 1 62 ? 49.652 22.461 56.561 1.00 33.70 62 THR C N 1
ATOM 5952 C CA . THR C 1 62 ? 49.118 22.180 57.892 1.00 34.09 62 THR C CA 1
ATOM 5953 C C . THR C 1 62 ? 50.189 22.284 58.970 1.00 34.88 62 THR C C 1
ATOM 5954 O O . THR C 1 62 ? 49.944 22.822 60.050 1.00 34.23 62 THR C O 1
ATOM 5966 N N . VAL C 1 64 ? 52.911 24.081 58.906 1.00 34.17 64 VAL C N 1
ATOM 5967 C CA . VAL C 1 64 ? 53.282 25.476 59.086 1.00 35.75 64 VAL C CA 1
ATOM 5968 C C . VAL C 1 64 ? 52.238 26.218 59.903 1.00 37.26 64 VAL C C 1
ATOM 5969 O O . VAL C 1 64 ? 52.528 26.739 60.983 1.00 36.33 64 VAL C O 1
ATOM 5973 N N . ASP C 1 65 ? 51.015 26.237 59.389 1.00 38.36 65 ASP C N 1
ATOM 5974 C CA . ASP C 1 65 ? 49.920 26.944 60.033 1.00 39.80 65 ASP C CA 1
ATOM 5975 C C . ASP C 1 65 ? 49.510 26.425 61.409 1.00 39.72 65 ASP C C 1
ATOM 5976 O O . ASP C 1 65 ? 49.241 27.214 62.308 1.00 39.83 65 ASP C O 1
ATOM 5981 N N . LYS C 1 66 ? 49.474 25.109 61.590 1.00 40.11 66 LYS C N 1
ATOM 5982 C CA . LYS C 1 66 ? 49.057 24.566 62.876 1.00 41.54 66 LYS C CA 1
ATOM 5983 C C . LYS C 1 66 ? 50.153 24.165 63.863 1.00 41.54 66 LYS C C 1
ATOM 5984 O O . LYS C 1 66 ? 49.938 24.216 65.075 1.00 41.84 66 LYS C O 1
ATOM 5990 N N . ASP C 1 67 ? 51.320 23.769 63.368 1.00 39.87 67 ASP C N 1
ATOM 5991 C CA . ASP C 1 67 ? 52.388 23.352 64.269 1.00 38.71 67 ASP C CA 1
ATOM 5992 C C . ASP C 1 67 ? 53.459 24.409 64.503 1.00 38.11 67 ASP C C 1
ATOM 5993 O O . ASP C 1 67 ? 53.773 24.739 65.641 1.00 35.99 67 ASP C O 1
ATOM 5998 N N . LEU C 1 68 ? 54.012 24.943 63.420 1.00 37.55 68 LEU C N 1
ATOM 5999 C CA . LEU C 1 68 ? 55.077 25.931 63.515 1.00 37.99 68 LEU C CA 1
ATOM 6000 C C . LEU C 1 68 ? 54.627 27.323 63.942 1.00 39.13 68 LEU C C 1
ATOM 6001 O O . LEU C 1 68 ? 55.399 28.072 64.542 1.00 37.76 68 LEU C O 1
ATOM 6006 N N . ARG C 1 69 ? 53.379 27.664 63.632 1.00 40.40 69 ARG C N 1
ATOM 6007 C CA . ARG C 1 69 ? 52.822 28.968 63.984 1.00 41.65 69 ARG C CA 1
ATOM 6008 C C . ARG C 1 69 ? 53.166 29.347 65.419 1.00 40.66 69 ARG C C 1
ATOM 6009 O O . ARG C 1 69 ? 53.623 30.459 65.681 1.00 41.75 69 ARG C O 1
ATOM 6017 N N . GLY C 1 70 ? 52.961 28.412 66.340 1.00 40.95 70 GLY C N 1
ATOM 6018 C CA . GLY C 1 70 ? 53.259 28.668 67.737 1.00 40.11 70 GLY C CA 1
ATOM 6019 C C . GLY C 1 70 ? 54.704 29.061 67.989 1.00 41.56 70 GLY C C 1
ATOM 6020 O O . GLY C 1 70 ? 55.005 29.701 68.995 1.00 41.92 70 GLY C O 1
ATOM 6021 N N . CYS C 1 71 ? 55.602 28.685 67.082 1.00 40.52 71 CYS C N 1
ATOM 6022 C CA . CYS C 1 71 ? 57.021 29.010 67.228 1.00 40.88 71 CYS C CA 1
ATOM 6023 C C . CYS C 1 71 ? 57.351 30.400 66.698 1.00 39.37 71 CYS C C 1
ATOM 6024 O O . CYS C 1 71 ? 58.401 30.962 67.016 1.00 39.02 71 CYS C O 1
ATOM 6027 N N . LEU C 1 72 ? 56.460 30.950 65.883 1.00 38.33 72 LEU C N 1
ATOM 6028 C CA . LEU C 1 72 ? 56.702 32.250 65.275 1.00 37.73 72 LEU C CA 1
ATOM 6029 C C . LEU C 1 72 ? 56.038 33.448 65.951 1.00 38.28 72 LEU C C 1
ATOM 6030 O O . LEU C 1 72 ? 56.713 34.413 66.317 1.00 37.72 72 LEU C O 1
ATOM 6035 N N . LEU C 1 73 ? 54.721 33.388 66.109 1.00 39.83 73 LEU C N 1
ATOM 6036 C CA . LEU C 1 73 ? 53.972 34.480 66.727 1.00 40.74 73 LEU C CA 1
ATOM 6037 C C . LEU C 1 73 ? 54.528 34.888 68.083 1.00 40.71 73 LEU C C 1
ATOM 6038 O O . LEU C 1 73 ? 54.540 34.094 69.026 1.00 39.79 73 LEU C O 1
ATOM 6043 N N . GLY C 1 74 ? 54.991 36.133 68.171 1.00 41.48 74 GLY C N 1
ATOM 6044 C CA . GLY C 1 74 ? 55.530 36.641 69.420 1.00 41.67 74 GLY C CA 1
ATOM 6045 C C . GLY C 1 74 ? 57.023 36.436 69.582 1.00 42.95 74 GLY C C 1
ATOM 6046 O O . GLY C 1 74 ? 57.594 36.803 70.608 1.00 42.11 74 GLY C O 1
ATOM 6047 N N . ALA C 1 75 ? 57.659 35.851 68.573 1.00 42.83 75 ALA C N 1
ATOM 6048 C CA . ALA C 1 75 ? 59.093 35.603 68.620 1.00 42.99 75 ALA C CA 1
ATOM 6049 C C . ALA C 1 75 ? 59.845 36.676 67.845 1.00 42.97 75 ALA C C 1
ATOM 6050 O O . ALA C 1 75 ? 59.293 37.294 66.935 1.00 42.18 75 ALA C O 1
ATOM 6052 N N . ASP C 1 76 ? 61.105 36.899 68.209 1.00 42.37 76 ASP C N 1
ATOM 6053 C CA . ASP C 1 76 ? 61.916 37.892 67.517 1.00 43.05 76 ASP C CA 1
ATOM 6054 C C . ASP C 1 76 ? 62.395 37.270 66.211 1.00 43.34 76 ASP C C 1
ATOM 6055 O O . ASP C 1 76 ? 63.200 36.339 66.216 1.00 42.69 76 ASP C O 1
ATOM 6060 N N . ALA C 1 77 ? 61.900 37.797 65.097 1.00 43.19 77 ALA C N 1
ATOM 6061 C CA . ALA C 1 77 ? 62.257 37.293 63.777 1.00 42.94 77 ALA C CA 1
ATOM 6062 C C . ALA C 1 77 ? 63.736 37.432 63.436 1.00 41.71 77 ALA C C 1
ATOM 6063 O O . ALA C 1 77 ? 64.191 36.880 62.438 1.00 42.61 77 ALA C O 1
ATOM 6065 N N . GLU C 1 78 ? 64.490 38.162 64.251 1.00 40.39 78 GLU C N 1
ATOM 6066 C CA . GLU C 1 78 ? 65.910 38.346 63.975 1.00 38.99 78 GLU C CA 1
ATOM 6067 C C . GLU C 1 78 ? 66.770 37.164 64.415 1.00 37.17 78 GLU C C 1
ATOM 6068 O O . GLU C 1 78 ? 67.928 37.048 64.011 1.00 36.81 78 GLU C O 1
ATOM 6074 N N . GLN C 1 79 ? 66.202 36.290 65.240 1.00 34.81 79 GLN C N 1
ATOM 6075 C CA . GLN C 1 79 ? 66.922 35.114 65.725 1.00 33.16 79 GLN C CA 1
ATOM 6076 C C . GLN C 1 79 ? 66.526 33.898 64.888 1.00 31.45 79 GLN C C 1
ATOM 6077 O O . GLN C 1 79 ? 65.872 32.974 65.377 1.00 30.86 79 GLN C O 1
ATOM 6083 N N . ILE C 1 80 ? 66.929 33.913 63.620 1.00 30.82 80 ILE C N 1
ATOM 6084 C CA . ILE C 1 80 ? 66.600 32.834 62.694 1.00 30.58 80 ILE C CA 1
ATOM 6085 C C . ILE C 1 80 ? 67.065 31.463 63.189 1.00 28.80 80 ILE C C 1
ATOM 6086 O O . ILE C 1 80 ? 66.312 30.493 63.123 1.00 28.35 80 ILE C O 1
ATOM 6091 N N . GLU C 1 81 ? 68.293 31.384 63.699 1.00 29.13 81 GLU C N 1
ATOM 6092 C CA . GLU C 1 81 ? 68.837 30.106 64.171 1.00 27.90 81 GLU C CA 1
ATOM 6093 C C . GLU C 1 81 ? 68.063 29.542 65.359 1.00 29.13 81 GLU C C 1
ATOM 6094 O O . GLU C 1 81 ? 67.810 28.333 65.425 1.00 27.01 81 GLU C O 1
ATOM 6100 N N . LYS C 1 82 ? 67.689 30.408 66.301 1.00 27.78 82 LYS C N 1
ATOM 6101 C CA . LYS C 1 82 ? 66.935 29.951 67.459 1.00 29.16 82 LYS C CA 1
ATOM 6102 C C . LYS C 1 82 ? 65.569 29.461 67.006 1.00 28.51 82 LYS C C 1
ATOM 6103 O O . LYS C 1 82 ? 65.054 28.479 67.531 1.00 29.81 82 LYS C O 1
ATOM 6109 N N . ILE C 1 83 ? 64.983 30.152 66.032 1.00 28.71 83 ILE C N 1
ATOM 6110 C CA . ILE C 1 83 ? 63.672 29.777 65.510 1.00 29.63 83 ILE C CA 1
ATOM 6111 C C . ILE C 1 83 ? 63.782 28.448 64.759 1.00 27.87 83 ILE C C 1
ATOM 6112 O O . ILE C 1 83 ? 62.899 27.598 64.855 1.00 25.95 83 ILE C O 1
ATOM 6117 N N . TRP C 1 84 ? 64.872 28.279 64.013 1.00 27.29 84 TRP C N 1
ATOM 6118 C CA . TRP C 1 84 ? 65.089 27.050 63.260 1.00 27.37 84 TRP C CA 1
ATOM 6119 C C . TRP C 1 84 ? 65.100 25.847 64.206 1.00 27.81 84 TRP C C 1
ATOM 6120 O O . TRP C 1 84 ? 64.372 24.878 63.996 1.00 27.97 84 TRP C O 1
ATOM 6131 N N . GLN C 1 85 ? 65.917 25.911 65.255 1.00 28.13 85 GLN C N 1
ATOM 6132 C CA . GLN C 1 85 ? 65.997 24.806 66.210 1.00 28.73 85 GLN C CA 1
ATOM 6133 C C . GLN C 1 85 ? 64.665 24.529 66.903 1.00 28.08 85 GLN C C 1
ATOM 6134 O O . GLN C 1 85 ? 64.283 23.374 67.094 1.00 27.44 85 GLN C O 1
ATOM 6140 N N . SER C 1 86 ? 63.954 25.587 67.282 1.00 27.68 86 SER C N 1
ATOM 6141 C CA . SER C 1 86 ? 62.667 25.422 67.947 1.00 27.88 86 SER C CA 1
ATOM 6142 C C . SER C 1 86 ? 61.682 24.689 67.032 1.00 26.72 86 SER C C 1
ATOM 6143 O O . SER C 1 86 ? 60.879 23.882 67.492 1.00 26.95 86 SER C O 1
ATOM 6154 N N . TRP C 1 88 ? 62.596 22.665 64.426 1.00 27.32 88 TRP C N 1
ATOM 6155 C CA . TRP C 1 88 ? 63.142 21.328 64.216 1.00 26.75 88 TRP C CA 1
ATOM 6156 C C . TRP C 1 88 ? 62.665 20.411 65.338 1.00 26.53 88 TRP C C 1
ATOM 6157 O O . TRP C 1 88 ? 62.195 19.298 65.087 1.00 26.73 88 TRP C O 1
ATOM 6168 N N . TRP C 1 89 ? 62.752 20.887 66.576 1.00 24.89 89 TRP C N 1
ATOM 6169 C CA . TRP C 1 89 ? 62.322 20.073 67.701 1.00 25.56 89 TRP C CA 1
ATOM 6170 C C . TRP C 1 89 ? 60.806 19.980 67.875 1.00 27.44 89 TRP C C 1
ATOM 6171 O O . TRP C 1 89 ? 60.296 18.968 68.358 1.00 26.02 89 TRP C O 1
ATOM 6182 N N . ARG C 1 90 ? 60.076 21.011 67.469 1.00 28.75 90 ARG C N 1
ATOM 6183 C CA . ARG C 1 90 ? 58.625 20.953 67.599 1.00 31.10 90 ARG C CA 1
ATOM 6184 C C . ARG C 1 90 ? 58.020 19.812 66.766 1.00 30.18 90 ARG C C 1
ATOM 6185 O O . ARG C 1 90 ? 57.016 19.213 67.154 1.00 30.14 90 ARG C O 1
ATOM 6193 N N . LEU C 1 91 ? 58.634 19.517 65.625 1.00 28.74 91 LEU C N 1
ATOM 6194 C CA . LEU C 1 91 ? 58.146 18.458 64.749 1.00 28.67 91 LEU C CA 1
ATOM 6195 C C . LEU C 1 91 ? 59.073 17.245 64.722 1.00 28.72 91 LEU C C 1
ATOM 6196 O O . LEU C 1 91 ? 58.975 16.395 63.831 1.00 29.04 91 LEU C O 1
ATOM 6201 N N . HIS C 1 92 ? 59.966 17.163 65.705 1.00 28.11 92 HIS C N 1
ATOM 6202 C CA . HIS C 1 92 ? 60.925 16.068 65.775 1.00 27.98 92 HIS C CA 1
ATOM 6203 C C . HIS C 1 92 ? 60.256 14.712 65.996 1.00 28.82 92 HIS C C 1
ATOM 6204 O O . HIS C 1 92 ? 60.672 13.702 65.422 1.00 28.98 92 HIS C O 1
ATOM 6211 N N . TYR C 1 93 ? 59.219 14.689 66.826 1.00 28.18 93 TYR C N 1
ATOM 6212 C CA . TYR C 1 93 ? 58.498 13.453 67.097 1.00 29.30 93 TYR C CA 1
ATOM 6213 C C . TYR C 1 93 ? 57.859 12.984 65.793 1.00 28.41 93 TYR C C 1
ATOM 6214 O O . TYR C 1 93 ? 57.038 13.690 65.218 1.00 27.80 93 TYR C O 1
ATOM 6223 N N . ALA C 1 94 ? 58.239 11.799 65.326 1.00 27.17 94 ALA C N 1
ATOM 6224 C CA . ALA C 1 94 ? 57.701 11.255 64.082 1.00 26.40 94 ALA C CA 1
ATOM 6225 C C . ALA C 1 94 ? 58.202 12.031 62.869 1.00 24.87 94 ALA C C 1
ATOM 6226 O O . ALA C 1 94 ? 57.855 11.704 61.733 1.00 27.57 94 ALA C O 1
ATOM 6228 N N . GLY C 1 95 ? 59.007 13.061 63.113 1.00 23.69 95 GLY C N 1
ATOM 6229 C CA . GLY C 1 95 ? 59.554 13.855 62.024 1.00 22.18 95 GLY C CA 1
ATOM 6230 C C . GLY C 1 95 ? 61.023 13.536 61.772 1.00 24.97 95 GLY C C 1
ATOM 6231 O O . GLY C 1 95 ? 61.348 12.461 61.250 1.00 24.40 95 GLY C O 1
ATOM 6232 N N . ARG C 1 96 ? 61.907 14.464 62.141 1.00 23.80 96 ARG C N 1
ATOM 6233 C CA . ARG C 1 96 ? 63.351 14.296 61.961 1.00 24.05 96 ARG C CA 1
ATOM 6234 C C . ARG C 1 96 ? 63.630 13.896 60.521 1.00 24.72 96 ARG C C 1
ATOM 6235 O O . ARG C 1 96 ? 64.289 12.885 60.254 1.00 26.66 96 ARG C O 1
ATOM 6243 N N . GLY C 1 97 ? 63.121 14.715 59.607 1.00 23.48 97 GLY C N 1
ATOM 6244 C CA . GLY C 1 97 ? 63.246 14.476 58.183 1.00 24.26 97 GLY C CA 1
ATOM 6245 C C . GLY C 1 97 ? 61.831 14.550 57.620 1.00 24.33 97 GLY C C 1
ATOM 6246 O O . GLY C 1 97 ? 60.901 14.904 58.342 1.00 22.95 97 GLY C O 1
ATOM 6247 N N . GLY C 1 98 ? 61.657 14.229 56.345 1.00 24.13 98 GLY C N 1
ATOM 6248 C CA . GLY C 1 98 ? 60.327 14.266 55.760 1.00 25.80 98 GLY C CA 1
ATOM 6249 C C . GLY C 1 98 ? 59.770 15.648 55.455 1.00 25.97 98 GLY C C 1
ATOM 6250 O O . GLY C 1 98 ? 60.499 16.641 55.436 1.00 26.18 98 GLY C O 1
ATOM 6251 N N . HIS C 1 99 ? 58.461 15.701 55.231 1.00 25.75 99 HIS C N 1
ATOM 6252 C CA . HIS C 1 99 ? 57.765 16.943 54.888 1.00 27.42 99 HIS C CA 1
ATOM 6253 C C . HIS C 1 99 ? 57.984 18.097 55.858 1.00 26.02 99 HIS C C 1
ATOM 6254 O O . HIS C 1 99 ? 58.016 19.249 55.450 1.00 26.63 99 HIS C O 1
ATOM 6261 N N . ALA C 1 100 ? 58.141 17.791 57.139 1.00 27.91 100 ALA C N 1
ATOM 6262 C CA . ALA C 1 100 ? 58.383 18.830 58.127 1.00 25.72 100 ALA C CA 1
ATOM 6263 C C . ALA C 1 100 ? 59.562 19.707 57.701 1.00 26.99 100 ALA C C 1
ATOM 6264 O O . ALA C 1 100 ? 59.539 20.928 57.894 1.00 25.41 100 ALA C O 1
ATOM 6266 N N . THR C 1 101 ? 60.588 19.099 57.106 1.00 26.49 101 THR C N 1
ATOM 6267 C CA . THR C 1 101 ? 61.753 19.875 56.675 1.00 26.04 101 THR C CA 1
ATOM 6268 C C . THR C 1 101 ? 61.378 20.893 55.596 1.00 26.86 101 THR C C 1
ATOM 6269 O O . THR C 1 101 ? 61.986 21.963 55.502 1.00 27.31 101 THR C O 1
ATOM 6273 N N . SER C 1 102 ? 60.383 20.571 54.778 1.00 25.10 102 SER C N 1
ATOM 6274 C CA . SER C 1 102 ? 59.947 21.512 53.748 1.00 26.82 102 SER C CA 1
ATOM 6275 C C . SER C 1 102 ? 59.183 22.670 54.403 1.00 26.98 102 SER C C 1
ATOM 6276 O O . SER C 1 102 ? 59.325 23.826 54.003 1.00 28.20 102 SER C O 1
ATOM 6279 N N . ALA C 1 103 ? 58.370 22.348 55.406 1.00 26.88 103 ALA C N 1
ATOM 6280 C CA . ALA C 1 103 ? 57.603 23.359 56.132 1.00 26.30 103 ALA C CA 1
ATOM 6281 C C . ALA C 1 103 ? 58.592 24.315 56.785 1.00 27.46 103 ALA C C 1
ATOM 6282 O O . ALA C 1 103 ? 58.402 25.535 56.784 1.00 25.80 103 ALA C O 1
ATOM 6284 N N . ILE C 1 104 ? 59.653 23.741 57.349 1.00 27.30 104 ILE C N 1
ATOM 6285 C CA . ILE C 1 104 ? 60.693 24.518 58.001 1.00 26.56 104 ILE C CA 1
ATOM 6286 C C . ILE C 1 104 ? 61.403 25.398 56.981 1.00 27.57 104 ILE C C 1
ATOM 6287 O O . ILE C 1 104 ? 61.676 26.569 57.245 1.00 27.29 104 ILE C O 1
ATOM 6292 N N . SER C 1 105 ? 61.689 24.835 55.810 1.00 27.40 105 SER C N 1
ATOM 6293 C CA . SER C 1 105 ? 62.370 25.580 54.760 1.00 28.70 105 SER C CA 1
ATOM 6294 C C . SER C 1 105 ? 61.630 26.868 54.387 1.00 29.94 105 SER C C 1
ATOM 6295 O O . SER C 1 105 ? 62.240 27.931 54.304 1.00 29.65 105 SER C O 1
ATOM 6298 N N . ALA C 1 106 ? 60.321 26.761 54.157 1.00 29.15 106 ALA C N 1
ATOM 6299 C CA . ALA C 1 106 ? 59.501 27.913 53.777 1.00 29.42 106 ALA C CA 1
ATOM 6300 C C . ALA C 1 106 ? 59.605 29.027 54.813 1.00 28.11 106 ALA C C 1
ATOM 6301 O O . ALA C 1 106 ? 59.844 30.186 54.471 1.00 29.15 106 ALA C O 1
ATOM 6303 N N . VAL C 1 107 ? 59.428 28.667 56.077 1.00 27.93 107 VAL C N 1
ATOM 6304 C CA . VAL C 1 107 ? 59.523 29.629 57.166 1.00 28.73 107 VAL C CA 1
ATOM 6305 C C . VAL C 1 107 ? 60.922 30.247 57.197 1.00 30.43 107 VAL C C 1
ATOM 6306 O O . VAL C 1 107 ? 61.070 31.473 57.264 1.00 30.73 107 VAL C O 1
ATOM 6310 N N . ASP C 1 108 ? 61.946 29.394 57.137 1.00 29.76 108 ASP C N 1
ATOM 6311 C CA . ASP C 1 108 ? 63.326 29.861 57.167 1.00 29.66 108 ASP C CA 1
ATOM 6312 C C . ASP C 1 108 ? 63.579 30.874 56.065 1.00 29.26 108 ASP C C 1
ATOM 6313 O O . ASP C 1 108 ? 64.218 31.902 56.298 1.00 29.22 108 ASP C O 1
ATOM 6318 N N . ILE C 1 109 ? 63.085 30.580 54.865 1.00 28.62 109 ILE C N 1
ATOM 6319 C CA . ILE C 1 109 ? 63.267 31.473 53.725 1.00 29.94 109 ILE C CA 1
ATOM 6320 C C . ILE C 1 109 ? 62.615 32.840 53.958 1.00 30.55 109 ILE C C 1
ATOM 6321 O O . ILE C 1 109 ? 63.177 33.877 53.604 1.00 31.18 109 ILE C O 1
ATOM 6326 N N . ALA C 1 110 ? 61.429 32.835 54.556 1.00 30.76 110 ALA C N 1
ATOM 6327 C CA . ALA C 1 110 ? 60.713 34.074 54.840 1.00 32.33 110 ALA C CA 1
ATOM 6328 C C . ALA C 1 110 ? 61.502 34.921 55.840 1.00 32.47 110 ALA C C 1
ATOM 6329 O O . ALA C 1 110 ? 61.667 36.130 55.653 1.00 34.35 110 ALA C O 1
ATOM 6331 N N . LEU C 1 111 ? 61.990 34.276 56.896 1.00 32.38 111 LEU C N 1
ATOM 6332 C CA . LEU C 1 111 ? 62.760 34.958 57.927 1.00 30.48 111 LEU C CA 1
ATOM 6333 C C . LEU C 1 111 ? 63.988 35.635 57.359 1.00 30.30 111 LEU C C 1
ATOM 6334 O O . LEU C 1 111 ? 64.278 36.783 57.698 1.00 30.23 111 LEU C O 1
ATOM 6339 N N . TRP C 1 112 ? 64.716 34.931 56.497 1.00 29.46 112 TRP C N 1
ATOM 6340 C CA . TRP C 1 112 ? 65.900 35.516 55.890 1.00 29.83 112 TRP C CA 1
ATOM 6341 C C . TRP C 1 112 ? 65.509 36.695 55.009 1.00 29.79 112 TRP C C 1
ATOM 6342 O O . TRP C 1 112 ? 66.156 37.738 55.031 1.00 31.05 112 TRP C O 1
ATOM 6353 N N . ASP C 1 113 ? 64.449 36.521 54.231 1.00 30.45 113 ASP C N 1
ATOM 6354 C CA . ASP C 1 113 ? 63.964 37.576 53.346 1.00 33.14 113 ASP C CA 1
ATOM 6355 C C . ASP C 1 113 ? 63.669 38.828 54.171 1.00 33.32 113 ASP C C 1
ATOM 6356 O O . ASP C 1 113 ? 64.059 39.941 53.810 1.00 34.22 113 ASP C O 1
ATOM 6361 N N . LEU C 1 114 ? 62.992 38.616 55.293 1.00 34.83 114 LEU C N 1
ATOM 6362 C CA . LEU C 1 114 ? 62.624 39.683 56.211 1.00 36.52 114 LEU C CA 1
ATOM 6363 C C . LEU C 1 114 ? 63.877 40.357 56.776 1.00 37.87 114 LEU C C 1
ATOM 6364 O O . LEU C 1 114 ? 63.947 41.587 56.851 1.00 38.00 114 LEU C O 1
ATOM 6369 N N . LYS C 1 115 ? 64.863 39.551 57.173 1.00 36.90 115 LYS C N 1
ATOM 6370 C CA . LYS C 1 115 ? 66.105 40.083 57.729 1.00 36.02 115 LYS C CA 1
ATOM 6371 C C . LYS C 1 115 ? 66.841 40.927 56.697 1.00 35.43 115 LYS C C 1
ATOM 6372 O O . LYS C 1 115 ? 67.457 41.937 57.035 1.00 34.97 115 LYS C O 1
ATOM 6378 N N . GLY C 1 116 ? 66.774 40.507 55.438 1.00 34.65 116 GLY C N 1
ATOM 6379 C CA . GLY C 1 116 ? 67.439 41.239 54.378 1.00 35.75 116 GLY C CA 1
ATOM 6380 C C . GLY C 1 116 ? 66.718 42.535 54.057 1.00 37.06 116 GLY C C 1
ATOM 6381 O O . GLY C 1 116 ? 67.329 43.522 53.630 1.00 35.73 116 GLY C O 1
ATOM 6382 N N . ILE C 1 117 ? 65.405 42.526 54.253 1.00 37.19 117 ILE C N 1
ATOM 6383 C CA . ILE C 1 117 ? 64.594 43.702 53.997 1.00 38.07 117 ILE C CA 1
ATOM 6384 C C . ILE C 1 117 ? 64.861 44.733 55.090 1.00 38.70 117 ILE C C 1
ATOM 6385 O O . ILE C 1 117 ? 65.124 45.897 54.800 1.00 37.65 117 ILE C O 1
ATOM 6390 N N . ARG C 1 118 ? 64.819 44.296 56.345 1.00 39.95 118 ARG C N 1
ATOM 6391 C CA . ARG C 1 118 ? 65.065 45.198 57.464 1.00 41.72 118 ARG C CA 1
ATOM 6392 C C . ARG C 1 118 ? 66.507 45.689 57.472 1.00 42.01 118 ARG C C 1
ATOM 6393 O O . ARG C 1 118 ? 66.851 46.619 58.201 1.00 43.60 118 ARG C O 1
ATOM 6401 N N . ALA C 1 119 ? 67.348 45.060 56.657 1.00 41.48 119 ALA C N 1
ATOM 6402 C CA . ALA C 1 119 ? 68.751 45.438 56.564 1.00 40.15 119 ALA C CA 1
ATOM 6403 C C . ALA C 1 119 ? 69.011 46.153 55.242 1.00 39.90 119 ALA C C 1
ATOM 6404 O O . ALA C 1 119 ? 70.120 46.629 54.990 1.00 38.57 119 ALA C O 1
ATOM 6406 N N . ARG C 1 120 ? 67.981 46.215 54.403 1.00 39.09 120 ARG C N 1
ATOM 6407 C CA . ARG C 1 120 ? 68.065 46.874 53.104 1.00 39.44 120 ARG C CA 1
ATOM 6408 C C . ARG C 1 120 ? 69.215 46.360 52.246 1.00 38.56 120 ARG C C 1
ATOM 6409 O O . ARG C 1 120 ? 69.972 47.143 51.668 1.00 37.70 120 ARG C O 1
ATOM 6417 N N . THR C 1 121 ? 69.336 45.040 52.144 1.00 36.29 121 THR C N 1
ATOM 6418 C CA . THR C 1 121 ? 70.411 44.457 51.357 1.00 34.47 121 THR C CA 1
ATOM 6419 C C . THR C 1 121 ? 69.997 43.115 50.748 1.00 33.32 121 THR C C 1
ATOM 6420 O O . THR C 1 121 ? 69.205 42.380 51.331 1.00 32.01 121 THR C O 1
ATOM 6424 N N . PRO C 1 122 ? 70.500 42.798 49.547 1.00 32.40 122 PRO C N 1
ATOM 6425 C CA . PRO C 1 122 ? 70.140 41.520 48.928 1.00 33.27 122 PRO C CA 1
ATOM 6426 C C . PRO C 1 122 ? 70.772 40.383 49.732 1.00 33.54 122 PRO C C 1
ATOM 6427 O O . PRO C 1 122 ? 71.829 40.562 50.341 1.00 31.83 122 PRO C O 1
ATOM 6431 N N . LEU C 1 123 ? 70.126 39.222 49.734 1.00 34.09 123 LEU C N 1
ATOM 6432 C CA . LEU C 1 123 ? 70.625 38.085 50.498 1.00 33.51 123 LEU C CA 1
ATOM 6433 C C . LEU C 1 123 ? 72.027 37.615 50.132 1.00 33.32 123 LEU C C 1
ATOM 6434 O O . LEU C 1 123 ? 72.795 37.245 51.016 1.00 32.69 123 LEU C O 1
ATOM 6439 N N . TRP C 1 124 ? 72.377 37.637 48.848 1.00 34.01 124 TRP C N 1
ATOM 6440 C CA . TRP C 1 124 ? 73.706 37.183 48.453 1.00 33.45 124 TRP C CA 1
ATOM 6441 C C . TRP C 1 124 ? 74.808 38.028 49.092 1.00 34.46 124 TRP C C 1
ATOM 6442 O O . TRP C 1 124 ? 75.920 37.539 49.322 1.00 33.81 124 TRP C O 1
ATOM 6453 N N . LYS C 1 125 ? 74.503 39.290 49.386 1.00 33.28 125 LYS C N 1
ATOM 6454 C CA . LYS C 1 125 ? 75.478 40.166 50.032 1.00 34.38 125 LYS C CA 1
ATOM 6455 C C . LYS C 1 125 ? 75.423 39.896 51.527 1.00 33.43 125 LYS C C 1
ATOM 6456 O O . LYS C 1 125 ? 76.450 39.742 52.183 1.00 34.20 125 LYS C O 1
ATOM 6462 N N . LEU C 1 126 ? 74.206 39.841 52.054 1.00 32.87 126 LEU C N 1
ATOM 6463 C CA . LEU C 1 126 ? 73.977 39.573 53.466 1.00 33.31 126 LEU C CA 1
ATOM 6464 C C . LEU C 1 126 ? 74.681 38.284 53.898 1.00 33.87 126 LEU C C 1
ATOM 6465 O O . LEU C 1 126 ? 75.263 38.222 54.981 1.00 31.75 126 LEU C O 1
ATOM 6470 N N . PHE C 1 127 ? 74.634 37.263 53.042 1.00 33.45 127 PHE C N 1
ATOM 6471 C CA . PHE C 1 127 ? 75.258 35.972 53.338 1.00 33.67 127 PHE C CA 1
ATOM 6472 C C . PHE C 1 127 ? 76.779 35.993 53.271 1.00 34.09 127 PHE C C 1
ATOM 6473 O O . PHE C 1 127 ? 77.436 35.068 53.745 1.00 34.88 127 PHE C O 1
ATOM 6481 N N . GLY C 1 128 ? 77.337 37.037 52.672 1.00 33.07 128 GLY C N 1
ATOM 6482 C CA . GLY C 1 128 ? 78.780 37.123 52.555 1.00 35.12 128 GLY C CA 1
ATOM 6483 C C . GLY C 1 128 ? 79.170 37.791 51.258 1.00 35.54 128 GLY C C 1
ATOM 6484 O O . GLY C 1 128 ? 79.966 38.732 51.253 1.00 40.15 128 GLY C O 1
ATOM 6485 N N . GLY C 1 129 ? 78.615 37.298 50.154 1.00 34.80 129 GLY C N 1
ATOM 6486 C CA . GLY C 1 129 ? 78.889 37.882 48.852 1.00 32.80 129 GLY C CA 1
ATOM 6487 C C . GLY C 1 129 ? 80.083 37.346 48.085 1.00 32.48 129 GLY C C 1
ATOM 6488 O O . GLY C 1 129 ? 81.235 37.601 48.446 1.00 31.17 129 GLY C O 1
ATOM 6489 N N . TYR C 1 130 ? 79.813 36.606 47.014 1.00 30.75 130 TYR C N 1
ATOM 6490 C CA . TYR C 1 130 ? 80.883 36.062 46.193 1.00 31.37 130 TYR C CA 1
ATOM 6491 C C . TYR C 1 130 ? 80.820 36.625 44.778 1.00 32.89 130 TYR C C 1
ATOM 6492 O O . TYR C 1 130 ? 81.759 37.275 44.318 1.00 33.93 130 TYR C O 1
ATOM 6501 N N . ASP C 1 131 ? 79.711 36.367 44.091 1.00 33.68 131 ASP C N 1
ATOM 6502 C CA . ASP C 1 131 ? 79.525 36.837 42.722 1.00 34.94 131 ASP C CA 1
ATOM 6503 C C . ASP C 1 131 ? 78.064 36.643 42.328 1.00 35.59 131 ASP C C 1
ATOM 6504 O O . ASP C 1 131 ? 77.587 35.513 42.230 1.00 37.11 131 ASP C O 1
ATOM 6509 N N . PRO C 1 132 ? 77.341 37.747 42.070 1.00 35.70 132 PRO C N 1
ATOM 6510 C CA . PRO C 1 132 ? 75.923 37.704 41.692 1.00 34.93 132 PRO C CA 1
ATOM 6511 C C . PRO C 1 132 ? 75.600 37.003 40.374 1.00 33.47 132 PRO C C 1
ATOM 6512 O O . PRO C 1 132 ? 74.461 36.606 40.145 1.00 33.16 132 PRO C O 1
ATOM 6516 N N . VAL C 1 133 ? 76.594 36.851 39.509 1.00 33.79 133 VAL C N 1
ATOM 6517 C CA . VAL C 1 133 ? 76.373 36.188 38.228 1.00 34.25 133 VAL C CA 1
ATOM 6518 C C . VAL C 1 133 ? 76.539 34.677 38.404 1.00 34.17 133 VAL C C 1
ATOM 6519 O O . VAL C 1 133 ? 77.659 34.173 38.542 1.00 34.29 133 VAL C O 1
ATOM 6523 N N . VAL C 1 134 ? 75.417 33.963 38.386 1.00 32.46 134 VAL C N 1
ATOM 6524 C CA . VAL C 1 134 ? 75.404 32.514 38.576 1.00 32.47 134 VAL C CA 1
ATOM 6525 C C . VAL C 1 134 ? 75.133 31.721 37.295 1.00 31.68 134 VAL C C 1
ATOM 6526 O O . VAL C 1 134 ? 74.168 31.987 36.580 1.00 31.20 134 VAL C O 1
ATOM 6530 N N . PRO C 1 135 ? 75.992 30.738 36.982 1.00 32.10 135 PRO C N 1
ATOM 6531 C CA . PRO C 1 135 ? 75.786 29.933 35.772 1.00 31.40 135 PRO C CA 1
ATOM 6532 C C . PRO C 1 135 ? 74.563 29.043 35.972 1.00 30.89 135 PRO C C 1
ATOM 6533 O O . PRO C 1 135 ? 74.285 28.615 37.092 1.00 29.92 135 PRO C O 1
ATOM 6537 N N . VAL C 1 136 ? 73.833 28.766 34.896 1.00 30.83 136 VAL C N 1
ATOM 6538 C CA . VAL C 1 136 ? 72.638 27.940 35.000 1.00 31.30 136 VAL C CA 1
ATOM 6539 C C . VAL C 1 136 ? 72.536 26.866 33.926 1.00 30.66 136 VAL C C 1
ATOM 6540 O O . VAL C 1 136 ? 73.319 26.837 32.979 1.00 30.93 136 VAL C O 1
ATOM 6544 N N . TYR C 1 137 ? 71.563 25.976 34.097 1.00 31.59 137 TYR C N 1
ATOM 6545 C CA . TYR C 1 137 ? 71.300 24.915 33.136 1.00 33.34 137 TYR C CA 1
ATOM 6546 C C . TYR C 1 137 ? 69.798 24.646 33.168 1.00 34.90 137 TYR C C 1
ATOM 6547 O O . TYR C 1 137 ? 69.156 24.799 34.210 1.00 35.06 137 TYR C O 1
ATOM 6556 N N . ALA C 1 138 ? 69.238 24.278 32.019 1.00 36.00 138 ALA C N 1
ATOM 6557 C CA . ALA C 1 138 ? 67.813 24.000 31.924 1.00 36.17 138 ALA C CA 1
ATOM 6558 C C . ALA C 1 138 ? 67.516 22.568 32.343 1.00 37.19 138 ALA C C 1
ATOM 6559 O O . ALA C 1 138 ? 68.018 21.617 31.740 1.00 35.63 138 ALA C O 1
ATOM 6561 N N . GLY C 1 139 ? 66.699 22.423 33.382 1.00 37.82 139 GLY C N 1
ATOM 6562 C CA . GLY C 1 139 ? 66.345 21.104 33.867 1.00 40.21 139 GLY C CA 1
ATOM 6563 C C . GLY C 1 139 ? 65.026 20.625 33.294 1.00 40.73 139 GLY C C 1
ATOM 6564 O O . GLY C 1 139 ? 63.968 20.864 33.875 1.00 41.53 139 GLY C O 1
ATOM 6565 N N . GLY C 1 140 ? 65.087 19.947 32.153 1.00 40.72 140 GLY C N 1
ATOM 6566 C CA . GLY C 1 140 ? 63.872 19.449 31.533 1.00 40.68 140 GLY C CA 1
ATOM 6567 C C . GLY C 1 140 ? 63.313 18.194 32.183 1.00 40.07 140 GLY C C 1
ATOM 6568 O O . GLY C 1 140 ? 64.061 17.363 32.698 1.00 40.17 140 GLY C O 1
ATOM 6569 N N . ILE C 1 141 ? 61.988 18.076 32.184 1.00 39.79 141 ILE C N 1
ATOM 6570 C CA . ILE C 1 141 ? 61.292 16.909 32.728 1.00 39.77 141 ILE C CA 1
ATOM 6571 C C . ILE C 1 141 ? 60.654 16.372 31.459 1.00 40.49 141 ILE C C 1
ATOM 6572 O O . ILE C 1 141 ? 59.472 16.590 31.188 1.00 39.83 141 ILE C O 1
ATOM 6577 N N . ASP C 1 142 ? 61.473 15.656 30.697 1.00 40.11 142 ASP C N 1
ATOM 6578 C CA . ASP C 1 142 ? 61.121 15.153 29.379 1.00 38.74 142 ASP C CA 1
ATOM 6579 C C . ASP C 1 142 ? 61.349 13.662 29.116 1.00 38.66 142 ASP C C 1
ATOM 6580 O O . ASP C 1 142 ? 61.649 13.289 27.981 1.00 37.61 142 ASP C O 1
ATOM 6585 N N . LEU C 1 143 ? 61.217 12.806 30.121 1.00 38.46 143 LEU C N 1
ATOM 6586 C CA . LEU C 1 143 ? 61.471 11.391 29.885 1.00 39.46 143 LEU C CA 1
ATOM 6587 C C . LEU C 1 143 ? 60.620 10.768 28.775 1.00 40.97 143 LEU C C 1
ATOM 6588 O O . LEU C 1 143 ? 61.138 10.035 27.929 1.00 40.52 143 LEU C O 1
ATOM 6593 N N . GLU C 1 144 ? 59.323 11.059 28.775 1.00 42.69 144 GLU C N 1
ATOM 6594 C CA . GLU C 1 144 ? 58.420 10.505 27.770 1.00 45.19 144 GLU C CA 1
ATOM 6595 C C . GLU C 1 14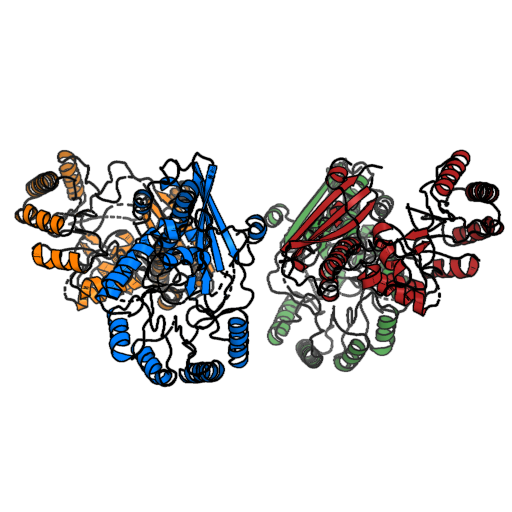4 ? 58.334 11.332 26.489 1.00 45.79 144 GLU C C 1
ATOM 6596 O O . GLU C 1 144 ? 57.719 10.913 25.510 1.00 46.11 144 GLU C O 1
ATOM 6602 N N . LEU C 1 145 ? 58.958 12.501 26.493 1.00 45.47 145 LEU C N 1
ATOM 6603 C CA . LEU C 1 145 ? 58.942 13.365 25.322 1.00 47.09 145 LEU C CA 1
ATOM 6604 C C . LEU C 1 145 ? 59.649 12.675 24.146 1.00 48.27 145 LEU C C 1
ATOM 6605 O O . LEU C 1 145 ? 60.669 12.009 24.330 1.00 48.41 145 LEU C O 1
ATOM 6610 N N . PRO C 1 146 ? 59.096 12.803 22.924 1.00 48.89 146 PRO C N 1
ATOM 6611 C CA . PRO C 1 146 ? 59.675 12.197 21.716 1.00 48.83 146 PRO C CA 1
ATOM 6612 C C . PRO C 1 146 ? 61.003 12.848 21.338 1.00 48.88 146 PRO C C 1
ATOM 6613 O O . PRO C 1 146 ? 61.179 14.057 21.500 1.00 48.91 146 PRO C O 1
ATOM 6617 N N . VAL C 1 147 ? 61.927 12.046 20.821 1.00 48.74 147 VAL C N 1
ATOM 6618 C CA . VAL C 1 147 ? 63.246 12.538 20.440 1.00 49.39 147 VAL C CA 1
ATOM 6619 C C . VAL C 1 147 ? 63.213 13.847 19.658 1.00 49.37 147 VAL C C 1
ATOM 6620 O O . VAL C 1 147 ? 63.987 14.763 19.937 1.00 49.19 147 VAL C O 1
ATOM 6624 N N . ALA C 1 148 ? 62.318 13.934 18.679 1.00 48.75 148 ALA C N 1
ATOM 6625 C CA . ALA C 1 148 ? 62.201 15.138 17.866 1.00 46.90 148 ALA C CA 1
ATOM 6626 C C . ALA C 1 148 ? 61.813 16.341 18.719 1.00 46.11 148 ALA C C 1
ATOM 6627 O O . ALA C 1 148 ? 62.358 17.431 18.547 1.00 45.52 148 ALA C O 1
ATOM 6629 N N . ASP C 1 149 ? 60.873 16.138 19.638 1.00 46.13 149 ASP C N 1
ATOM 6630 C CA . ASP C 1 149 ? 60.414 17.209 20.521 1.00 45.26 149 ASP C CA 1
ATOM 6631 C C . ASP C 1 149 ? 61.452 17.554 21.582 1.00 44.43 149 ASP C C 1
ATOM 6632 O O . ASP C 1 149 ? 61.403 18.628 22.185 1.00 44.29 149 ASP C O 1
ATOM 6637 N N . LEU C 1 150 ? 62.384 16.636 21.813 1.00 43.22 150 LEU C N 1
ATOM 6638 C CA . LEU C 1 150 ? 63.434 16.854 22.797 1.00 42.01 150 LEU C CA 1
ATOM 6639 C C . LEU C 1 150 ? 64.432 17.829 22.192 1.00 42.08 150 LEU C C 1
ATOM 6640 O O . LEU C 1 150 ? 64.904 18.750 22.863 1.00 40.54 150 LEU C O 1
ATOM 6645 N N . LYS C 1 151 ? 64.747 17.624 20.916 1.00 41.82 151 LYS C N 1
ATOM 6646 C CA . LYS C 1 151 ? 65.668 18.510 20.222 1.00 43.37 151 LYS C CA 1
ATOM 6647 C C . LYS C 1 151 ? 65.001 19.870 20.107 1.00 43.49 151 LYS C C 1
ATOM 6648 O O . LYS C 1 151 ? 65.656 20.907 20.196 1.00 43.89 151 LYS C O 1
ATOM 6654 N N . THR C 1 152 ? 63.686 19.853 19.913 1.00 44.02 152 THR C N 1
ATOM 6655 C CA . THR C 1 152 ? 62.909 21.080 19.797 1.00 44.38 152 THR C CA 1
ATOM 6656 C C . THR C 1 152 ? 62.972 21.837 21.116 1.00 43.65 152 THR C C 1
ATOM 6657 O O . THR C 1 152 ? 63.208 23.045 21.138 1.00 43.05 152 THR C O 1
ATOM 6661 N N . GLN C 1 153 ? 62.749 21.119 22.214 1.00 43.61 153 GLN C N 1
ATOM 6662 C CA . GLN C 1 153 ? 62.796 21.718 23.545 1.00 42.23 153 GLN C CA 1
ATOM 6663 C C . GLN C 1 153 ? 64.199 22.275 23.755 1.00 41.74 153 GLN C C 1
ATOM 6664 O O . GLN C 1 153 ? 64.380 23.343 24.340 1.00 41.10 153 GLN C O 1
ATOM 6670 N N . ALA C 1 154 ? 65.191 21.546 23.260 1.00 42.24 154 ALA C N 1
ATOM 6671 C CA . ALA C 1 154 ? 66.578 21.970 23.385 1.00 43.04 154 ALA C CA 1
ATOM 6672 C C . ALA C 1 154 ? 66.772 23.308 22.681 1.00 43.41 154 ALA C C 1
ATOM 6673 O O . ALA C 1 154 ? 67.495 24.179 23.171 1.00 41.66 154 ALA C O 1
ATOM 6675 N N . ASP C 1 155 ? 66.122 23.470 21.529 1.00 43.89 155 ASP C N 1
ATOM 6676 C CA . ASP C 1 155 ? 66.233 24.715 20.774 1.00 44.76 155 ASP C CA 1
ATOM 6677 C C . ASP C 1 155 ? 65.620 25.871 21.550 1.00 43.35 155 ASP C C 1
ATOM 6678 O O . ASP C 1 155 ? 66.126 26.990 21.504 1.00 44.55 155 ASP C O 1
ATOM 6683 N N . ARG C 1 156 ? 64.526 25.600 22.257 1.00 43.37 156 ARG C N 1
ATOM 6684 C CA . ARG C 1 156 ? 63.875 26.627 23.063 1.00 44.09 156 ARG C CA 1
ATOM 6685 C C . ARG C 1 156 ? 64.853 27.096 24.138 1.00 43.84 156 ARG C C 1
ATOM 6686 O O . ARG C 1 156 ? 65.002 28.297 24.381 1.00 43.55 156 ARG C O 1
ATOM 6694 N N . PHE C 1 157 ? 65.524 26.137 24.772 1.00 42.07 157 PHE C N 1
ATOM 6695 C CA . PHE C 1 157 ? 66.484 26.440 25.825 1.00 40.14 157 PHE C CA 1
ATOM 6696 C C . PHE C 1 157 ? 67.626 27.318 25.333 1.00 39.54 157 PHE C C 1
ATOM 6697 O O . PHE C 1 157 ? 68.014 28.276 26.001 1.00 37.76 157 PHE C O 1
ATOM 6705 N N . LEU C 1 158 ? 68.172 26.983 24.170 1.00 40.66 158 LEU C N 1
ATOM 6706 C CA . LEU C 1 158 ? 69.265 27.757 23.599 1.00 41.49 158 LEU C CA 1
ATOM 6707 C C . LEU C 1 158 ? 68.788 29.172 23.301 1.00 42.47 158 LEU C C 1
ATOM 6708 O O . LEU C 1 158 ? 69.430 30.151 23.687 1.00 42.59 158 LEU C O 1
ATOM 6713 N N . ALA C 1 159 ? 67.656 29.282 22.615 1.00 43.00 159 ALA C N 1
ATOM 6714 C CA . ALA C 1 159 ? 67.111 30.594 22.290 1.00 43.48 159 ALA C CA 1
ATOM 6715 C C . ALA C 1 159 ? 66.867 31.356 23.587 1.00 43.51 159 ALA C C 1
ATOM 6716 O O . ALA C 1 159 ? 66.860 32.585 23.603 1.00 45.05 159 ALA C O 1
ATOM 6718 N N . GLY C 1 160 ? 66.679 30.612 24.673 1.00 42.68 160 GLY C N 1
ATOM 6719 C CA . GLY C 1 160 ? 66.435 31.221 25.967 1.00 41.75 160 GLY C CA 1
ATOM 6720 C C . GLY C 1 160 ? 67.688 31.714 26.665 1.00 40.41 160 GLY C C 1
ATOM 6721 O O . GLY C 1 160 ? 67.607 32.370 27.700 1.00 40.89 160 GLY C O 1
ATOM 6722 N N . GLY C 1 161 ? 68.851 31.394 26.109 1.00 40.34 161 GLY C N 1
ATOM 6723 C CA . GLY C 1 161 ? 70.096 31.840 26.709 1.00 41.25 161 GLY C CA 1
ATOM 6724 C C . GLY C 1 161 ? 70.835 30.764 27.487 1.00 40.92 161 GLY C C 1
ATOM 6725 O O . GLY C 1 161 ? 71.914 31.010 28.025 1.00 39.78 161 GLY C O 1
ATOM 6726 N N . PHE C 1 162 ? 70.260 29.570 27.553 1.00 40.22 162 PHE C N 1
ATOM 6727 C CA . PHE C 1 162 ? 70.893 28.476 28.274 1.00 39.71 162 PHE C CA 1
ATOM 6728 C C . PHE C 1 162 ? 72.079 27.918 27.507 1.00 38.87 162 PHE C C 1
ATOM 6729 O O . PHE C 1 162 ? 72.026 27.762 26.289 1.00 39.03 162 PHE C O 1
ATOM 6737 N N . ARG C 1 163 ? 73.156 27.631 28.228 1.00 37.69 163 ARG C N 1
ATOM 6738 C CA . ARG C 1 163 ? 74.349 27.071 27.615 1.00 37.91 163 ARG C CA 1
ATOM 6739 C C . ARG C 1 163 ? 74.671 25.725 28.263 1.00 36.88 163 ARG C C 1
ATOM 6740 O O . ARG C 1 163 ? 75.778 25.198 28.124 1.00 36.28 163 ARG C O 1
ATOM 6748 N N . ALA C 1 164 ? 73.682 25.181 28.968 1.00 33.07 164 ALA C N 1
ATOM 6749 C CA . ALA C 1 164 ? 73.812 23.899 29.648 1.00 33.09 164 ALA C CA 1
ATOM 6750 C C . ALA C 1 164 ? 72.426 23.270 29.771 1.00 31.71 164 ALA C C 1
ATOM 6751 O O . ALA C 1 164 ? 71.475 23.934 30.188 1.00 33.30 164 ALA C O 1
ATOM 6753 N N . ILE C 1 165 ? 72.308 21.993 29.418 1.00 31.91 165 ILE C N 1
ATOM 6754 C CA . ILE C 1 165 ? 71.015 21.311 29.484 1.00 30.97 165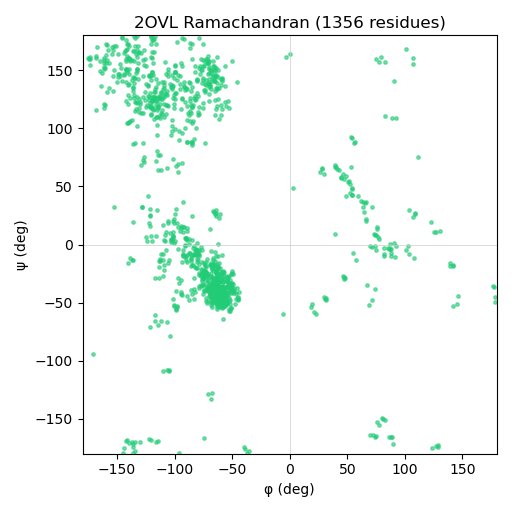 ILE C CA 1
ATOM 6755 C C . ILE C 1 165 ? 71.045 19.948 30.166 1.00 30.32 165 ILE C C 1
ATOM 6756 O O . ILE C 1 165 ? 71.992 19.182 30.005 1.00 29.91 165 ILE C O 1
ATOM 6761 N N . LYS C 1 166 ? 69.990 19.648 30.917 1.00 30.54 166 LYS C N 1
ATOM 6762 C CA . LYS C 1 166 ? 69.867 18.354 31.570 1.00 31.30 166 LYS C CA 1
ATOM 6763 C C . LYS C 1 166 ? 68.618 17.680 31.019 1.00 31.81 166 LYS C C 1
ATOM 6764 O O . LYS C 1 166 ? 67.577 18.321 30.870 1.00 31.16 166 LYS C O 1
ATOM 6778 N N . LYS C 1 168 ? 66.143 13.884 31.067 1.00 29.18 168 LYS C N 1
ATOM 6779 C CA . LYS C 1 168 ? 65.826 12.720 31.891 1.00 28.24 168 LYS C CA 1
ATOM 6780 C C . LYS C 1 168 ? 66.205 11.398 31.230 1.00 27.87 168 LYS C C 1
ATOM 6781 O O . LYS C 1 168 ? 66.181 11.270 30.007 1.00 26.76 168 LYS C O 1
ATOM 6787 N N . VAL C 1 169 ? 66.570 10.423 32.058 1.00 27.89 169 VAL C N 1
ATOM 6788 C CA . VAL C 1 169 ? 66.910 9.082 31.598 1.00 28.37 169 VAL C CA 1
ATOM 6789 C C . VAL C 1 169 ? 66.190 8.127 32.534 1.00 29.05 169 VAL C C 1
ATOM 6790 O O . VAL C 1 169 ? 65.455 8.564 33.423 1.00 28.12 169 VAL C O 1
ATOM 6794 N N . GLY C 1 170 ? 66.392 6.830 32.340 1.00 30.69 170 GLY C N 1
ATOM 6795 C CA . GLY C 1 170 ? 65.724 5.861 33.183 1.00 32.98 170 GLY C CA 1
ATOM 6796 C C . GLY C 1 170 ? 64.557 5.186 32.484 1.00 36.34 170 GLY C C 1
ATOM 6797 O O . GLY C 1 170 ? 63.574 4.802 33.125 1.00 36.56 170 GLY C O 1
ATOM 6798 N N . ARG C 1 171 ? 64.645 5.052 31.164 1.00 37.77 171 ARG C N 1
ATOM 6799 C CA . ARG C 1 171 ? 63.583 4.389 30.412 1.00 39.86 171 ARG C CA 1
ATOM 6800 C C . ARG C 1 171 ? 63.709 2.905 30.750 1.00 40.77 171 ARG C C 1
ATOM 6801 O O . ARG C 1 171 ? 64.783 2.441 31.136 1.00 40.13 171 ARG C O 1
ATOM 6809 N N . PRO C 1 172 ? 62.615 2.141 30.619 1.00 41.91 172 PRO C N 1
ATOM 6810 C CA . PRO C 1 172 ? 62.675 0.710 30.931 1.00 41.95 172 PRO C CA 1
ATOM 6811 C C . PRO C 1 172 ? 63.819 0.012 30.204 1.00 42.14 172 PRO C C 1
ATOM 6812 O O . PRO C 1 172 ? 64.426 -0.921 30.729 1.00 42.60 172 PRO C O 1
ATOM 6816 N N . ASP C 1 173 ? 64.116 0.477 28.996 1.00 42.17 173 ASP C N 1
ATOM 6817 C CA . ASP C 1 173 ? 65.187 -0.107 28.198 1.00 42.15 173 ASP C CA 1
ATOM 6818 C C . ASP C 1 173 ? 66.330 0.886 27.996 1.00 40.87 173 ASP C C 1
ATOM 6819 O O . ASP C 1 173 ? 66.143 1.955 27.415 1.00 39.05 173 ASP C O 1
ATOM 6824 N N . LEU C 1 174 ? 67.514 0.519 28.481 1.00 39.80 174 LEU C N 1
ATOM 6825 C CA . LEU C 1 174 ? 68.695 1.372 28.376 1.00 39.37 174 LEU C CA 1
ATOM 6826 C C . LEU C 1 174 ? 68.963 1.829 26.947 1.00 40.08 174 LEU C C 1
ATOM 6827 O O . LEU C 1 174 ? 69.419 2.950 26.727 1.00 40.47 174 LEU C O 1
ATOM 6832 N N . LYS C 1 175 ? 68.682 0.955 25.984 1.00 40.35 175 LYS C N 1
ATOM 6833 C CA . LYS C 1 175 ? 68.893 1.258 24.570 1.00 40.76 175 LYS C CA 1
ATOM 6834 C C . LYS C 1 175 ? 68.254 2.590 24.168 1.00 39.30 175 LYS C C 1
ATOM 6835 O O . LYS C 1 175 ? 68.846 3.380 23.428 1.00 38.19 175 LYS C O 1
ATOM 6841 N N . GLU C 1 176 ? 67.050 2.836 24.670 1.00 38.42 176 GLU C N 1
ATOM 6842 C CA . GLU C 1 176 ? 66.333 4.066 24.363 1.00 39.45 176 GLU C CA 1
ATOM 6843 C C . GLU C 1 176 ? 67.021 5.292 24.967 1.00 39.15 176 GLU C C 1
ATOM 6844 O O . GLU C 1 176 ? 67.073 6.347 24.333 1.00 39.09 176 GLU C O 1
ATOM 6850 N N . ASP C 1 177 ? 67.551 5.159 26.184 1.00 37.48 177 ASP C N 1
ATOM 6851 C CA . ASP C 1 177 ? 68.246 6.280 26.814 1.00 35.86 177 ASP C CA 1
ATOM 6852 C C . ASP C 1 177 ? 69.502 6.564 26.013 1.00 35.33 177 ASP C C 1
ATOM 6853 O O . ASP C 1 177 ? 69.844 7.718 25.757 1.00 35.13 177 ASP C O 1
ATOM 6858 N N . VAL C 1 178 ? 70.190 5.493 25.629 1.00 36.14 178 VAL C N 1
ATOM 6859 C CA . VAL C 1 178 ? 71.416 5.595 24.850 1.00 37.27 178 VAL C CA 1
ATOM 6860 C C . VAL C 1 178 ? 71.151 6.290 23.524 1.00 38.34 178 VAL C C 1
ATOM 6861 O O . VAL C 1 178 ? 71.940 7.128 23.089 1.00 39.85 178 VAL C O 1
ATOM 6865 N N . ASP C 1 179 ? 70.038 5.945 22.882 1.00 39.08 179 ASP C N 1
ATOM 6866 C CA . ASP C 1 179 ? 69.692 6.558 21.607 1.00 39.66 179 ASP C CA 1
ATOM 6867 C C . ASP C 1 179 ? 69.348 8.025 21.804 1.00 38.81 179 ASP C C 1
ATOM 6868 O O . ASP C 1 179 ? 69.825 8.886 21.066 1.00 40.09 179 ASP C O 1
ATOM 6873 N N . ARG C 1 180 ? 68.529 8.309 22.812 1.00 37.62 180 ARG C N 1
ATOM 6874 C CA . ARG C 1 180 ? 68.115 9.678 23.093 1.00 37.56 180 ARG C CA 1
ATOM 6875 C C . ARG C 1 180 ? 69.284 10.590 23.465 1.00 37.70 180 ARG C C 1
ATOM 6876 O O . ARG C 1 180 ? 69.356 11.730 22.999 1.00 36.66 180 ARG C O 1
ATOM 6884 N N . VAL C 1 181 ? 70.203 10.095 24.292 1.00 37.61 181 VAL C N 1
ATOM 6885 C CA . VAL C 1 181 ? 71.357 10.899 24.692 1.00 36.02 181 VAL C CA 1
ATOM 6886 C C . VAL C 1 181 ? 72.285 11.134 23.506 1.00 36.21 181 VAL C C 1
ATOM 6887 O O . VAL C 1 181 ? 72.831 12.224 23.337 1.00 34.58 181 VAL C O 1
ATOM 6891 N N . SER C 1 182 ? 72.462 10.103 22.686 1.00 36.38 182 SER C N 1
ATOM 6892 C CA . SER C 1 182 ? 73.319 10.208 21.514 1.00 37.09 182 SER C CA 1
ATOM 6893 C C . SER C 1 182 ? 72.769 11.260 20.557 1.00 37.07 182 SER C C 1
ATOM 6894 O O . SER C 1 182 ? 73.526 12.005 19.937 1.00 36.17 182 SER C O 1
ATOM 6897 N N . ALA C 1 183 ? 71.447 11.316 20.440 1.00 38.87 183 ALA C N 1
ATOM 6898 C CA . ALA C 1 183 ? 70.801 12.283 19.559 1.00 39.65 183 ALA C CA 1
ATOM 6899 C C . ALA C 1 183 ? 71.101 13.710 20.019 1.00 40.51 183 ALA C C 1
ATOM 6900 O O . ALA C 1 183 ? 71.622 14.525 19.250 1.00 39.75 183 ALA C O 1
ATOM 6902 N N . LEU C 1 184 ? 70.784 14.008 21.276 1.00 40.54 184 LEU C N 1
ATOM 6903 C CA . LEU C 1 184 ? 71.025 15.343 21.810 1.00 41.25 184 LEU C CA 1
ATOM 6904 C C . LEU C 1 184 ? 72.491 15.734 21.822 1.00 40.81 184 LEU C C 1
ATOM 6905 O O . LEU C 1 184 ? 72.818 16.911 21.677 1.00 42.00 184 LEU C O 1
ATOM 6910 N N . ARG C 1 185 ? 73.379 14.763 22.003 1.00 40.36 185 ARG C N 1
ATOM 6911 C CA . ARG C 1 185 ? 74.796 15.080 22.000 1.00 40.68 185 ARG C CA 1
ATOM 6912 C C . ARG C 1 185 ? 75.154 15.574 20.606 1.00 41.76 185 ARG C C 1
ATOM 6913 O O . ARG C 1 185 ? 75.827 16.589 20.454 1.00 41.64 185 ARG C O 1
ATOM 6921 N N . GLU C 1 186 ? 74.686 14.860 19.588 1.00 43.52 186 GLU C N 1
ATOM 6922 C CA . GLU C 1 186 ? 74.972 15.250 18.214 1.00 45.90 186 GLU C CA 1
ATOM 6923 C C . GLU C 1 186 ? 74.305 16.583 17.899 1.00 44.75 186 GLU C C 1
ATOM 6924 O O . GLU C 1 186 ? 74.888 17.440 17.242 1.00 44.94 186 GLU C O 1
ATOM 6930 N N . HIS C 1 187 ? 73.081 16.752 18.387 1.00 44.80 187 HIS C N 1
ATOM 6931 C CA . HIS C 1 187 ? 72.319 17.974 18.171 1.00 44.56 187 HIS C CA 1
ATOM 6932 C C . HIS C 1 187 ? 72.989 19.205 18.790 1.00 44.27 187 HIS C C 1
ATOM 6933 O O . HIS C 1 187 ? 73.127 20.237 18.140 1.00 44.95 187 HIS C O 1
ATOM 6940 N N . LEU C 1 188 ? 73.409 19.082 20.046 1.00 43.90 188 LEU C N 1
ATOM 6941 C CA . LEU C 1 188 ? 74.035 20.185 20.772 1.00 43.57 188 LEU C CA 1
ATOM 6942 C C . LEU C 1 188 ? 75.535 20.386 20.553 1.00 43.11 188 LEU C C 1
ATOM 6943 O O . LEU C 1 188 ? 76.068 21.453 20.862 1.00 42.96 188 LEU C O 1
ATOM 6948 N N . GLY C 1 189 ? 76.223 19.373 20.040 1.00 42.75 189 GLY C N 1
ATOM 6949 C CA . GLY C 1 189 ? 77.652 19.510 19.818 1.00 42.44 189 GLY C CA 1
ATOM 6950 C C . GLY C 1 189 ? 78.499 18.844 20.891 1.00 43.10 189 GLY C C 1
ATOM 6951 O O . GLY C 1 189 ? 77.999 18.469 21.947 1.00 42.44 189 GLY C O 1
ATOM 6952 N N . ASP C 1 190 ? 79.794 18.721 20.619 1.00 44.10 190 ASP C N 1
ATOM 6953 C CA . ASP C 1 190 ? 80.739 18.076 21.525 1.00 45.44 190 ASP C CA 1
ATOM 6954 C C . ASP C 1 190 ? 81.069 18.777 22.837 1.00 45.26 190 ASP C C 1
ATOM 6955 O O . ASP C 1 190 ? 81.208 18.121 23.868 1.00 45.43 190 ASP C O 1
ATOM 6960 N N . SER C 1 191 ? 81.199 20.098 22.811 1.00 45.07 191 SER C N 1
ATOM 6961 C CA . SER C 1 191 ? 81.543 20.833 24.024 1.00 44.20 191 SER C CA 1
ATOM 6962 C C . SER C 1 191 ? 80.354 21.317 24.853 1.00 42.70 191 SER C C 1
ATOM 6963 O O . SER C 1 191 ? 80.541 21.926 25.907 1.00 42.88 191 SER C O 1
ATOM 6966 N N . PHE C 1 192 ? 79.136 21.046 24.394 1.00 40.01 192 PHE C N 1
ATOM 6967 C CA . PHE C 1 192 ? 77.954 21.493 25.125 1.00 38.38 192 PHE C CA 1
ATOM 6968 C C . PHE C 1 192 ? 77.694 20.656 26.374 1.00 36.96 192 PHE C C 1
ATOM 6969 O O . PHE C 1 192 ? 77.515 19.444 26.288 1.00 35.39 192 PHE C O 1
ATOM 6977 N N . PRO C 1 193 ? 77.662 21.301 27.555 1.00 36.13 193 PRO C N 1
ATOM 6978 C CA . PRO C 1 193 ? 77.416 20.598 28.821 1.00 34.75 193 PRO C CA 1
ATOM 6979 C C . PRO C 1 193 ? 76.051 19.919 28.844 1.00 32.59 193 PRO C C 1
ATOM 6980 O O . PRO C 1 193 ? 75.016 20.578 28.936 1.00 32.03 193 PRO C O 1
ATOM 6984 N N . LEU C 1 194 ? 76.062 18.593 28.765 1.00 31.74 194 LEU C N 1
ATOM 6985 C CA . LEU C 1 194 ? 74.838 17.803 28.774 1.00 30.58 194 LEU C CA 1
ATOM 6986 C C . LEU C 1 194 ? 74.836 16.893 29.998 1.00 30.75 194 LEU C C 1
ATOM 6987 O O . LEU C 1 194 ? 75.778 16.132 30.225 1.00 31.69 194 LEU C O 1
ATOM 7000 N N . VAL C 1 196 ? 72.386 14.228 32.674 1.00 28.30 196 VAL C N 1
ATOM 7001 C CA . VAL C 1 196 ? 71.206 13.366 32.697 1.00 28.54 196 VAL C CA 1
ATOM 7002 C C . VAL C 1 196 ? 70.751 13.141 34.127 1.00 28.95 196 VAL C C 1
ATOM 7003 O O . VAL C 1 196 ? 71.559 13.165 35.058 1.00 31.25 196 VAL C O 1
ATOM 7007 N N . ASP C 1 197 ? 69.450 12.927 34.290 1.00 28.64 197 ASP C N 1
ATOM 7008 C CA . ASP C 1 197 ? 68.841 12.712 35.597 1.00 27.56 197 ASP C CA 1
ATOM 7009 C C . ASP C 1 197 ? 68.023 11.421 35.564 1.00 28.49 197 ASP C C 1
ATOM 7010 O O . ASP C 1 197 ? 67.019 11.341 34.860 1.00 28.33 197 ASP C O 1
ATOM 7015 N N . ALA C 1 198 ? 68.454 10.414 36.320 1.00 28.01 198 ALA C N 1
ATOM 7016 C CA . ALA C 1 198 ? 67.756 9.131 36.356 1.00 26.84 198 ALA C CA 1
ATOM 7017 C C . ALA C 1 198 ? 66.616 9.104 37.358 1.00 27.74 198 ALA C C 1
ATOM 7018 O O . ALA C 1 198 ? 65.804 8.178 37.359 1.00 26.50 198 ALA C O 1
ATOM 7020 N N . ASN C 1 199 ? 66.564 10.114 38.221 1.00 28.47 199 ASN C N 1
ATOM 7021 C CA . ASN C 1 199 ? 65.524 10.203 39.234 1.00 29.19 199 ASN C CA 1
ATOM 7022 C C . ASN C 1 199 ? 65.329 8.902 40.010 1.00 29.30 199 ASN C C 1
ATOM 7023 O O . ASN C 1 199 ? 64.197 8.443 40.204 1.00 25.74 199 ASN C O 1
ATOM 7036 N N . LYS C 1 201 ? 65.776 5.820 39.252 1.00 30.18 201 LYS C N 1
ATOM 7037 C CA . LYS C 1 201 ? 65.264 4.652 38.547 1.00 31.06 201 LYS C CA 1
ATOM 7038 C C . LYS C 1 201 ? 66.089 3.365 38.580 1.00 31.27 201 LYS C C 1
ATOM 7039 O O . LYS C 1 201 ? 65.561 2.293 38.869 1.00 31.51 201 LYS C O 1
ATOM 7045 N N . TRP C 1 202 ? 67.376 3.471 38.281 1.00 28.95 202 TRP C N 1
ATOM 7046 C CA . TRP C 1 202 ? 68.249 2.306 38.216 1.00 26.99 202 TRP C CA 1
ATOM 7047 C C . TRP C 1 202 ? 68.609 1.582 39.516 1.00 27.15 202 TRP C C 1
ATOM 7048 O O . TRP C 1 202 ? 68.538 2.140 40.618 1.00 24.20 202 TRP C O 1
ATOM 7059 N N . THR C 1 203 ? 68.995 0.318 39.360 1.00 25.28 203 THR C N 1
ATOM 7060 C CA . THR C 1 203 ? 69.447 -0.495 40.477 1.00 24.27 203 THR C CA 1
ATOM 7061 C C . THR C 1 203 ? 70.925 -0.132 40.526 1.00 23.38 203 THR C C 1
ATOM 7062 O O . THR C 1 203 ? 71.414 0.573 39.642 1.00 23.03 203 THR C O 1
ATOM 7066 N N . VAL C 1 204 ? 71.642 -0.605 41.536 1.00 20.90 204 VAL C N 1
ATOM 7067 C CA . VAL C 1 204 ? 73.058 -0.293 41.616 1.00 21.73 204 VAL C CA 1
ATOM 7068 C C . VAL C 1 204 ? 73.781 -0.844 40.381 1.00 22.11 204 VAL C C 1
ATOM 7069 O O . VAL C 1 204 ? 74.559 -0.129 39.747 1.00 22.23 204 VAL C O 1
ATOM 7073 N N . ASP C 1 205 ? 73.529 -2.111 40.044 1.00 21.44 205 ASP C N 1
ATOM 7074 C CA . ASP C 1 205 ? 74.172 -2.729 38.881 1.00 22.62 205 ASP C CA 1
ATOM 7075 C C . ASP C 1 205 ? 73.720 -2.061 37.584 1.00 23.18 205 ASP C C 1
ATOM 7076 O O . ASP C 1 205 ? 74.518 -1.860 36.660 1.00 20.81 205 ASP C O 1
ATOM 7081 N N . GLY C 1 206 ? 72.431 -1.737 37.521 1.00 23.04 206 GLY C N 1
ATOM 7082 C CA . GLY C 1 206 ? 71.883 -1.097 36.342 1.00 23.78 206 GLY C CA 1
ATOM 7083 C C . GLY C 1 206 ? 72.464 0.286 36.104 1.00 23.40 206 GLY C C 1
ATOM 7084 O O . GLY C 1 206 ? 72.637 0.696 34.957 1.00 24.14 206 GLY C O 1
ATOM 7085 N N . ALA C 1 207 ? 72.765 1.009 37.182 1.00 22.37 207 ALA C N 1
ATOM 7086 C CA . ALA C 1 207 ? 73.336 2.351 37.065 1.00 21.85 207 ALA C CA 1
ATOM 7087 C C . ALA C 1 207 ? 74.747 2.255 36.485 1.00 21.74 207 ALA C C 1
ATOM 7088 O O . ALA C 1 207 ? 75.131 3.036 35.614 1.00 20.38 207 ALA C O 1
ATOM 7090 N N . ILE C 1 208 ? 75.517 1.291 36.977 1.00 21.60 208 ILE C N 1
ATOM 7091 C CA . ILE C 1 208 ? 76.874 1.107 36.497 1.00 23.14 208 ILE C CA 1
ATOM 7092 C C . ILE C 1 208 ? 76.827 0.700 35.028 1.00 24.94 208 ILE C C 1
ATOM 7093 O O . ILE C 1 208 ? 77.592 1.211 34.216 1.00 26.27 208 ILE C O 1
ATOM 7098 N N . ARG C 1 209 ? 75.909 -0.201 34.686 1.00 25.46 209 ARG C N 1
ATOM 7099 C CA . ARG C 1 209 ? 75.749 -0.635 33.299 1.00 25.47 209 ARG C CA 1
ATOM 7100 C C . ARG C 1 209 ? 75.374 0.573 32.433 1.00 24.98 209 ARG C C 1
ATOM 7101 O O . ARG C 1 209 ? 75.935 0.781 31.358 1.00 22.93 209 ARG C O 1
ATOM 7109 N N . ALA C 1 210 ? 74.429 1.375 32.913 1.00 25.69 210 ALA C N 1
ATOM 7110 C CA . ALA C 1 210 ? 73.996 2.564 32.178 1.00 27.78 210 ALA C CA 1
ATOM 7111 C C . ALA C 1 210 ? 75.170 3.518 31.925 1.00 27.92 210 ALA C C 1
ATOM 7112 O O . ALA C 1 210 ? 75.377 3.985 30.800 1.00 28.82 210 ALA C O 1
ATOM 7114 N N . ALA C 1 211 ? 75.945 3.803 32.968 1.00 27.33 211 ALA C N 1
ATOM 7115 C CA . ALA C 1 211 ? 77.091 4.699 32.826 1.00 27.55 211 ALA C CA 1
ATOM 7116 C C . ALA C 1 211 ? 78.091 4.214 31.772 1.00 27.08 211 ALA C C 1
ATOM 7117 O O . ALA C 1 211 ? 78.636 5.021 31.014 1.00 25.81 211 ALA C O 1
ATOM 7119 N N . ARG C 1 212 ? 78.348 2.907 31.725 1.00 28.37 212 ARG C N 1
ATOM 7120 C CA . ARG C 1 212 ? 79.290 2.374 30.737 1.00 29.21 212 ARG C CA 1
ATOM 7121 C C . ARG C 1 212 ? 78.781 2.643 29.324 1.00 29.46 212 ARG C C 1
ATOM 7122 O O . ARG C 1 212 ? 79.559 2.930 28.409 1.00 26.82 212 ARG C O 1
ATOM 7130 N N . ALA C 1 213 ? 77.468 2.542 29.156 1.00 29.30 213 ALA C N 1
ATOM 7131 C CA . ALA C 1 213 ? 76.842 2.762 27.858 1.00 29.05 213 ALA C CA 1
ATOM 7132 C C . ALA C 1 213 ? 76.769 4.241 27.485 1.00 29.14 213 ALA C C 1
ATOM 7133 O O . ALA C 1 213 ? 76.776 4.594 26.304 1.00 29.23 213 ALA C O 1
ATOM 7135 N N . LEU C 1 214 ? 76.696 5.111 28.486 1.00 28.43 214 LEU C N 1
ATOM 7136 C CA . LEU C 1 214 ? 76.600 6.539 28.207 1.00 26.67 214 LEU C CA 1
ATOM 7137 C C . LEU C 1 214 ? 77.950 7.241 28.182 1.00 26.63 214 LEU C C 1
ATOM 7138 O O . LEU C 1 214 ? 78.038 8.407 27.799 1.00 26.43 214 LEU C O 1
ATOM 7143 N N . ALA C 1 215 ? 78.996 6.524 28.583 1.00 25.48 215 ALA C N 1
ATOM 7144 C CA . ALA C 1 215 ? 80.347 7.071 28.631 1.00 27.21 215 ALA C CA 1
ATOM 7145 C C . ALA C 1 215 ? 80.817 7.739 27.341 1.00 30.09 215 ALA C C 1
ATOM 7146 O O . ALA C 1 215 ? 81.476 8.780 27.379 1.00 29.03 215 ALA C O 1
ATOM 7148 N N . PRO C 1 216 ? 80.490 7.153 26.176 1.00 31.81 216 PRO C N 1
ATOM 7149 C CA . PRO C 1 216 ? 80.937 7.774 24.926 1.00 32.49 216 PRO C CA 1
ATOM 7150 C C . PRO C 1 216 ? 80.470 9.215 24.722 1.00 33.31 216 PRO C C 1
ATOM 7151 O O . PRO C 1 216 ? 81.113 9.989 24.007 1.00 34.25 216 PRO C O 1
ATOM 7155 N N . PHE C 1 217 ? 79.370 9.585 25.369 1.00 33.45 217 PHE C N 1
ATOM 7156 C CA . PHE C 1 217 ? 78.809 10.921 25.194 1.00 33.69 217 PHE C CA 1
ATOM 7157 C C . PHE C 1 217 ? 79.330 12.035 26.100 1.00 33.69 217 PHE C C 1
ATOM 7158 O O . PHE C 1 217 ? 78.834 13.161 26.044 1.00 32.10 217 PHE C O 1
ATOM 7166 N N . ASP C 1 218 ? 80.333 11.726 26.916 1.00 33.75 218 ASP C N 1
ATOM 7167 C CA . ASP C 1 218 ? 80.936 12.704 27.826 1.00 33.51 218 ASP C CA 1
ATOM 7168 C C . ASP C 1 218 ? 79.909 13.589 28.528 1.00 31.22 218 ASP C C 1
ATOM 7169 O O . ASP C 1 218 ? 79.877 14.800 28.330 1.00 32.46 218 ASP C O 1
ATOM 7174 N N . LEU C 1 219 ? 79.067 12.979 29.350 1.00 29.23 219 LEU C N 1
ATOM 7175 C CA . LEU C 1 219 ? 78.057 13.732 30.078 1.00 29.82 219 LEU C CA 1
ATOM 7176 C C . LEU C 1 219 ? 78.734 14.472 31.221 1.00 28.84 219 LEU C C 1
ATOM 7177 O O . LEU C 1 219 ? 79.668 13.956 31.828 1.00 29.31 219 LEU C O 1
ATOM 7182 N N . HIS C 1 220 ? 78.266 15.681 31.509 1.00 29.67 220 HIS C N 1
ATOM 7183 C CA . HIS C 1 220 ? 78.846 16.490 32.576 1.00 30.45 220 HIS C CA 1
ATOM 7184 C C . HIS C 1 220 ? 78.614 15.810 33.918 1.00 28.61 220 HIS C C 1
ATOM 7185 O O . HIS C 1 220 ? 79.439 15.912 34.824 1.00 29.37 220 HIS C O 1
ATOM 7192 N N . TRP C 1 221 ? 77.479 15.130 34.046 1.00 26.59 221 TRP C N 1
ATOM 7193 C CA . TRP C 1 221 ? 77.167 14.398 35.262 1.00 26.40 221 TRP C CA 1
ATOM 7194 C C . TRP C 1 221 ? 75.897 13.567 35.160 1.00 26.87 221 TRP C C 1
ATOM 7195 O O . TRP C 1 221 ? 75.073 13.773 34.264 1.00 25.60 221 TRP C O 1
ATOM 7206 N N . ILE C 1 222 ? 75.774 12.605 36.072 1.00 26.86 222 ILE C N 1
ATOM 7207 C CA . ILE C 1 222 ? 74.611 11.728 36.162 1.00 27.47 222 ILE C CA 1
ATOM 7208 C C . ILE C 1 222 ? 73.980 12.013 37.524 1.00 27.70 222 ILE C C 1
ATOM 7209 O O . ILE C 1 222 ? 74.642 11.934 38.558 1.00 28.44 222 ILE C O 1
ATOM 7214 N N . GLU C 1 223 ? 72.693 12.332 37.517 1.00 27.78 223 GLU C N 1
ATOM 7215 C CA . GLU C 1 223 ? 71.975 12.678 38.732 1.00 25.99 223 GLU C CA 1
ATOM 7216 C C . GLU C 1 223 ? 71.096 11.550 39.284 1.00 25.17 223 GLU C C 1
ATOM 7217 O O . GLU C 1 223 ? 70.375 10.882 38.535 1.00 22.61 223 GLU C O 1
ATOM 7223 N N . GLU C 1 224 ? 71.166 11.352 40.599 1.00 22.85 224 GLU C N 1
ATOM 7224 C CA . GLU C 1 224 ? 70.379 10.329 41.288 1.00 25.50 224 GLU C CA 1
ATOM 7225 C C . GLU C 1 224 ? 70.236 8.999 40.543 1.00 25.07 224 GLU C C 1
ATOM 7226 O O . GLU C 1 224 ? 69.136 8.624 40.127 1.00 25.44 224 GLU C O 1
ATOM 7232 N N . PRO C 1 225 ? 71.344 8.258 40.376 1.00 24.76 225 PRO C N 1
ATOM 7233 C CA . PRO C 1 225 ? 71.290 6.969 39.672 1.00 23.74 225 PRO C CA 1
ATOM 7234 C C . PRO C 1 225 ? 70.384 5.924 40.341 1.00 22.80 225 PRO C C 1
ATOM 7235 O O . PRO C 1 225 ? 69.702 5.154 39.653 1.00 22.41 225 PRO C O 1
ATOM 7239 N N . THR C 1 226 ? 70.373 5.888 41.671 1.00 22.20 226 THR C N 1
ATOM 7240 C CA . THR C 1 226 ? 69.515 4.945 42.386 1.00 20.88 226 THR C CA 1
ATOM 7241 C C . THR C 1 226 ? 68.880 5.683 43.561 1.00 22.50 226 THR C C 1
ATOM 7242 O O . THR C 1 226 ? 68.978 6.905 43.632 1.00 23.20 226 THR C O 1
ATOM 7246 N N . ILE C 1 227 ? 68.222 4.969 44.473 1.00 23.35 227 ILE C N 1
ATOM 7247 C CA . ILE C 1 227 ? 67.607 5.642 45.615 1.00 24.10 227 ILE C CA 1
ATOM 7248 C C . ILE C 1 227 ? 68.703 6.257 46.484 1.00 24.47 227 ILE C C 1
ATOM 7249 O O . ILE C 1 227 ? 69.819 5.742 46.551 1.00 24.99 227 ILE C O 1
ATOM 7254 N N . PRO C 1 228 ? 68.398 7.373 47.162 1.00 24.81 228 PRO C N 1
ATOM 7255 C CA . PRO C 1 228 ? 69.390 8.042 48.009 1.00 24.31 228 PRO C CA 1
ATOM 7256 C C . PRO C 1 228 ? 69.732 7.393 49.351 1.00 25.47 228 PRO C C 1
ATOM 7257 O O . PRO C 1 228 ? 70.799 7.643 49.910 1.00 26.41 228 PRO C O 1
ATOM 7261 N N . ASP C 1 229 ? 68.835 6.559 49.862 1.00 25.44 229 ASP C N 1
ATOM 7262 C CA . ASP C 1 229 ? 69.028 5.906 51.155 1.00 23.98 229 ASP C CA 1
ATOM 7263 C C . ASP C 1 229 ? 70.185 4.904 51.173 1.00 24.62 229 ASP C C 1
ATOM 7264 O O . ASP C 1 229 ? 70.726 4.585 52.235 1.00 21.38 229 ASP C O 1
ATOM 7269 N N . ASP C 1 230 ? 70.551 4.413 49.993 1.00 22.99 230 ASP C N 1
ATOM 7270 C CA . ASP C 1 230 ? 71.609 3.422 49.844 1.00 22.50 230 ASP C CA 1
ATOM 7271 C C . ASP C 1 230 ? 73.018 4.024 49.753 1.00 21.21 230 ASP C C 1
ATOM 7272 O O . ASP C 1 230 ? 73.526 4.296 48.668 1.00 22.29 230 ASP C O 1
ATOM 7277 N N . LEU C 1 231 ? 73.648 4.219 50.905 1.00 20.52 231 LEU C N 1
ATOM 7278 C CA . LEU C 1 231 ? 74.990 4.787 50.966 1.00 20.42 231 LEU C CA 1
ATOM 7279 C C . LEU C 1 231 ? 76.045 3.882 50.333 1.00 20.25 231 LEU C C 1
ATOM 7280 O O . LEU C 1 231 ? 76.885 4.342 49.565 1.00 18.72 231 LEU C O 1
ATOM 7285 N N . VAL C 1 232 ? 75.994 2.597 50.670 1.00 21.03 232 VAL C N 1
ATOM 7286 C CA . VAL C 1 232 ? 76.942 1.610 50.159 1.00 22.27 232 VAL C CA 1
ATOM 7287 C C . VAL C 1 232 ? 76.855 1.486 48.638 1.00 21.59 232 VAL C C 1
ATOM 7288 O O . VAL C 1 232 ? 77.871 1.560 47.940 1.00 21.35 232 VAL C O 1
ATOM 7292 N N . GLY C 1 233 ? 75.637 1.302 48.134 1.00 21.75 233 GLY C N 1
ATOM 7293 C CA . GLY C 1 233 ? 75.427 1.164 46.701 1.00 20.34 233 GLY C CA 1
ATOM 7294 C C . GLY C 1 233 ? 75.809 2.396 45.899 1.00 20.33 233 GLY C C 1
ATOM 7295 O O . GLY C 1 233 ? 76.397 2.286 44.823 1.00 18.23 233 GLY C O 1
ATOM 7296 N N . ASN C 1 234 ? 75.468 3.576 46.405 1.00 21.19 234 ASN C N 1
ATOM 7297 C CA . ASN C 1 234 ? 75.820 4.805 45.696 1.00 20.17 234 ASN C CA 1
ATOM 7298 C C . ASN C 1 234 ? 77.327 4.992 45.708 1.00 20.26 234 ASN C C 1
ATOM 7299 O O . ASN C 1 234 ? 77.905 5.475 44.733 1.00 20.94 234 ASN C O 1
ATOM 7304 N N . ALA C 1 235 ? 77.967 4.594 46.804 1.00 20.30 235 ALA C N 1
ATOM 7305 C CA . ALA C 1 235 ? 79.419 4.696 46.905 1.00 21.11 235 ALA C CA 1
ATOM 7306 C C . ALA C 1 235 ? 80.013 3.784 45.835 1.00 21.55 235 ALA C C 1
ATOM 7307 O O . ALA C 1 235 ? 81.045 4.088 45.241 1.00 22.68 235 ALA C O 1
ATOM 7309 N N . ARG C 1 236 ? 79.348 2.661 45.594 1.00 21.54 236 ARG C N 1
ATOM 7310 C CA . ARG C 1 236 ? 79.819 1.717 44.591 1.00 22.94 236 ARG C CA 1
ATOM 7311 C C . ARG C 1 236 ? 79.630 2.288 43.179 1.00 22.57 236 ARG C C 1
ATOM 7312 O O . ARG C 1 236 ? 80.463 2.074 42.300 1.00 20.92 236 ARG C O 1
ATOM 7320 N N . ILE C 1 237 ? 78.538 3.017 42.962 1.00 22.49 237 ILE C N 1
ATOM 7321 C CA . ILE C 1 237 ? 78.286 3.630 41.657 1.00 21.68 237 ILE C CA 1
ATOM 7322 C C . ILE C 1 237 ? 79.346 4.713 41.407 1.00 21.82 237 ILE C C 1
ATOM 7323 O O . ILE C 1 237 ? 79.845 4.867 40.297 1.00 23.36 237 ILE C O 1
ATOM 7328 N N . VAL C 1 238 ? 79.696 5.459 42.446 1.00 21.33 238 VAL C N 1
ATOM 7329 C CA . VAL C 1 238 ? 80.711 6.508 42.316 1.00 22.54 238 VAL C CA 1
ATOM 7330 C C . VAL C 1 238 ? 82.056 5.892 41.931 1.00 23.14 238 VAL C C 1
ATOM 7331 O O . VAL C 1 238 ? 82.760 6.403 41.063 1.00 23.84 238 VAL C O 1
ATOM 7335 N N . ARG C 1 239 ? 82.408 4.785 42.575 1.00 24.42 239 ARG C N 1
ATOM 7336 C CA . ARG C 1 239 ? 83.669 4.115 42.291 1.00 26.59 239 ARG C CA 1
ATOM 7337 C C . ARG C 1 239 ? 83.749 3.503 40.899 1.00 26.47 239 ARG C C 1
ATOM 7338 O O . ARG C 1 239 ? 84.826 3.428 40.326 1.00 26.23 239 ARG C O 1
ATOM 7346 N N . GLU C 1 240 ? 82.616 3.073 40.349 1.00 27.57 240 GLU C N 1
ATOM 7347 C CA . GLU C 1 240 ? 82.626 2.409 39.046 1.00 29.17 240 GLU C CA 1
ATOM 7348 C C . GLU C 1 240 ? 82.046 3.115 37.824 1.00 28.63 240 GLU C C 1
ATOM 7349 O O . GLU C 1 240 ? 82.337 2.717 36.696 1.00 30.34 240 GLU C O 1
ATOM 7355 N N . SER C 1 241 ? 81.242 4.152 38.022 1.00 27.35 241 SER C N 1
ATOM 7356 C CA . SER C 1 241 ? 80.608 4.821 36.890 1.00 26.19 241 SER C CA 1
ATOM 7357 C C . SER C 1 241 ? 81.516 5.655 35.982 1.00 26.18 241 SER C C 1
ATOM 7358 O O . SER C 1 241 ? 81.266 5.761 34.779 1.00 23.75 241 SER C O 1
ATOM 7361 N N . GLY C 1 242 ? 82.554 6.260 36.549 1.00 25.91 242 GLY C N 1
ATOM 7362 C CA . GLY C 1 242 ? 83.433 7.087 35.742 1.00 25.54 242 GLY C CA 1
ATOM 7363 C C . GLY C 1 242 ? 82.720 8.370 35.343 1.00 25.11 242 GLY C C 1
ATOM 7364 O O . GLY C 1 242 ? 82.949 8.924 34.270 1.00 26.09 242 GLY C O 1
ATOM 7365 N N . HIS C 1 243 ? 81.842 8.839 36.220 1.00 25.26 243 HIS C N 1
ATOM 7366 C CA . HIS C 1 243 ? 81.074 10.059 35.987 1.00 23.79 243 HIS C CA 1
ATOM 7367 C C . HIS C 1 243 ? 80.952 10.877 37.260 1.00 23.89 243 HIS C C 1
ATOM 7368 O O . HIS C 1 243 ? 81.126 10.369 38.372 1.00 19.79 243 HIS C O 1
ATOM 7375 N N . THR C 1 244 ? 80.639 12.155 37.088 1.00 23.20 244 THR C N 1
ATOM 7376 C CA . THR C 1 244 ? 80.377 13.006 38.232 1.00 23.00 244 THR C CA 1
ATOM 7377 C C . THR C 1 244 ? 79.000 12.501 38.656 1.00 23.05 244 THR C C 1
ATOM 7378 O O . THR C 1 244 ? 78.110 12.357 37.810 1.00 22.37 244 THR C O 1
ATOM 7382 N N . ILE C 1 245 ? 78.821 12.213 39.942 1.00 22.25 245 ILE C N 1
ATOM 7383 C CA . ILE C 1 245 ? 77.527 11.736 40.423 1.00 21.94 245 ILE C CA 1
ATOM 7384 C C . ILE C 1 245 ? 76.895 12.810 41.297 1.00 22.82 245 ILE C C 1
ATOM 7385 O O . ILE C 1 245 ? 77.391 13.110 42.388 1.00 19.58 245 ILE C O 1
ATOM 7390 N N . ALA C 1 246 ? 75.805 13.392 40.805 1.00 22.71 246 ALA C N 1
ATOM 7391 C CA . ALA C 1 246 ? 75.103 14.445 41.528 1.00 24.14 246 ALA C CA 1
ATOM 7392 C C . ALA C 1 246 ? 73.917 13.878 42.290 1.00 24.83 246 ALA C C 1
ATOM 7393 O O . ALA C 1 246 ? 73.275 12.929 41.838 1.00 25.01 246 ALA C O 1
ATOM 7395 N N . GLY C 1 247 ? 73.632 14.463 43.450 1.00 25.70 247 GLY C N 1
ATOM 7396 C CA . GLY C 1 247 ? 72.515 14.003 44.253 1.00 25.91 247 GLY C CA 1
ATOM 7397 C C . GLY C 1 247 ? 72.302 14.888 45.461 1.00 27.47 247 GLY C C 1
ATOM 7398 O O . GLY C 1 247 ? 73.208 15.629 45.860 1.00 27.60 247 GLY C O 1
ATOM 7399 N N . GLY C 1 248 ? 71.101 14.825 46.034 1.00 27.24 248 GLY C N 1
ATOM 7400 C CA . GLY C 1 248 ? 70.799 15.619 47.210 1.00 26.64 248 GLY C CA 1
ATOM 7401 C C . GLY C 1 248 ? 69.419 16.255 47.260 1.00 27.86 248 GLY C C 1
ATOM 7402 O O . GLY C 1 248 ? 68.963 16.644 48.336 1.00 25.90 248 GLY C O 1
ATOM 7403 N N . GLU C 1 249 ? 68.744 16.373 46.117 1.00 29.95 249 GLU C N 1
ATOM 7404 C CA . GLU C 1 249 ? 67.417 16.991 46.103 1.00 31.53 249 GLU C CA 1
ATOM 7405 C C . GLU C 1 249 ? 66.456 16.216 46.988 1.00 30.54 249 GLU C C 1
ATOM 7406 O O . GLU C 1 249 ? 65.465 16.762 47.473 1.00 29.60 249 GLU C O 1
ATOM 7412 N N . ASN C 1 250 ? 66.759 14.940 47.205 1.00 28.55 250 ASN C N 1
ATOM 7413 C CA . ASN C 1 250 ? 65.917 14.102 48.041 1.00 27.22 250 ASN C CA 1
ATOM 7414 C C . ASN C 1 250 ? 66.443 13.924 49.465 1.00 25.47 250 ASN C C 1
ATOM 7415 O O . ASN C 1 250 ? 65.869 13.187 50.264 1.00 25.35 250 ASN C O 1
ATOM 7420 N N . LEU C 1 251 ? 67.542 14.598 49.778 1.00 23.64 251 LEU C N 1
ATOM 7421 C CA . LEU C 1 251 ? 68.109 14.536 51.116 1.00 23.03 251 LEU C CA 1
ATOM 7422 C C . LEU C 1 251 ? 67.466 15.716 51.833 1.00 22.71 251 LEU C C 1
ATOM 7423 O O . LEU C 1 251 ? 67.320 16.787 51.247 1.00 23.81 251 LEU C O 1
ATOM 7428 N N . HIS C 1 252 ? 67.082 15.533 53.092 1.00 23.16 252 HIS C N 1
ATOM 7429 C CA . HIS C 1 252 ? 66.376 16.597 53.799 1.00 24.28 252 HIS C CA 1
ATOM 7430 C C . HIS C 1 252 ? 66.932 17.093 55.120 1.00 24.58 252 HIS C C 1
ATOM 7431 O O . HIS C 1 252 ? 66.284 17.894 55.795 1.00 25.20 252 HIS C O 1
ATOM 7438 N N . THR C 1 253 ? 68.115 16.619 55.498 1.00 23.85 253 THR C N 1
ATOM 7439 C CA . THR C 1 253 ? 68.753 17.069 56.731 1.00 22.21 253 THR C CA 1
ATOM 7440 C C . THR C 1 253 ? 70.238 17.236 56.472 1.00 22.93 253 THR C C 1
ATOM 7441 O O . THR C 1 253 ? 70.788 16.672 55.519 1.00 21.08 253 THR C O 1
ATOM 7445 N N . LEU C 1 254 ? 70.883 18.021 57.322 1.00 22.20 254 LEU C N 1
ATOM 7446 C CA . LEU C 1 254 ? 72.310 18.252 57.206 1.00 21.85 254 LEU C CA 1
ATOM 7447 C C . LEU C 1 254 ? 73.008 16.901 57.389 1.00 20.88 254 LEU C C 1
ATOM 7448 O O . LEU C 1 254 ? 74.031 16.632 56.767 1.00 20.65 254 LEU C O 1
ATOM 7453 N N . TYR C 1 255 ? 72.432 16.055 58.237 1.00 19.64 255 TYR C N 1
ATOM 7454 C CA . TYR C 1 255 ? 72.990 14.734 58.516 1.00 21.20 255 TYR C CA 1
ATOM 7455 C C . TYR C 1 255 ? 72.981 13.819 57.287 1.00 22.01 255 TYR C C 1
ATOM 7456 O O . TYR C 1 255 ? 73.905 13.028 57.098 1.00 21.81 255 TYR C O 1
ATOM 7465 N N . ASP C 1 256 ? 71.939 13.919 56.460 1.00 21.86 256 ASP C N 1
ATOM 7466 C CA . ASP C 1 256 ? 71.869 13.115 55.243 1.00 22.22 256 ASP C CA 1
ATOM 7467 C C . ASP C 1 256 ? 73.067 13.458 54.366 1.00 22.46 256 ASP C C 1
ATOM 7468 O O . ASP C 1 256 ? 73.738 12.568 53.844 1.00 22.80 256 ASP C O 1
ATOM 7473 N N . PHE C 1 257 ? 73.327 14.751 54.189 1.00 21.64 257 PHE C N 1
ATOM 7474 C CA . PHE C 1 257 ? 74.452 15.172 53.354 1.00 20.99 257 PHE C CA 1
ATOM 7475 C C . PHE C 1 257 ? 75.772 14.742 53.973 1.00 20.74 257 PHE C C 1
ATOM 7476 O O . PHE C 1 257 ? 76.679 14.325 53.268 1.00 20.57 257 PHE C O 1
ATOM 7484 N N . HIS C 1 258 ? 75.865 14.848 55.293 1.00 20.82 258 HIS C N 1
ATOM 7485 C CA . HIS C 1 258 ? 77.058 14.432 56.015 1.00 21.81 258 HIS C CA 1
ATOM 7486 C C . HIS C 1 258 ? 77.340 12.945 55.744 1.00 20.81 258 HIS C C 1
ATOM 7487 O O . HIS C 1 258 ? 78.486 12.563 55.501 1.00 19.50 258 HIS C O 1
ATOM 7494 N N . ASN C 1 259 ? 76.300 12.109 55.794 1.00 20.08 259 ASN C N 1
ATOM 7495 C CA . ASN C 1 259 ? 76.467 10.669 55.533 1.00 21.04 259 ASN C CA 1
ATOM 7496 C C . ASN C 1 259 ? 76.949 10.412 54.117 1.00 20.98 259 ASN C C 1
ATOM 7497 O O . ASN C 1 259 ? 77.870 9.625 53.896 1.00 22.51 259 ASN C O 1
ATOM 7502 N N . ALA C 1 260 ? 76.311 11.074 53.153 1.00 21.50 260 ALA C N 1
ATOM 7503 C CA . ALA C 1 260 ? 76.650 10.899 51.745 1.00 21.03 260 ALA C CA 1
ATOM 7504 C C . ALA C 1 260 ? 78.091 11.277 51.468 1.00 21.95 260 ALA C C 1
ATOM 7505 O O . ALA C 1 260 ? 78.820 10.536 50.809 1.00 21.61 260 ALA C O 1
ATOM 7507 N N . VAL C 1 261 ? 78.493 12.444 51.958 1.00 21.51 261 VAL C N 1
ATOM 7508 C CA . VAL C 1 261 ? 79.849 12.918 51.747 1.00 23.84 261 VAL C CA 1
ATOM 7509 C C . VAL C 1 261 ? 80.853 11.983 52.403 1.00 23.41 261 VAL C C 1
ATOM 7510 O O . VAL C 1 261 ? 81.780 11.512 51.758 1.00 25.30 261 VAL C O 1
ATOM 7514 N N . ARG C 1 262 ? 80.652 11.698 53.681 1.00 23.77 262 ARG C N 1
ATOM 7515 C CA . ARG C 1 262 ? 81.560 10.822 54.410 1.00 23.67 262 ARG C CA 1
ATOM 7516 C C . ARG C 1 262 ? 81.754 9.466 53.712 1.00 24.76 262 ARG C C 1
ATOM 7517 O O . ARG C 1 262 ? 82.881 8.974 53.594 1.00 23.59 262 ARG C O 1
ATOM 7525 N N . ALA C 1 263 ? 80.664 8.872 53.230 1.00 23.56 263 ALA C N 1
ATOM 7526 C CA . ALA C 1 263 ? 80.744 7.575 52.565 1.00 24.05 263 ALA C CA 1
ATOM 7527 C C . ALA C 1 263 ? 81.128 7.669 51.093 1.00 25.85 263 ALA C C 1
ATOM 7528 O O . ALA C 1 263 ? 81.262 6.645 50.423 1.00 28.69 263 ALA C O 1
ATOM 7530 N N . GLY C 1 264 ? 81.311 8.884 50.585 1.00 24.45 264 GLY C N 1
ATOM 7531 C CA . GLY C 1 264 ? 81.648 9.035 49.180 1.00 24.79 264 GLY C CA 1
ATOM 7532 C C . GLY C 1 264 ? 80.542 8.494 48.279 1.00 24.13 264 GLY C C 1
ATOM 7533 O O . GLY C 1 264 ? 80.821 7.900 47.231 1.00 21.17 264 GLY C O 1
ATOM 7534 N N . SER C 1 265 ? 79.291 8.706 48.694 1.00 22.36 265 SER C N 1
ATOM 7535 C CA . SER C 1 265 ? 78.109 8.245 47.958 1.00 22.70 265 SER C CA 1
ATOM 7536 C C . SER C 1 265 ? 77.706 9.162 46.803 1.00 22.67 265 SER C C 1
ATOM 7537 O O . SER C 1 265 ? 76.762 8.869 46.069 1.00 21.11 265 SER C O 1
ATOM 7540 N N . LEU C 1 266 ? 78.411 10.278 46.659 1.00 22.96 266 LEU C N 1
ATOM 7541 C CA . LEU C 1 266 ? 78.150 11.237 45.589 1.00 23.49 266 LEU C CA 1
ATOM 7542 C C . LEU C 1 266 ? 79.382 12.115 45.445 1.00 22.78 266 LEU C C 1
ATOM 7543 O O . LEU C 1 266 ? 80.183 12.223 46.377 1.00 22.13 266 LEU C O 1
ATOM 7548 N N . THR C 1 267 ? 79.543 12.745 44.287 1.00 22.54 267 THR C N 1
ATOM 7549 C CA . THR C 1 267 ? 80.700 13.607 44.071 1.00 22.41 267 THR C CA 1
ATOM 7550 C C . THR C 1 267 ? 80.308 15.077 43.932 1.00 22.50 267 THR C C 1
ATOM 7551 O O . THR C 1 267 ? 81.156 15.963 44.017 1.00 22.23 267 THR C O 1
ATOM 7555 N N . LEU C 1 268 ? 79.020 15.332 43.726 1.00 22.80 268 LEU C N 1
ATOM 7556 C CA . LEU C 1 268 ? 78.523 16.696 43.582 1.00 22.84 268 LEU C CA 1
ATOM 7557 C C . LEU C 1 268 ? 77.210 16.842 44.342 1.00 23.78 268 LEU C C 1
ATOM 7558 O O . LEU C 1 268 ? 76.173 16.330 43.913 1.00 23.09 268 LEU C O 1
ATOM 7563 N N . PRO C 1 269 ? 77.241 17.534 45.494 1.00 23.40 269 PRO C N 1
ATOM 7564 C CA . PRO C 1 269 ? 76.026 17.723 46.288 1.00 22.59 269 PRO C CA 1
ATOM 7565 C C . PRO C 1 269 ? 75.024 18.656 45.603 1.00 23.86 269 PRO C C 1
ATOM 7566 O O . PRO C 1 269 ? 75.395 19.691 45.050 1.00 20.25 269 PRO C O 1
ATOM 7570 N N . GLU C 1 270 ? 73.751 18.276 45.660 1.00 23.98 270 GLU C N 1
ATOM 7571 C CA . GLU C 1 270 ? 72.687 19.030 45.017 1.00 26.96 270 GLU C CA 1
ATOM 7572 C C . GLU C 1 270 ? 71.526 19.332 45.961 1.00 25.36 270 GLU C C 1
ATOM 7573 O O . GLU C 1 270 ? 70.433 18.803 45.797 1.00 26.88 270 GLU C O 1
ATOM 7579 N N . PRO C 1 271 ? 71.749 20.185 46.970 1.00 25.28 271 PRO C N 1
ATOM 7580 C CA . PRO C 1 271 ? 70.649 20.492 47.887 1.00 25.49 271 PRO C CA 1
ATOM 7581 C C . PRO C 1 271 ? 69.564 21.370 47.254 1.00 27.09 271 PRO C C 1
ATOM 7582 O O . PRO C 1 271 ? 69.794 22.051 46.250 1.00 26.50 271 PRO C O 1
ATOM 7586 N N . ASP C 1 272 ? 68.377 21.329 47.851 1.00 27.37 272 ASP C N 1
ATOM 7587 C CA . ASP C 1 272 ? 67.242 22.123 47.403 1.00 26.60 272 ASP C CA 1
ATOM 7588 C C . ASP C 1 272 ? 66.865 22.995 48.601 1.00 25.06 272 ASP C C 1
ATOM 7589 O O . ASP C 1 272 ? 66.395 22.491 49.616 1.00 24.74 272 ASP C O 1
ATOM 7594 N N . VAL C 1 273 ? 67.076 24.300 48.482 1.00 24.40 273 VAL C N 1
ATOM 7595 C CA . VAL C 1 273 ? 66.786 25.214 49.575 1.00 25.26 273 VAL C CA 1
ATOM 7596 C C . VAL C 1 273 ? 65.363 25.082 50.121 1.00 26.25 273 VAL C C 1
ATOM 7597 O O . VAL C 1 273 ? 65.122 25.354 51.297 1.00 27.86 273 VAL C O 1
ATOM 7601 N N . SER C 1 274 ? 64.427 24.634 49.287 1.00 27.30 274 SER C N 1
ATOM 7602 C CA . SER C 1 274 ? 63.039 24.502 49.724 1.00 27.68 274 SER C CA 1
ATOM 7603 C C . SER C 1 274 ? 62.717 23.246 50.521 1.00 27.25 274 SER C C 1
ATOM 7604 O O . SER C 1 274 ? 61.588 23.091 50.989 1.00 25.73 274 SER C O 1
ATOM 7607 N N . ASN C 1 275 ? 63.677 22.334 50.671 1.00 26.91 275 ASN C N 1
ATOM 7608 C CA . ASN C 1 275 ? 63.406 21.148 51.482 1.00 26.75 275 ASN C CA 1
ATOM 7609 C C . ASN C 1 275 ? 64.554 20.768 52.415 1.00 26.94 275 ASN C C 1
ATOM 7610 O O . ASN C 1 275 ? 64.370 19.966 53.331 1.00 27.14 275 ASN C O 1
ATOM 7615 N N . ILE C 1 276 ? 65.730 21.353 52.201 1.00 27.42 276 ILE C N 1
ATOM 7616 C CA . ILE C 1 276 ? 66.874 21.031 53.044 1.00 28.09 276 ILE C CA 1
ATOM 7617 C C . ILE C 1 276 ? 66.820 21.742 54.394 1.00 28.61 276 ILE C C 1
ATOM 7618 O O . ILE C 1 276 ? 67.533 21.370 55.329 1.00 28.74 276 ILE C O 1
ATOM 7623 N N . GLY C 1 277 ? 65.985 22.772 54.487 1.00 28.16 277 GLY C N 1
ATOM 7624 C CA . GLY C 1 277 ? 65.862 23.509 55.729 1.00 28.07 277 GLY C CA 1
ATOM 7625 C C . GLY C 1 277 ? 65.972 25.004 55.519 1.00 29.46 277 GLY C C 1
ATOM 7626 O O . GLY C 1 277 ? 66.094 25.768 56.480 1.00 30.72 277 GLY C O 1
ATOM 7627 N N . GLY C 1 278 ? 65.926 25.424 54.259 1.00 28.81 278 GLY C N 1
ATOM 7628 C CA . GLY C 1 278 ? 66.029 26.835 53.946 1.00 27.33 278 GLY C CA 1
ATOM 7629 C C . GLY C 1 278 ? 67.470 27.280 53.784 1.00 27.87 278 GLY C C 1
ATOM 7630 O O . GLY C 1 278 ? 68.384 26.451 53.654 1.00 25.86 278 GLY C O 1
ATOM 7631 N N . TYR C 1 279 ? 67.679 28.593 53.794 1.00 26.32 279 TYR C N 1
ATOM 7632 C CA . TYR C 1 279 ? 69.018 29.151 53.646 1.00 28.05 279 TYR C CA 1
ATOM 7633 C C . TYR C 1 279 ? 69.928 28.714 54.790 1.00 27.65 279 TYR C C 1
ATOM 7634 O O . TYR C 1 279 ? 71.112 28.461 54.582 1.00 28.13 279 TYR C O 1
ATOM 7643 N N . THR C 1 280 ? 69.370 28.628 55.993 1.00 26.74 280 THR C N 1
ATOM 7644 C CA . THR C 1 280 ? 70.139 28.225 57.161 1.00 25.66 280 THR C CA 1
ATOM 7645 C C . THR C 1 280 ? 70.889 26.910 56.936 1.00 25.67 280 THR C C 1
ATOM 7646 O O . THR C 1 280 ? 72.113 26.859 57.059 1.00 25.12 280 THR C O 1
ATOM 7650 N N . THR C 1 281 ? 70.162 25.851 56.597 1.00 24.83 281 THR C N 1
ATOM 7651 C CA . THR C 1 281 ? 70.796 24.551 56.395 1.00 24.37 281 THR C CA 1
ATOM 7652 C C . THR C 1 281 ? 71.560 24.454 55.082 1.00 24.96 281 THR C C 1
ATOM 7653 O O . THR C 1 281 ? 72.601 23.800 55.013 1.00 25.55 281 THR C O 1
ATOM 7657 N N . PHE C 1 282 ? 71.050 25.109 54.043 1.00 24.80 282 PHE C N 1
ATOM 7658 C CA . PHE C 1 282 ? 71.701 25.098 52.740 1.00 24.88 282 PHE C CA 1
ATOM 7659 C C . PHE C 1 282 ? 73.154 25.560 52.889 1.00 26.40 282 PHE C C 1
ATOM 7660 O O . PHE C 1 282 ? 74.081 24.893 52.425 1.00 24.37 282 PHE C O 1
ATOM 7668 N N . ARG C 1 283 ? 73.344 26.705 53.542 1.00 26.34 283 ARG C N 1
ATOM 7669 C CA . ARG C 1 283 ? 74.680 27.260 53.739 1.00 26.34 283 ARG C CA 1
ATOM 7670 C C . ARG C 1 283 ? 75.589 26.303 54.511 1.00 24.63 283 ARG C C 1
ATOM 7671 O O . ARG C 1 283 ? 76.800 26.281 54.298 1.00 22.93 283 ARG C O 1
ATOM 7679 N N . LYS C 1 284 ? 75.002 25.513 55.403 1.00 22.58 284 LYS C N 1
ATOM 7680 C CA . LYS C 1 284 ? 75.771 24.555 56.188 1.00 22.42 284 LYS C CA 1
ATOM 7681 C C . LYS C 1 284 ? 76.241 23.429 55.270 1.00 22.03 284 LYS C C 1
ATOM 7682 O O . LYS C 1 284 ? 77.398 23.008 55.331 1.00 20.49 284 LYS C O 1
ATOM 7688 N N . VAL C 1 285 ? 75.338 22.954 54.416 1.00 21.58 285 VAL C N 1
ATOM 7689 C CA . VAL C 1 285 ? 75.671 21.901 53.470 1.00 21.51 285 VAL C CA 1
ATOM 7690 C C . VAL C 1 285 ? 76.746 22.436 52.535 1.00 22.87 285 VAL C C 1
ATOM 7691 O O . VAL C 1 285 ? 77.683 21.726 52.174 1.00 23.31 285 VAL C O 1
ATOM 7695 N N . ALA C 1 286 ? 76.619 23.705 52.163 1.00 22.10 286 ALA C N 1
ATOM 7696 C CA . ALA C 1 286 ? 77.599 24.333 51.284 1.00 22.31 286 ALA C CA 1
ATOM 7697 C C . ALA C 1 286 ? 78.985 24.261 51.928 1.00 21.60 286 ALA C C 1
ATOM 7698 O O . ALA C 1 286 ? 79.971 23.974 51.255 1.00 21.82 286 ALA C O 1
ATOM 7700 N N . ALA C 1 287 ? 79.049 24.527 53.230 1.00 22.36 287 ALA C N 1
ATOM 7701 C CA . ALA C 1 287 ? 80.314 24.489 53.975 1.00 22.54 287 ALA C CA 1
ATOM 7702 C C . ALA C 1 287 ? 80.902 23.070 53.979 1.00 22.20 287 ALA C C 1
ATOM 7703 O O . ALA C 1 287 ? 82.117 22.882 53.905 1.00 21.99 287 ALA C O 1
ATOM 7705 N N . LEU C 1 288 ? 80.033 22.073 54.067 1.00 22.72 288 LEU C N 1
ATOM 7706 C CA . LEU C 1 288 ? 80.479 20.687 54.046 1.00 24.10 288 LEU C CA 1
ATOM 7707 C C . LEU C 1 288 ? 81.160 20.433 52.706 1.00 23.01 288 LEU C C 1
ATOM 7708 O O . LEU C 1 288 ? 82.258 19.883 52.647 1.00 21.89 288 LEU C O 1
ATOM 7713 N N . ALA C 1 289 ? 80.506 20.860 51.631 1.00 21.76 289 ALA C N 1
ATOM 7714 C CA . ALA C 1 289 ? 81.038 20.675 50.284 1.00 23.24 289 ALA C CA 1
ATOM 7715 C C . ALA C 1 289 ? 82.397 21.345 50.089 1.00 21.93 289 ALA C C 1
ATOM 7716 O O . ALA C 1 289 ? 83.319 20.753 49.522 1.00 20.34 289 ALA C O 1
ATOM 7718 N N . GLU C 1 290 ? 82.515 22.583 50.559 1.00 22.33 290 GLU C N 1
ATOM 7719 C CA . GLU C 1 290 ? 83.763 23.329 50.434 1.00 21.80 290 GLU C CA 1
ATOM 7720 C C . GLU C 1 290 ? 84.889 22.639 51.208 1.00 20.74 290 GLU C C 1
ATOM 7721 O O . GLU C 1 290 ? 86.016 22.530 50.719 1.00 22.74 290 GLU C O 1
ATOM 7727 N N . ALA C 1 291 ? 84.586 22.179 52.417 1.00 19.45 291 ALA C N 1
ATOM 7728 C CA . ALA C 1 291 ? 85.591 21.513 53.238 1.00 21.02 291 ALA C CA 1
ATOM 7729 C C . ALA C 1 291 ? 86.090 20.244 52.554 1.00 22.20 291 ALA C C 1
ATOM 7730 O O . ALA C 1 291 ? 87.238 19.830 52.740 1.00 22.06 291 ALA C O 1
ATOM 7732 N N . ASN C 1 292 ? 85.218 19.633 51.760 1.00 21.76 292 ASN C N 1
ATOM 7733 C CA . ASN C 1 292 ? 85.553 18.398 51.057 1.00 22.71 292 ASN C CA 1
ATOM 7734 C C . ASN C 1 292 ? 86.046 18.600 49.636 1.00 20.46 292 ASN C C 1
ATOM 7735 O O . ASN C 1 292 ? 86.152 17.644 48.872 1.00 19.05 292 ASN C O 1
ATOM 7740 N N . ASN C 1 293 ? 86.348 19.844 49.289 1.00 19.84 293 ASN C N 1
ATOM 7741 C CA . ASN C 1 293 ? 86.843 20.161 47.960 1.00 22.02 293 ASN C CA 1
ATOM 7742 C C . ASN C 1 293 ? 85.863 19.699 46.872 1.00 23.14 293 ASN C C 1
ATOM 7743 O O . ASN C 1 293 ? 86.260 19.086 45.888 1.00 23.02 293 ASN C O 1
ATOM 7756 N N . LEU C 1 295 ? 82.255 20.815 44.414 1.00 23.91 295 LEU C N 1
ATOM 7757 C CA . LEU C 1 295 ? 81.541 21.956 43.861 1.00 25.09 295 LEU C CA 1
ATOM 7758 C C . LEU C 1 295 ? 80.155 21.872 44.478 1.00 25.84 295 LEU C C 1
ATOM 7759 O O . LEU C 1 295 ? 79.867 20.957 45.258 1.00 28.00 295 LEU C O 1
ATOM 7764 N N . LEU C 1 296 ? 79.290 22.812 44.139 1.00 25.67 296 LEU C N 1
ATOM 7765 C CA . LEU C 1 296 ? 77.955 22.803 44.705 1.00 25.07 296 LEU C CA 1
ATOM 7766 C C . LEU C 1 296 ? 76.922 23.219 43.678 1.00 26.19 296 LEU C C 1
ATOM 7767 O O . LEU C 1 296 ? 77.022 24.297 43.083 1.00 25.06 296 LEU C O 1
ATOM 7772 N N . THR C 1 297 ? 75.938 22.357 43.455 1.00 25.99 297 THR C N 1
ATOM 7773 C CA . THR C 1 297 ? 74.873 22.687 42.527 1.00 27.52 297 THR C CA 1
ATOM 7774 C C . THR C 1 297 ? 73.599 22.754 43.358 1.00 28.07 297 THR C C 1
ATOM 7775 O O . THR C 1 297 ? 73.662 22.747 44.594 1.00 26.74 297 THR C O 1
ATOM 7779 N N . SER C 1 298 ? 72.451 22.835 42.693 1.00 27.09 298 SER C N 1
ATOM 7780 C CA . SER C 1 298 ? 71.181 22.925 43.398 1.00 28.46 298 SER C CA 1
ATOM 7781 C C . SER C 1 298 ? 70.011 22.485 42.530 1.00 29.72 298 SER C C 1
ATOM 7782 O O . SER C 1 298 ? 70.128 22.343 41.309 1.00 28.52 298 SER C O 1
ATOM 7785 N N . HIS C 1 299 ? 68.873 22.294 43.182 1.00 31.11 299 HIS C N 1
ATOM 7786 C CA . HIS C 1 299 ? 67.662 21.871 42.510 1.00 33.29 299 HIS C CA 1
ATOM 7787 C C . HIS C 1 299 ? 66.460 22.666 43.013 1.00 33.04 299 HIS C C 1
ATOM 7788 O O . HIS C 1 299 ? 66.286 22.840 44.216 1.00 33.43 299 HIS C O 1
ATOM 7795 N N . GLY C 1 300 ? 65.655 23.170 42.083 1.00 33.43 300 GLY C N 1
ATOM 7796 C CA . GLY C 1 300 ? 64.455 23.906 42.451 1.00 34.50 300 GLY C CA 1
ATOM 7797 C C . GLY C 1 300 ? 64.565 25.380 42.805 1.00 35.07 300 GLY C C 1
ATOM 7798 O O . GLY C 1 300 ? 65.625 25.871 43.192 1.00 33.67 300 GLY C O 1
ATOM 7799 N N . VAL C 1 301 ? 63.437 26.077 42.658 1.00 35.18 301 VAL C N 1
ATOM 7800 C CA . VAL C 1 301 ? 63.311 27.499 42.964 1.00 34.97 301 VAL C CA 1
ATOM 7801 C C . VAL C 1 301 ? 64.607 28.282 42.822 1.00 34.38 301 VAL C C 1
ATOM 7802 O O . VAL C 1 301 ? 65.149 28.794 43.807 1.00 34.78 301 VAL C O 1
ATOM 7806 N N . HIS C 1 302 ? 65.099 28.384 41.594 1.00 34.26 302 HIS C N 1
ATOM 7807 C CA . HIS C 1 302 ? 66.342 29.093 41.347 1.00 35.54 302 HIS C CA 1
ATOM 7808 C C . HIS C 1 302 ? 66.219 30.584 41.646 1.00 36.63 302 HIS C C 1
ATOM 7809 O O . HIS C 1 302 ? 67.227 31.279 41.800 1.00 36.23 302 HIS C O 1
ATOM 7816 N N . ASP C 1 303 ? 64.985 31.071 41.725 1.00 36.85 303 ASP C N 1
ATOM 7817 C CA . ASP C 1 303 ? 64.742 32.480 42.018 1.00 36.96 303 ASP C CA 1
ATOM 7818 C C . ASP C 1 303 ? 65.199 32.788 43.438 1.00 35.75 303 ASP C C 1
ATOM 7819 O O . ASP C 1 303 ? 65.702 33.878 43.716 1.00 36.04 303 ASP C O 1
ATOM 7824 N N . LEU C 1 304 ? 65.024 31.816 44.329 1.00 33.55 304 LEU C N 1
ATOM 7825 C CA . LEU C 1 304 ? 65.430 31.960 45.724 1.00 32.42 304 LEU C CA 1
ATOM 7826 C C . LEU C 1 304 ? 66.872 31.491 45.887 1.00 31.90 304 LEU C C 1
ATOM 7827 O O . LEU C 1 304 ? 67.685 32.140 46.546 1.00 33.40 304 LEU C O 1
ATOM 7832 N N . THR C 1 305 ? 67.171 30.354 45.271 1.00 31.51 305 THR C N 1
ATOM 7833 C CA . THR C 1 305 ? 68.488 29.732 45.333 1.00 31.44 305 THR C CA 1
ATOM 7834 C C . THR C 1 305 ? 69.634 30.602 44.838 1.00 30.67 305 THR C C 1
ATOM 7835 O O . THR C 1 305 ? 70.741 30.538 45.378 1.00 30.52 305 THR C O 1
ATOM 7839 N N . VAL C 1 306 ? 69.378 31.408 43.813 1.00 30.52 306 VAL C N 1
ATOM 7840 C CA . VAL C 1 306 ? 70.417 32.263 43.250 1.00 30.24 306 VAL C CA 1
ATOM 7841 C C . VAL C 1 306 ? 71.221 33.004 44.321 1.00 29.83 306 VAL C C 1
ATOM 7842 O O . VAL C 1 306 ? 72.437 33.176 44.186 1.00 29.30 306 VAL C O 1
ATOM 7846 N N . HIS C 1 307 ? 70.550 33.437 45.385 1.00 28.32 307 HIS C N 1
ATOM 7847 C CA . HIS C 1 307 ? 71.234 34.163 46.451 1.00 29.25 307 HIS C CA 1
ATOM 7848 C C . HIS C 1 307 ? 72.210 33.296 47.242 1.00 29.87 307 HIS C C 1
ATOM 7849 O O . HIS C 1 307 ? 73.272 33.767 47.658 1.00 30.09 307 HIS C O 1
ATOM 7856 N N . ALA C 1 308 ? 71.853 32.033 47.451 1.00 28.74 308 ALA C N 1
ATOM 7857 C CA . ALA C 1 308 ? 72.726 31.122 48.177 1.00 29.41 308 ALA C CA 1
ATOM 7858 C C . ALA C 1 308 ? 73.975 30.839 47.339 1.00 28.21 308 ALA C C 1
ATOM 7859 O O . ALA C 1 308 ? 75.098 31.012 47.809 1.00 30.41 308 ALA C O 1
ATOM 7861 N N . LEU C 1 309 ? 73.782 30.429 46.090 1.00 27.20 309 LEU C N 1
ATOM 7862 C CA . LEU C 1 309 ? 74.916 30.130 45.222 1.00 26.91 309 LEU C CA 1
ATOM 7863 C C . LEU C 1 309 ? 75.735 31.350 44.816 1.00 27.58 309 LEU C C 1
ATOM 7864 O O . LEU C 1 309 ? 76.860 31.213 44.330 1.00 27.24 309 LEU C O 1
ATOM 7869 N N . ALA C 1 310 ? 75.184 32.545 45.001 1.00 27.72 310 ALA C N 1
ATOM 7870 C CA . ALA C 1 310 ? 75.925 33.755 44.651 1.00 28.04 310 ALA C CA 1
ATOM 7871 C C . ALA C 1 310 ? 76.847 34.133 45.808 1.00 29.06 310 ALA C C 1
ATOM 7872 O O . ALA C 1 310 ? 77.698 35.013 45.672 1.00 28.80 310 ALA C O 1
ATOM 7874 N N . SER C 1 311 ? 76.676 33.455 46.941 1.00 29.83 311 SER C N 1
ATOM 7875 C CA . SER C 1 311 ? 77.488 33.730 48.125 1.00 31.34 311 SER C CA 1
ATOM 7876 C C . SER C 1 311 ? 78.517 32.647 48.452 1.00 29.57 311 SER C C 1
ATOM 7877 O O . SER C 1 311 ? 79.123 32.683 49.521 1.00 29.16 311 SER C O 1
ATOM 7880 N N . VAL C 1 312 ? 78.699 31.674 47.563 1.00 28.26 312 VAL C N 1
ATOM 7881 C CA . VAL C 1 312 ? 79.696 30.634 47.811 1.00 28.04 312 VAL C CA 1
ATOM 7882 C C . VAL C 1 312 ? 80.678 30.635 46.651 1.00 27.61 312 VAL C C 1
ATOM 7883 O O . VAL C 1 312 ? 80.306 30.905 45.515 1.00 27.92 312 VAL C O 1
ATOM 7887 N N . PRO C 1 313 ? 81.955 30.334 46.923 1.00 28.62 313 PRO C N 1
ATOM 7888 C CA . PRO C 1 313 ? 82.969 30.320 45.868 1.00 27.94 313 PRO C CA 1
ATOM 7889 C C . PRO C 1 313 ? 82.985 29.078 44.976 1.00 29.69 313 PRO C C 1
ATOM 7890 O O . PRO C 1 313 ? 83.435 29.139 43.831 1.00 29.24 313 PRO C O 1
ATOM 7894 N N . HIS C 1 314 ? 82.475 27.963 45.493 1.00 28.95 314 HIS C N 1
ATOM 7895 C CA . HIS C 1 314 ? 82.490 26.697 44.766 1.00 29.05 314 HIS C CA 1
ATOM 7896 C C . HIS C 1 314 ? 81.199 26.288 44.047 1.00 30.08 314 HIS C C 1
ATOM 7897 O O . HIS C 1 314 ? 80.962 25.103 43.826 1.00 29.41 314 HIS C O 1
ATOM 7904 N N . ARG C 1 315 ? 80.372 27.254 43.673 1.00 30.45 315 ARG C N 1
ATOM 7905 C CA . ARG C 1 315 ? 79.126 26.935 42.982 1.00 31.37 315 ARG C CA 1
ATOM 7906 C C . ARG C 1 315 ? 79.353 26.584 41.510 1.00 28.81 315 ARG C C 1
ATOM 7907 O O . ARG C 1 315 ? 80.301 27.057 40.890 1.00 27.88 315 ARG C O 1
ATOM 7915 N N . THR C 1 316 ? 78.495 25.727 40.965 1.00 28.21 316 THR C N 1
ATOM 7916 C CA . THR C 1 316 ? 78.574 25.359 39.551 1.00 27.93 316 THR C CA 1
ATOM 7917 C C . THR C 1 316 ? 77.172 25.536 38.968 1.00 27.40 316 THR C C 1
ATOM 7918 O O . THR C 1 316 ? 76.304 26.100 39.631 1.00 30.26 316 THR C O 1
ATOM 7922 N N . TYR C 1 317 ? 76.944 25.075 37.742 1.00 28.91 317 TYR C N 1
ATOM 7923 C CA . TYR C 1 317 ? 75.629 25.217 37.098 1.00 29.88 317 TYR C CA 1
ATOM 7924 C C . TYR C 1 317 ? 74.434 25.021 38.036 1.00 29.41 317 TYR C C 1
ATOM 7925 O O . TYR C 1 317 ? 74.274 23.955 38.629 1.00 30.53 317 TYR C O 1
ATOM 7942 N N . GLU C 1 319 ? 70.331 24.736 38.702 1.00 32.91 319 GLU C N 1
ATOM 7943 C CA . GLU C 1 319 ? 69.154 24.284 37.962 1.00 36.50 319 GLU C CA 1
ATOM 7944 C C . GLU C 1 319 ? 68.068 25.348 37.896 1.00 38.58 319 GLU C C 1
ATOM 7945 O O . GLU C 1 319 ? 67.699 25.936 38.912 1.00 36.77 319 GLU C O 1
ATOM 7951 N N . ALA C 1 320 ? 67.552 25.573 36.691 1.00 41.75 320 ALA C N 1
ATOM 7952 C CA . ALA C 1 320 ? 66.491 26.548 36.472 1.00 46.29 320 ALA C CA 1
ATOM 7953 C C . ALA C 1 320 ? 65.413 25.917 35.594 1.00 49.54 320 ALA C C 1
ATOM 7954 O O . ALA C 1 320 ? 65.672 25.563 34.445 1.00 51.09 320 ALA C O 1
ATOM 7956 N N . HIS C 1 321 ? 64.211 25.767 36.142 1.00 52.62 321 HIS C N 1
ATOM 7957 C CA . HIS C 1 321 ? 63.099 25.180 35.397 1.00 55.28 321 HIS C CA 1
ATOM 7958 C C . HIS C 1 321 ? 61.767 25.711 35.915 1.00 56.06 321 HIS C C 1
ATOM 7959 O O . HIS C 1 321 ? 60.804 24.957 36.075 1.00 57.45 321 HIS C O 1
ATOM 7966 N N . LEU C 1 325 ? 57.290 29.236 38.309 1.00 53.40 325 LEU C N 1
ATOM 7967 C CA . LEU C 1 325 ? 56.364 30.205 38.890 1.00 53.08 325 LEU C CA 1
ATOM 7968 C C . LEU C 1 325 ? 56.611 31.609 38.346 1.00 52.52 325 LEU C C 1
ATOM 7969 O O . LEU C 1 325 ? 56.045 32.584 38.847 1.00 51.88 325 LEU C O 1
ATOM 7974 N N . HIS C 1 326 ? 57.457 31.712 37.324 1.00 51.98 326 HIS C N 1
ATOM 7975 C CA . HIS C 1 326 ? 57.769 33.008 36.733 1.00 52.70 326 HIS C CA 1
ATOM 7976 C C . HIS C 1 326 ? 56.531 33.774 36.277 1.00 53.03 326 HIS C C 1
ATOM 7977 O O . HIS C 1 326 ? 56.511 35.002 36.311 1.00 53.88 326 HIS C O 1
ATOM 7984 N N . ALA C 1 327 ? 55.503 33.045 35.857 1.00 52.86 327 ALA C N 1
ATOM 7985 C CA . ALA C 1 327 ? 54.266 33.659 35.385 1.00 53.13 327 ALA C CA 1
ATOM 7986 C C . ALA C 1 327 ? 53.541 34.424 36.483 1.00 53.47 327 ALA C C 1
ATOM 7987 O O . ALA C 1 327 ? 52.633 35.211 36.211 1.00 54.33 327 ALA C O 1
ATOM 7989 N N . TYR C 1 328 ? 53.947 34.198 37.725 1.00 53.32 328 TYR C N 1
ATOM 7990 C CA . TYR C 1 328 ? 53.312 34.858 38.856 1.00 53.27 328 TYR C CA 1
ATOM 7991 C C . TYR C 1 328 ? 54.278 35.813 39.546 1.00 52.87 328 TYR C C 1
ATOM 7992 O O . TYR C 1 328 ? 53.987 36.340 40.618 1.00 52.35 328 TYR C O 1
ATOM 8009 N N . ALA C 1 330 ? 56.756 39.303 39.592 1.00 55.97 330 ALA C N 1
ATOM 8010 C CA . ALA C 1 330 ? 56.860 40.665 39.095 1.00 56.65 330 ALA C CA 1
ATOM 8011 C C . ALA C 1 330 ? 57.880 40.718 37.964 1.00 57.41 330 ALA C C 1
ATOM 8012 O O . ALA C 1 330 ? 57.518 40.751 36.784 1.00 58.60 330 ALA C O 1
ATOM 8014 N N . GLU C 1 331 ? 59.156 40.721 38.331 1.00 57.16 331 GLU C N 1
ATOM 8015 C CA . GLU C 1 331 ? 60.225 40.770 37.345 1.00 57.10 331 GLU C CA 1
ATOM 8016 C C . GLU C 1 331 ? 61.227 39.637 37.561 1.00 55.62 331 GLU C C 1
ATOM 8017 O O . GLU C 1 331 ? 62.231 39.798 38.254 1.00 55.20 331 GLU C O 1
ATOM 8023 N N . PRO C 1 332 ? 60.956 38.464 36.967 1.00 54.13 332 PRO C N 1
ATOM 8024 C CA . PRO C 1 332 ? 61.843 37.306 37.102 1.00 52.70 332 PRO C CA 1
ATOM 8025 C C . PRO C 1 332 ? 63.166 37.556 36.390 1.00 51.30 332 PRO C C 1
ATOM 8026 O O . PRO C 1 332 ? 63.241 38.394 35.492 1.00 50.78 332 PRO C O 1
ATOM 8038 N N . ALA C 1 334 ? 66.422 37.139 33.956 1.00 44.73 334 ALA C N 1
ATOM 8039 C CA . ALA C 1 334 ? 66.582 36.764 32.564 1.00 44.80 334 ALA C CA 1
ATOM 8040 C C . ALA C 1 334 ? 67.879 35.986 32.407 1.00 43.60 334 ALA C C 1
ATOM 8041 O O . ALA C 1 334 ? 68.886 36.304 33.038 1.00 43.73 334 ALA C O 1
ATOM 8043 N N . VAL C 1 335 ? 67.848 34.958 31.569 1.00 42.26 335 VAL C N 1
ATOM 8044 C CA . VAL C 1 335 ? 69.033 34.157 31.332 1.00 42.10 335 VAL C CA 1
ATOM 8045 C C . VAL C 1 335 ? 69.837 34.814 30.220 1.00 42.71 335 VAL C C 1
ATOM 8046 O O . VAL C 1 335 ? 69.381 34.904 29.079 1.00 43.68 335 VAL C O 1
ATOM 8050 N N . THR C 1 336 ? 71.032 35.280 30.559 1.00 42.26 336 THR C N 1
ATOM 8051 C CA . THR C 1 336 ? 71.893 35.933 29.582 1.00 42.56 336 THR C CA 1
ATOM 8052 C C . THR C 1 336 ? 73.269 35.279 29.546 1.00 42.82 336 THR C C 1
ATOM 8053 O O . THR C 1 336 ? 73.943 35.178 30.569 1.00 43.88 336 THR C O 1
ATOM 8057 N N . ASP C 1 337 ? 73.678 34.835 28.363 1.00 43.32 337 ASP C N 1
ATOM 8058 C CA . ASP C 1 337 ? 74.974 34.195 28.188 1.00 44.20 337 ASP C CA 1
ATOM 8059 C C . ASP C 1 337 ? 75.167 33.025 29.157 1.00 42.94 337 ASP C C 1
ATOM 8060 O O . ASP C 1 337 ? 76.237 32.857 29.743 1.00 42.79 337 ASP C O 1
ATOM 8065 N N . GLY C 1 338 ? 74.117 32.226 29.322 1.00 41.68 338 GLY C N 1
ATOM 8066 C CA . GLY C 1 338 ? 74.179 31.072 30.200 1.00 39.86 338 GLY C CA 1
ATOM 8067 C C . GLY C 1 338 ? 74.168 31.370 31.687 1.00 39.75 338 GLY C C 1
ATOM 8068 O O . GLY C 1 338 ? 74.372 30.467 32.502 1.00 40.26 338 GLY C O 1
ATOM 8069 N N . CYS C 1 339 ? 73.922 32.622 32.056 1.00 39.09 339 CYS C N 1
ATOM 8070 C CA . CYS C 1 339 ? 73.902 32.990 33.467 1.00 38.83 339 CYS C CA 1
ATOM 8071 C C . CYS C 1 339 ? 72.721 33.875 33.842 1.00 39.01 339 CYS C C 1
ATOM 8072 O O . CYS C 1 339 ? 72.024 34.412 32.979 1.00 39.40 339 CYS C O 1
ATOM 8075 N N . VAL C 1 340 ? 72.507 34.011 35.146 1.00 38.46 340 VAL C N 1
ATOM 8076 C CA . VAL C 1 340 ? 71.456 34.859 35.694 1.00 38.30 340 VAL C CA 1
ATOM 8077 C C . VAL C 1 340 ? 72.149 35.687 36.770 1.00 39.06 340 VAL C C 1
ATOM 8078 O O . VAL C 1 340 ? 73.183 35.277 37.293 1.00 39.23 340 VAL C O 1
ATOM 8082 N N . SER C 1 341 ? 71.597 36.850 37.091 1.00 38.81 341 SER C N 1
ATOM 8083 C CA . SER C 1 341 ? 72.195 37.708 38.106 1.00 39.19 341 SER C CA 1
ATOM 8084 C C . SER C 1 341 ? 71.244 37.925 39.271 1.00 39.13 341 SER C C 1
ATOM 8085 O O . SER C 1 341 ? 70.098 38.320 39.078 1.00 38.52 341 SER C O 1
ATOM 8088 N N . ALA C 1 342 ? 71.718 37.655 40.483 1.00 39.82 342 ALA C N 1
ATOM 8089 C CA . ALA C 1 342 ? 70.893 37.854 41.665 1.00 39.81 342 ALA C CA 1
ATOM 8090 C C . ALA C 1 342 ? 70.575 39.342 41.743 1.00 40.17 342 ALA C C 1
ATOM 8091 O O . ALA C 1 342 ? 71.456 40.178 41.554 1.00 40.94 342 ALA C O 1
ATOM 8093 N N . PRO C 1 343 ? 69.306 39.693 42.000 1.00 41.21 343 PRO C N 1
ATOM 8094 C CA . PRO C 1 343 ? 68.902 41.102 42.098 1.00 42.15 343 PRO C CA 1
ATOM 8095 C C . PRO C 1 343 ? 69.449 41.772 43.358 1.00 42.79 343 PRO C C 1
ATOM 8096 O O . PRO C 1 343 ? 69.656 41.108 44.374 1.00 41.69 343 PRO C O 1
ATOM 8100 N N . ASP C 1 344 ? 69.674 43.084 43.287 1.00 43.84 344 ASP C N 1
ATOM 8101 C CA . ASP C 1 344 ? 70.213 43.839 44.419 1.00 44.75 344 ASP C CA 1
ATOM 8102 C C . ASP C 1 344 ? 69.157 44.399 45.362 1.00 44.30 344 ASP C C 1
ATOM 8103 O O . ASP C 1 344 ? 69.455 45.262 46.189 1.00 45.10 344 ASP C O 1
ATOM 8108 N N . ARG C 1 345 ? 67.929 43.913 45.235 1.00 42.69 345 ARG C N 1
ATOM 8109 C CA . ARG C 1 345 ? 66.834 44.364 46.087 1.00 42.38 345 ARG C CA 1
ATOM 8110 C C . ARG C 1 345 ? 66.949 43.776 47.491 1.00 41.72 345 ARG C C 1
ATOM 8111 O O . ARG C 1 345 ? 67.535 42.712 47.681 1.00 42.05 345 ARG C O 1
ATOM 8119 N N . PRO C 1 346 ? 66.392 44.468 48.496 1.00 40.75 346 PRO C N 1
ATOM 8120 C CA . PRO C 1 346 ? 66.452 43.964 49.871 1.00 38.67 346 PRO C CA 1
ATOM 8121 C C . PRO C 1 346 ? 65.773 42.597 49.927 1.00 37.44 346 PRO C C 1
ATOM 8122 O O . PRO C 1 346 ? 64.712 42.405 49.326 1.00 36.92 346 PRO C O 1
ATOM 8126 N N . GLY C 1 347 ? 66.378 41.650 50.641 1.00 35.63 347 GLY C N 1
ATOM 8127 C CA . GLY C 1 347 ? 65.801 40.320 50.728 1.00 33.09 347 GLY C CA 1
ATOM 8128 C C . GLY C 1 347 ? 66.184 39.506 49.507 1.00 33.34 347 GLY C C 1
ATOM 8129 O O . GLY C 1 347 ? 67.238 39.732 48.919 1.00 32.44 347 GLY C O 1
ATOM 8130 N N . HIS C 1 348 ? 65.338 38.557 49.116 1.00 32.93 348 HIS C N 1
ATOM 8131 C CA . HIS C 1 348 ? 65.640 37.734 47.953 1.00 32.86 348 HIS C CA 1
ATOM 8132 C C . HIS C 1 348 ? 65.165 38.370 46.647 1.00 32.96 348 HIS C C 1
ATOM 8133 O O . HIS C 1 348 ? 65.457 37.868 45.560 1.00 31.67 348 HIS C O 1
ATOM 8140 N N . GLY C 1 349 ? 64.436 39.477 46.762 1.00 34.12 349 GLY C N 1
ATOM 8141 C CA . GLY C 1 349 ? 63.958 40.188 45.588 1.00 34.64 349 GLY C CA 1
ATOM 8142 C C . GLY C 1 349 ? 62.810 39.563 44.819 1.00 36.64 349 GLY C C 1
ATOM 8143 O O . GLY C 1 349 ? 62.462 40.037 43.738 1.00 36.35 349 GLY C O 1
ATOM 8144 N N . VAL C 1 350 ? 62.212 38.508 45.360 1.00 37.11 350 VAL C N 1
ATOM 8145 C CA . VAL C 1 350 ? 61.103 37.849 44.687 1.00 37.88 350 VAL C CA 1
ATOM 8146 C C . VAL C 1 350 ? 59.751 38.357 45.186 1.00 39.24 350 VAL C C 1
ATOM 8147 O O . VAL C 1 350 ? 59.525 38.498 46.390 1.00 37.82 350 VAL C O 1
ATOM 8151 N N . VAL C 1 351 ? 58.859 38.638 44.243 1.00 40.35 351 VAL C N 1
ATOM 8152 C CA . VAL C 1 351 ? 57.520 39.115 44.565 1.00 41.13 351 VAL C CA 1
ATOM 8153 C C . VAL C 1 351 ? 56.518 38.352 43.713 1.00 41.09 351 VAL C C 1
ATOM 8154 O O . VAL C 1 351 ? 56.599 38.358 42.486 1.00 41.11 351 VAL C O 1
ATOM 8158 N N . LEU C 1 352 ? 55.580 37.684 44.372 1.00 42.00 352 LEU C N 1
ATOM 8159 C CA . LEU C 1 352 ? 54.570 36.908 43.671 1.00 42.18 352 LEU C CA 1
ATOM 8160 C C . LEU C 1 352 ? 53.257 37.671 43.573 1.00 43.56 352 LEU C C 1
ATOM 8161 O O . LEU C 1 352 ? 52.911 38.453 44.458 1.00 43.86 352 LEU C O 1
ATOM 8166 N N . ASP C 1 353 ? 52.531 37.434 42.488 1.00 45.33 353 ASP C N 1
ATOM 8167 C CA . ASP C 1 353 ? 51.243 38.079 42.264 1.00 46.58 353 ASP C CA 1
ATOM 8168 C C . ASP C 1 353 ? 50.181 37.263 42.992 1.00 47.01 353 ASP C C 1
ATOM 8169 O O . ASP C 1 353 ? 49.578 36.360 42.412 1.00 47.66 353 ASP C O 1
ATOM 8174 N N . PHE C 1 354 ? 49.963 37.573 44.266 1.00 47.77 354 PHE C N 1
ATOM 8175 C CA . PHE C 1 354 ? 48.973 36.852 45.055 1.00 49.52 354 PHE C CA 1
ATOM 8176 C C . PHE C 1 354 ? 47.559 37.052 44.528 1.00 51.89 354 PHE C C 1
ATOM 8177 O O . PHE C 1 354 ? 46.683 36.208 44.739 1.00 51.98 354 PHE C O 1
ATOM 8185 N N . GLU C 1 355 ? 47.337 38.168 43.840 1.00 53.12 355 GLU C N 1
ATOM 8186 C CA . GLU C 1 355 ? 46.027 38.453 43.267 1.00 54.93 355 GLU C CA 1
ATOM 8187 C C . GLU C 1 355 ? 45.708 37.292 42.339 1.00 54.33 355 GLU C C 1
ATOM 8188 O O . GLU C 1 355 ? 44.666 36.647 42.448 1.00 53.79 355 GLU C O 1
ATOM 8194 N N . ARG C 1 356 ? 46.644 37.031 41.435 1.00 54.43 356 ARG C N 1
ATOM 8195 C CA . ARG C 1 356 ? 46.520 35.971 40.451 1.00 54.78 356 ARG C CA 1
ATOM 8196 C C . ARG C 1 356 ? 46.540 34.574 41.073 1.00 55.15 356 ARG C C 1
ATOM 8197 O O . ARG C 1 356 ? 45.698 33.736 40.748 1.00 55.46 356 ARG C O 1
ATOM 8205 N N . LEU C 1 357 ? 47.498 34.320 41.961 1.00 54.36 357 LEU C N 1
ATOM 8206 C CA . LEU C 1 357 ? 47.587 33.013 42.609 1.00 53.96 357 LEU C CA 1
ATOM 8207 C C . LEU C 1 357 ? 46.269 32.655 43.286 1.00 53.22 357 LEU C C 1
ATOM 8208 O O . LEU C 1 357 ? 45.870 31.493 43.310 1.00 52.31 357 LEU C O 1
ATOM 8213 N N . GLY C 1 358 ? 45.596 33.665 43.830 1.00 53.70 358 GLY C N 1
ATOM 8214 C CA . GLY C 1 358 ? 44.331 33.440 44.508 1.00 54.60 358 GLY C CA 1
ATOM 8215 C C . GLY C 1 358 ? 43.342 32.604 43.716 1.00 55.29 358 GLY C C 1
ATOM 8216 O O . GLY C 1 358 ? 42.469 31.951 44.291 1.00 55.43 358 GLY C O 1
ATOM 8217 N N . ARG C 1 359 ? 43.479 32.622 42.395 1.00 56.35 359 ARG C N 1
ATOM 8218 C CA . ARG C 1 359 ? 42.596 31.863 41.518 1.00 57.78 359 ARG C CA 1
ATOM 8219 C C . ARG C 1 359 ? 42.907 30.367 41.549 1.00 57.99 359 ARG C C 1
ATOM 8220 O O . ARG C 1 359 ? 42.040 29.538 41.266 1.00 58.29 359 ARG C O 1
ATOM 8228 N N . LEU C 1 360 ? 44.143 30.025 41.898 1.00 58.31 360 LEU C N 1
ATOM 8229 C CA . LEU C 1 360 ? 44.559 28.628 41.960 1.00 58.49 360 LEU C CA 1
ATOM 8230 C C . LEU C 1 360 ? 44.558 28.101 43.394 1.00 59.05 360 LEU C C 1
ATOM 8231 O O . LEU C 1 360 ? 44.896 26.941 43.643 1.00 59.14 360 LEU C O 1
ATOM 8236 N N . ALA C 1 361 ? 44.172 28.960 44.332 1.00 59.01 361 ALA C N 1
ATOM 8237 C CA . ALA C 1 361 ? 44.125 28.592 45.742 1.00 59.58 361 ALA C CA 1
ATOM 8238 C C . ALA C 1 361 ? 43.188 27.412 45.977 1.00 60.04 361 ALA C C 1
ATOM 8239 O O . ALA C 1 361 ? 41.983 27.506 45.735 1.00 60.31 361 ALA C O 1
ATOM 8241 N N . VAL C 1 362 ? 43.748 26.302 46.449 1.00 59.80 362 VAL C N 1
ATOM 8242 C CA . VAL C 1 362 ? 42.959 25.107 46.725 1.00 59.98 362 VAL C CA 1
ATOM 8243 C C . VAL C 1 362 ? 42.809 24.952 48.237 1.00 60.71 362 VAL C C 1
ATOM 8244 O O . VAL C 1 362 ? 43.434 25.754 48.966 1.00 61.07 362 VAL C O 1
ATOM 8248 N N . LEU D 1 3 ? 38.293 -5.763 47.521 1.00 42.02 3 LEU D N 1
ATOM 8249 C CA . LEU D 1 3 ? 38.693 -4.350 47.255 1.00 42.88 3 LEU D CA 1
ATOM 8250 C C . LEU D 1 3 ? 38.280 -3.439 48.399 1.00 42.23 3 LEU D C 1
ATOM 8251 O O . LEU D 1 3 ? 37.339 -3.735 49.134 1.00 43.05 3 LEU D O 1
ATOM 8256 N N . ILE D 1 4 ? 38.991 -2.324 48.535 1.00 42.04 4 ILE D N 1
ATOM 8257 C CA . ILE D 1 4 ? 38.729 -1.350 49.588 1.00 41.79 4 ILE D CA 1
ATOM 8258 C C . ILE D 1 4 ? 37.637 -0.370 49.159 1.00 42.16 4 ILE D C 1
ATOM 8259 O O . ILE D 1 4 ? 37.682 0.171 48.054 1.00 41.08 4 ILE D O 1
ATOM 8264 N N . GLU D 1 5 ? 36.657 -0.143 50.031 1.00 42.07 5 GLU D N 1
ATOM 8265 C CA . GLU D 1 5 ? 35.569 0.771 49.700 1.00 44.37 5 GLU D CA 1
ATOM 8266 C C . GLU D 1 5 ? 35.488 1.992 50.609 1.00 43.70 5 GLU D C 1
ATOM 8267 O O . GLU D 1 5 ? 35.031 3.053 50.183 1.00 43.03 5 GLU D O 1
ATOM 8273 N N . ARG D 1 6 ? 35.933 1.848 51.855 1.00 43.88 6 ARG D N 1
ATOM 8274 C CA . ARG D 1 6 ? 35.903 2.961 52.804 1.00 43.41 6 ARG D CA 1
ATOM 8275 C C . ARG D 1 6 ? 37.185 3.129 53.612 1.00 41.51 6 ARG D C 1
ATOM 8276 O O . ARG D 1 6 ? 37.785 2.153 54.063 1.00 40.10 6 ARG D O 1
ATOM 8284 N N . VAL D 1 7 ? 37.588 4.382 53.792 1.00 40.13 7 VAL D N 1
ATOM 8285 C CA . VAL D 1 7 ? 38.777 4.717 54.563 1.00 39.78 7 VAL D CA 1
ATOM 8286 C C . VAL D 1 7 ? 38.419 5.843 55.526 1.00 39.43 7 VAL D C 1
ATOM 8287 O O . VAL D 1 7 ? 38.325 7.007 55.132 1.00 38.93 7 VAL D O 1
ATOM 8291 N N . ARG D 1 8 ? 38.208 5.489 56.790 1.00 38.53 8 ARG D N 1
ATOM 8292 C CA . ARG D 1 8 ? 37.857 6.476 57.800 1.00 38.94 8 ARG D CA 1
ATOM 8293 C C . ARG D 1 8 ? 39.058 6.876 58.645 1.00 37.51 8 ARG D C 1
ATOM 8294 O O . ARG D 1 8 ? 39.639 6.053 59.352 1.00 36.41 8 ARG D O 1
ATOM 8302 N N . THR D 1 9 ? 39.409 8.154 58.567 1.00 37.24 9 THR D N 1
ATOM 8303 C CA . THR D 1 9 ? 40.531 8.713 59.310 1.00 38.72 9 THR D CA 1
ATOM 8304 C C . THR D 1 9 ? 40.013 9.667 60.380 1.00 38.80 9 THR D C 1
ATOM 8305 O O . THR D 1 9 ? 39.283 10.608 60.075 1.00 39.82 9 THR D O 1
ATOM 8309 N N . ASP D 1 10 ? 40.395 9.429 61.630 1.00 38.57 10 ASP D N 1
ATOM 8310 C CA . ASP D 1 10 ? 39.974 10.292 62.728 1.00 39.14 10 ASP D CA 1
ATOM 8311 C C . ASP D 1 10 ? 41.159 10.783 63.550 1.00 39.26 10 ASP D C 1
ATOM 8312 O O . ASP D 1 10 ? 42.135 10.057 63.742 1.00 39.29 10 ASP D O 1
ATOM 8317 N N . LEU D 1 11 ? 41.061 12.018 64.034 1.00 39.62 11 LEU D N 1
ATOM 8318 C CA . LEU D 1 11 ? 42.114 12.632 64.838 1.00 40.05 11 LEU D CA 1
ATOM 8319 C C . LEU D 1 11 ? 41.608 13.025 66.221 1.00 40.42 11 LEU D C 1
ATOM 8320 O O . LEU D 1 11 ? 40.725 13.871 66.346 1.00 40.92 11 LEU D O 1
ATOM 8325 N N . TYR D 1 12 ? 42.171 12.419 67.261 1.00 40.43 12 TYR D N 1
ATOM 8326 C CA . TYR D 1 12 ? 41.760 12.740 68.620 1.00 41.31 12 TYR D CA 1
ATOM 8327 C C . TYR D 1 12 ? 42.878 13.376 69.436 1.00 42.37 12 TYR D C 1
ATOM 8328 O O . TYR D 1 12 ? 43.905 12.745 69.700 1.00 40.06 12 TYR D O 1
ATOM 8337 N N . ARG D 1 13 ? 42.678 14.631 69.827 1.00 43.16 13 ARG D N 1
ATOM 8338 C CA . ARG D 1 13 ? 43.655 15.336 70.646 1.00 44.23 13 ARG D CA 1
ATOM 8339 C C . ARG D 1 13 ? 43.297 15.109 72.106 1.00 43.47 13 ARG D C 1
ATOM 8340 O O . ARG D 1 13 ? 42.400 15.750 72.646 1.00 42.96 13 ARG D O 1
ATOM 8348 N N . ILE D 1 14 ? 44.009 14.183 72.735 1.00 44.22 14 ILE D N 1
ATOM 8349 C CA . ILE D 1 14 ? 43.776 13.832 74.127 1.00 46.18 14 ILE D CA 1
ATOM 8350 C C . ILE D 1 14 ? 44.829 14.481 75.015 1.00 48.68 14 ILE D C 1
ATOM 8351 O O . ILE D 1 14 ? 45.985 14.065 75.029 1.00 47.88 14 ILE D O 1
ATOM 8356 N N . PRO D 1 15 ? 44.436 15.516 75.773 1.00 51.61 15 PRO D N 1
ATOM 8357 C CA . PRO D 1 15 ? 45.352 16.229 76.667 1.00 53.97 15 PRO D CA 1
ATOM 8358 C C . PRO D 1 15 ? 45.914 15.389 77.812 1.00 56.29 15 PRO D C 1
ATOM 8359 O O . PRO D 1 15 ? 45.180 14.651 78.473 1.00 56.67 15 PRO D O 1
ATOM 8363 N N . LEU D 1 16 ? 47.224 15.517 78.021 1.00 58.36 16 LEU D N 1
ATOM 8364 C CA . LEU D 1 16 ? 47.953 14.814 79.077 1.00 60.57 16 LEU D CA 1
ATOM 8365 C C . LEU D 1 16 ? 47.087 13.860 79.893 1.00 61.08 16 LEU D C 1
ATOM 8366 O O . LEU D 1 16 ? 47.263 13.735 81.106 1.00 62.91 16 LEU D O 1
ATOM 8371 N N . ASP D 1 30 ? 49.956 17.029 75.109 1.00 48.95 30 ASP D N 1
ATOM 8372 C CA . ASP D 1 30 ? 48.794 16.231 74.736 1.00 49.87 30 ASP D CA 1
ATOM 8373 C C . ASP D 1 30 ? 49.123 15.137 73.717 1.00 48.78 30 ASP D C 1
ATOM 8374 O O . ASP D 1 30 ? 50.136 15.194 73.019 1.00 47.58 30 ASP D O 1
ATOM 8379 N N . PHE D 1 31 ? 48.245 14.144 73.642 1.00 47.58 31 PHE D N 1
ATOM 8380 C CA . PHE D 1 31 ? 48.415 13.012 72.742 1.00 47.02 31 PHE D CA 1
ATOM 8381 C C . PHE D 1 31 ? 47.562 13.164 71.478 1.00 44.75 31 PHE D C 1
ATOM 8382 O O . PHE D 1 31 ? 46.340 13.273 71.562 1.00 43.54 31 PHE D O 1
ATOM 8390 N N . GLU D 1 32 ? 48.201 13.179 70.312 1.00 41.40 32 GLU D N 1
ATOM 8391 C CA . GLU D 1 32 ? 47.464 13.296 69.057 1.00 40.18 32 GLU D CA 1
ATOM 8392 C C . GLU D 1 32 ? 47.370 11.930 68.393 1.00 39.58 32 GLU D C 1
ATOM 8393 O O . GLU D 1 32 ? 48.296 11.488 67.714 1.00 39.14 32 GLU D O 1
ATOM 8399 N N . LEU D 1 33 ? 46.239 11.269 68.603 1.00 38.71 33 LEU D N 1
ATOM 8400 C CA . LEU D 1 33 ? 45.997 9.948 68.048 1.00 37.87 33 LEU D CA 1
ATOM 8401 C C . LEU D 1 33 ? 45.305 10.039 66.696 1.00 37.98 33 LEU D C 1
ATOM 8402 O O . LEU D 1 33 ? 44.383 10.834 66.514 1.00 37.76 33 LEU D O 1
ATOM 8407 N N . ILE D 1 34 ? 45.772 9.234 65.747 1.00 37.02 34 ILE D N 1
ATOM 8408 C CA . ILE D 1 34 ? 45.174 9.182 64.423 1.00 35.67 34 ILE D CA 1
ATOM 8409 C C . ILE D 1 34 ? 44.744 7.735 64.214 1.00 35.94 34 ILE D C 1
ATOM 8410 O O . ILE D 1 34 ? 45.572 6.819 64.254 1.00 37.17 34 ILE D O 1
ATOM 8415 N N . THR D 1 35 ? 43.446 7.523 64.028 1.00 34.95 35 THR D N 1
ATOM 8416 C CA . THR D 1 35 ? 42.928 6.182 63.804 1.00 34.69 35 THR D CA 1
ATOM 8417 C C . THR D 1 35 ? 42.528 6.062 62.345 1.00 35.45 35 THR D C 1
ATOM 8418 O O . THR D 1 35 ? 42.090 7.035 61.727 1.00 36.13 35 THR D O 1
ATOM 8422 N N . VAL D 1 36 ? 42.693 4.870 61.790 1.00 35.15 36 VAL D N 1
ATOM 8423 C CA . VAL D 1 36 ? 42.342 4.637 60.398 1.00 34.13 36 VAL D CA 1
ATOM 8424 C C . VAL D 1 36 ? 41.522 3.363 60.329 1.00 34.86 36 VAL D C 1
ATOM 8425 O O . VAL D 1 36 ? 41.930 2.317 60.842 1.00 34.01 36 VAL D O 1
ATOM 8429 N N . ARG D 1 37 ? 40.351 3.458 59.712 1.00 36.22 37 ARG D N 1
ATOM 8430 C CA . ARG D 1 37 ? 39.471 2.305 59.588 1.00 36.54 37 ARG D CA 1
ATOM 8431 C C . ARG D 1 37 ? 39.192 2.022 58.124 1.00 36.58 37 ARG D C 1
ATOM 8432 O O . ARG D 1 37 ? 38.662 2.866 57.403 1.00 36.29 37 ARG D O 1
ATOM 8440 N N . ILE D 1 38 ? 39.585 0.828 57.693 1.00 37.25 38 ILE D N 1
ATOM 8441 C CA . ILE D 1 38 ? 39.422 0.404 56.314 1.00 37.95 38 ILE D CA 1
ATOM 8442 C C . ILE D 1 38 ? 38.426 -0.743 56.212 1.00 38.20 38 ILE D C 1
ATOM 8443 O O . ILE D 1 38 ? 38.557 -1.762 56.888 1.00 37.29 38 ILE D O 1
ATOM 8448 N N . GLU D 1 39 ? 37.426 -0.553 55.359 1.00 39.18 39 GLU D N 1
ATOM 8449 C CA . GLU D 1 39 ? 36.377 -1.541 55.143 1.00 40.43 39 GLU D CA 1
ATOM 8450 C C . GLU D 1 39 ? 36.421 -2.001 53.686 1.00 39.41 39 GLU D C 1
ATOM 8451 O O . GLU D 1 39 ? 36.480 -1.173 52.776 1.00 38.14 39 GLU D O 1
ATOM 8457 N N . ASP D 1 40 ? 36.404 -3.314 53.463 1.00 39.74 40 ASP D N 1
ATOM 8458 C CA . ASP D 1 40 ? 36.435 -3.829 52.100 1.00 42.11 40 ASP D CA 1
ATOM 8459 C C . ASP D 1 40 ? 35.030 -4.041 51.537 1.00 42.82 40 ASP D C 1
ATOM 8460 O O . ASP D 1 40 ? 34.031 -3.839 52.229 1.00 41.99 40 ASP D O 1
ATOM 8465 N N . SER D 1 41 ? 34.967 -4.450 50.275 1.00 43.55 41 SER D N 1
ATOM 8466 C CA . SER D 1 41 ? 33.698 -4.669 49.586 1.00 45.93 41 SER D CA 1
ATOM 8467 C C . SER D 1 41 ? 32.833 -5.759 50.206 1.00 46.53 41 SER D C 1
ATOM 8468 O O . SER D 1 41 ? 31.745 -6.044 49.708 1.00 47.74 41 SER D O 1
ATOM 8471 N N . ASP D 1 42 ? 33.313 -6.361 51.290 1.00 46.67 42 ASP D N 1
ATOM 8472 C CA . ASP D 1 42 ? 32.580 -7.426 51.961 1.00 47.51 42 ASP D CA 1
ATOM 8473 C C . ASP D 1 42 ? 32.151 -7.081 53.384 1.00 47.48 42 ASP D C 1
ATOM 8474 O O . ASP D 1 42 ? 31.648 -7.940 54.106 1.00 48.04 42 ASP D O 1
ATOM 8479 N N . GLY D 1 43 ? 32.357 -5.833 53.790 1.00 46.07 43 GLY D N 1
ATOM 8480 C CA . GLY D 1 43 ? 31.959 -5.423 55.124 1.00 46.13 43 GLY D CA 1
ATOM 8481 C C . GLY D 1 43 ? 32.999 -5.636 56.207 1.00 46.15 43 GLY D C 1
ATOM 8482 O O . GLY D 1 43 ? 32.806 -5.212 57.345 1.00 47.28 43 GLY D O 1
ATOM 8483 N N . ALA D 1 44 ? 34.098 -6.303 55.869 1.00 46.67 44 ALA D N 1
ATOM 8484 C CA . ALA D 1 44 ? 35.160 -6.536 56.842 1.00 46.42 44 ALA D CA 1
ATOM 8485 C C . ALA D 1 44 ? 35.877 -5.208 57.084 1.00 45.05 44 ALA D C 1
ATOM 8486 O O . ALA D 1 44 ? 36.147 -4.461 56.142 1.00 44.86 44 ALA D O 1
ATOM 8488 N N . THR D 1 45 ? 36.175 -4.912 58.344 1.00 44.51 45 THR D N 1
ATOM 8489 C CA . THR D 1 45 ? 36.838 -3.660 58.688 1.00 43.60 45 THR D CA 1
ATOM 8490 C C . THR D 1 45 ? 38.152 -3.872 59.436 1.00 43.14 45 THR D C 1
ATOM 8491 O O . THR D 1 45 ? 38.233 -4.695 60.352 1.00 43.49 45 THR D O 1
ATOM 8495 N N . GLY D 1 46 ? 39.176 -3.119 59.042 1.00 40.34 46 GLY D N 1
ATOM 8496 C CA . GLY D 1 46 ? 40.469 -3.228 59.691 1.00 38.20 46 GLY D CA 1
ATOM 8497 C C . GLY D 1 46 ? 40.826 -1.951 60.430 1.00 36.10 46 GLY D C 1
ATOM 8498 O O . GLY D 1 46 ? 40.590 -0.850 59.935 1.00 36.11 46 GLY D O 1
ATOM 8499 N N . LEU D 1 47 ? 41.396 -2.096 61.621 1.00 34.07 47 LEU D N 1
ATOM 8500 C CA . LEU D 1 47 ? 41.777 -0.945 62.423 1.00 31.89 47 LEU D CA 1
ATOM 8501 C C . LEU D 1 47 ? 43.289 -0.760 62.516 1.00 31.59 47 LEU D C 1
ATOM 8502 O O . LEU D 1 47 ? 44.044 -1.722 62.664 1.00 30.52 47 LEU D O 1
ATOM 8507 N N . GLY D 1 48 ? 43.708 0.498 62.442 1.00 32.84 48 GLY D N 1
ATOM 8508 C CA . GLY D 1 48 ? 45.113 0.841 62.539 1.00 32.84 48 GLY D CA 1
ATOM 8509 C C . GLY D 1 48 ? 45.214 2.247 63.098 1.00 34.67 48 GLY D C 1
ATOM 8510 O O . GLY D 1 48 ? 44.310 3.066 62.898 1.00 31.76 48 GLY D O 1
ATOM 8511 N N . TYR D 1 49 ? 46.298 2.529 63.816 1.00 34.28 49 TYR D N 1
ATOM 8512 C CA . TYR D 1 49 ? 46.491 3.857 64.380 1.00 34.88 49 TYR D CA 1
ATOM 8513 C C . TYR D 1 49 ? 47.941 4.184 64.714 1.00 35.39 49 TYR D C 1
ATOM 8514 O O . TYR D 1 49 ? 48.788 3.295 64.860 1.00 35.56 49 TYR D O 1
ATOM 8523 N N . THR D 1 50 ? 48.208 5.481 64.802 1.00 36.01 50 THR D N 1
ATOM 8524 C CA . THR D 1 50 ? 49.523 6.011 65.127 1.00 37.89 50 THR D CA 1
ATOM 8525 C C . THR D 1 50 ? 49.266 7.245 65.983 1.00 40.17 50 THR D C 1
ATOM 8526 O O . THR D 1 50 ? 48.116 7.552 66.299 1.00 40.92 50 THR D O 1
ATOM 8530 N N . TYR D 1 51 ? 50.321 7.969 66.335 1.00 42.74 51 TYR D N 1
ATOM 8531 C CA . TYR D 1 51 ? 50.162 9.136 67.194 1.00 43.89 51 TYR D CA 1
ATOM 8532 C C . TYR D 1 51 ? 51.423 9.987 67.221 1.00 44.22 51 TYR D C 1
ATOM 8533 O O . TYR D 1 51 ? 52.481 9.579 66.739 1.00 45.72 51 TYR D O 1
ATOM 8542 N N . THR D 1 52 ? 51.296 11.170 67.804 1.00 43.01 52 THR D N 1
ATOM 8543 C CA . THR D 1 52 ? 52.410 12.093 67.954 1.00 42.03 52 THR D CA 1
ATOM 8544 C C . THR D 1 52 ? 52.192 12.738 69.312 1.00 42.35 52 THR D C 1
ATOM 8545 O O . THR D 1 52 ? 51.121 12.593 69.905 1.00 42.06 52 THR D O 1
ATOM 8549 N N . VAL D 1 53 ? 53.199 13.427 69.827 1.00 42.02 53 VAL D N 1
ATOM 8550 C CA . VAL D 1 53 ? 53.018 14.094 71.101 1.00 42.47 53 VAL D CA 1
ATOM 8551 C C . VAL D 1 53 ? 53.086 15.589 70.846 1.00 41.81 53 VAL D C 1
ATOM 8552 O O . VAL D 1 53 ? 54.024 16.076 70.216 1.00 41.76 53 VAL D O 1
ATOM 8556 N N . ASN D 1 54 ? 52.057 16.301 71.296 1.00 41.51 54 ASN D N 1
ATOM 8557 C CA . ASN D 1 54 ? 51.980 17.750 71.152 1.00 40.62 54 ASN D CA 1
ATOM 8558 C C . ASN D 1 54 ? 51.733 18.304 69.746 1.00 39.88 54 ASN D C 1
ATOM 8559 O O . ASN D 1 54 ? 50.869 19.164 69.571 1.00 38.10 54 ASN D O 1
ATOM 8564 N N . HIS D 1 55 ? 52.477 17.833 68.745 1.00 39.00 55 HIS D N 1
ATOM 8565 C CA . HIS D 1 55 ? 52.294 18.351 67.387 1.00 38.09 55 HIS D CA 1
ATOM 8566 C C . HIS D 1 55 ? 52.391 17.330 66.261 1.00 36.97 55 HIS D C 1
ATOM 8567 O O . HIS D 1 55 ? 52.747 16.174 66.478 1.00 35.17 55 HIS D O 1
ATOM 8574 N N . GLY D 1 56 ? 52.064 17.786 65.053 1.00 36.26 56 GLY D N 1
ATOM 8575 C CA . GLY D 1 56 ? 52.133 16.943 63.871 1.00 34.73 56 GLY D CA 1
ATOM 8576 C C . GLY D 1 56 ? 50.965 16.013 63.616 1.00 34.16 56 GLY D C 1
ATOM 8577 O O . GLY D 1 56 ? 50.880 15.414 62.540 1.00 32.98 56 GLY D O 1
ATOM 8578 N N . GLY D 1 57 ? 50.068 15.892 64.592 1.00 33.17 57 GLY D N 1
ATOM 8579 C CA . GLY D 1 57 ? 48.924 15.004 64.453 1.00 32.41 57 GLY D CA 1
ATOM 8580 C C . GLY D 1 57 ? 48.038 15.284 63.254 1.00 32.08 57 GLY D C 1
ATOM 8581 O O . GLY D 1 57 ? 47.664 14.369 62.516 1.00 31.53 57 GLY D O 1
ATOM 8582 N N . ALA D 1 58 ? 47.692 16.550 63.062 1.00 31.46 58 ALA D N 1
ATOM 8583 C CA . ALA D 1 58 ? 46.844 16.942 61.951 1.00 31.28 58 ALA D CA 1
ATOM 8584 C C . ALA D 1 58 ? 47.533 16.668 60.618 1.00 32.85 58 ALA D C 1
ATOM 8585 O O . ALA D 1 58 ? 46.898 16.227 59.660 1.00 34.21 58 ALA D O 1
ATOM 8587 N N . ALA D 1 59 ? 48.833 16.933 60.550 1.00 31.86 59 ALA D N 1
ATOM 8588 C CA . ALA D 1 59 ? 49.571 16.695 59.317 1.00 31.58 59 ALA D CA 1
ATOM 8589 C C . ALA D 1 59 ? 49.490 15.218 58.951 1.00 30.22 59 ALA D C 1
ATOM 8590 O O . ALA D 1 59 ? 49.268 14.867 57.797 1.00 31.07 59 ALA D O 1
ATOM 8592 N N . VAL D 1 60 ? 49.665 14.349 59.938 1.00 30.95 60 VAL D N 1
ATOM 8593 C CA . VAL D 1 60 ? 49.595 12.918 59.693 1.00 30.02 60 VAL D CA 1
ATOM 8594 C C . VAL D 1 60 ? 48.202 12.559 59.181 1.00 32.55 60 VAL D C 1
ATOM 8595 O O . VAL D 1 60 ? 48.061 11.925 58.132 1.00 31.76 60 VAL D O 1
ATOM 8599 N N . ALA D 1 61 ? 47.175 12.981 59.914 1.00 33.30 61 ALA D N 1
ATOM 8600 C CA . ALA D 1 61 ? 45.796 12.701 59.529 1.00 33.89 61 ALA D CA 1
ATOM 8601 C C . ALA D 1 61 ? 45.535 13.160 58.095 1.00 32.35 61 ALA D C 1
ATOM 8602 O O . ALA D 1 61 ? 44.887 12.460 57.316 1.00 32.06 61 ALA D O 1
ATOM 8604 N N . THR D 1 62 ? 46.064 14.331 57.755 1.00 31.66 62 THR D N 1
ATOM 8605 C CA . THR D 1 62 ? 45.904 14.912 56.425 1.00 30.99 62 THR D CA 1
ATOM 8606 C C . THR D 1 62 ? 46.552 14.067 55.327 1.00 31.81 62 THR D C 1
ATOM 8607 O O . THR D 1 62 ? 46.039 13.990 54.206 1.00 28.99 62 THR D O 1
ATOM 8619 N N . VAL D 1 64 ? 46.962 10.737 55.338 1.00 31.19 64 VAL D N 1
ATOM 8620 C CA . VAL D 1 64 ? 46.146 9.544 55.122 1.00 32.55 64 VAL D CA 1
ATOM 8621 C C . VAL D 1 64 ? 44.882 9.913 54.344 1.00 33.60 64 VAL D C 1
ATOM 8622 O O . VAL D 1 64 ? 44.562 9.304 53.326 1.00 32.72 64 VAL D O 1
ATOM 8626 N N . ASP D 1 65 ? 44.174 10.927 54.831 1.00 36.16 65 ASP D N 1
ATOM 8627 C CA . ASP D 1 65 ? 42.928 11.367 54.209 1.00 37.13 65 ASP D CA 1
ATOM 8628 C C . ASP D 1 65 ? 43.082 11.990 52.827 1.00 36.53 65 ASP D C 1
ATOM 8629 O O . ASP D 1 65 ? 42.288 11.716 51.931 1.00 37.85 65 ASP D O 1
ATOM 8634 N N . LYS D 1 66 ? 44.104 12.817 52.644 1.00 37.19 66 LYS D N 1
ATOM 8635 C CA . LYS D 1 66 ? 44.299 13.487 51.366 1.00 37.73 66 LYS D CA 1
ATOM 8636 C C . LYS D 1 66 ? 45.270 12.859 50.381 1.00 38.16 66 LYS D C 1
ATOM 8637 O O . LYS D 1 66 ? 45.066 12.944 49.171 1.00 38.05 66 LYS D O 1
ATOM 8643 N N . ASP D 1 67 ? 46.326 12.229 50.878 1.00 38.49 67 ASP D N 1
ATOM 8644 C CA . ASP D 1 67 ? 47.308 11.653 49.971 1.00 38.15 67 ASP D CA 1
ATOM 8645 C C . ASP D 1 67 ? 47.216 10.147 49.764 1.00 37.28 67 ASP D C 1
ATOM 8646 O O . ASP D 1 67 ? 47.248 9.670 48.630 1.00 37.66 67 ASP D O 1
ATOM 8651 N N . LEU D 1 68 ? 47.085 9.400 50.851 1.00 36.66 68 LEU D N 1
ATOM 8652 C CA . LEU D 1 68 ? 47.033 7.947 50.762 1.00 38.11 68 LEU D CA 1
ATOM 8653 C C . LEU D 1 68 ? 45.681 7.370 50.327 1.00 39.32 68 LEU D C 1
ATOM 8654 O O . LEU D 1 68 ? 45.618 6.271 49.762 1.00 36.50 68 LEU D O 1
ATOM 8659 N N . ARG D 1 69 ? 44.608 8.111 50.586 1.00 40.79 69 ARG D N 1
ATOM 8660 C CA . ARG D 1 69 ? 43.270 7.670 50.207 1.00 42.74 69 ARG D CA 1
ATOM 8661 C C . ARG D 1 69 ? 43.237 7.164 48.770 1.00 42.33 69 ARG D C 1
ATOM 8662 O O . ARG D 1 69 ? 42.681 6.103 48.490 1.00 42.19 69 ARG D O 1
ATOM 8670 N N . GLY D 1 70 ? 43.835 7.934 47.866 1.00 42.42 70 GLY D N 1
ATOM 8671 C CA . GLY D 1 70 ? 43.871 7.551 46.467 1.00 42.27 70 GLY D CA 1
ATOM 8672 C C . GLY D 1 70 ? 44.541 6.211 46.212 1.00 42.92 70 GLY D C 1
ATOM 8673 O O . GLY D 1 70 ? 44.266 5.569 45.199 1.00 43.57 70 GLY D O 1
ATOM 8674 N N . CYS D 1 71 ? 45.415 5.785 47.121 1.00 41.71 71 CYS D N 1
ATOM 8675 C CA . CYS D 1 71 ? 46.119 4.509 46.974 1.00 42.27 71 CYS D CA 1
ATOM 8676 C C . CYS D 1 71 ? 45.315 3.336 47.521 1.00 40.79 71 CYS D C 1
ATOM 8677 O O . CYS D 1 71 ? 45.588 2.178 47.198 1.00 40.28 71 CYS D O 1
ATOM 8680 N N . LEU D 1 72 ? 44.329 3.638 48.355 1.00 39.72 72 LEU D N 1
ATOM 8681 C CA . LEU D 1 72 ? 43.524 2.600 48.981 1.00 39.17 72 LEU D CA 1
ATOM 8682 C C . LEU D 1 72 ? 42.185 2.298 48.308 1.00 38.62 72 LEU D C 1
ATOM 8683 O O . LEU D 1 72 ? 41.892 1.148 47.981 1.00 39.10 72 LEU D O 1
ATOM 8688 N N . LEU D 1 73 ? 41.367 3.325 48.112 1.00 38.07 73 LEU D N 1
ATOM 8689 C CA . LEU D 1 73 ? 40.060 3.132 47.498 1.00 37.07 73 LEU D CA 1
ATOM 8690 C C . LEU D 1 73 ? 40.145 2.446 46.142 1.00 36.97 73 LEU D C 1
ATOM 8691 O O . LEU D 1 73 ? 40.770 2.958 45.212 1.00 36.34 73 LEU D O 1
ATOM 8696 N N . GLY D 1 74 ? 39.516 1.277 46.041 1.00 37.59 74 GLY D N 1
ATOM 8697 C CA . GLY D 1 74 ? 39.520 0.541 44.789 1.00 37.96 74 GLY D CA 1
ATOM 8698 C C . GLY D 1 74 ? 40.643 -0.470 44.639 1.00 39.15 74 GLY D C 1
ATOM 8699 O O . GLY D 1 74 ? 40.723 -1.166 43.626 1.00 38.57 74 GLY D O 1
ATOM 8700 N N . ALA D 1 75 ? 41.514 -0.557 45.640 1.00 39.12 75 ALA D N 1
ATOM 8701 C CA . ALA D 1 75 ? 42.624 -1.502 45.594 1.00 39.32 75 ALA D CA 1
ATOM 8702 C C . ALA D 1 75 ? 42.296 -2.743 46.412 1.00 38.76 75 ALA D C 1
ATOM 8703 O O . ALA D 1 75 ? 41.492 -2.687 47.340 1.00 38.30 75 ALA D O 1
ATOM 8705 N N . ASP D 1 76 ? 42.910 -3.868 46.062 1.00 40.21 76 ASP D N 1
ATOM 8706 C CA . ASP D 1 76 ? 42.678 -5.103 46.799 1.00 40.17 76 ASP D CA 1
ATOM 8707 C C . ASP D 1 76 ? 43.507 -5.043 48.077 1.00 40.53 76 ASP D C 1
ATOM 8708 O O . ASP D 1 76 ? 44.738 -4.966 48.026 1.00 39.08 76 ASP D O 1
ATOM 8713 N N . ALA D 1 77 ? 42.828 -5.085 49.219 1.00 39.20 77 ALA D N 1
ATOM 8714 C CA . ALA D 1 77 ? 43.486 -5.014 50.516 1.00 37.90 77 ALA D CA 1
ATOM 8715 C C . ALA D 1 77 ? 44.356 -6.223 50.839 1.00 37.22 77 ALA D C 1
ATOM 8716 O O . ALA D 1 77 ? 45.150 -6.178 51.777 1.00 37.31 77 ALA D O 1
ATOM 8718 N N . GLU D 1 78 ? 44.214 -7.300 50.072 1.00 36.27 78 GLU D N 1
ATOM 8719 C CA . GLU D 1 78 ? 45.011 -8.492 50.326 1.00 35.22 78 GLU D CA 1
ATOM 8720 C C . GLU D 1 78 ? 46.472 -8.321 49.918 1.00 33.89 78 GLU D C 1
ATOM 8721 O O . GLU D 1 78 ? 47.345 -9.010 50.437 1.00 33.93 78 GLU D O 1
ATOM 8727 N N . GLN D 1 79 ? 46.731 -7.404 48.991 1.00 32.93 79 GLN D N 1
ATOM 8728 C CA . GLN D 1 79 ? 48.089 -7.148 48.518 1.00 32.73 79 GLN D CA 1
ATOM 8729 C C . GLN D 1 79 ? 48.708 -5.999 49.319 1.00 30.53 79 GLN D C 1
ATOM 8730 O O . GLN D 1 79 ? 48.915 -4.903 48.805 1.00 29.13 79 GLN D O 1
ATOM 8736 N N . ILE D 1 80 ? 48.997 -6.268 50.585 1.00 29.49 80 ILE D N 1
ATOM 8737 C CA . ILE D 1 80 ? 49.559 -5.264 51.480 1.00 30.66 80 ILE D CA 1
ATOM 8738 C C . ILE D 1 80 ? 50.912 -4.708 51.027 1.00 29.81 80 ILE D C 1
ATOM 8739 O O . ILE D 1 80 ? 51.152 -3.501 51.112 1.00 30.35 80 ILE D O 1
ATOM 8744 N N . GLU D 1 81 ? 51.789 -5.573 50.531 1.00 28.89 81 GLU D N 1
ATOM 8745 C CA . GLU D 1 81 ? 53.107 -5.120 50.088 1.00 28.85 81 GLU D CA 1
ATOM 8746 C C . GLU D 1 81 ? 52.992 -4.159 48.914 1.00 29.12 81 GLU D C 1
ATOM 8747 O O . GLU D 1 81 ? 53.701 -3.152 48.853 1.00 27.60 81 GLU D O 1
ATOM 8753 N N . LYS D 1 82 ? 52.095 -4.468 47.980 1.00 29.06 82 LYS D N 1
ATOM 8754 C CA . LYS D 1 82 ? 51.884 -3.605 46.820 1.00 30.02 82 LYS D CA 1
ATOM 8755 C C . LYS D 1 82 ? 51.363 -2.247 47.281 1.00 28.94 82 LYS D C 1
ATOM 8756 O O . LYS D 1 82 ? 51.796 -1.206 46.797 1.00 29.75 82 LYS D O 1
ATOM 8762 N N . ILE D 1 83 ? 50.423 -2.267 48.215 1.00 29.45 83 ILE D N 1
ATOM 8763 C CA . ILE D 1 83 ? 49.854 -1.031 48.729 1.00 29.66 83 ILE D CA 1
ATOM 8764 C C . ILE D 1 83 ? 50.946 -0.240 49.443 1.00 28.06 83 ILE D C 1
ATOM 8765 O O . ILE D 1 83 ? 51.092 0.963 49.229 1.00 27.53 83 ILE D O 1
ATOM 8770 N N . TRP D 1 84 ? 51.705 -0.927 50.295 1.00 26.42 84 TRP D N 1
ATOM 8771 C CA . TRP D 1 84 ? 52.775 -0.283 51.048 1.00 26.25 84 TRP D CA 1
ATOM 8772 C C . TRP D 1 84 ? 53.703 0.491 50.119 1.00 25.99 84 TRP D C 1
ATOM 8773 O O . TRP D 1 84 ? 53.970 1.675 50.338 1.00 24.20 84 TRP D O 1
ATOM 8784 N N . GLN D 1 85 ? 54.174 -0.169 49.067 1.00 26.70 85 GLN D N 1
ATOM 8785 C CA . GLN D 1 85 ? 55.082 0.474 48.121 1.00 29.49 85 GLN D CA 1
ATOM 8786 C C . GLN D 1 85 ? 54.465 1.682 47.407 1.00 30.64 85 GLN D C 1
ATOM 8787 O O . GLN D 1 85 ? 55.130 2.703 47.216 1.00 30.53 85 GLN D O 1
ATOM 8793 N N . SER D 1 86 ? 53.201 1.577 47.006 1.00 29.82 86 SER D N 1
ATOM 8794 C CA . SER D 1 86 ? 52.560 2.697 46.326 1.00 30.28 86 SER D CA 1
ATOM 8795 C C . SER D 1 86 ? 52.435 3.895 47.264 1.00 27.47 86 SER D C 1
ATOM 8796 O O . SER D 1 86 ? 52.577 5.039 46.839 1.00 26.99 86 SER D O 1
ATOM 8807 N N . TRP D 1 88 ? 54.445 4.493 49.856 1.00 26.06 88 TRP D N 1
ATOM 8808 C CA . TRP D 1 88 ? 55.810 4.960 50.055 1.00 25.73 88 TRP D CA 1
ATOM 8809 C C . TRP D 1 88 ? 56.171 5.928 48.939 1.00 25.78 88 TRP D C 1
ATOM 8810 O O . TRP D 1 88 ? 56.683 7.019 49.197 1.00 25.50 88 TRP D O 1
ATOM 8821 N N . TRP D 1 89 ? 55.881 5.544 47.698 1.00 25.33 89 TRP D N 1
ATOM 8822 C CA . TRP D 1 89 ? 56.198 6.405 46.568 1.00 26.95 89 TRP D CA 1
ATOM 8823 C C . TRP D 1 89 ? 55.296 7.618 46.403 1.00 27.89 89 TRP D C 1
ATOM 8824 O O . TRP D 1 89 ? 55.718 8.639 45.860 1.00 27.16 89 TRP D O 1
ATOM 8835 N N . ARG D 1 90 ? 54.060 7.526 46.875 1.00 27.76 90 ARG D N 1
ATOM 8836 C CA . ARG D 1 90 ? 53.166 8.664 46.764 1.00 30.52 90 ARG D CA 1
ATOM 8837 C C . ARG D 1 90 ? 53.642 9.826 47.643 1.00 30.35 90 ARG D C 1
ATOM 8838 O O . ARG D 1 90 ? 53.542 10.988 47.254 1.00 30.01 90 ARG D O 1
ATOM 8846 N N . LEU D 1 91 ? 54.163 9.514 48.825 1.00 29.01 91 LEU D N 1
ATOM 8847 C CA . LEU D 1 91 ? 54.647 10.556 49.722 1.00 29.77 91 LEU D CA 1
ATOM 8848 C C . LEU D 1 91 ? 56.175 10.690 49.696 1.00 29.64 91 LEU D C 1
ATOM 8849 O O . LEU D 1 91 ? 56.764 11.268 50.608 1.00 28.30 91 LEU D O 1
ATOM 8854 N N . HIS D 1 92 ? 56.802 10.188 48.634 1.00 30.42 92 HIS D N 1
ATOM 8855 C CA . HIS D 1 92 ? 58.259 10.229 48.508 1.00 29.32 92 HIS D CA 1
ATOM 8856 C C . HIS D 1 92 ? 58.897 11.610 48.317 1.00 28.33 92 HIS D C 1
ATOM 8857 O O . HIS D 1 92 ? 59.863 11.941 49.003 1.00 27.18 92 HIS D O 1
ATOM 8864 N N . TYR D 1 93 ? 58.395 12.412 47.385 1.00 28.18 93 TYR D N 1
ATOM 8865 C CA . TYR D 1 93 ? 58.974 13.736 47.205 1.00 29.68 93 TYR D CA 1
ATOM 8866 C C . TYR D 1 93 ? 58.722 14.531 48.482 1.00 29.73 93 TYR D C 1
ATOM 8867 O O . TYR D 1 93 ? 57.577 14.671 48.917 1.00 30.26 93 TYR D O 1
ATOM 8876 N N . ALA D 1 94 ? 59.795 15.044 49.079 1.00 29.62 94 ALA D N 1
ATOM 8877 C CA . ALA D 1 94 ? 59.723 15.807 50.326 1.00 28.19 94 ALA D CA 1
ATOM 8878 C C . ALA D 1 94 ? 59.474 14.885 51.514 1.00 26.52 94 ALA D C 1
ATOM 8879 O O . ALA D 1 94 ? 59.463 15.336 52.662 1.00 28.46 94 ALA D O 1
ATOM 8881 N N . GLY D 1 95 ? 59.274 13.599 51.238 1.00 23.91 95 GLY D N 1
ATOM 8882 C CA . GLY D 1 95 ? 59.020 12.640 52.305 1.00 22.73 95 GLY D CA 1
ATOM 8883 C C . GLY D 1 95 ? 60.204 11.720 52.575 1.00 24.74 95 GLY D C 1
ATOM 8884 O O . GLY D 1 95 ? 61.214 12.156 53.133 1.00 24.74 95 GLY D O 1
ATOM 8885 N N . ARG D 1 96 ? 60.079 10.449 52.191 1.00 24.05 96 ARG D N 1
ATOM 8886 C CA . ARG D 1 96 ? 61.151 9.472 52.384 1.00 23.04 96 ARG D CA 1
ATOM 8887 C C . ARG D 1 96 ? 61.660 9.603 53.817 1.00 23.22 96 ARG D C 1
ATOM 8888 O O . ARG D 1 96 ? 62.848 9.827 54.061 1.00 22.28 96 ARG D O 1
ATOM 8896 N N . GLY D 1 97 ? 60.733 9.452 54.757 1.00 22.80 97 GLY D N 1
ATOM 8897 C CA . GLY D 1 97 ? 61.042 9.574 56.167 1.00 23.19 97 GLY D CA 1
ATOM 8898 C C . GLY D 1 97 ? 60.038 10.551 56.753 1.00 24.30 97 GLY D C 1
ATOM 8899 O O . GLY D 1 97 ? 59.118 10.965 56.054 1.00 24.52 97 GLY D O 1
ATOM 8900 N N . GLY D 1 98 ? 60.198 10.920 58.021 1.00 24.62 98 GLY D N 1
ATOM 8901 C CA . GLY D 1 98 ? 59.269 11.853 58.636 1.00 23.22 98 GLY D CA 1
ATOM 8902 C C . GLY D 1 98 ? 57.858 11.336 58.889 1.00 24.98 98 GLY D C 1
ATOM 8903 O O . GLY D 1 98 ? 57.593 10.126 58.866 1.00 22.43 98 GLY D O 1
ATOM 8904 N N . HIS D 1 99 ? 56.945 12.277 59.129 1.00 24.65 99 HIS D N 1
ATOM 8905 C CA . HIS D 1 99 ? 55.546 11.973 59.426 1.00 24.67 99 HIS D CA 1
ATOM 8906 C C . HIS D 1 99 ? 54.865 11.029 58.447 1.00 23.44 99 HIS D C 1
ATOM 8907 O O . HIS D 1 99 ? 54.034 10.222 58.849 1.00 25.04 99 HIS D O 1
ATOM 8914 N N . ALA D 1 100 ? 55.216 11.130 57.169 1.00 25.32 100 ALA D N 1
ATOM 8915 C CA . ALA D 1 100 ? 54.644 10.258 56.154 1.00 25.53 100 ALA D CA 1
ATOM 8916 C C . ALA D 1 100 ? 54.771 8.784 56.542 1.00 25.91 100 ALA D C 1
ATOM 8917 O O . ALA D 1 100 ? 53.894 7.984 56.210 1.00 27.26 100 ALA D O 1
ATOM 8919 N N . THR D 1 101 ? 55.844 8.416 57.245 1.00 24.34 101 THR D N 1
ATOM 8920 C CA . THR D 1 101 ? 56.011 7.014 57.637 1.00 23.39 101 THR D CA 1
ATOM 8921 C C . THR D 1 101 ? 55.013 6.594 58.717 1.00 23.23 101 THR D C 1
ATOM 8922 O O . THR D 1 101 ? 54.698 5.411 58.850 1.00 21.79 101 THR D O 1
ATOM 8926 N N . SER D 1 102 ? 54.526 7.553 59.501 1.00 22.59 102 SER D N 1
ATOM 8927 C CA . SER D 1 102 ? 53.537 7.242 60.535 1.00 24.23 102 SER D CA 1
ATOM 8928 C C . SER D 1 102 ? 52.150 7.087 59.893 1.00 24.22 102 SER D C 1
ATOM 8929 O O . SER D 1 102 ? 51.341 6.262 60.316 1.00 25.42 102 SER D O 1
ATOM 8932 N N . ALA D 1 103 ? 51.881 7.896 58.874 1.00 25.83 103 ALA D N 1
ATOM 8933 C CA . ALA D 1 103 ? 50.608 7.824 58.162 1.00 27.09 103 ALA D CA 1
ATOM 8934 C C . ALA D 1 103 ? 50.542 6.460 57.484 1.00 27.72 103 ALA D C 1
ATOM 8935 O O . ALA D 1 103 ? 49.481 5.846 57.401 1.00 27.51 103 ALA D O 1
ATOM 8937 N N . ILE D 1 104 ? 51.698 5.998 57.008 1.00 27.57 104 ILE D N 1
ATOM 8938 C CA . ILE D 1 104 ? 51.806 4.712 56.338 1.00 27.18 104 ILE D CA 1
ATOM 8939 C C . ILE D 1 104 ? 51.658 3.563 57.327 1.00 27.69 104 ILE D C 1
ATOM 8940 O O . ILE D 1 104 ? 51.010 2.565 57.022 1.00 28.27 104 ILE D O 1
ATOM 8945 N N . SER D 1 105 ? 52.243 3.708 58.513 1.00 26.64 105 SER D N 1
ATOM 8946 C CA . SER D 1 105 ? 52.141 2.671 59.536 1.00 28.27 105 SER D CA 1
ATOM 8947 C C . SER D 1 105 ? 50.681 2.422 59.937 1.00 27.32 105 SER D C 1
ATOM 8948 O O . SER D 1 105 ? 50.261 1.275 60.107 1.00 25.77 105 SER D O 1
ATOM 8951 N N . ALA D 1 106 ? 49.917 3.501 60.090 1.00 26.16 106 ALA D N 1
ATOM 8952 C CA . ALA D 1 106 ? 48.510 3.397 60.474 1.00 26.81 106 ALA D CA 1
ATOM 8953 C C . ALA D 1 106 ? 47.730 2.568 59.466 1.00 25.70 106 ALA D C 1
ATOM 8954 O O . ALA D 1 106 ? 46.998 1.658 59.839 1.00 27.56 106 ALA D O 1
ATOM 8956 N N . VAL D 1 107 ? 47.892 2.883 58.188 1.00 26.67 107 VAL D N 1
ATOM 8957 C CA . VAL D 1 107 ? 47.195 2.152 57.134 1.00 26.57 107 VAL D CA 1
ATOM 8958 C C . VAL D 1 107 ? 47.650 0.702 57.124 1.00 27.87 107 VAL D C 1
ATOM 8959 O O . VAL D 1 107 ? 46.824 -0.215 57.075 1.00 26.48 107 VAL D O 1
ATOM 8963 N N . ASP D 1 108 ? 48.969 0.503 57.175 1.00 27.24 108 ASP D N 1
ATOM 8964 C CA . ASP D 1 108 ? 49.552 -0.838 57.152 1.00 26.94 108 ASP D CA 1
ATOM 8965 C C . ASP D 1 108 ? 48.989 -1.685 58.275 1.00 25.46 108 ASP D C 1
ATOM 8966 O O . ASP D 1 108 ? 48.656 -2.838 58.061 1.00 26.58 108 ASP D O 1
ATOM 8971 N N . ILE D 1 109 ? 48.891 -1.108 59.472 1.00 28.33 109 ILE D N 1
ATOM 8972 C CA . ILE D 1 109 ? 48.357 -1.826 60.631 1.00 28.63 109 ILE D CA 1
ATOM 8973 C C . ILE D 1 109 ? 46.917 -2.242 60.330 1.00 28.98 109 ILE D C 1
ATOM 8974 O O . ILE D 1 109 ? 46.509 -3.370 60.615 1.00 28.17 109 ILE D O 1
ATOM 8979 N N . ALA D 1 110 ? 46.155 -1.321 59.748 1.00 28.79 110 ALA D N 1
ATOM 8980 C CA . ALA D 1 110 ? 44.759 -1.588 59.398 1.00 30.11 110 ALA D CA 1
ATOM 8981 C C . ALA D 1 110 ? 44.664 -2.749 58.413 1.00 28.81 110 ALA D C 1
ATOM 8982 O O . ALA D 1 110 ? 43.863 -3.663 58.602 1.00 29.81 110 ALA D O 1
ATOM 8984 N N . LEU D 1 111 ? 45.485 -2.716 57.366 1.00 28.85 111 LEU D N 1
ATOM 8985 C CA . LEU D 1 111 ? 45.467 -3.779 56.361 1.00 28.19 111 LEU D CA 1
ATOM 8986 C C . LEU D 1 111 ? 45.774 -5.153 56.938 1.00 28.79 111 LEU D C 1
ATOM 8987 O O . LEU D 1 111 ? 45.109 -6.129 56.590 1.00 29.75 111 LEU D O 1
ATOM 8992 N N . TRP D 1 112 ? 46.773 -5.245 57.813 1.00 28.04 112 TRP D N 1
ATOM 8993 C CA . TRP D 1 112 ? 47.101 -6.535 58.421 1.00 29.57 112 TRP D CA 1
ATOM 8994 C C . TRP D 1 112 ? 45.977 -7.012 59.345 1.00 30.33 112 TRP D C 1
ATOM 8995 O O . TRP D 1 112 ? 45.670 -8.202 59.406 1.00 28.78 112 TRP D O 1
ATOM 9006 N N . ASP D 1 113 ? 45.383 -6.081 60.080 1.00 30.83 113 ASP D N 1
ATOM 9007 C CA . ASP D 1 113 ? 44.284 -6.415 60.981 1.00 32.52 113 ASP D CA 1
ATOM 9008 C C . ASP D 1 113 ? 43.166 -6.982 60.108 1.00 32.92 113 ASP D C 1
ATOM 9009 O O . ASP D 1 113 ? 42.603 -8.041 60.392 1.00 33.34 113 ASP D O 1
ATOM 9014 N N . LEU D 1 114 ? 42.877 -6.273 59.024 1.00 33.86 114 LEU D N 1
ATOM 9015 C CA . LEU D 1 114 ? 41.849 -6.686 58.087 1.00 34.91 114 LEU D CA 1
ATOM 9016 C C . LEU D 1 114 ? 42.184 -8.077 57.555 1.00 36.42 114 LEU D C 1
ATOM 9017 O O . LEU D 1 114 ? 41.336 -8.973 57.563 1.00 36.14 114 LEU D O 1
ATOM 9022 N N . LYS D 1 115 ? 43.423 -8.259 57.102 1.00 35.62 115 LYS D N 1
ATOM 9023 C CA . LYS D 1 115 ? 43.854 -9.551 56.573 1.00 35.97 115 LYS D CA 1
ATOM 9024 C C . LYS D 1 115 ? 43.660 -10.655 57.608 1.00 36.17 115 LYS D C 1
ATOM 9025 O O . LYS D 1 115 ? 43.227 -11.759 57.274 1.00 36.20 115 LYS D O 1
ATOM 9031 N N . GLY D 1 116 ? 43.986 -10.354 58.862 1.00 35.49 116 GLY D N 1
ATOM 9032 C CA . GLY D 1 116 ? 43.832 -11.331 59.926 1.00 34.70 116 GLY D CA 1
ATOM 9033 C C . GLY D 1 116 ? 42.371 -11.650 60.206 1.00 35.09 116 GLY D C 1
ATOM 9034 O O . GLY D 1 116 ? 42.023 -12.785 60.543 1.00 33.44 116 GLY D O 1
ATOM 9035 N N . ILE D 1 117 ? 41.513 -10.643 60.077 1.00 35.88 117 ILE D N 1
ATOM 9036 C CA . ILE D 1 117 ? 40.084 -10.837 60.298 1.00 38.33 117 ILE D CA 1
ATOM 9037 C C . ILE D 1 117 ? 39.560 -11.860 59.287 1.00 39.56 117 ILE D C 1
ATOM 9038 O O . ILE D 1 117 ? 38.931 -12.851 59.658 1.00 39.86 117 ILE D O 1
ATOM 9043 N N . ARG D 1 118 ? 39.838 -11.616 58.011 1.00 40.56 118 ARG D N 1
ATOM 9044 C CA . ARG D 1 118 ? 39.398 -12.503 56.944 1.00 41.66 118 ARG D CA 1
ATOM 9045 C C . ARG D 1 118 ? 39.946 -13.920 57.106 1.00 42.40 118 ARG D C 1
ATOM 9046 O O . ARG D 1 118 ? 39.224 -14.896 56.896 1.00 43.20 118 ARG D O 1
ATOM 9054 N N . ALA D 1 119 ? 41.215 -14.040 57.483 1.00 41.10 119 ALA D N 1
ATOM 9055 C CA . ALA D 1 119 ? 41.819 -15.356 57.676 1.00 41.23 119 ALA D CA 1
ATOM 9056 C C . ALA D 1 119 ? 41.338 -15.953 58.993 1.00 40.56 119 ALA D C 1
ATOM 9057 O O . ALA D 1 119 ? 41.666 -17.089 59.322 1.00 40.33 119 ALA D O 1
ATOM 9059 N N . ARG D 1 120 ? 40.571 -15.170 59.745 1.00 41.59 120 ARG D N 1
ATOM 9060 C CA . ARG D 1 120 ? 40.036 -15.611 61.028 1.00 42.95 120 ARG D CA 1
ATOM 9061 C C . ARG D 1 120 ? 41.140 -16.157 61.926 1.00 42.27 120 ARG D C 1
ATOM 9062 O O . ARG D 1 120 ? 41.029 -17.261 62.460 1.00 43.40 120 ARG D O 1
ATOM 9070 N N . THR D 1 121 ? 42.202 -15.374 62.099 1.00 41.14 121 THR D N 1
ATOM 9071 C CA . THR D 1 121 ? 43.331 -15.788 62.924 1.00 39.26 121 THR D CA 1
ATOM 9072 C C . THR D 1 121 ? 44.092 -14.586 63.499 1.00 37.74 121 THR D C 1
ATOM 9073 O O . THR D 1 121 ? 44.203 -13.541 62.856 1.00 36.53 121 THR D O 1
ATOM 9077 N N . PRO D 1 122 ? 44.617 -14.720 64.727 1.00 35.70 122 PRO D N 1
ATOM 9078 C CA . PRO D 1 122 ? 45.366 -13.630 65.362 1.00 35.17 122 PRO D CA 1
ATOM 9079 C C . PRO D 1 122 ? 46.655 -13.342 64.590 1.00 34.13 122 PRO D C 1
ATOM 9080 O O . PRO D 1 122 ? 47.279 -14.256 64.047 1.00 32.58 122 PRO D O 1
ATOM 9084 N N . LEU D 1 123 ? 47.051 -12.075 64.538 1.00 34.08 123 LEU D N 1
ATOM 9085 C CA . LEU D 1 123 ? 48.249 -11.698 63.799 1.00 32.88 123 LEU D CA 1
ATOM 9086 C C . LEU D 1 123 ? 49.531 -12.417 64.197 1.00 32.42 123 LEU D C 1
ATOM 9087 O O . LEU D 1 123 ? 50.347 -12.716 63.331 1.00 33.71 123 LEU D O 1
ATOM 9092 N N . TRP D 1 124 ? 49.720 -12.704 65.484 1.00 32.96 124 TRP D N 1
ATOM 9093 C CA . TRP D 1 124 ? 50.946 -13.379 65.899 1.00 33.76 124 TRP D CA 1
ATOM 9094 C C . TRP D 1 124 ? 51.100 -14.743 65.237 1.00 34.68 124 TRP D C 1
ATOM 9095 O O . TRP D 1 124 ? 52.221 -15.187 64.985 1.00 33.85 124 TRP D O 1
ATOM 9106 N N . LYS D 1 125 ? 49.980 -15.407 64.955 1.00 34.13 125 LYS D N 1
ATOM 9107 C CA . LYS D 1 125 ? 50.017 -16.711 64.293 1.00 33.10 125 LYS D CA 1
ATOM 9108 C C . LYS D 1 125 ? 50.156 -16.498 62.789 1.00 32.80 125 LYS D C 1
ATOM 9109 O O . LYS D 1 125 ? 50.890 -17.218 62.113 1.00 34.02 125 LYS D O 1
ATOM 9115 N N . LEU D 1 126 ? 49.440 -15.503 62.276 1.00 30.98 126 LEU D N 1
ATOM 9116 C CA . LEU D 1 126 ? 49.474 -15.175 60.858 1.00 31.58 126 LEU D CA 1
ATOM 9117 C C . LEU D 1 126 ? 50.901 -14.894 60.395 1.00 32.39 126 LEU D C 1
ATOM 9118 O O . LEU D 1 126 ? 51.299 -15.300 59.305 1.00 31.84 126 LEU D O 1
ATOM 9123 N N . PHE D 1 127 ? 51.663 -14.189 61.227 1.00 32.90 127 PHE D N 1
ATOM 9124 C CA . PHE D 1 127 ? 53.045 -13.851 60.897 1.00 33.33 127 PHE D CA 1
ATOM 9125 C C . PHE D 1 127 ? 53.955 -15.069 61.015 1.00 35.05 127 PHE D C 1
ATOM 9126 O O . PHE D 1 127 ? 55.061 -15.078 60.479 1.00 34.79 127 PHE D O 1
ATOM 9134 N N . GLY D 1 128 ? 53.484 -16.089 61.725 1.00 36.44 128 GLY D N 1
ATOM 9135 C CA . GLY D 1 128 ? 54.281 -17.285 61.941 1.00 37.54 128 GLY D CA 1
ATOM 9136 C C . GLY D 1 128 ? 54.627 -17.292 63.418 1.00 38.88 128 GLY D C 1
ATOM 9137 O O . GLY D 1 128 ? 55.750 -16.984 63.816 1.00 43.52 128 GLY D O 1
ATOM 9138 N N . GLY D 1 129 ? 53.641 -17.632 64.234 1.00 38.10 129 GLY D N 1
ATOM 9139 C CA . GLY D 1 129 ? 53.812 -17.646 65.673 1.00 35.88 129 GLY D CA 1
ATOM 9140 C C . GLY D 1 129 ? 55.045 -18.273 66.290 1.00 34.15 129 GLY D C 1
ATOM 9141 O O . GLY D 1 129 ? 55.529 -19.319 65.858 1.00 32.44 129 GLY D O 1
ATOM 9142 N N . TYR D 1 130 ? 55.552 -17.611 67.324 1.00 33.08 130 TYR D N 1
ATOM 9143 C CA . TYR D 1 130 ? 56.706 -18.104 68.056 1.00 32.28 130 TYR D CA 1
ATOM 9144 C C . TYR D 1 130 ? 56.225 -18.495 69.454 1.00 33.06 130 TYR D C 1
ATOM 9145 O O . TYR D 1 130 ? 56.231 -19.668 69.823 1.00 33.91 130 TYR D O 1
ATOM 9154 N N . ASP D 1 131 ? 55.798 -17.494 70.218 1.00 33.86 131 ASP D N 1
ATOM 9155 C CA . ASP D 1 131 ? 55.295 -17.690 71.573 1.00 34.07 131 ASP D CA 1
ATOM 9156 C C . ASP D 1 131 ? 54.492 -16.445 71.938 1.00 34.24 131 ASP D C 1
ATOM 9157 O O . ASP D 1 131 ? 55.039 -15.343 72.006 1.00 34.28 131 ASP D O 1
ATOM 9162 N N . PRO D 1 132 ? 53.184 -16.608 72.193 1.00 34.51 132 PRO D N 1
ATOM 9163 C CA . PRO D 1 132 ? 52.289 -15.501 72.546 1.00 33.42 132 PRO D CA 1
ATOM 9164 C C . PRO D 1 132 ? 52.605 -14.802 73.864 1.00 32.23 132 PRO D C 1
ATOM 9165 O O . PRO D 1 132 ? 52.194 -13.660 74.075 1.00 32.28 132 PRO D O 1
ATOM 9169 N N . VAL D 1 133 ? 53.325 -15.483 74.752 1.00 30.65 133 VAL D N 1
ATOM 9170 C CA . VAL D 1 133 ? 53.680 -14.899 76.042 1.00 33.58 133 VAL D CA 1
ATOM 9171 C C . VAL D 1 133 ? 54.936 -14.049 75.881 1.00 33.19 133 VAL D C 1
ATOM 9172 O O . VAL D 1 133 ? 56.042 -14.573 75.747 1.00 34.30 133 VAL D O 1
ATOM 9176 N N . VAL D 1 134 ? 54.750 -12.733 75.911 1.00 33.34 134 VAL D N 1
ATOM 9177 C CA . VAL D 1 134 ? 55.837 -11.777 75.713 1.00 31.34 134 VAL D CA 1
ATOM 9178 C C . VAL D 1 134 ? 56.249 -10.994 76.957 1.00 32.66 134 VAL D C 1
ATOM 9179 O O . VAL D 1 134 ? 55.417 -10.375 77.621 1.00 31.55 134 VAL D O 1
ATOM 9183 N N . PRO D 1 135 ? 57.551 -11.005 77.284 1.00 32.46 135 PRO D N 1
ATOM 9184 C CA . PRO D 1 135 ? 58.032 -10.273 78.456 1.00 31.60 135 PRO D CA 1
ATOM 9185 C C . PRO D 1 135 ? 57.829 -8.786 78.228 1.00 31.17 135 PRO D C 1
ATOM 9186 O O . PRO D 1 135 ? 57.825 -8.325 77.089 1.00 32.51 135 PRO D O 1
ATOM 9190 N N . VAL D 1 136 ? 57.648 -8.033 79.306 1.00 30.49 136 VAL D N 1
ATOM 9191 C CA . VAL D 1 136 ? 57.440 -6.602 79.176 1.00 30.47 136 VAL D CA 1
ATOM 9192 C C . VAL D 1 136 ? 58.151 -5.839 80.273 1.00 29.43 136 VAL D C 1
ATOM 9193 O O . VAL D 1 136 ? 58.638 -6.417 81.245 1.00 29.88 136 VAL D O 1
ATOM 9197 N N . TYR D 1 137 ? 58.224 -4.529 80.097 1.00 28.07 137 TYR D N 1
ATOM 9198 C CA . TYR D 1 137 ? 58.840 -3.680 81.090 1.00 29.07 137 TYR D CA 1
ATOM 9199 C C . TYR D 1 137 ? 58.011 -2.419 81.135 1.00 29.45 137 TYR D C 1
ATOM 9200 O O . TYR D 1 137 ? 57.391 -2.043 80.137 1.00 28.61 137 TYR D O 1
ATOM 9209 N N . ALA D 1 138 ? 57.986 -1.781 82.301 1.00 31.34 138 ALA D N 1
ATOM 9210 C CA . ALA D 1 138 ? 57.217 -0.560 82.485 1.00 34.24 138 ALA D CA 1
ATOM 9211 C C . ALA D 1 138 ? 58.142 0.646 82.438 1.00 35.56 138 ALA D C 1
ATOM 9212 O O . ALA D 1 138 ? 59.129 0.712 83.167 1.00 34.80 138 ALA D O 1
ATOM 9214 N N . GLY D 1 139 ? 57.812 1.594 81.570 1.00 38.29 139 GLY D N 1
ATOM 9215 C CA . GLY D 1 139 ? 58.617 2.790 81.438 1.00 41.77 139 GLY D CA 1
ATOM 9216 C C . GLY D 1 139 ? 57.814 4.040 81.743 1.00 43.77 139 GLY D C 1
ATOM 9217 O O . GLY D 1 139 ? 56.741 4.261 81.176 1.00 43.59 139 GLY D O 1
ATOM 9218 N N . GLY D 1 140 ? 58.333 4.861 82.647 1.00 44.56 140 GLY D N 1
ATOM 9219 C CA . GLY D 1 140 ? 57.641 6.083 82.997 1.00 45.38 140 GLY D CA 1
ATOM 9220 C C . GLY D 1 140 ? 58.340 7.318 82.467 1.00 45.24 140 GLY D C 1
ATOM 9221 O O . GLY D 1 140 ? 59.538 7.296 82.182 1.00 44.94 140 GLY D O 1
ATOM 9222 N N . ILE D 1 141 ? 57.576 8.393 82.311 1.00 45.87 141 ILE D N 1
ATOM 9223 C CA . ILE D 1 141 ? 58.110 9.667 81.846 1.00 47.50 141 ILE D CA 1
ATOM 9224 C C . ILE D 1 141 ? 58.219 10.453 83.144 1.00 47.07 141 ILE D C 1
ATOM 9225 O O . ILE D 1 141 ? 57.437 11.359 83.419 1.00 47.76 141 ILE D O 1
ATOM 9230 N N . ASP D 1 142 ? 59.219 10.062 83.926 1.00 45.87 142 ASP D N 1
ATOM 9231 C CA . ASP D 1 142 ? 59.487 10.580 85.260 1.00 44.88 142 ASP D CA 1
ATOM 9232 C C . ASP D 1 142 ? 60.791 11.350 85.470 1.00 44.60 142 ASP D C 1
ATOM 9233 O O . ASP D 1 142 ? 61.326 11.340 86.577 1.00 43.93 142 ASP D O 1
ATOM 9238 N N . LEU D 1 143 ? 61.312 12.019 84.449 1.00 45.31 143 LEU D N 1
ATOM 9239 C CA . LEU D 1 143 ? 62.572 12.727 84.640 1.00 45.61 143 LEU D CA 1
ATOM 9240 C C . LEU D 1 143 ? 62.488 13.758 85.759 1.00 46.99 143 LEU D C 1
ATOM 9241 O O . LEU D 1 143 ? 63.330 13.782 86.653 1.00 45.31 143 LEU D O 1
ATOM 9246 N N . GLU D 1 144 ? 61.464 14.603 85.713 1.00 49.72 144 GLU D N 1
ATOM 9247 C CA . GLU D 1 144 ? 61.291 15.635 86.729 1.00 52.15 144 GLU D CA 1
ATOM 9248 C C . GLU D 1 144 ? 60.401 15.181 87.881 1.00 52.68 144 GLU D C 1
ATOM 9249 O O . GLU D 1 144 ? 59.626 15.962 88.428 1.00 53.64 144 GLU D O 1
ATOM 9255 N N . LEU D 1 145 ? 60.526 13.912 88.250 1.00 53.11 145 LEU D N 1
ATOM 9256 C CA . LEU D 1 145 ? 59.743 13.345 89.337 1.00 52.69 145 LEU D CA 1
ATOM 9257 C C . LEU D 1 145 ? 60.648 13.072 90.538 1.00 53.70 145 LEU D C 1
ATOM 9258 O O . LEU D 1 145 ? 61.745 12.536 90.387 1.00 54.47 145 LEU D O 1
ATOM 9263 N N . PRO D 1 146 ? 60.204 13.447 91.749 1.00 53.64 146 PRO D N 1
ATOM 9264 C CA . PRO D 1 146 ? 60.982 13.236 92.974 1.00 53.05 146 PRO D CA 1
ATOM 9265 C C . PRO D 1 146 ? 61.311 11.766 93.207 1.00 53.38 146 PRO D C 1
ATOM 9266 O O . PRO D 1 146 ? 60.499 10.887 92.917 1.00 54.43 146 PRO D O 1
ATOM 9270 N N . VAL D 1 147 ? 62.502 11.504 93.734 1.00 53.13 147 VAL D N 1
ATOM 9271 C CA . VAL D 1 147 ? 62.934 10.137 94.000 1.00 53.67 147 VAL D CA 1
ATOM 9272 C C . VAL D 1 147 ? 61.919 9.387 94.852 1.00 53.54 147 VAL D C 1
ATOM 9273 O O . VAL D 1 147 ? 61.714 8.184 94.681 1.00 53.96 147 VAL D O 1
ATOM 9277 N N . ALA D 1 148 ? 61.289 10.101 95.777 1.00 53.24 148 ALA D N 1
ATOM 9278 C CA . ALA D 1 148 ? 60.295 9.498 96.653 1.00 51.83 148 ALA D CA 1
ATOM 9279 C C . ALA D 1 148 ? 59.175 8.885 95.823 1.00 50.45 148 ALA D C 1
ATOM 9280 O O . ALA D 1 148 ? 58.835 7.713 95.988 1.00 49.19 148 ALA D O 1
ATOM 9282 N N . ASP D 1 149 ? 58.608 9.684 94.927 1.00 49.66 149 ASP D N 1
ATOM 9283 C CA . ASP D 1 149 ? 57.521 9.219 94.077 1.00 50.21 149 ASP D CA 1
ATOM 9284 C C . ASP D 1 149 ? 58.003 8.201 93.044 1.00 50.44 149 ASP D C 1
ATOM 9285 O O . ASP D 1 149 ? 57.281 7.264 92.695 1.00 49.98 149 ASP D O 1
ATOM 9290 N N . LEU D 1 150 ? 59.226 8.386 92.560 1.00 49.76 150 LEU D N 1
ATOM 9291 C CA . LEU D 1 150 ? 59.797 7.472 91.583 1.00 48.44 150 LEU D CA 1
ATOM 9292 C C . LEU D 1 150 ? 59.746 6.061 92.162 1.00 48.17 150 LEU D C 1
ATOM 9293 O O . LEU D 1 150 ? 59.488 5.087 91.451 1.00 47.17 150 LEU D O 1
ATOM 9298 N N . LYS D 1 151 ? 59.982 5.959 93.466 1.00 47.54 151 LYS D N 1
ATOM 9299 C CA . LYS D 1 151 ? 59.958 4.668 94.135 1.00 47.13 151 LYS D CA 1
ATOM 9300 C C . LYS D 1 151 ? 58.523 4.205 94.363 1.00 47.04 151 LYS D C 1
ATOM 9301 O O . LYS D 1 151 ? 58.258 3.007 94.475 1.00 46.72 151 LYS D O 1
ATOM 9307 N N . THR D 1 152 ? 57.600 5.162 94.428 1.00 47.31 152 THR D N 1
ATOM 9308 C CA . THR D 1 152 ? 56.184 4.853 94.613 1.00 47.75 152 THR D CA 1
ATOM 9309 C C . THR D 1 152 ? 55.707 4.240 93.304 1.00 46.42 152 THR D C 1
ATOM 9310 O O . THR D 1 152 ? 55.048 3.201 93.280 1.00 47.98 152 THR D O 1
ATOM 9314 N N . GLN D 1 153 ? 56.051 4.914 92.215 1.00 45.88 153 GLN D N 1
ATOM 9315 C CA . GLN D 1 153 ? 55.696 4.476 90.875 1.00 45.00 153 GLN D CA 1
ATOM 9316 C C . GLN D 1 153 ? 56.224 3.065 90.679 1.00 44.60 153 GLN D C 1
ATOM 9317 O O . GLN D 1 153 ? 55.530 2.191 90.161 1.00 45.18 153 GLN D O 1
ATOM 9323 N N . ALA D 1 154 ? 57.460 2.850 91.113 1.00 44.08 154 ALA D N 1
ATOM 9324 C CA . ALA D 1 154 ? 58.100 1.551 90.997 1.00 44.61 154 ALA D CA 1
ATOM 9325 C C . ALA D 1 154 ? 57.288 0.483 91.721 1.00 45.25 154 ALA D C 1
ATOM 9326 O O . ALA D 1 154 ? 57.100 -0.620 91.204 1.00 44.67 154 ALA D O 1
ATOM 9328 N N . ASP D 1 155 ? 56.808 0.808 92.919 1.00 45.86 155 ASP D N 1
ATOM 9329 C CA . ASP D 1 155 ? 56.015 -0.144 93.688 1.00 45.64 155 ASP D CA 1
ATOM 9330 C C . ASP D 1 155 ? 54.752 -0.508 92.920 1.00 44.23 155 ASP D C 1
ATOM 9331 O O . ASP D 1 155 ? 54.353 -1.669 92.886 1.00 44.12 155 ASP D O 1
ATOM 9336 N N . ARG D 1 156 ? 54.127 0.489 92.304 1.00 43.15 156 ARG D N 1
ATOM 9337 C CA . ARG D 1 156 ? 52.919 0.244 91.530 1.00 44.25 156 ARG D CA 1
ATOM 9338 C C . ARG D 1 156 ? 53.226 -0.698 90.373 1.00 44.17 156 ARG D C 1
ATOM 9339 O O . ARG D 1 156 ? 52.496 -1.668 90.142 1.00 42.98 156 ARG D O 1
ATOM 9347 N N . PHE D 1 157 ? 54.307 -0.415 89.648 1.00 42.54 157 PHE D N 1
ATOM 9348 C CA . PHE D 1 157 ? 54.697 -1.260 88.527 1.00 41.36 157 PHE D CA 1
ATOM 9349 C C . PHE D 1 157 ? 54.875 -2.686 89.017 1.00 41.43 157 PHE D C 1
ATOM 9350 O O . PHE D 1 157 ? 54.472 -3.637 88.347 1.00 40.87 157 PHE D O 1
ATOM 9358 N N . LEU D 1 158 ? 55.484 -2.828 90.190 1.00 42.13 158 LEU D N 1
ATOM 9359 C CA . LEU D 1 158 ? 55.719 -4.142 90.777 1.00 44.59 158 LEU D CA 1
ATOM 9360 C C . LEU D 1 158 ? 54.390 -4.824 91.096 1.00 46.35 158 LEU D C 1
ATOM 9361 O O . LEU D 1 158 ? 54.251 -6.039 90.948 1.00 46.63 158 LEU D O 1
ATOM 9366 N N . ALA D 1 159 ? 53.418 -4.030 91.537 1.00 47.34 159 ALA D N 1
ATOM 9367 C CA . ALA D 1 159 ? 52.098 -4.542 91.878 1.00 47.35 159 ALA D CA 1
ATOM 9368 C C . ALA D 1 159 ? 51.398 -5.013 90.612 1.00 47.86 159 ALA D C 1
ATOM 9369 O O . ALA D 1 159 ? 50.714 -6.040 90.611 1.00 48.35 159 ALA D O 1
ATOM 9371 N N . GLY D 1 160 ? 51.582 -4.254 89.535 1.00 46.87 160 GLY D N 1
ATOM 9372 C CA . GLY D 1 160 ? 50.966 -4.595 88.266 1.00 45.18 160 GLY D CA 1
ATOM 9373 C C . GLY D 1 160 ? 51.532 -5.848 87.621 1.00 43.90 160 GLY D C 1
ATOM 9374 O O . GLY D 1 160 ? 51.031 -6.296 86.591 1.00 43.34 160 GLY D O 1
ATOM 9375 N N . GLY D 1 161 ? 52.576 -6.412 88.217 1.00 42.85 161 GLY D N 1
ATOM 9376 C CA . GLY D 1 161 ? 53.172 -7.618 87.669 1.00 44.11 161 GLY D CA 1
ATOM 9377 C C . GLY D 1 161 ? 54.484 -7.410 86.926 1.00 44.03 161 GLY D C 1
ATOM 9378 O O . GLY D 1 161 ? 55.146 -8.378 86.544 1.00 44.28 161 GLY D O 1
ATOM 9379 N N . PHE D 1 162 ? 54.863 -6.153 86.717 1.00 43.43 162 PHE D N 1
ATOM 9380 C CA . PHE D 1 162 ? 56.104 -5.835 86.019 1.00 42.15 162 PHE D CA 1
ATOM 9381 C C . PHE D 1 162 ? 57.334 -6.292 86.796 1.00 42.50 162 PHE D C 1
ATOM 9382 O O . PHE D 1 162 ? 57.455 -6.045 87.998 1.00 42.28 162 PHE D O 1
ATOM 9390 N N . ARG D 1 163 ? 58.246 -6.958 86.099 1.00 41.24 163 ARG D N 1
ATOM 9391 C CA . ARG D 1 163 ? 59.476 -7.434 86.707 1.00 42.05 163 ARG D CA 1
ATOM 9392 C C . ARG D 1 163 ? 60.676 -6.830 85.972 1.00 40.17 163 ARG D C 1
ATOM 9393 O O . ARG D 1 163 ? 61.779 -7.377 85.979 1.00 40.62 163 ARG D O 1
ATOM 9401 N N . ALA D 1 164 ? 60.435 -5.684 85.345 1.00 38.22 164 ALA D N 1
ATOM 9402 C CA . ALA D 1 164 ? 61.454 -4.948 84.608 1.00 36.48 164 ALA D CA 1
ATOM 9403 C C . ALA D 1 164 ? 60.951 -3.515 84.511 1.00 35.04 164 ALA D C 1
ATOM 9404 O O . ALA D 1 164 ? 59.799 -3.287 84.141 1.00 33.59 164 ALA D O 1
ATOM 9406 N N . ILE D 1 165 ? 61.812 -2.555 84.842 1.00 34.35 165 ILE D N 1
ATOM 9407 C CA . ILE D 1 165 ? 61.427 -1.148 84.821 1.00 34.54 165 ILE D CA 1
ATOM 9408 C C . ILE D 1 165 ? 62.454 -0.224 84.172 1.00 33.73 165 ILE D C 1
ATOM 9409 O O . ILE D 1 165 ? 63.665 -0.411 84.322 1.00 34.41 165 ILE D O 1
ATOM 9414 N N . LYS D 1 166 ? 61.955 0.783 83.464 1.00 33.23 166 LYS D N 1
ATOM 9415 C CA . LYS D 1 166 ? 62.804 1.771 82.815 1.00 33.85 166 LYS D CA 1
ATOM 9416 C C . LYS D 1 166 ? 62.454 3.149 83.365 1.00 35.14 166 LYS D C 1
ATOM 9417 O O . LYS D 1 166 ? 61.275 3.506 83.464 1.00 35.23 166 LYS D O 1
ATOM 9431 N N . LYS D 1 168 ? 63.662 7.513 83.393 1.00 34.60 168 LYS D N 1
ATOM 9432 C CA . LYS D 1 168 ? 64.305 8.525 82.564 1.00 34.83 168 LYS D CA 1
ATOM 9433 C C . LYS D 1 168 ? 65.572 9.062 83.217 1.00 34.39 168 LYS D C 1
ATOM 9434 O O . LYS D 1 168 ? 65.743 8.983 84.434 1.00 31.66 168 LYS D O 1
ATOM 9440 N N . VAL D 1 169 ? 66.463 9.586 82.381 1.00 33.82 169 VAL D N 1
ATOM 9441 C CA . VAL D 1 169 ? 67.710 10.192 82.829 1.00 33.95 169 VAL D CA 1
ATOM 9442 C C . VAL D 1 169 ? 67.963 11.338 81.870 1.00 34.83 169 VAL D C 1
ATOM 9443 O O . VAL D 1 169 ? 67.159 11.580 80.969 1.00 34.37 169 VAL D O 1
ATOM 9447 N N . GLY D 1 170 ? 69.070 12.046 82.062 1.00 36.25 170 GLY D N 1
ATOM 9448 C CA . GLY D 1 170 ? 69.374 13.160 81.187 1.00 38.78 170 GLY D CA 1
ATOM 9449 C C . GLY D 1 170 ? 69.202 14.489 81.895 1.00 41.14 170 GLY D C 1
ATOM 9450 O O . GLY D 1 170 ? 68.915 15.509 81.266 1.00 40.36 170 GLY D O 1
ATOM 9451 N N . ARG D 1 171 ? 69.365 14.472 83.214 1.00 42.50 171 ARG D N 1
ATOM 9452 C CA . ARG D 1 171 ? 69.246 15.681 84.015 1.00 43.48 171 ARG D CA 1
ATOM 9453 C C . ARG D 1 171 ? 70.428 16.576 83.653 1.00 42.90 171 ARG D C 1
ATOM 9454 O O . ARG D 1 171 ? 71.494 16.089 83.274 1.00 41.55 171 ARG D O 1
ATOM 9462 N N . PRO D 1 172 ? 70.251 17.899 83.750 1.00 42.93 172 PRO D N 1
ATOM 9463 C CA . PRO D 1 172 ? 71.348 18.814 83.422 1.00 42.77 172 PRO D CA 1
ATOM 9464 C C . PRO D 1 172 ? 72.593 18.471 84.243 1.00 42.67 172 PRO D C 1
ATOM 9465 O O . PRO D 1 172 ? 73.722 18.725 83.824 1.00 42.28 172 PRO D O 1
ATOM 9469 N N . ASP D 1 173 ? 72.371 17.876 85.410 1.00 41.93 173 ASP D N 1
ATOM 9470 C CA . ASP D 1 173 ? 73.459 17.498 86.301 1.00 42.34 173 ASP D CA 1
ATOM 9471 C C . ASP D 1 173 ? 73.543 15.979 86.460 1.00 41.45 173 ASP D C 1
ATOM 9472 O O . ASP D 1 173 ? 72.685 15.364 87.090 1.00 41.06 173 ASP D O 1
ATOM 9477 N N . LEU D 1 174 ? 74.585 15.380 85.894 1.00 40.07 174 LEU D N 1
ATOM 9478 C CA . LEU D 1 174 ? 74.768 13.935 85.974 1.00 39.75 174 LEU D CA 1
ATOM 9479 C C . LEU D 1 174 ? 74.643 13.396 87.398 1.00 39.94 174 LEU D C 1
ATOM 9480 O O . LEU D 1 174 ? 74.075 12.324 87.615 1.00 39.42 174 LEU D O 1
ATOM 9485 N N . LYS D 1 175 ? 75.175 14.138 88.365 1.00 40.57 175 LYS D N 1
ATOM 9486 C CA . LYS D 1 175 ? 75.124 13.716 89.764 1.00 41.29 175 LYS D CA 1
ATOM 9487 C C . LYS D 1 175 ? 73.709 13.329 90.185 1.00 40.48 175 LYS D C 1
ATOM 9488 O O . LYS D 1 175 ? 73.513 12.372 90.937 1.00 39.65 175 LYS D O 1
ATOM 9494 N N . GLU D 1 176 ? 72.724 14.071 89.693 1.00 40.30 176 GLU D N 1
ATOM 9495 C CA . GLU D 1 176 ? 71.336 13.787 90.026 1.00 40.31 176 GLU D CA 1
ATOM 9496 C C . GLU D 1 176 ? 70.907 12.422 89.483 1.00 38.72 176 GLU D C 1
ATOM 9497 O O . GLU D 1 176 ? 70.258 11.648 90.188 1.00 37.46 176 GLU D O 1
ATOM 9503 N N . ASP D 1 177 ? 71.277 12.118 88.240 1.00 36.77 177 ASP D N 1
ATOM 9504 C CA . ASP D 1 177 ? 70.920 10.825 87.657 1.00 35.36 177 ASP D CA 1
ATOM 9505 C C . ASP D 1 177 ? 71.557 9.706 88.468 1.00 34.31 177 ASP D C 1
ATOM 9506 O O . ASP D 1 177 ? 70.917 8.700 88.767 1.00 32.55 177 ASP D O 1
ATOM 9511 N N . VAL D 1 178 ? 72.824 9.891 88.821 1.00 33.39 178 VAL D N 1
ATOM 9512 C CA . VAL D 1 178 ? 73.543 8.896 89.599 1.00 34.91 178 VAL D CA 1
ATOM 9513 C C . VAL D 1 178 ? 72.814 8.583 90.906 1.00 36.29 178 VAL D C 1
ATOM 9514 O O . VAL D 1 178 ? 72.636 7.418 91.265 1.00 36.37 178 VAL D O 1
ATOM 9518 N N . ASP D 1 179 ? 72.383 9.620 91.617 1.00 38.04 179 ASP D N 1
ATOM 9519 C CA . ASP D 1 179 ? 71.671 9.410 92.874 1.00 39.88 179 ASP D CA 1
ATOM 9520 C C . ASP D 1 179 ? 70.319 8.734 92.632 1.00 39.18 179 ASP D C 1
ATOM 9521 O O . ASP D 1 179 ? 69.978 7.756 93.302 1.00 38.73 179 ASP D O 1
ATOM 9526 N N . ARG D 1 180 ? 69.560 9.247 91.666 1.00 38.19 180 ARG D N 1
ATOM 9527 C CA . ARG D 1 180 ? 68.250 8.685 91.349 1.00 38.57 180 ARG D CA 1
ATOM 9528 C C . ARG D 1 180 ? 68.327 7.211 90.950 1.00 38.30 180 ARG D C 1
ATOM 9529 O O . ARG D 1 180 ? 67.508 6.400 91.392 1.00 39.06 180 ARG D O 1
ATOM 9537 N N . VAL D 1 181 ? 69.311 6.859 90.124 1.00 35.37 181 VAL D N 1
ATOM 9538 C CA . VAL D 1 181 ? 69.472 5.472 89.700 1.00 32.81 181 VAL D CA 1
ATOM 9539 C C . VAL D 1 181 ? 69.951 4.635 90.879 1.00 33.24 181 VAL D C 1
ATOM 9540 O O . VAL D 1 181 ? 69.517 3.491 91.069 1.00 30.89 181 VAL D O 1
ATOM 9544 N N . SER D 1 182 ? 70.859 5.212 91.662 1.00 33.18 182 SER D N 1
ATOM 9545 C CA . SER D 1 182 ? 71.406 4.543 92.833 1.00 34.99 182 SER D CA 1
ATOM 9546 C C . SER D 1 182 ? 70.281 4.188 93.801 1.00 35.83 182 SER D C 1
ATOM 9547 O O . SER D 1 182 ? 70.225 3.080 94.335 1.00 34.54 182 SER D O 1
ATOM 9550 N N . ALA D 1 183 ? 69.382 5.140 94.017 1.00 36.84 183 ALA D N 1
ATOM 9551 C CA . ALA D 1 183 ? 68.256 4.936 94.918 1.00 39.01 183 ALA D CA 1
ATOM 9552 C C . ALA D 1 183 ? 67.333 3.828 94.420 1.00 39.54 183 ALA D C 1
ATOM 9553 O O . ALA D 1 183 ? 66.988 2.910 95.169 1.00 39.32 183 ALA D O 1
ATOM 9555 N N . LEU D 1 184 ? 66.947 3.905 93.150 1.00 40.29 184 LEU D N 1
ATOM 9556 C CA . LEU D 1 184 ? 66.042 2.917 92.579 1.00 40.63 184 LEU D CA 1
ATOM 9557 C C . LEU D 1 184 ? 66.645 1.519 92.530 1.00 40.80 184 LEU D C 1
ATOM 9558 O O . LEU D 1 184 ? 65.929 0.532 92.670 1.00 40.40 184 LEU D O 1
ATOM 9563 N N . ARG D 1 185 ? 67.960 1.434 92.340 1.00 41.20 185 ARG D N 1
ATOM 9564 C CA . ARG D 1 185 ? 68.642 0.143 92.297 1.00 41.41 185 ARG D CA 1
ATOM 9565 C C . ARG D 1 185 ? 68.618 -0.502 93.681 1.00 43.33 185 ARG D C 1
ATOM 9566 O O . ARG D 1 185 ? 68.335 -1.694 93.817 1.00 42.77 185 ARG D O 1
ATOM 9574 N N . GLU D 1 186 ? 68.923 0.290 94.704 1.00 44.29 186 GLU D N 1
ATOM 9575 C CA . GLU D 1 186 ? 68.926 -0.209 96.074 1.00 46.44 186 GLU D CA 1
ATOM 9576 C C . GLU D 1 186 ? 67.511 -0.620 96.461 1.00 45.93 186 GLU D C 1
ATOM 9577 O O . GLU D 1 186 ? 67.302 -1.636 97.125 1.00 44.76 186 GLU D O 1
ATOM 9583 N N . HIS D 1 187 ? 66.546 0.181 96.027 1.00 45.09 187 HIS D N 1
ATOM 9584 C CA . HIS D 1 187 ? 65.142 -0.064 96.305 1.00 46.44 187 HIS D CA 1
ATOM 9585 C C . HIS D 1 187 ? 64.617 -1.317 95.605 1.00 46.98 187 HIS D C 1
ATOM 9586 O O . HIS D 1 187 ? 63.977 -2.164 96.231 1.00 47.32 187 HIS D O 1
ATOM 9593 N N . LEU D 1 188 ? 64.898 -1.435 94.311 1.00 46.32 188 LEU D N 1
ATOM 9594 C CA . LEU D 1 188 ? 64.429 -2.572 93.524 1.00 45.67 188 LEU D CA 1
ATOM 9595 C C . LEU D 1 188 ? 65.174 -3.878 93.741 1.00 45.67 188 LEU D C 1
ATOM 9596 O O . LEU D 1 188 ? 64.646 -4.948 93.448 1.00 46.83 188 LEU D O 1
ATOM 9601 N N . GLY D 1 189 ? 66.398 -3.805 94.244 1.00 46.19 189 GLY D N 1
ATOM 9602 C CA . GLY D 1 189 ? 67.145 -5.027 94.465 1.00 47.59 189 GLY D CA 1
ATOM 9603 C C . GLY D 1 189 ? 68.266 -5.230 93.464 1.00 49.44 189 GLY D C 1
ATOM 9604 O O . GLY D 1 189 ? 68.222 -4.736 92.341 1.00 48.37 189 GLY D O 1
ATOM 9605 N N . ASP D 1 190 ? 69.267 -5.989 93.885 1.00 51.68 190 ASP D N 1
ATOM 9606 C CA . ASP D 1 190 ? 70.446 -6.271 93.079 1.00 53.65 190 ASP D CA 1
ATOM 9607 C C . ASP D 1 190 ? 70.211 -6.785 91.656 1.00 53.31 190 ASP D C 1
ATOM 9608 O O . ASP D 1 190 ? 70.720 -6.210 90.697 1.00 53.61 190 ASP D O 1
ATOM 9613 N N . SER D 1 191 ? 69.444 -7.859 91.513 1.00 52.15 191 SER D N 1
ATOM 9614 C CA . SER D 1 191 ? 69.213 -8.440 90.195 1.00 50.67 191 SER D CA 1
ATOM 9615 C C . SER D 1 191 ? 67.907 -8.083 89.488 1.00 49.12 191 SER D C 1
ATOM 9616 O O . SER D 1 191 ? 67.390 -8.880 88.707 1.00 49.18 191 SER D O 1
ATOM 9619 N N . PHE D 1 192 ? 67.375 -6.893 89.744 1.00 46.99 192 PHE D N 1
ATOM 9620 C CA . PHE D 1 192 ? 66.138 -6.472 89.092 1.00 44.71 192 PHE D CA 1
ATOM 9621 C C . PHE D 1 192 ? 66.491 -5.683 87.830 1.00 42.82 192 PHE D C 1
ATOM 9622 O O . PHE D 1 192 ? 67.242 -4.712 87.888 1.00 42.63 192 PHE D O 1
ATOM 9630 N N . PRO D 1 193 ? 65.949 -6.085 86.671 1.00 41.12 193 PRO D N 1
ATOM 9631 C CA . PRO D 1 193 ? 66.265 -5.358 85.438 1.00 39.13 193 PRO D CA 1
ATOM 9632 C C . PRO D 1 193 ? 65.870 -3.884 85.489 1.00 37.50 193 PRO D C 1
ATOM 9633 O O . PRO D 1 193 ? 64.685 -3.548 85.499 1.00 36.28 193 PRO D O 1
ATOM 9637 N N . LEU D 1 194 ? 66.874 -3.010 85.511 1.00 35.52 194 LEU D N 1
ATOM 9638 C CA . LEU D 1 194 ? 66.651 -1.569 85.531 1.00 33.09 194 LEU D CA 1
ATOM 9639 C C . LEU D 1 194 ? 67.307 -0.941 84.296 1.00 33.30 194 LEU D C 1
ATOM 9640 O O . LEU D 1 194 ? 68.506 -1.094 84.066 1.00 32.82 194 LEU D O 1
ATOM 9653 N N . VAL D 1 196 ? 67.494 2.654 81.577 1.00 30.75 196 VAL D N 1
ATOM 9654 C CA . VAL D 1 196 ? 67.351 4.104 81.569 1.00 30.95 196 VAL D CA 1
ATOM 9655 C C . VAL D 1 196 ? 67.201 4.628 80.151 1.00 30.68 196 VAL D C 1
ATOM 9656 O O . VAL D 1 196 ? 67.723 4.043 79.201 1.00 32.40 196 VAL D O 1
ATOM 9660 N N . ASP D 1 197 ? 66.470 5.729 80.019 1.00 29.89 197 ASP D N 1
ATOM 9661 C CA . ASP D 1 197 ? 66.221 6.359 78.727 1.00 29.52 197 ASP D CA 1
ATOM 9662 C C . ASP D 1 197 ? 66.689 7.809 78.806 1.00 30.13 197 ASP D C 1
ATOM 9663 O O . ASP D 1 197 ? 66.190 8.580 79.630 1.00 29.62 197 ASP D O 1
ATOM 9668 N N . ALA D 1 198 ? 67.645 8.176 77.956 1.00 29.29 198 ALA D N 1
ATOM 9669 C CA . ALA D 1 198 ? 68.181 9.534 77.950 1.00 28.69 198 ALA D CA 1
ATOM 9670 C C . ALA D 1 198 ? 67.451 10.435 76.967 1.00 29.02 198 ALA D C 1
ATOM 9671 O O . ALA D 1 198 ? 67.659 11.649 76.954 1.00 28.41 198 ALA D O 1
ATOM 9673 N N . ASN D 1 199 ? 66.608 9.833 76.134 1.00 28.77 199 ASN D N 1
ATOM 9674 C CA . ASN D 1 199 ? 65.849 10.576 75.139 1.00 29.79 199 ASN D CA 1
ATOM 9675 C C . ASN D 1 199 ? 66.671 11.582 74.327 1.00 30.95 199 ASN D C 1
ATOM 9676 O O . ASN D 1 199 ? 66.229 12.710 74.087 1.00 30.90 199 ASN D O 1
ATOM 9689 N N . LYS D 1 201 ? 69.305 13.271 75.104 1.00 31.68 201 LYS D N 1
ATOM 9690 C CA . LYS D 1 201 ? 69.800 14.449 75.805 1.00 33.68 201 LYS D CA 1
ATOM 9691 C C . LYS D 1 201 ? 71.312 14.680 75.843 1.00 33.35 201 LYS D C 1
ATOM 9692 O O . LYS D 1 201 ? 71.765 15.827 75.772 1.00 34.53 201 LYS D O 1
ATOM 9698 N N . TRP D 1 202 ? 72.094 13.612 75.955 1.00 30.25 202 TRP D N 1
ATOM 9699 C CA . TRP D 1 202 ? 73.545 13.755 76.051 1.00 28.62 202 TRP D CA 1
ATOM 9700 C C . TRP D 1 202 ? 74.313 13.940 74.747 1.00 29.13 202 TRP D C 1
ATOM 9701 O O . TRP D 1 202 ? 73.868 13.516 73.674 1.00 27.50 202 TRP D O 1
ATOM 9712 N N . THR D 1 203 ? 75.470 14.593 74.846 1.00 26.32 203 THR D N 1
ATOM 9713 C CA . THR D 1 203 ? 76.342 14.757 73.688 1.00 24.88 203 THR D CA 1
ATOM 9714 C C . THR D 1 203 ? 77.005 13.388 73.648 1.00 23.67 203 THR D C 1
ATOM 9715 O O . THR D 1 203 ? 76.753 12.559 74.523 1.00 22.22 203 THR D O 1
ATOM 9719 N N . VAL D 1 204 ? 77.858 13.148 72.662 1.00 22.86 204 VAL D N 1
ATOM 9720 C CA . VAL D 1 204 ? 78.531 11.862 72.585 1.00 22.73 204 VAL D CA 1
ATOM 9721 C C . VAL D 1 204 ? 79.433 11.661 73.799 1.00 21.71 204 VAL D C 1
ATOM 9722 O O . VAL D 1 204 ? 79.352 10.629 74.469 1.00 20.57 204 VAL D O 1
ATOM 9726 N N . ASP D 1 205 ? 80.275 12.652 74.095 1.00 21.15 205 ASP D N 1
ATOM 9727 C CA . ASP D 1 205 ? 81.183 12.564 75.243 1.00 21.89 205 ASP D CA 1
ATOM 9728 C C . ASP D 1 205 ? 80.404 12.468 76.546 1.00 20.94 205 ASP D C 1
ATOM 9729 O O . ASP D 1 205 ? 80.805 11.763 77.469 1.00 20.18 205 ASP D O 1
ATOM 9734 N N . GLY D 1 206 ? 79.301 13.202 76.624 1.00 22.12 206 GLY D N 1
ATOM 9735 C CA . GLY D 1 206 ? 78.491 13.189 77.829 1.00 22.31 206 GLY D CA 1
ATOM 9736 C C . GLY D 1 206 ? 77.844 11.840 78.073 1.00 22.33 206 GLY D C 1
ATOM 9737 O O . GLY D 1 206 ? 77.700 11.411 79.217 1.00 21.34 206 GLY D O 1
ATOM 9738 N N . ALA D 1 207 ? 77.442 11.172 76.996 1.00 22.62 207 ALA D N 1
ATOM 9739 C CA . ALA D 1 207 ? 76.812 9.857 77.118 1.00 23.82 207 ALA D CA 1
ATOM 9740 C C . ALA D 1 207 ? 77.820 8.872 77.698 1.00 23.29 207 ALA D C 1
ATOM 9741 O O . ALA D 1 207 ? 77.507 8.106 78.604 1.00 24.86 207 ALA D O 1
ATOM 9743 N N . ILE D 1 208 ? 79.035 8.899 77.166 1.00 23.70 208 ILE D N 1
ATOM 9744 C CA . ILE D 1 208 ? 80.086 8.002 77.626 1.00 24.31 208 ILE D CA 1
ATOM 9745 C C . ILE D 1 208 ? 80.400 8.285 79.095 1.00 25.05 208 ILE D C 1
ATOM 9746 O O . ILE D 1 208 ? 80.585 7.363 79.895 1.00 24.00 208 ILE D O 1
ATOM 9751 N N . ARG D 1 209 ? 80.446 9.567 79.442 1.00 25.45 209 ARG D N 1
ATOM 9752 C CA . ARG D 1 209 ? 80.713 9.989 80.814 1.00 25.20 209 ARG D CA 1
ATOM 9753 C C . ARG D 1 209 ? 79.611 9.457 81.737 1.00 25.37 209 ARG D C 1
ATOM 9754 O O . ARG D 1 209 ? 79.883 8.924 82.817 1.00 23.08 209 ARG D O 1
ATOM 9762 N N . ALA D 1 210 ? 78.363 9.595 81.300 1.00 26.86 210 ALA D N 1
ATOM 9763 C CA . ALA D 1 210 ? 77.231 9.119 82.089 1.00 27.35 210 ALA D CA 1
ATOM 9764 C C . ALA D 1 210 ? 77.297 7.600 82.248 1.00 28.18 210 ALA D C 1
ATOM 9765 O O . ALA D 1 210 ? 77.019 7.062 83.325 1.00 25.69 210 ALA D O 1
ATOM 9767 N N . ALA D 1 211 ? 77.671 6.906 81.176 1.00 28.23 211 ALA D N 1
ATOM 9768 C CA . ALA D 1 211 ? 77.775 5.450 81.230 1.00 29.02 211 ALA D CA 1
ATOM 9769 C C . ALA D 1 211 ? 78.772 5.028 82.316 1.00 29.90 211 ALA D C 1
ATOM 9770 O O . ALA D 1 211 ? 78.507 4.102 83.085 1.00 28.59 211 ALA D O 1
ATOM 9772 N N . ARG D 1 212 ? 79.916 5.710 82.368 1.00 29.51 212 ARG D N 1
ATOM 9773 C CA . ARG D 1 212 ? 80.947 5.417 83.357 1.00 30.66 212 ARG D CA 1
ATOM 9774 C C . ARG D 1 212 ? 80.413 5.599 84.772 1.00 30.23 212 ARG D C 1
ATOM 9775 O O . ARG D 1 212 ? 80.690 4.797 85.665 1.00 26.90 212 ARG D O 1
ATOM 9783 N N . ALA D 1 213 ? 79.663 6.678 84.958 1.00 29.98 213 ALA D N 1
ATOM 9784 C CA . ALA D 1 213 ? 79.083 7.014 86.247 1.00 30.31 213 ALA D CA 1
ATOM 9785 C C . ALA D 1 213 ? 77.976 6.046 86.663 1.00 30.03 213 ALA D C 1
ATOM 9786 O O . ALA D 1 213 ? 77.803 5.768 87.846 1.00 30.30 213 ALA D O 1
ATOM 9788 N N . LEU D 1 214 ? 77.232 5.522 85.693 1.00 29.29 214 LEU D N 1
ATOM 9789 C CA . LEU D 1 214 ? 76.136 4.604 85.999 1.00 28.69 214 LEU D CA 1
ATOM 9790 C C . LEU D 1 214 ? 76.527 3.129 85.971 1.00 28.98 214 LEU D C 1
ATOM 9791 O O . LEU D 1 214 ? 75.725 2.261 86.317 1.00 29.59 214 LEU D O 1
ATOM 9796 N N . ALA D 1 215 ? 77.762 2.846 85.580 1.00 28.19 215 ALA D N 1
ATOM 9797 C CA . ALA D 1 215 ? 78.236 1.467 85.490 1.00 29.71 215 ALA D CA 1
ATOM 9798 C C . ALA D 1 215 ? 78.077 0.592 86.740 1.00 30.54 215 ALA D C 1
ATOM 9799 O O . ALA D 1 215 ? 77.813 -0.607 86.632 1.00 29.74 215 ALA D O 1
ATOM 9801 N N . PRO D 1 216 ? 78.249 1.167 87.940 1.00 30.71 216 PRO D N 1
ATOM 9802 C CA . PRO D 1 216 ? 78.113 0.349 89.154 1.00 31.12 216 PRO D CA 1
ATOM 9803 C C . PRO D 1 216 ? 76.716 -0.194 89.440 1.00 31.44 216 PRO D C 1
ATOM 9804 O O . PRO D 1 216 ? 76.560 -1.125 90.229 1.00 31.30 216 PRO D O 1
ATOM 9808 N N . PHE D 1 217 ? 75.704 0.377 88.798 1.00 31.02 217 PHE D N 1
ATOM 9809 C CA . PHE D 1 217 ? 74.330 -0.045 89.036 1.00 31.93 217 PHE D CA 1
ATOM 9810 C C . PHE D 1 217 ? 73.839 -1.146 88.100 1.00 31.45 217 PHE D C 1
ATOM 9811 O O . PHE D 1 217 ? 72.668 -1.530 88.132 1.00 30.12 217 PHE D O 1
ATOM 9819 N N . ASP D 1 218 ? 74.752 -1.658 87.279 1.00 30.50 218 ASP D N 1
ATOM 9820 C CA . ASP D 1 218 ? 74.447 -2.736 86.341 1.00 30.60 218 ASP D CA 1
ATOM 9821 C C . ASP D 1 218 ? 73.126 -2.553 85.586 1.00 28.49 218 ASP D C 1
ATOM 9822 O O . ASP D 1 218 ? 72.244 -3.411 85.636 1.00 27.87 218 ASP D O 1
ATOM 9827 N N . LEU D 1 219 ? 73.002 -1.437 84.875 1.00 28.27 219 LEU D N 1
ATOM 9828 C CA . LEU D 1 219 ? 71.797 -1.142 84.109 1.00 28.29 219 LEU D CA 1
ATOM 9829 C C . LEU D 1 219 ? 71.652 -2.110 82.937 1.00 28.35 219 LEU D C 1
ATOM 9830 O O . LEU D 1 219 ? 72.635 -2.456 82.280 1.00 29.24 219 LEU D O 1
ATOM 9835 N N . HIS D 1 220 ? 70.418 -2.532 82.679 1.00 28.28 220 HIS D N 1
ATOM 9836 C CA . HIS D 1 220 ? 70.111 -3.475 81.607 1.00 28.46 220 HIS D CA 1
ATOM 9837 C C . HIS D 1 220 ? 70.388 -2.868 80.236 1.00 27.88 220 HIS D C 1
ATOM 9838 O O . HIS D 1 220 ? 70.801 -3.565 79.310 1.00 28.73 220 HIS D O 1
ATOM 9845 N N . TRP D 1 221 ? 70.127 -1.573 80.100 1.00 26.68 221 TRP D N 1
ATOM 9846 C CA . TRP D 1 221 ? 70.426 -0.874 78.860 1.00 27.23 221 TRP D CA 1
ATOM 9847 C C . TRP D 1 221 ? 70.208 0.623 78.951 1.00 26.29 221 TRP D C 1
ATOM 9848 O O . TRP D 1 221 ? 69.446 1.116 79.791 1.00 25.63 221 TRP D O 1
ATOM 9859 N N . ILE D 1 222 ? 70.928 1.344 78.102 1.00 24.89 222 ILE D N 1
ATOM 9860 C CA . ILE D 1 222 ? 70.829 2.793 78.026 1.00 24.30 222 ILE D CA 1
ATOM 9861 C C . ILE D 1 222 ? 70.168 3.055 76.683 1.00 24.36 222 ILE D C 1
ATOM 9862 O O . ILE D 1 222 ? 70.642 2.584 75.647 1.00 24.65 222 ILE D O 1
ATOM 9867 N N . GLU D 1 223 ? 69.070 3.800 76.710 1.00 24.18 223 GLU D N 1
ATOM 9868 C CA . GLU D 1 223 ? 68.302 4.096 75.510 1.00 25.26 223 GLU D CA 1
ATOM 9869 C C . GLU D 1 223 ? 68.536 5.501 74.964 1.00 25.79 223 GLU D C 1
ATOM 9870 O O . GLU D 1 223 ? 68.516 6.485 75.711 1.00 24.65 223 GLU D O 1
ATOM 9876 N N . GLU D 1 224 ? 68.747 5.579 73.651 1.00 24.54 224 GLU D N 1
ATOM 9877 C CA . GLU D 1 224 ? 68.974 6.841 72.959 1.00 25.93 224 GLU D CA 1
ATOM 9878 C C . GLU D 1 224 ? 69.851 7.839 73.708 1.00 24.78 224 GLU D C 1
ATOM 9879 O O . GLU D 1 224 ? 69.384 8.896 74.124 1.00 24.13 224 GLU D O 1
ATOM 9885 N N . PRO D 1 225 ? 71.138 7.514 73.892 1.00 24.10 225 PRO D N 1
ATOM 9886 C CA . PRO D 1 225 ? 72.026 8.439 74.600 1.00 23.71 225 PRO D CA 1
ATOM 9887 C C . PRO D 1 225 ? 72.136 9.815 73.932 1.00 24.45 225 PRO D C 1
ATOM 9888 O O . PRO D 1 225 ? 72.243 10.835 74.619 1.00 24.02 225 PRO D O 1
ATOM 9892 N N . THR D 1 226 ? 72.123 9.851 72.602 1.00 22.02 226 THR D N 1
ATOM 9893 C CA . THR D 1 226 ? 72.208 11.128 71.886 1.00 22.00 226 THR D CA 1
ATOM 9894 C C . THR D 1 226 ? 71.292 11.099 70.659 1.00 21.70 226 THR D C 1
ATOM 9895 O O . THR D 1 226 ? 70.470 10.192 70.541 1.00 22.61 226 THR D O 1
ATOM 9899 N N . ILE D 1 227 ? 71.402 12.072 69.754 1.00 21.41 227 ILE D N 1
ATOM 9900 C CA . ILE D 1 227 ? 70.524 12.056 68.580 1.00 23.41 227 ILE D CA 1
ATOM 9901 C C . ILE D 1 227 ? 70.831 10.845 67.700 1.00 23.64 227 ILE D C 1
ATOM 9902 O O . ILE D 1 227 ? 71.987 10.474 67.518 1.00 24.32 227 ILE D O 1
ATOM 9907 N N . PRO D 1 228 ? 69.788 10.214 67.141 1.00 25.49 228 PRO D N 1
ATOM 9908 C CA . PRO D 1 228 ? 69.927 9.029 66.285 1.00 24.24 228 PRO D CA 1
ATOM 9909 C C . PRO D 1 228 ? 70.597 9.234 64.930 1.00 25.48 228 PRO D C 1
ATOM 9910 O O . PRO D 1 228 ? 71.082 8.272 64.327 1.00 26.96 228 PRO D O 1
ATOM 9914 N N . ASP D 1 229 ? 70.622 10.479 64.459 1.00 23.65 229 ASP D N 1
ATOM 9915 C CA . ASP D 1 229 ? 71.205 10.828 63.159 1.00 22.67 229 ASP D CA 1
ATOM 9916 C C . ASP D 1 229 ? 72.706 10.594 63.073 1.00 23.33 229 ASP D C 1
ATOM 9917 O O . ASP D 1 229 ? 73.241 10.344 61.995 1.00 23.14 229 ASP D O 1
ATOM 9922 N N . ASP D 1 230 ? 73.370 10.701 64.219 1.00 21.73 230 ASP D N 1
ATOM 9923 C CA . ASP D 1 230 ? 74.817 10.566 64.319 1.00 21.39 230 ASP D CA 1
ATOM 9924 C C . ASP D 1 230 ? 75.277 9.110 64.411 1.00 21.49 230 ASP D C 1
ATOM 9925 O O . ASP D 1 230 ? 75.384 8.545 65.504 1.00 20.88 230 ASP D O 1
ATOM 9930 N N . LEU D 1 231 ? 75.552 8.511 63.256 1.00 20.27 231 LEU D N 1
ATOM 9931 C CA . LEU D 1 231 ? 75.993 7.124 63.200 1.00 20.60 231 LEU D CA 1
ATOM 9932 C C . LEU D 1 231 ? 77.371 6.939 63.832 1.00 20.63 231 LEU D C 1
ATOM 9933 O O . LEU D 1 231 ? 77.576 6.012 64.619 1.00 20.01 231 LEU D O 1
ATOM 9938 N N . VAL D 1 232 ? 78.305 7.827 63.494 1.00 21.06 232 VAL D N 1
ATOM 9939 C CA . VAL D 1 232 ? 79.673 7.760 64.015 1.00 21.35 232 VAL D CA 1
ATOM 9940 C C . VAL D 1 232 ? 79.759 7.940 65.526 1.00 19.95 232 VAL D C 1
ATOM 9941 O O . VAL D 1 232 ? 80.410 7.159 66.209 1.00 18.34 232 VAL D O 1
ATOM 9945 N N . GLY D 1 233 ? 79.120 8.983 66.041 1.00 20.48 233 GLY D N 1
ATOM 9946 C CA . GLY D 1 233 ? 79.150 9.217 67.472 1.00 17.98 233 GLY D CA 1
ATOM 9947 C C . GLY D 1 233 ? 78.460 8.100 68.241 1.00 19.23 233 GLY D C 1
ATOM 9948 O O . GLY D 1 233 ? 78.933 7.675 69.301 1.00 17.58 233 GLY D O 1
ATOM 9949 N N . ASN D 1 234 ? 77.331 7.618 67.725 1.00 19.06 234 ASN D N 1
ATOM 9950 C CA . ASN D 1 234 ? 76.628 6.532 68.406 1.00 19.15 234 ASN D CA 1
ATOM 9951 C C . ASN D 1 234 ? 77.501 5.270 68.406 1.00 19.53 234 ASN D C 1
ATOM 9952 O O . ASN D 1 234 ? 77.538 4.532 69.386 1.00 19.11 234 ASN D O 1
ATOM 9957 N N . ALA D 1 235 ? 78.221 5.036 67.314 1.00 18.72 235 ALA D N 1
ATOM 9958 C CA . ALA D 1 235 ? 79.102 3.876 67.227 1.00 19.56 235 ALA D CA 1
ATOM 9959 C C . ALA D 1 235 ? 80.182 3.986 68.294 1.00 20.74 235 ALA D C 1
ATOM 9960 O O . ALA D 1 235 ? 80.603 2.982 68.880 1.00 19.14 235 ALA D O 1
ATOM 9962 N N . ARG D 1 236 ? 80.624 5.216 68.541 1.00 20.04 236 ARG D N 1
ATOM 9963 C CA . ARG D 1 236 ? 81.651 5.478 69.537 1.00 21.16 236 ARG D CA 1
ATOM 9964 C C . ARG D 1 236 ? 81.099 5.215 70.940 1.00 20.52 236 ARG D C 1
ATOM 9965 O O . ARG D 1 236 ? 81.781 4.652 71.794 1.00 19.43 236 ARG D O 1
ATOM 9973 N N . ILE D 1 237 ? 79.854 5.621 71.172 1.00 20.38 237 ILE D N 1
ATOM 9974 C CA . ILE D 1 237 ? 79.211 5.410 72.464 1.00 18.78 237 ILE D CA 1
ATOM 9975 C C . ILE D 1 237 ? 79.119 3.907 72.699 1.00 20.14 237 ILE D C 1
ATOM 9976 O O . ILE D 1 237 ? 79.375 3.424 73.802 1.00 18.50 237 ILE D O 1
ATOM 9981 N N . VAL D 1 238 ? 78.740 3.175 71.654 1.00 21.08 238 VAL D N 1
ATOM 9982 C CA . VAL D 1 238 ? 78.629 1.721 71.738 1.00 21.94 238 VAL D CA 1
ATOM 9983 C C . VAL D 1 238 ? 79.979 1.118 72.131 1.00 22.74 238 VAL D C 1
ATOM 9984 O O . VAL D 1 238 ? 80.068 0.314 73.055 1.00 21.83 238 VAL D O 1
ATOM 9988 N N . ARG D 1 239 ? 81.034 1.527 71.438 1.00 24.82 239 ARG D N 1
ATOM 9989 C CA . ARG D 1 239 ? 82.363 0.999 71.723 1.00 25.88 239 ARG D CA 1
ATOM 9990 C C . ARG D 1 239 ? 82.905 1.328 73.113 1.00 25.51 239 ARG D C 1
ATOM 9991 O O . ARG D 1 239 ? 83.623 0.526 73.696 1.00 26.53 239 ARG D O 1
ATOM 9999 N N . GLU D 1 240 ? 82.555 2.491 73.649 1.00 25.70 240 GLU D N 1
ATOM 10000 C CA . GLU D 1 240 ? 83.080 2.908 74.950 1.00 28.06 240 GLU D CA 1
ATOM 10001 C C . GLU D 1 240 ? 82.174 2.855 76.184 1.00 27.80 240 GLU D C 1
ATOM 10002 O O . GLU D 1 240 ? 82.672 2.950 77.303 1.00 27.48 240 GLU D O 1
ATOM 10008 N N . SER D 1 241 ? 80.867 2.696 76.005 1.00 26.24 241 SER D N 1
ATOM 10009 C CA . SER D 1 241 ? 79.956 2.721 77.151 1.00 27.56 241 SER D CA 1
ATOM 10010 C C . SER D 1 241 ? 79.882 1.496 78.059 1.00 27.39 241 SER D C 1
ATOM 10011 O O . SER D 1 241 ? 79.500 1.617 79.227 1.00 25.63 241 SER D O 1
ATOM 10014 N N . GLY D 1 242 ? 80.237 0.326 77.539 1.00 25.82 242 GLY D N 1
ATOM 10015 C CA . GLY D 1 242 ? 80.150 -0.872 78.353 1.00 26.65 242 GLY D CA 1
ATOM 10016 C C . GLY D 1 242 ? 78.701 -1.204 78.700 1.00 26.44 242 GLY D C 1
ATOM 10017 O O . GLY D 1 242 ? 78.430 -1.915 79.673 1.00 30.05 242 GLY D O 1
ATOM 10018 N N . HIS D 1 243 ? 77.765 -0.692 77.906 1.00 24.76 243 HIS D N 1
ATOM 10019 C CA . HIS D 1 243 ? 76.335 -0.934 78.129 1.00 25.24 243 HIS D CA 1
ATOM 10020 C C . HIS D 1 243 ? 75.619 -1.348 76.849 1.00 24.91 243 HIS D C 1
ATOM 10021 O O . HIS D 1 243 ? 76.109 -1.120 75.742 1.00 21.84 243 HIS D O 1
ATOM 10028 N N . THR D 1 244 ? 74.444 -1.949 77.015 1.00 24.62 244 THR D N 1
ATOM 10029 C CA . THR D 1 244 ? 73.608 -2.293 75.877 1.00 23.76 244 THR D CA 1
ATOM 10030 C C . THR D 1 244 ? 73.076 -0.919 75.461 1.00 23.11 244 THR D C 1
ATOM 10031 O O . THR D 1 244 ? 72.655 -0.135 76.312 1.00 23.81 244 THR D O 1
ATOM 10035 N N . ILE D 1 245 ? 73.122 -0.609 74.173 1.00 23.28 245 ILE D N 1
ATOM 10036 C CA . ILE D 1 245 ? 72.623 0.673 73.696 1.00 22.52 245 ILE D CA 1
ATOM 10037 C C . ILE D 1 245 ? 71.397 0.390 72.841 1.00 23.40 245 ILE D C 1
ATOM 10038 O O . ILE D 1 245 ? 71.504 -0.183 71.747 1.00 20.43 245 ILE D O 1
ATOM 10043 N N . ALA D 1 246 ? 70.233 0.773 73.359 1.00 23.21 246 ALA D N 1
ATOM 10044 C CA . ALA D 1 246 ? 68.973 0.571 72.656 1.00 23.36 246 ALA D CA 1
ATOM 10045 C C . ALA D 1 246 ? 68.568 1.850 71.945 1.00 22.95 246 ALA D C 1
ATOM 10046 O O . ALA D 1 246 ? 68.745 2.946 72.476 1.00 23.32 246 ALA D O 1
ATOM 10048 N N . GLY D 1 247 ? 68.022 1.703 70.745 1.00 25.56 247 GLY D N 1
ATOM 10049 C CA . GLY D 1 247 ? 67.595 2.856 69.973 1.00 26.78 247 GLY D CA 1
ATOM 10050 C C . GLY D 1 247 ? 66.759 2.428 68.782 1.00 28.01 247 GLY D C 1
ATOM 10051 O O . GLY D 1 247 ? 66.779 1.254 68.397 1.00 27.66 247 GLY D O 1
ATOM 10052 N N . GLY D 1 248 ? 66.013 3.366 68.205 1.00 27.27 248 GLY D N 1
ATOM 10053 C CA . GLY D 1 248 ? 65.189 3.041 67.056 1.00 26.27 248 GLY D CA 1
ATOM 10054 C C . GLY D 1 248 ? 63.801 3.661 67.033 1.00 28.60 248 GLY D C 1
ATOM 10055 O O . GLY D 1 248 ? 63.153 3.684 65.985 1.00 26.51 248 GLY D O 1
ATOM 10056 N N . GLU D 1 249 ? 63.321 4.162 68.168 1.00 28.40 249 GLU D N 1
ATOM 10057 C CA . GLU D 1 249 ? 61.986 4.759 68.180 1.00 29.44 249 GLU D CA 1
ATOM 10058 C C . GLU D 1 249 ? 61.931 5.980 67.273 1.00 27.37 249 GLU D C 1
ATOM 10059 O O . GLU D 1 249 ? 60.867 6.348 66.785 1.00 28.28 249 GLU D O 1
ATOM 10065 N N . ASN D 1 250 ? 63.081 6.600 67.039 1.00 25.34 250 ASN D N 1
ATOM 10066 C CA . ASN D 1 250 ? 63.136 7.769 66.177 1.00 24.65 250 ASN D CA 1
ATOM 10067 C C . ASN D 1 250 ? 63.648 7.461 64.774 1.00 25.70 250 ASN D C 1
ATOM 10068 O O . ASN D 1 250 ? 63.850 8.366 63.961 1.00 26.31 250 ASN D O 1
ATOM 10073 N N . LEU D 1 251 ? 63.857 6.180 64.490 1.00 23.89 251 LEU D N 1
ATOM 10074 C CA . LEU D 1 251 ? 64.298 5.776 63.162 1.00 24.96 251 LEU D CA 1
ATOM 10075 C C . LEU D 1 251 ? 62.986 5.504 62.435 1.00 24.74 251 LEU D C 1
ATOM 10076 O O . LEU D 1 251 ? 62.086 4.884 62.995 1.00 25.96 251 LEU D O 1
ATOM 10081 N N . HIS D 1 252 ? 62.863 5.974 61.201 1.00 22.45 252 HIS D N 1
ATOM 10082 C CA . HIS D 1 252 ? 61.597 5.812 60.495 1.00 23.68 252 HIS D CA 1
ATOM 10083 C C . HIS D 1 252 ? 61.592 5.022 59.198 1.00 23.47 252 HIS D C 1
ATOM 10084 O O . HIS D 1 252 ? 60.552 4.927 58.542 1.00 22.23 252 HIS D O 1
ATOM 10091 N N . THR D 1 253 ? 62.737 4.465 58.817 1.00 21.19 253 THR D N 1
ATOM 10092 C CA . THR D 1 253 ? 62.784 3.673 57.593 1.00 22.35 253 THR D CA 1
ATOM 10093 C C . THR D 1 253 ? 63.624 2.423 57.799 1.00 22.37 253 THR D C 1
ATOM 10094 O O . THR D 1 253 ? 64.430 2.352 58.728 1.00 23.55 253 THR D O 1
ATOM 10098 N N . LEU D 1 254 ? 63.417 1.431 56.943 1.00 23.51 254 LEU D N 1
ATOM 10099 C CA . LEU D 1 254 ? 64.188 0.195 57.013 1.00 22.93 254 LEU D CA 1
ATOM 10100 C C . LEU D 1 254 ? 65.661 0.565 56.847 1.00 22.65 254 LEU D C 1
ATOM 10101 O O . LEU D 1 254 ? 66.536 -0.018 57.485 1.00 22.02 254 LEU D O 1
ATOM 10106 N N . TYR D 1 255 ? 65.914 1.553 55.991 1.00 21.56 255 TYR D N 1
ATOM 10107 C CA . TYR D 1 255 ? 67.273 2.012 55.702 1.00 21.00 255 TYR D CA 1
ATOM 10108 C C . TYR D 1 255 ? 67.932 2.632 56.922 1.00 21.27 255 TYR D C 1
ATOM 10109 O O . TYR D 1 255 ? 69.140 2.497 57.116 1.00 20.61 255 TYR D O 1
ATOM 10118 N N . ASP D 1 256 ? 67.137 3.329 57.731 1.00 21.67 256 ASP D N 1
ATOM 10119 C CA . ASP D 1 256 ? 67.639 3.934 58.959 1.00 19.45 256 ASP D CA 1
ATOM 10120 C C . ASP D 1 256 ? 68.235 2.831 59.831 1.00 19.80 256 ASP D C 1
ATOM 10121 O O . ASP D 1 256 ? 69.342 2.961 60.350 1.00 19.27 256 ASP D O 1
ATOM 10126 N N . PHE D 1 257 ? 67.486 1.744 59.991 1.00 19.50 257 PHE D N 1
ATOM 10127 C CA . PHE D 1 257 ? 67.924 0.625 60.817 1.00 20.34 257 PHE D CA 1
ATOM 10128 C C . PHE D 1 257 ? 69.103 -0.107 60.200 1.00 20.42 257 PHE D C 1
ATOM 10129 O O . PHE D 1 257 ? 69.995 -0.575 60.909 1.00 20.48 257 PHE D O 1
ATOM 10137 N N . HIS D 1 258 ? 69.104 -0.199 58.877 1.00 19.62 258 HIS D N 1
ATOM 10138 C CA . HIS D 1 258 ? 70.195 -0.840 58.165 1.00 21.07 258 HIS D CA 1
ATOM 10139 C C . HIS D 1 258 ? 71.495 -0.055 58.436 1.00 20.94 258 HIS D C 1
ATOM 10140 O O . HIS D 1 258 ? 72.526 -0.642 58.764 1.00 18.50 258 HIS D O 1
ATOM 10147 N N . ASN D 1 259 ? 71.431 1.269 58.299 1.00 19.45 259 ASN D N 1
ATOM 10148 C CA . ASN D 1 259 ? 72.594 2.125 58.552 1.00 20.87 259 ASN D CA 1
ATOM 10149 C C . ASN D 1 259 ? 73.130 1.937 59.960 1.00 20.28 259 ASN D C 1
ATOM 10150 O O . ASN D 1 259 ? 74.335 1.791 60.157 1.00 20.22 259 ASN D O 1
ATOM 10155 N N . ALA D 1 260 ? 72.224 1.962 60.938 1.00 20.92 260 ALA D N 1
ATOM 10156 C CA . ALA D 1 260 ? 72.590 1.834 62.346 1.00 19.94 260 ALA D CA 1
ATOM 10157 C C . ALA D 1 260 ? 73.254 0.504 62.679 1.00 21.85 260 ALA D C 1
ATOM 10158 O O . ALA D 1 260 ? 74.259 0.455 63.403 1.00 20.30 260 ALA D O 1
ATOM 10160 N N . VAL D 1 261 ? 72.677 -0.576 62.165 1.00 21.22 261 VAL D N 1
ATOM 10161 C CA . VAL D 1 261 ? 73.211 -1.903 62.402 1.00 22.93 261 VAL D CA 1
ATOM 10162 C C . VAL D 1 261 ? 74.561 -2.058 61.706 1.00 24.65 261 VAL D C 1
ATOM 10163 O O . VAL D 1 261 ? 75.516 -2.554 62.290 1.00 25.05 261 VAL D O 1
ATOM 10167 N N . ARG D 1 262 ? 74.638 -1.619 60.458 1.00 25.01 262 ARG D N 1
ATOM 10168 C CA . ARG D 1 262 ? 75.872 -1.741 59.705 1.00 26.90 262 ARG D CA 1
ATOM 10169 C C . ARG D 1 262 ? 77.022 -0.973 60.371 1.00 25.90 262 ARG D C 1
ATOM 10170 O O . ARG D 1 262 ? 78.133 -1.481 60.484 1.00 22.77 262 ARG D O 1
ATOM 10178 N N . ALA D 1 263 ? 76.742 0.244 60.824 1.00 25.60 263 ALA D N 1
ATOM 10179 C CA . ALA D 1 263 ? 77.753 1.072 61.469 1.00 25.93 263 ALA D CA 1
ATOM 10180 C C . ALA D 1 263 ? 78.002 0.663 62.918 1.00 26.64 263 ALA D C 1
ATOM 10181 O O . ALA D 1 263 ? 78.935 1.162 63.549 1.00 27.62 263 ALA D O 1
ATOM 10183 N N . GLY D 1 264 ? 77.180 -0.246 63.439 1.00 24.28 264 GLY D N 1
ATOM 10184 C CA . GLY D 1 264 ? 77.328 -0.657 64.825 1.00 23.33 264 GLY D CA 1
ATOM 10185 C C . GLY D 1 264 ? 77.021 0.496 65.783 1.00 23.63 264 GLY D C 1
ATOM 10186 O O . GLY D 1 264 ? 77.654 0.620 66.833 1.00 22.76 264 GLY D O 1
ATOM 10187 N N . SER D 1 265 ? 76.042 1.331 65.434 1.00 22.09 265 SER D N 1
ATOM 10188 C CA . SER D 1 265 ? 75.688 2.481 66.266 1.00 23.74 265 SER D CA 1
ATOM 10189 C C . SER D 1 265 ? 74.633 2.217 67.352 1.00 24.02 265 SER D C 1
ATOM 10190 O O . SER D 1 265 ? 74.212 3.134 68.060 1.00 23.03 265 SER D O 1
ATOM 10193 N N . LEU D 1 266 ? 74.215 0.961 67.473 1.00 22.71 266 LEU D N 1
ATOM 10194 C CA . LEU D 1 266 ? 73.283 0.530 68.513 1.00 21.53 266 LEU D CA 1
ATOM 10195 C C . LEU D 1 266 ? 73.502 -0.974 68.683 1.00 21.11 266 LEU D C 1
ATOM 10196 O O . LEU D 1 266 ? 73.997 -1.626 67.764 1.00 20.20 266 LEU D O 1
ATOM 10201 N N . THR D 1 267 ? 73.167 -1.526 69.847 1.00 20.74 267 THR D N 1
ATOM 10202 C CA . THR D 1 267 ? 73.339 -2.965 70.065 1.00 21.27 267 THR D CA 1
ATOM 10203 C C . THR D 1 267 ? 71.988 -3.663 70.219 1.00 22.30 267 THR D C 1
ATOM 10204 O O . THR D 1 267 ? 71.902 -4.886 70.145 1.00 21.14 267 THR D O 1
ATOM 10208 N N . LEU D 1 268 ? 70.935 -2.875 70.420 1.00 21.71 268 LEU D N 1
ATOM 10209 C CA . LEU D 1 268 ? 69.589 -3.413 70.583 1.00 22.33 268 LEU D CA 1
ATOM 10210 C C . LEU D 1 268 ? 68.577 -2.530 69.860 1.00 22.77 268 LEU D C 1
ATOM 10211 O O . LEU D 1 268 ? 68.234 -1.449 70.338 1.00 21.90 268 LEU D O 1
ATOM 10216 N N . PRO D 1 269 ? 68.080 -2.988 68.701 1.00 22.12 269 PRO D N 1
ATOM 10217 C CA . PRO D 1 269 ? 67.104 -2.227 67.917 1.00 21.95 269 PRO D CA 1
ATOM 10218 C C . PRO D 1 269 ? 65.724 -2.142 68.575 1.00 23.15 269 PRO D C 1
ATOM 10219 O O . PRO D 1 269 ? 65.207 -3.139 69.100 1.00 19.98 269 PRO D O 1
ATOM 10223 N N . GLU D 1 270 ? 65.155 -0.936 68.546 1.00 24.20 270 GLU D N 1
ATOM 10224 C CA . GLU D 1 270 ? 63.843 -0.645 69.139 1.00 27.27 270 GLU D CA 1
ATOM 10225 C C . GLU D 1 270 ? 62.877 0.004 68.160 1.00 24.59 270 GLU D C 1
ATOM 10226 O O . GLU D 1 270 ? 62.571 1.188 68.301 1.00 25.47 270 GLU D O 1
ATOM 10232 N N . PRO D 1 271 ? 62.381 -0.740 67.163 1.00 24.94 271 PRO D N 1
ATOM 10233 C CA . PRO D 1 271 ? 61.449 -0.079 66.246 1.00 23.97 271 PRO D CA 1
ATOM 10234 C C . PRO D 1 271 ? 60.082 0.152 66.898 1.00 24.98 271 PRO D C 1
ATOM 10235 O O . PRO D 1 271 ? 59.723 -0.521 67.867 1.00 25.51 271 PRO D O 1
ATOM 10239 N N . ASP D 1 272 ? 59.344 1.123 66.368 1.00 26.66 272 ASP D N 1
ATOM 10240 C CA . ASP D 1 272 ? 58.003 1.454 66.846 1.00 26.42 272 ASP D CA 1
ATOM 10241 C C . ASP D 1 272 ? 57.101 1.134 65.659 1.00 26.00 272 ASP D C 1
ATOM 10242 O O . ASP D 1 272 ? 57.141 1.818 64.639 1.00 23.33 272 ASP D O 1
ATOM 10247 N N . VAL D 1 273 ? 56.303 0.080 65.784 1.00 26.89 273 VAL D N 1
ATOM 10248 C CA . VAL D 1 273 ? 55.423 -0.325 64.695 1.00 27.72 273 VAL D CA 1
ATOM 10249 C C . VAL D 1 273 ? 54.554 0.808 64.151 1.00 27.47 273 VAL D C 1
ATOM 10250 O O . VAL D 1 273 ? 54.225 0.821 62.967 1.00 26.89 273 VAL D O 1
ATOM 10254 N N . SER D 1 274 ? 54.197 1.768 64.999 1.00 27.00 274 SER D N 1
ATOM 10255 C CA . SER D 1 274 ? 53.349 2.871 64.542 1.00 27.16 274 SER D CA 1
ATOM 10256 C C . SER D 1 274 ? 54.078 3.986 63.781 1.00 27.43 274 SER D C 1
ATOM 10257 O O . SER D 1 274 ? 53.456 4.973 63.382 1.00 26.18 274 SER D O 1
ATOM 10260 N N . ASN D 1 275 ? 55.389 3.852 63.577 1.00 26.12 275 ASN D N 1
ATOM 10261 C CA . ASN D 1 275 ? 56.093 4.868 62.800 1.00 25.56 275 ASN D CA 1
ATOM 10262 C C . ASN D 1 275 ? 57.143 4.284 61.855 1.00 25.09 275 ASN D C 1
ATOM 10263 O O . ASN D 1 275 ? 57.582 4.961 60.926 1.00 24.82 275 ASN D O 1
ATOM 10268 N N . ILE D 1 276 ? 57.530 3.030 62.073 1.00 24.79 276 ILE D N 1
ATOM 10269 C CA . ILE D 1 276 ? 58.544 2.407 61.218 1.00 24.92 276 ILE D CA 1
ATOM 10270 C C . ILE D 1 276 ? 57.967 1.932 59.886 1.00 26.14 276 ILE D C 1
ATOM 10271 O O . ILE D 1 276 ? 58.706 1.549 58.977 1.00 25.58 276 ILE D O 1
ATOM 10276 N N . GLY D 1 277 ? 56.642 1.963 59.774 1.00 26.68 277 GLY D N 1
ATOM 10277 C CA . GLY D 1 277 ? 56.000 1.541 58.542 1.00 26.92 277 GLY D CA 1
ATOM 10278 C C . GLY D 1 277 ? 55.001 0.409 58.716 1.00 26.94 277 GLY D C 1
ATOM 10279 O O . GLY D 1 277 ? 54.658 -0.268 57.750 1.00 26.93 277 GLY D O 1
ATOM 10280 N N . GLY D 1 278 ? 54.541 0.208 59.947 1.00 25.80 278 GLY D N 1
ATOM 10281 C CA . GLY D 1 278 ? 53.583 -0.845 60.235 1.00 26.46 278 GLY D CA 1
ATOM 10282 C C . GLY D 1 278 ? 54.239 -2.184 60.508 1.00 27.48 278 GLY D C 1
ATOM 10283 O O . GLY D 1 278 ? 55.451 -2.257 60.744 1.00 27.20 278 GLY D O 1
ATOM 10284 N N . TYR D 1 279 ? 53.436 -3.244 60.480 1.00 25.57 279 TYR D N 1
ATOM 10285 C CA . TYR D 1 279 ? 53.931 -4.597 60.714 1.00 25.85 279 TYR D CA 1
ATOM 10286 C C . TYR D 1 279 ? 54.837 -5.004 59.553 1.00 24.79 279 TYR D C 1
ATOM 10287 O O . TYR D 1 279 ? 55.811 -5.728 59.737 1.00 25.98 279 TYR D O 1
ATOM 10296 N N . THR D 1 280 ? 54.498 -4.541 58.355 1.00 23.45 280 THR D N 1
ATOM 10297 C CA . THR D 1 280 ? 55.278 -4.842 57.165 1.00 23.92 280 THR D CA 1
ATOM 10298 C C . THR D 1 280 ? 56.762 -4.521 57.350 1.00 23.15 280 THR D C 1
ATOM 10299 O O . THR D 1 280 ? 57.620 -5.385 57.194 1.00 22.13 280 THR D O 1
ATOM 10303 N N . THR D 1 281 ? 57.061 -3.275 57.689 1.00 24.99 281 THR D N 1
ATOM 10304 C CA . THR D 1 281 ? 58.447 -2.864 57.858 1.00 25.35 281 THR D CA 1
ATOM 10305 C C . THR D 1 281 ? 59.035 -3.358 59.169 1.00 25.57 281 THR D C 1
ATOM 10306 O O . THR D 1 281 ? 60.230 -3.639 59.261 1.00 27.28 281 THR D O 1
ATOM 10310 N N . PHE D 1 282 ? 58.191 -3.482 60.182 1.00 23.91 282 PHE D N 1
ATOM 10311 C CA . PHE D 1 282 ? 58.643 -3.952 61.481 1.00 24.37 282 PHE D CA 1
ATOM 10312 C C . PHE D 1 282 ? 59.262 -5.337 61.356 1.00 25.06 282 PHE D C 1
ATOM 10313 O O . PHE D 1 282 ? 60.296 -5.617 61.962 1.00 24.27 282 PHE D O 1
ATOM 10321 N N . ARG D 1 283 ? 58.623 -6.204 60.574 1.00 23.92 283 ARG D N 1
ATOM 10322 C CA . ARG D 1 283 ? 59.115 -7.564 60.399 1.00 25.09 283 ARG D CA 1
ATOM 10323 C C . ARG D 1 283 ? 60.442 -7.582 59.654 1.00 23.65 283 ARG D C 1
ATOM 10324 O O . ARG D 1 283 ? 61.282 -8.443 59.904 1.00 24.16 283 ARG D O 1
ATOM 10332 N N . LYS D 1 284 ? 60.634 -6.630 58.744 1.00 22.60 284 LYS D N 1
ATOM 10333 C CA . LYS D 1 284 ? 61.872 -6.558 57.983 1.00 22.26 284 LYS D CA 1
ATOM 10334 C C . LYS D 1 284 ? 63.010 -6.139 58.908 1.00 23.18 284 LYS D C 1
ATOM 10335 O O . LYS D 1 284 ? 64.104 -6.701 58.849 1.00 23.23 284 LYS D O 1
ATOM 10341 N N . VAL D 1 285 ? 62.746 -5.167 59.776 1.00 22.33 285 VAL D N 1
ATOM 10342 C CA . VAL D 1 285 ? 63.753 -4.721 60.724 1.00 20.53 285 VAL D CA 1
ATOM 10343 C C . VAL D 1 285 ? 64.083 -5.903 61.633 1.00 21.83 285 VAL D C 1
ATOM 10344 O O . VAL D 1 285 ? 65.245 -6.128 61.987 1.00 20.85 285 VAL D O 1
ATOM 10348 N N . ALA D 1 286 ? 63.060 -6.675 61.988 1.00 20.39 286 ALA D N 1
ATOM 10349 C CA . ALA D 1 286 ? 63.261 -7.843 62.839 1.00 19.91 286 ALA D CA 1
ATOM 10350 C C . ALA D 1 286 ? 64.187 -8.866 62.172 1.00 19.34 286 ALA D C 1
ATOM 10351 O O . ALA D 1 286 ? 65.024 -9.470 62.835 1.00 21.50 286 ALA D O 1
ATOM 10353 N N . ALA D 1 287 ? 64.023 -9.074 60.871 1.00 19.35 287 ALA D N 1
ATOM 10354 C CA . ALA D 1 287 ? 64.871 -10.026 60.145 1.00 21.27 287 ALA D CA 1
ATOM 10355 C C . ALA D 1 287 ? 66.328 -9.550 60.208 1.00 20.32 287 ALA D C 1
ATOM 10356 O O . ALA D 1 287 ? 67.263 -10.342 60.350 1.00 19.97 287 ALA D O 1
ATOM 10358 N N . LEU D 1 288 ? 66.497 -8.241 60.101 1.00 20.53 288 LEU D N 1
ATOM 10359 C CA . LEU D 1 288 ? 67.807 -7.609 60.145 1.00 22.23 288 LEU D CA 1
ATOM 10360 C C . LEU D 1 288 ? 68.475 -7.884 61.488 1.00 21.44 288 LEU D C 1
ATOM 10361 O O . LEU D 1 288 ? 69.648 -8.261 61.552 1.00 20.14 288 LEU D O 1
ATOM 10366 N N . ALA D 1 289 ? 67.718 -7.702 62.563 1.00 20.34 289 ALA D N 1
ATOM 10367 C CA . ALA D 1 289 ? 68.244 -7.925 63.901 1.00 20.28 289 ALA D CA 1
ATOM 10368 C C . ALA D 1 289 ? 68.633 -9.388 64.095 1.00 21.66 289 ALA D C 1
ATOM 10369 O O . ALA D 1 289 ? 69.692 -9.694 64.656 1.00 21.02 289 ALA D O 1
ATOM 10371 N N . GLU D 1 290 ? 67.777 -10.289 63.621 1.00 20.34 290 GLU D N 1
ATOM 10372 C CA . GLU D 1 290 ? 68.034 -11.719 63.742 1.00 21.31 290 GLU D CA 1
ATOM 10373 C C . GLU D 1 290 ? 69.311 -12.103 62.985 1.00 19.08 290 GLU D C 1
ATOM 10374 O O . GLU D 1 290 ? 70.139 -12.855 63.487 1.00 20.56 290 GLU D O 1
ATOM 10380 N N . ALA D 1 291 ? 69.467 -11.577 61.776 1.00 19.11 291 ALA D N 1
ATOM 10381 C CA . ALA D 1 291 ? 70.648 -11.874 60.958 1.00 21.12 291 ALA D CA 1
ATOM 10382 C C . ALA D 1 291 ? 71.941 -11.397 61.634 1.00 22.93 291 ALA D C 1
ATOM 10383 O O . ALA D 1 291 ? 73.019 -11.970 61.428 1.00 22.20 291 ALA D O 1
ATOM 10385 N N . ASN D 1 292 ? 71.824 -10.348 62.442 1.00 22.11 292 ASN D N 1
ATOM 10386 C CA . ASN D 1 292 ? 72.968 -9.779 63.137 1.00 22.49 292 ASN D CA 1
ATOM 10387 C C . ASN D 1 292 ? 73.119 -10.266 64.557 1.00 21.93 292 ASN D C 1
ATOM 10388 O O . ASN D 1 292 ? 73.862 -9.683 65.338 1.00 21.14 292 ASN D O 1
ATOM 10393 N N . ASN D 1 293 ? 72.417 -11.339 64.892 1.00 21.52 293 ASN D N 1
ATOM 10394 C CA . ASN D 1 293 ? 72.492 -11.898 66.234 1.00 23.36 293 ASN D CA 1
ATOM 10395 C C . ASN D 1 293 ? 72.203 -10.834 67.299 1.00 23.51 293 ASN D C 1
ATOM 10396 O O . ASN D 1 293 ? 72.970 -10.651 68.243 1.00 23.03 293 ASN D O 1
ATOM 10409 N N . LEU D 1 295 ? 68.988 -8.978 69.793 1.00 23.05 295 LEU D N 1
ATOM 10410 C CA . LEU D 1 295 ? 67.664 -9.231 70.342 1.00 22.93 295 LEU D CA 1
ATOM 10411 C C . LEU D 1 295 ? 66.809 -8.119 69.738 1.00 23.90 295 LEU D C 1
ATOM 10412 O O . LEU D 1 295 ? 67.320 -7.268 68.999 1.00 22.71 295 LEU D O 1
ATOM 10417 N N . LEU D 1 296 ? 65.519 -8.116 70.045 1.00 22.47 296 LEU D N 1
ATOM 10418 C CA . LEU D 1 296 ? 64.630 -7.103 69.501 1.00 23.64 296 LEU D CA 1
ATOM 10419 C C . LEU D 1 296 ? 63.615 -6.631 70.534 1.00 24.88 296 LEU D C 1
ATOM 10420 O O . LEU D 1 296 ? 62.845 -7.430 71.074 1.00 24.62 296 LEU D O 1
ATOM 10425 N N . THR D 1 297 ? 63.622 -5.335 70.819 1.00 25.54 297 THR D N 1
ATOM 10426 C CA . THR D 1 297 ? 62.662 -4.788 71.764 1.00 27.84 297 THR D CA 1
ATOM 10427 C C . THR D 1 297 ? 61.768 -3.864 70.960 1.00 28.56 297 THR D C 1
ATOM 10428 O O . THR D 1 297 ? 61.820 -3.871 69.728 1.00 28.02 297 THR D O 1
ATOM 10432 N N . SER D 1 298 ? 60.951 -3.068 71.632 1.00 30.50 298 SER D N 1
ATOM 10433 C CA . SER D 1 298 ? 60.047 -2.187 70.911 1.00 32.84 298 SER D CA 1
ATOM 10434 C C . SER D 1 298 ? 59.654 -0.960 71.697 1.00 32.95 298 SER D C 1
ATOM 10435 O O . SER D 1 298 ? 59.913 -0.860 72.894 1.00 34.02 298 SER D O 1
ATOM 10438 N N . HIS D 1 299 ? 59.006 -0.036 71.002 1.00 33.97 299 HIS D N 1
ATOM 10439 C CA . HIS D 1 299 ? 58.536 1.197 71.603 1.00 36.75 299 HIS D CA 1
ATOM 10440 C C . HIS D 1 299 ? 57.119 1.505 71.140 1.00 35.78 299 HIS D C 1
ATOM 10441 O O . HIS D 1 299 ? 56.804 1.367 69.959 1.00 35.47 299 HIS D O 1
ATOM 10448 N N . GLY D 1 300 ? 56.270 1.900 72.085 1.00 35.04 300 GLY D N 1
ATOM 10449 C CA . GLY D 1 300 ? 54.898 2.263 71.767 1.00 34.11 300 GLY D CA 1
ATOM 10450 C C . GLY D 1 300 ? 53.879 1.181 71.443 1.00 33.67 300 GLY D C 1
ATOM 10451 O O . GLY D 1 300 ? 54.227 0.055 71.079 1.00 32.08 300 GLY D O 1
ATOM 10452 N N . VAL D 1 301 ? 52.606 1.555 71.591 1.00 32.48 301 VAL D N 1
ATOM 10453 C CA . VAL D 1 301 ? 51.454 0.699 71.313 1.00 31.21 301 VAL D CA 1
ATOM 10454 C C . VAL D 1 301 ? 51.691 -0.803 71.483 1.00 31.78 301 VAL D C 1
ATOM 10455 O O . VAL D 1 301 ? 51.613 -1.564 70.514 1.00 30.46 301 VAL D O 1
ATOM 10459 N N . HIS D 1 302 ? 51.954 -1.237 72.713 1.00 31.12 302 HIS D N 1
ATOM 10460 C CA . HIS D 1 302 ? 52.212 -2.650 72.964 1.00 33.32 302 HIS D CA 1
ATOM 10461 C C . HIS D 1 302 ? 51.032 -3.571 72.636 1.00 34.63 302 HIS D C 1
ATOM 10462 O O . HIS D 1 302 ? 51.218 -4.779 72.469 1.00 33.42 302 HIS D O 1
ATOM 10469 N N . ASP D 1 303 ? 49.829 -3.004 72.548 1.00 34.05 303 ASP D N 1
ATOM 10470 C CA . ASP D 1 303 ? 48.635 -3.779 72.213 1.00 35.87 303 ASP D CA 1
ATOM 10471 C C . ASP D 1 303 ? 48.765 -4.293 70.788 1.00 34.03 303 ASP D C 1
ATOM 10472 O O . ASP D 1 303 ? 48.381 -5.420 70.480 1.00 35.49 303 ASP D O 1
ATOM 10477 N N . LEU D 1 304 ? 49.308 -3.451 69.919 1.00 32.08 304 LEU D N 1
ATOM 10478 C CA . LEU D 1 304 ? 49.506 -3.814 68.523 1.00 31.84 304 LEU D CA 1
ATOM 10479 C C . LEU D 1 304 ? 50.820 -4.569 68.364 1.00 32.04 304 LEU D C 1
ATOM 10480 O O . LEU D 1 304 ? 50.896 -5.578 67.659 1.00 30.92 304 LEU D O 1
ATOM 10485 N N . THR D 1 305 ? 51.849 -4.076 69.047 1.00 31.39 305 THR D N 1
ATOM 10486 C CA . THR D 1 305 ? 53.185 -4.653 68.977 1.00 30.75 305 THR D CA 1
ATOM 10487 C C . THR D 1 305 ? 53.311 -6.078 69.501 1.00 30.99 305 THR D C 1
ATOM 10488 O O . THR D 1 305 ? 54.157 -6.842 69.027 1.00 30.14 305 THR D O 1
ATOM 10492 N N . VAL D 1 306 ? 52.476 -6.439 70.471 1.00 30.01 306 VAL D N 1
ATOM 10493 C CA . VAL D 1 306 ? 52.537 -7.774 71.052 1.00 29.13 306 VAL D CA 1
ATOM 10494 C C . VAL D 1 306 ? 52.551 -8.866 69.990 1.00 28.48 306 VAL D C 1
ATOM 10495 O O . VAL D 1 306 ? 53.264 -9.856 70.117 1.00 28.71 306 VAL D O 1
ATOM 10499 N N . HIS D 1 307 ? 51.760 -8.685 68.943 1.00 28.13 307 HIS D N 1
ATOM 10500 C CA . HIS D 1 307 ? 51.701 -9.665 67.871 1.00 29.82 307 HIS D CA 1
ATOM 10501 C C . HIS D 1 307 ? 53.029 -9.793 67.138 1.00 29.82 307 HIS D C 1
ATOM 10502 O O . HIS D 1 307 ? 53.451 -10.897 66.795 1.00 29.59 307 HIS D O 1
ATOM 10509 N N . ALA D 1 308 ? 53.693 -8.666 66.903 1.00 29.23 308 ALA D N 1
ATOM 10510 C CA . ALA D 1 308 ? 54.980 -8.689 66.215 1.00 29.80 308 ALA D CA 1
ATOM 10511 C C . ALA D 1 308 ? 56.028 -9.451 67.025 1.00 29.54 308 ALA D C 1
ATOM 10512 O O . ALA D 1 308 ? 56.641 -10.393 66.528 1.00 30.21 308 ALA D O 1
ATOM 10514 N N . LEU D 1 309 ? 56.218 -9.058 68.279 1.00 29.69 309 LEU D N 1
ATOM 10515 C CA . LEU D 1 309 ? 57.219 -9.704 69.120 1.00 29.01 309 LEU D CA 1
ATOM 10516 C C . LEU D 1 309 ? 56.889 -11.146 69.460 1.00 30.64 309 LEU D C 1
ATOM 10517 O O . LEU D 1 309 ? 57.777 -11.924 69.821 1.00 29.60 309 LEU D O 1
ATOM 10522 N N . ALA D 1 310 ? 55.615 -11.505 69.339 1.00 30.49 310 ALA D N 1
ATOM 10523 C CA . ALA D 1 310 ? 55.186 -12.868 69.626 1.00 30.62 310 ALA D CA 1
ATOM 10524 C C . ALA D 1 310 ? 55.497 -13.792 68.447 1.00 29.93 310 ALA D C 1
ATOM 10525 O O . ALA D 1 310 ? 55.453 -15.015 68.579 1.00 31.60 310 ALA D O 1
ATOM 10527 N N . SER D 1 311 ? 55.822 -13.205 67.300 1.00 29.74 311 SER D N 1
ATOM 10528 C CA . SER D 1 311 ? 56.127 -13.986 66.104 1.00 30.08 311 SER D CA 1
ATOM 10529 C C . SER D 1 311 ? 57.617 -14.093 65.766 1.00 29.59 311 SER D C 1
ATOM 10530 O O . SER D 1 311 ? 57.984 -14.660 64.733 1.00 29.73 311 SER D O 1
ATOM 10533 N N . VAL D 1 312 ? 58.475 -13.543 66.621 1.00 29.15 312 VAL D N 1
ATOM 10534 C CA . VAL D 1 312 ? 59.913 -13.611 66.386 1.00 27.77 312 VAL D CA 1
ATOM 10535 C C . VAL D 1 312 ? 60.579 -14.289 67.573 1.00 27.91 312 VAL D C 1
ATOM 10536 O O . VAL D 1 312 ? 60.152 -14.121 68.718 1.00 27.66 312 VAL D O 1
ATOM 10540 N N . PRO D 1 313 ? 61.644 -15.064 67.317 1.00 27.57 313 PRO D N 1
ATOM 10541 C CA . PRO D 1 313 ? 62.374 -15.782 68.363 1.00 26.79 313 PRO D CA 1
ATOM 10542 C C . PRO D 1 313 ? 63.333 -14.955 69.216 1.00 27.73 313 PRO D C 1
ATOM 10543 O O . PRO D 1 313 ? 63.673 -15.356 70.327 1.00 28.34 313 PRO D O 1
ATOM 10547 N N . HIS D 1 314 ? 63.764 -13.805 68.710 1.00 26.10 314 HIS D N 1
ATOM 10548 C CA . HIS D 1 314 ? 64.729 -12.991 69.444 1.00 26.11 314 HIS D CA 1
ATOM 10549 C C . HIS D 1 314 ? 64.181 -11.795 70.215 1.00 26.24 314 HIS D C 1
ATOM 10550 O O . HIS D 1 314 ? 64.934 -10.895 70.573 1.00 26.36 314 HIS D O 1
ATOM 10557 N N . ARG D 1 315 ? 62.881 -11.786 70.491 1.00 25.68 315 ARG D N 1
ATOM 10558 C CA . ARG D 1 315 ? 62.297 -10.681 71.232 1.00 26.44 315 ARG D CA 1
ATOM 10559 C C . ARG D 1 315 ? 62.818 -10.622 72.665 1.00 25.41 315 ARG D C 1
ATOM 10560 O O . ARG D 1 315 ? 63.250 -11.627 73.226 1.00 25.07 315 ARG D O 1
ATOM 10568 N N . THR D 1 316 ? 62.809 -9.425 73.239 1.00 26.79 316 THR D N 1
ATOM 10569 C CA . THR D 1 316 ? 63.221 -9.239 74.621 1.00 25.86 316 THR D CA 1
ATOM 10570 C C . THR D 1 316 ? 62.178 -8.296 75.212 1.00 27.18 316 THR D C 1
ATOM 10571 O O . THR D 1 316 ? 61.198 -7.984 74.547 1.00 29.35 316 THR D O 1
ATOM 10575 N N . TYR D 1 317 ? 62.377 -7.849 76.445 1.00 28.62 317 TYR D N 1
ATOM 10576 C CA . TYR D 1 317 ? 61.424 -6.963 77.117 1.00 30.57 317 TYR D CA 1
ATOM 10577 C C . TYR D 1 317 ? 60.747 -5.920 76.232 1.00 30.85 317 TYR D C 1
ATOM 10578 O O . TYR D 1 317 ? 61.402 -5.016 75.707 1.00 33.31 317 TYR D O 1
ATOM 10595 N N . GLU D 1 319 ? 58.149 -2.745 75.687 1.00 32.74 319 GLU D N 1
ATOM 10596 C CA . GLU D 1 319 ? 57.696 -1.619 76.491 1.00 37.56 319 GLU D CA 1
ATOM 10597 C C . GLU D 1 319 ? 56.178 -1.531 76.648 1.00 39.80 319 GLU D C 1
ATOM 10598 O O . GLU D 1 319 ? 55.429 -1.725 75.690 1.00 36.98 319 GLU D O 1
ATOM 10604 N N . ALA D 1 320 ? 55.744 -1.225 77.868 1.00 44.04 320 ALA D N 1
ATOM 10605 C CA . ALA D 1 320 ? 54.326 -1.078 78.188 1.00 48.04 320 ALA D CA 1
ATOM 10606 C C . ALA D 1 320 ? 54.123 0.186 79.034 1.00 50.81 320 ALA D C 1
ATOM 10607 O O . ALA D 1 320 ? 54.141 0.139 80.263 1.00 52.15 320 ALA D O 1
ATOM 10609 N N . HIS D 1 321 ? 53.939 1.318 78.363 1.00 54.26 321 HIS D N 1
ATOM 10610 C CA . HIS D 1 321 ? 53.739 2.599 79.038 1.00 56.19 321 HIS D CA 1
ATOM 10611 C C . HIS D 1 321 ? 52.277 2.813 79.420 1.00 56.10 321 HIS D C 1
ATOM 10612 O O . HIS D 1 321 ? 51.388 2.754 78.571 1.00 56.80 321 HIS D O 1
ATOM 10627 N N . ALA D 1 334 ? 46.717 -7.732 80.538 1.00 54.64 334 ALA D N 1
ATOM 10628 C CA . ALA D 1 334 ? 47.025 -8.122 81.903 1.00 54.65 334 ALA D CA 1
ATOM 10629 C C . ALA D 1 334 ? 48.459 -8.619 82.037 1.00 54.84 334 ALA D C 1
ATOM 10630 O O . ALA D 1 334 ? 48.845 -9.624 81.433 1.00 54.04 334 ALA D O 1
ATOM 10632 N N . VAL D 1 335 ? 49.244 -7.903 82.834 1.00 54.31 335 VAL D N 1
ATOM 10633 C CA . VAL D 1 335 ? 50.631 -8.269 83.071 1.00 53.67 335 VAL D CA 1
ATOM 10634 C C . VAL D 1 335 ? 50.672 -9.289 84.198 1.00 53.47 335 VAL D C 1
ATOM 10635 O O . VAL D 1 335 ? 50.258 -9.005 85.320 1.00 54.05 335 VAL D O 1
ATOM 10639 N N . THR D 1 336 ? 51.168 -10.481 83.892 1.00 52.99 336 THR D N 1
ATOM 10640 C CA . THR D 1 336 ? 51.250 -11.540 84.883 1.00 52.64 336 THR D CA 1
ATOM 10641 C C . THR D 1 336 ? 52.636 -12.167 84.898 1.00 53.38 336 THR D C 1
ATOM 10642 O O . THR D 1 336 ? 53.075 -12.756 83.908 1.00 53.85 336 THR D O 1
ATOM 10646 N N . ASP D 1 337 ? 53.321 -12.038 86.029 1.00 52.78 337 ASP D N 1
ATOM 10647 C CA . ASP D 1 337 ? 54.655 -12.599 86.183 1.00 52.59 337 ASP D CA 1
ATOM 10648 C C . ASP D 1 337 ? 55.629 -12.035 85.152 1.00 50.81 337 ASP D C 1
ATOM 10649 O O . ASP D 1 337 ? 56.438 -12.766 84.580 1.00 50.34 337 ASP D O 1
ATOM 10654 N N . GLY D 1 338 ? 55.529 -10.731 84.916 1.00 50.09 338 GLY D N 1
ATOM 10655 C CA . GLY D 1 338 ? 56.415 -10.061 83.980 1.00 48.09 338 GLY D CA 1
ATOM 10656 C C . GLY D 1 338 ? 56.070 -10.156 82.507 1.00 46.78 338 GLY D C 1
ATOM 10657 O O . GLY D 1 338 ? 56.746 -9.546 81.675 1.00 46.82 338 GLY D O 1
ATOM 10658 N N . CYS D 1 339 ? 55.019 -10.899 82.174 1.00 44.97 339 CYS D N 1
ATOM 10659 C CA . CYS D 1 339 ? 54.631 -11.060 80.777 1.00 43.42 339 CYS D CA 1
ATOM 10660 C C . CYS D 1 339 ? 53.181 -10.715 80.469 1.00 42.63 339 CYS D C 1
ATOM 10661 O O . CYS D 1 339 ? 52.356 -10.549 81.366 1.00 42.88 339 CYS D O 1
ATOM 10664 N N . VAL D 1 340 ? 52.894 -10.613 79.175 1.00 41.31 340 VAL D N 1
ATOM 10665 C CA . VAL D 1 340 ? 51.555 -10.344 78.675 1.00 40.25 340 VAL D CA 1
ATOM 10666 C C . VAL D 1 340 ? 51.331 -11.401 77.602 1.00 40.80 340 VAL D C 1
ATOM 10667 O O . VAL D 1 340 ? 52.282 -12.059 77.172 1.00 41.74 340 VAL D O 1
ATOM 10671 N N . SER D 1 341 ? 50.087 -11.581 77.172 1.00 40.31 341 SER D N 1
ATOM 10672 C CA . SER D 1 341 ? 49.792 -12.584 76.158 1.00 38.92 341 SER D CA 1
ATOM 10673 C C . SER D 1 341 ? 49.012 -12.041 74.978 1.00 38.30 341 SER D C 1
ATOM 10674 O O . SER D 1 341 ? 47.961 -11.428 75.146 1.00 38.17 341 SER D O 1
ATOM 10677 N N . ALA D 1 342 ? 49.533 -12.270 73.778 1.00 37.07 342 ALA D N 1
ATOM 10678 C CA . ALA D 1 342 ? 48.856 -11.822 72.573 1.00 36.85 342 ALA D CA 1
ATOM 10679 C C . ALA D 1 342 ? 47.525 -12.572 72.527 1.00 37.26 342 ALA D C 1
ATOM 10680 O O . ALA D 1 342 ? 47.481 -13.780 72.761 1.00 36.06 342 ALA D O 1
ATOM 10682 N N . PRO D 1 343 ? 46.419 -11.861 72.256 1.00 38.68 343 PRO D N 1
ATOM 10683 C CA . PRO D 1 343 ? 45.114 -12.527 72.196 1.00 39.93 343 PRO D CA 1
ATOM 10684 C C . PRO D 1 343 ? 45.006 -13.418 70.959 1.00 41.58 343 PRO D C 1
ATOM 10685 O O . PRO D 1 343 ? 45.739 -13.227 69.990 1.00 42.64 343 PRO D O 1
ATOM 10689 N N . ASP D 1 344 ? 44.108 -14.399 70.997 1.00 43.00 344 ASP D N 1
ATOM 10690 C CA . ASP D 1 344 ? 43.931 -15.297 69.858 1.00 44.55 344 ASP D CA 1
ATOM 10691 C C . ASP D 1 344 ? 42.759 -14.882 68.988 1.00 43.86 344 ASP D C 1
ATOM 10692 O O . ASP D 1 344 ? 42.252 -15.680 68.203 1.00 44.79 344 ASP D O 1
ATOM 10697 N N . ARG D 1 345 ? 42.327 -13.635 69.133 1.00 43.59 345 ARG D N 1
ATOM 10698 C CA . ARG D 1 345 ? 41.222 -13.109 68.344 1.00 42.32 345 ARG D CA 1
ATOM 10699 C C . ARG D 1 345 ? 41.719 -12.756 66.949 1.00 42.03 345 ARG D C 1
ATOM 10700 O O . ARG D 1 345 ? 42.899 -12.469 66.758 1.00 41.02 345 ARG D O 1
ATOM 10708 N N . PRO D 1 346 ? 40.826 -12.789 65.949 1.00 41.14 346 PRO D N 1
ATOM 10709 C CA . PRO D 1 346 ? 41.228 -12.457 64.578 1.00 41.36 346 PRO D CA 1
ATOM 10710 C C . PRO D 1 346 ? 41.802 -11.042 64.521 1.00 39.97 346 PRO D C 1
ATOM 10711 O O . PRO D 1 346 ? 41.290 -10.136 65.179 1.00 39.00 346 PRO D O 1
ATOM 10715 N N . GLY D 1 347 ? 42.862 -10.856 63.735 1.00 37.71 347 GLY D N 1
ATOM 10716 C CA . GLY D 1 347 ? 43.484 -9.545 63.642 1.00 35.48 347 GLY D CA 1
ATOM 10717 C C . GLY D 1 347 ? 44.340 -9.279 64.870 1.00 33.22 347 GLY D C 1
ATOM 10718 O O . GLY D 1 347 ? 44.792 -10.219 65.520 1.00 34.27 347 GLY D O 1
ATOM 10719 N N . HIS D 1 348 ? 44.568 -8.010 65.199 1.00 32.33 348 HIS D N 1
ATOM 10720 C CA . HIS D 1 348 ? 45.380 -7.684 66.369 1.00 32.86 348 HIS D CA 1
ATOM 10721 C C . HIS D 1 348 ? 44.556 -7.771 67.649 1.00 33.34 348 HIS D C 1
ATOM 10722 O O . HIS D 1 348 ? 45.094 -7.670 68.753 1.00 32.95 348 HIS D O 1
ATOM 10729 N N . GLY D 1 349 ? 43.248 -7.957 67.487 1.00 34.38 349 GLY D N 1
ATOM 10730 C CA . GLY D 1 349 ? 42.353 -8.089 68.626 1.00 35.75 349 GLY D CA 1
ATOM 10731 C C . GLY D 1 349 ? 42.171 -6.865 69.503 1.00 36.67 349 GLY D C 1
ATOM 10732 O O . GLY D 1 349 ? 41.757 -6.984 70.659 1.00 38.19 349 GLY D O 1
ATOM 10733 N N . VAL D 1 350 ? 42.476 -5.689 68.971 1.00 37.45 350 VAL D N 1
ATOM 10734 C CA . VAL D 1 350 ? 42.326 -4.459 69.736 1.00 38.36 350 VAL D CA 1
ATOM 10735 C C . VAL D 1 350 ? 41.042 -3.749 69.328 1.00 40.76 350 VAL D C 1
ATOM 10736 O O . VAL D 1 350 ? 40.787 -3.528 68.144 1.00 40.52 350 VAL D O 1
ATOM 10740 N N . VAL D 1 351 ? 40.229 -3.403 70.318 1.00 43.22 351 VAL D N 1
ATOM 10741 C CA . VAL D 1 351 ? 38.977 -2.705 70.063 1.00 44.17 351 VAL D CA 1
ATOM 10742 C C . VAL D 1 351 ? 39.044 -1.358 70.766 1.00 44.32 351 VAL D C 1
ATOM 10743 O O . VAL D 1 351 ? 39.283 -1.294 71.971 1.00 43.05 351 VAL D O 1
ATOM 10747 N N . LEU D 1 352 ? 38.852 -0.284 70.010 1.00 45.46 352 LEU D N 1
ATOM 10748 C CA . LEU D 1 352 ? 38.892 1.054 70.585 1.00 48.07 352 LEU D CA 1
ATOM 10749 C C . LEU D 1 352 ? 37.494 1.602 70.852 1.00 49.36 352 LEU D C 1
ATOM 10750 O O . LEU D 1 352 ? 36.655 1.655 69.953 1.00 49.71 352 LEU D O 1
ATOM 10755 N N . ASP D 1 353 ? 37.252 2.003 72.095 1.00 49.93 353 ASP D N 1
ATOM 10756 C CA . ASP D 1 353 ? 35.969 2.574 72.479 1.00 49.64 353 ASP D CA 1
ATOM 10757 C C . ASP D 1 353 ? 35.952 3.969 71.875 1.00 49.08 353 ASP D C 1
ATOM 10758 O O . ASP D 1 353 ? 36.358 4.934 72.521 1.00 48.79 353 ASP D O 1
ATOM 10763 N N . PHE D 1 354 ? 35.500 4.077 70.632 1.00 49.07 354 PHE D N 1
ATOM 10764 C CA . PHE D 1 354 ? 35.464 5.371 69.969 1.00 49.31 354 PHE D CA 1
ATOM 10765 C C . PHE D 1 354 ? 34.606 6.374 70.724 1.00 49.70 354 PHE D C 1
ATOM 10766 O O . PHE D 1 354 ? 34.815 7.584 70.618 1.00 49.55 354 PHE D O 1
ATOM 10774 N N . GLU D 1 355 ? 33.652 5.870 71.499 1.00 50.13 355 GLU D N 1
ATOM 10775 C CA . GLU D 1 355 ? 32.790 6.738 72.292 1.00 50.74 355 GLU D CA 1
ATOM 10776 C C . GLU D 1 355 ? 33.643 7.398 73.365 1.00 50.05 355 GLU D C 1
ATOM 10777 O O . GLU D 1 355 ? 33.513 8.587 73.646 1.00 49.54 355 GLU D O 1
ATOM 10783 N N . ARG D 1 356 ? 34.523 6.604 73.959 1.00 50.31 356 ARG D N 1
ATOM 10784 C CA . ARG D 1 356 ? 35.411 7.085 75.003 1.00 52.14 356 ARG D CA 1
ATOM 10785 C C . ARG D 1 356 ? 36.483 7.997 74.406 1.00 52.07 356 ARG D C 1
ATOM 10786 O O . ARG D 1 356 ? 36.887 8.981 75.030 1.00 51.17 356 ARG D O 1
ATOM 10794 N N . LEU D 1 357 ? 36.940 7.670 73.199 1.00 51.31 357 LEU D N 1
ATOM 10795 C CA . LEU D 1 357 ? 37.949 8.488 72.531 1.00 51.58 357 LEU D CA 1
ATOM 10796 C C . LEU D 1 357 ? 37.387 9.881 72.293 1.00 50.68 357 LEU D C 1
ATOM 10797 O O . LEU D 1 357 ? 38.083 10.878 72.476 1.00 50.23 357 LEU D O 1
ATOM 10802 N N . GLY D 1 358 ? 36.122 9.938 71.887 1.00 50.42 358 GLY D N 1
ATOM 10803 C CA . GLY D 1 358 ? 35.484 11.218 71.636 1.00 52.03 358 GLY D CA 1
ATOM 10804 C C . GLY D 1 358 ? 35.449 12.104 72.869 1.00 52.01 358 GLY D C 1
ATOM 10805 O O . GLY D 1 358 ? 35.598 13.325 72.773 1.00 51.96 358 GLY D O 1
ATOM 10806 N N . ARG D 1 359 ? 35.256 11.492 74.034 1.00 52.58 359 ARG D N 1
ATOM 10807 C CA . ARG D 1 359 ? 35.201 12.244 75.284 1.00 52.81 359 ARG D CA 1
ATOM 10808 C C . ARG D 1 359 ? 36.581 12.705 75.719 1.00 51.47 359 ARG D C 1
ATOM 10809 O O . ARG D 1 359 ? 36.744 13.823 76.200 1.00 51.22 359 ARG D O 1
ATOM 10817 N N . LEU D 1 360 ? 37.571 11.836 75.551 1.00 50.43 360 LEU D N 1
ATOM 10818 C CA . LEU D 1 360 ? 38.941 12.169 75.912 1.00 49.99 360 LEU D CA 1
ATOM 10819 C C . LEU D 1 360 ? 39.416 13.361 75.085 1.00 48.90 360 LEU D C 1
ATOM 10820 O O . LEU D 1 360 ? 40.143 14.203 75.649 1.00 48.46 360 LEU D O 1
#

CATH classification: 3.30.390.10 (+1 more: 3.20.20.120)

B-factor: mean 32.35, std 10.86, range [11.89, 92.39]

Nearest PDB structures (foldseek):
  3ck5-assembly2_D  TM=9.753E-01  e=5.582E-61  Streptomyces coelicolor A3(2)
  5olc-assembly1_F  TM=8.889E-01  e=7.792E-29  Zobellia galactanivorans
  2pgw-assembly1_A  TM=9.089E-01  e=1.159E-27  Sinorhizobium meliloti 1021
  4izg-assembly1_A  TM=8.569E-01  e=1.187E-20  Paracoccus denitrificans PD1222
  4e8g-assembly1_B  TM=8.551E-01  e=1.317E-19  Paracoccus denitrificans PD1222

InterPro domains:
  IPR013341 Mandelate racemase, N-terminal domain [PF02746] (23-126)
  IPR013342 Mandelate racemase, C-terminal domain [PF13378] (148-352)
  IPR013342 Mandelate racemase, C-terminal domain [SM00922] (145-242)
  IPR018110 Mandelate racemase/muconate lactonizing enzyme, conserved site [PS00909] (192-223)
  IPR029017 Enolase-like, N-terminal [G3DSA:3.30.390.10] (5-354)
  IPR029017 Enolase-like, N-terminal [SSF54826] (2-128)
  IPR034382 3,6-anhydro-alpha-L-galactonate cycloisomerase [SFLDF00557] (2-356)
  IPR036849 Enolase-like, C-terminal domain superfamily [G3DSA:3.20.20.120] (119-351)
  IPR036849 Enolase-like, C-terminal domain superfamily [SSF51604] (116-359)
  IPR046945 L-rhamnonate dehydratase-like [PTHR13794] (2-355)

Radius of gyration: 39.42 Å; Cα contacts (8 Å, |Δi|>4): 3057; chains: 4; bounding box: 104×75×102 Å

Solvent-accessible surface area: 51839 Å² total